Protein AF-A0AB74K9K4-F1 (afdb_monomer)

Sequence (847 aa):
MSRQTLENSQIFATALLPTVSTIVCASTGAAVATVLPENQAIVTITICYILLGMGVPMSLIVLANYTSRLMLFKIPPAAVISSTFIPIGPCGQSAYAILKLARNLTDIANERGLVPFTSVEDPELAKFAASALQTASIPFALIIWGFGCLWLALAIISFFDTMISKRIPINLSLWGCTFPIGTLALSAQELGKEMNVTGMKVVSVILLITLVIIWLILMALTFYNGVIRDKWFSSPCLSDAGGTPPSMHDVEFNRNKAPQSTVHPILDSEQGGGLLNVEICNPSPKTTLKLIQRLKALIMELIPDEVDIEQLKLPEVKNQVISPDTVSVFVDAGGDCRDAVPFCLLKLKEHFKSEALEDQSDYDEHICRSVACEALARYVVRRVDAERLPKLLSKRFSYVESDGDNSTPSSVLELAIDLHATFFLSSDEAQTAITSLWNGSWIQVHADKEQIEYIPYSKGAGHSLLSHFDPSRIGVPKYQNYLRIVIWLGFLAIYSLSVQSPTEQLNPEKTFDFWEVLLYGMSISFLLEEANKVFKSVRNQGMSSVFSFWTIINTVTYLLLTIAFTLRIAGHAQALFALDAADGEQGSFTSICKMLLRSLFGDADFDTLSHHQRFGQPFGEIIFYVWNVVTILILMNVLVALYASSYEGVTDDAVNEFMAFFAGKTISMIRTPDQYVYIAPFNLIEGLFIAPLEYFVNKKTYRKINRWTLSILFFIPLSIIATLEANDHFTKTKFWKSLIDTRIPFDGEGDAFDPATEGEEYVISKHSFNALRSRLPDNSKTLEKSFDKSFKNLADELKTYYSLSEKIQEDIKRVETILAEKKEGGVKEDNRSKSSQGNSKNKKNKK

Nearest PDB structures (foldseek):
  6whg-assembly1_B  TM=6.132E-01  e=8.521E-13  Saccharomyces cerevisiae
  8qae-assembly1_A  TM=3.411E-01  e=6.555E+00  synthetic construct

Foldseek 3Di:
DDPDPDDLLNLFLCVLLLLLLLLLQLQLLLVVLLVDDDVVSLVSLVSSVVSLVRRQVVLVVSVVSVVVNCVPPPQDPLQQLLSLLSNLSSLLSSLLSLLSSLVSQLVCLVVPLAGRPDPDPGSVVSNVVSVVSNVVSLVVSVVSLVVSVVSVVVSVCSNVVCVVVHPRDLAPSLCSNLNSLLSSLSSLCSSCVSVVPVVSNVVSVVSVVVSVVSVVVSVCCCCCCVVVVVNHDDFPVVVVVVDDPDDPVNVVVCVVVPPPPPPPPPDPPVPQDFPEDADQDADDQALLVVLLVLVLVLLCLLQVDFDPLVLLLDPQVSRPSRHPLNLSLLCLLQFSNSLCSLVSLLVLLVVLCVVLVVDVPRNRSSNSSSSNSLSSSQSSLVRDDLVCLLQSQQFWHWHQDPVRDIDQTDGSLRSCLVSVSLSNLLHPSNLSNLVCQQQPQWAWDDPDDRDIGIDGDDQQPDLDLVSLLFLSCCLRLNLVVVVLVVVVVVLVVLVVVLVPVDCPVPDLPDDDDPSRVVNVLLLVLLQVVLVVVQVVCCVPPNDVSCPDPVNVVSNVVSVVVVVVVVCVVVVSVCVVVCVVVDDDDDDDPVVVVVQLVCLLVVNHDPPVVVPDCVQPPPVSVVVSVVSSCCRVSPVVSVVVVVCVVVVVVCSNCVSSVVSSVSSVSSCSSNVPPPSQDQDPPRVVCCVPPLVVCVVVDDPVVSVVVRRVVSCVVCVPSSSVSSVVVSCVVVPPDPPVCVSDDPDDDDDDDDDDDDDDDDDDDRDSPPDPSVRSSVSRDPCVVVVVVVVVVVVVVVVVVVVVVVVVVVVVVVVVVVVVVVVVVVVVVVVVVVVVVVPPPPDDDDDDDDD

Radius of gyration: 36.99 Å; Cα contacts (8 Å, |Δi|>4): 829; chains: 1; bounding box: 69×88×116 Å

Mean predicted aligned error: 19.07 Å

pLDDT: mean 71.35, std 18.57, range [24.09, 95.31]

Solvent-accessible surface area (backbone atoms only — not comparable to full-atom values): 47335 Å² total; per-residue (Å²): 137,74,97,66,91,72,54,76,87,69,64,54,57,71,73,43,54,73,30,34,49,35,22,50,48,18,34,50,42,37,64,53,30,77,79,44,59,70,76,56,21,46,51,41,50,52,50,23,54,52,31,34,65,52,13,52,59,49,36,51,54,52,49,50,54,41,49,54,30,46,76,73,66,52,79,70,60,56,72,51,38,34,43,51,31,37,68,16,28,50,23,8,33,44,20,30,24,48,47,50,42,27,50,52,41,31,53,43,6,69,77,69,29,44,37,80,98,55,95,51,80,48,40,69,61,10,36,50,52,22,49,50,49,32,61,58,34,50,62,54,25,50,52,36,36,53,54,20,50,52,38,46,51,52,26,51,51,53,45,50,54,42,56,76,77,41,83,61,61,74,46,77,48,61,60,48,37,50,64,16,48,48,23,40,19,52,20,28,38,50,51,14,61,76,68,68,37,67,68,38,40,50,52,13,50,53,41,46,54,51,46,53,51,52,50,52,50,50,50,52,50,49,46,48,33,33,75,72,62,72,50,64,70,69,68,68,76,50,51,81,70,74,46,72,83,76,51,78,66,61,56,56,64,45,60,81,48,70,74,80,67,82,67,65,84,84,58,92,46,102,80,61,84,64,62,80,77,66,71,89,61,86,69,51,32,67,54,43,40,53,49,34,56,54,51,50,56,52,46,49,68,66,51,76,61,74,59,66,61,69,54,55,72,40,60,58,93,76,18,88,84,55,35,74,62,45,49,48,45,55,47,51,58,20,38,58,40,45,79,50,40,45,42,36,26,48,51,44,20,54,49,28,47,48,48,18,74,75,38,69,88,55,25,67,39,26,43,36,51,17,51,44,24,37,41,49,26,42,59,54,54,69,55,48,55,78,86,50,36,41,50,58,37,60,41,61,49,40,29,54,47,97,89,70,48,74,43,78,69,46,18,39,53,57,50,36,48,78,66,63,39,33,78,36,36,50,30,71,60,47,42,51,25,45,50,35,41,29,73,39,52,34,38,85,42,76,81,50,105,85,48,76,43,68,42,74,56,79,74,55,94,52,95,42,54,73,56,46,59,53,61,70,57,55,56,22,35,50,56,41,52,52,51,50,51,54,47,50,53,49,50,50,52,37,46,53,52,41,68,64,49,80,79,70,84,79,56,94,83,72,68,85,49,73,46,43,54,50,42,51,52,39,51,54,23,47,46,50,53,50,51,50,50,48,52,53,38,36,74,75,65,35,74,74,64,56,74,38,72,67,53,48,53,50,51,52,52,48,47,50,51,51,48,51,51,51,46,53,62,48,41,61,62,42,52,70,59,46,73,79,66,78,83,79,95,70,93,51,70,65,58,56,53,51,49,56,49,34,28,61,75,72,56,60,68,61,64,71,60,74,76,38,84,84,58,46,87,68,59,42,58,53,52,52,50,52,48,47,47,48,42,50,61,45,48,48,51,51,47,53,52,50,49,54,58,52,44,59,68,46,59,79,47,44,62,33,52,49,38,31,50,50,43,44,55,42,47,59,57,60,69,57,89,60,92,68,75,57,62,64,56,51,35,47,53,40,66,74,65,48,56,66,44,58,85,78,41,59,70,71,57,44,51,51,51,52,46,51,51,46,42,62,77,38,37,69,64,45,51,52,51,10,48,54,62,53,38,63,77,70,61,81,52,74,74,62,55,77,75,74,67,91,74,85,90,79,92,74,92,82,81,89,80,84,85,85,88,84,80,95,79,84,54,46,70,77,56,58,71,70,64,46,56,73,61,48,77,75,55,70,63,59,47,51,55,50,50,52,50,54,51,48,52,52,52,52,51,52,50,50,53,52,56,50,52,50,51,51,53,53,51,50,51,50,51,52,49,53,53,50,52,49,55,58,50,52,60,58,52,63,63,59,64,75,75,75,79,86,78,81,92,77,83,91,79,94,130

InterPro domains:
  IPR004695 Transporter protein SLAC1/Mae1/ Ssu1/TehA [PF03595] (4-222)
  IPR038665 Voltage-dependent anion channel superfamily [G3DSA:1.50.10.150] (1-233)
  IPR051629 Sulfite Efflux Tellurite-Resistance Transporter [PTHR31686] (1-241)
  IPR056336 Calcium channel YVC1-like, C-terminal transmembrane domain [PF23317] (570-725)
  IPR056337 YVC1, N-terminal linker helical domain [PF23190] (289-469)

Structure (mmCIF, N/CA/C/O backbone):
data_AF-A0AB74K9K4-F1
#
_entry.id   AF-A0AB74K9K4-F1
#
loop_
_atom_site.group_PDB
_atom_site.id
_atom_site.type_symbol
_atom_site.label_atom_id
_atom_site.label_alt_id
_atom_site.label_comp_id
_atom_site.label_asym_id
_atom_site.label_entity_id
_atom_site.label_seq_id
_atom_site.pdbx_PDB_ins_code
_atom_site.Cartn_x
_atom_site.Cartn_y
_atom_site.Cartn_z
_atom_site.occupancy
_atom_site.B_iso_or_equiv
_atom_site.auth_seq_id
_atom_site.auth_comp_id
_atom_site.auth_asym_id
_atom_site.auth_atom_id
_atom_site.pdbx_PDB_model_num
ATOM 1 N N . MET A 1 1 ? 12.418 17.000 22.563 1.00 32.06 1 MET A N 1
ATOM 2 C CA . MET A 1 1 ? 13.346 17.482 21.519 1.00 32.06 1 MET A CA 1
ATOM 3 C C . MET A 1 1 ? 13.870 16.257 20.790 1.00 32.06 1 MET A C 1
ATOM 5 O O . MET A 1 1 ? 14.562 15.465 21.416 1.00 32.06 1 MET A O 1
ATOM 9 N N . SER A 1 2 ? 13.442 16.023 19.548 1.00 31.42 2 SER A N 1
ATOM 10 C CA . SER A 1 2 ? 13.985 14.960 18.690 1.00 31.42 2 SER A CA 1
ATOM 11 C C . SER A 1 2 ? 15.287 15.436 18.031 1.00 31.42 2 SER A C 1
ATOM 13 O O . SER A 1 2 ? 15.510 16.636 17.904 1.00 31.42 2 SER A O 1
ATOM 15 N N . ARG A 1 3 ? 16.145 14.498 17.607 1.00 32.16 3 ARG A N 1
ATOM 16 C CA . ARG A 1 3 ? 17.404 14.727 16.859 1.00 32.16 3 ARG A CA 1
ATOM 17 C C . ARG A 1 3 ? 17.208 15.310 15.442 1.00 32.16 3 ARG A C 1
ATOM 19 O O . ARG A 1 3 ? 18.141 15.295 14.652 1.00 32.16 3 ARG A O 1
ATOM 26 N N . GLN A 1 4 ? 16.012 15.784 15.099 1.00 37.91 4 GLN A N 1
ATOM 27 C CA . GLN A 1 4 ? 15.709 16.321 13.775 1.00 37.91 4 GLN A CA 1
ATOM 28 C C . GLN A 1 4 ? 16.051 17.813 13.729 1.00 37.91 4 GLN A C 1
ATOM 30 O O . GLN A 1 4 ? 15.561 18.593 14.548 1.00 37.91 4 GLN A O 1
ATOM 35 N N . THR A 1 5 ? 16.876 18.217 12.764 1.00 38.75 5 THR A N 1
ATOM 36 C CA . THR A 1 5 ? 17.078 19.618 12.380 1.00 38.75 5 THR A CA 1
ATOM 37 C C . THR A 1 5 ? 15.810 20.135 11.702 1.00 38.75 5 THR A C 1
ATOM 39 O O . THR A 1 5 ? 15.700 20.126 10.482 1.00 38.75 5 THR A O 1
ATOM 42 N N . LEU A 1 6 ? 14.818 20.526 12.503 1.00 49.38 6 LEU A N 1
ATOM 43 C CA . LEU A 1 6 ? 13.607 21.187 12.019 1.00 49.38 6 LEU A CA 1
ATOM 44 C C . LEU A 1 6 ? 13.917 22.660 11.745 1.00 49.38 6 LEU A C 1
ATOM 46 O O . LEU A 1 6 ? 14.187 23.426 12.674 1.00 49.38 6 LEU A O 1
ATOM 50 N N . GLU A 1 7 ? 13.856 23.073 10.481 1.00 56.72 7 GLU A N 1
ATOM 51 C CA . GLU A 1 7 ? 13.839 24.497 10.146 1.00 56.72 7 GLU A CA 1
ATOM 52 C C . GLU A 1 7 ? 12.536 25.140 10.657 1.00 56.72 7 GLU A C 1
ATOM 54 O O . GLU A 1 7 ? 11.479 24.510 10.683 1.00 56.72 7 GLU A O 1
ATOM 59 N N . ASN A 1 8 ? 12.558 26.429 11.019 1.00 55.56 8 ASN A N 1
ATOM 60 C CA . ASN A 1 8 ? 11.359 27.149 11.493 1.00 55.56 8 ASN A CA 1
ATOM 61 C C . ASN A 1 8 ? 10.186 27.133 10.483 1.00 55.56 8 ASN A C 1
ATOM 63 O O . ASN A 1 8 ? 9.030 27.340 10.860 1.00 55.56 8 ASN A O 1
ATOM 67 N N . SER A 1 9 ? 10.473 26.875 9.204 1.00 53.12 9 SER A N 1
ATOM 68 C CA . SER A 1 9 ? 9.506 26.687 8.117 1.00 53.12 9 SER A CA 1
ATOM 69 C C . SER A 1 9 ? 8.693 25.382 8.242 1.00 53.12 9 SER A C 1
ATOM 71 O O . SER A 1 9 ? 7.550 25.336 7.774 1.00 53.12 9 SER A O 1
ATOM 73 N N . GLN A 1 10 ? 9.240 24.368 8.925 1.00 58.31 10 GLN A N 1
ATOM 74 C CA . GLN A 1 10 ? 8.727 22.994 9.053 1.00 58.31 10 GLN A CA 1
ATOM 75 C C . GLN A 1 10 ? 7.930 22.744 10.352 1.00 58.31 10 GLN A C 1
ATOM 77 O O . GLN A 1 10 ? 7.579 21.609 10.669 1.00 58.31 10 GLN A O 1
ATOM 82 N N . ILE A 1 11 ? 7.609 23.786 11.129 1.00 65.44 11 ILE A N 1
ATOM 83 C CA . ILE A 1 11 ? 6.748 23.648 12.315 1.00 65.44 11 ILE A CA 1
ATOM 84 C C . ILE A 1 11 ? 5.282 23.544 11.869 1.00 65.44 11 ILE A C 1
ATOM 86 O O . ILE A 1 11 ? 4.636 24.547 11.544 1.00 65.44 11 ILE A O 1
ATOM 90 N N . PHE A 1 12 ? 4.747 22.322 11.873 1.00 69.56 12 PHE A N 1
ATOM 91 C CA . PHE A 1 12 ? 3.360 22.023 11.512 1.00 69.56 12 PHE A CA 1
ATOM 92 C C . PHE A 1 12 ? 2.442 21.911 12.737 1.00 69.56 12 PHE A C 1
ATOM 94 O O . PHE A 1 12 ? 2.867 21.555 13.835 1.00 69.56 12 PHE A O 1
ATOM 101 N N . ALA A 1 13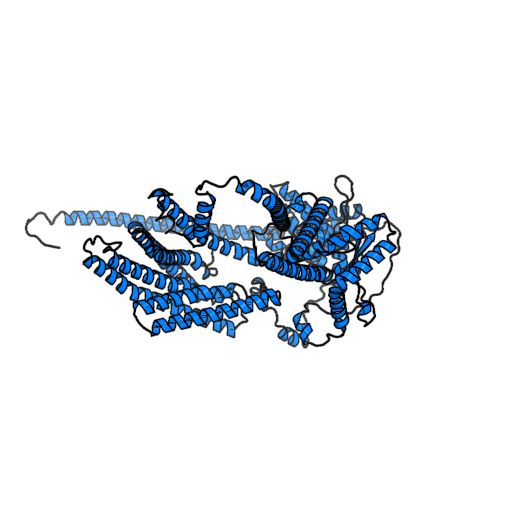 ? 1.143 22.165 12.538 1.00 69.31 13 ALA A N 1
ATOM 102 C CA . ALA A 1 13 ? 0.134 22.058 13.597 1.00 69.31 13 ALA A CA 1
ATOM 103 C C . ALA A 1 13 ? 0.017 20.634 14.180 1.00 69.31 13 ALA A C 1
ATOM 105 O O . ALA A 1 13 ? -0.431 20.459 15.310 1.00 69.31 13 ALA A O 1
ATOM 106 N N . THR A 1 14 ? 0.466 19.617 13.439 1.00 70.38 14 THR A N 1
ATOM 107 C CA . THR A 1 14 ? 0.549 18.214 13.873 1.00 70.38 14 THR A CA 1
ATOM 108 C C . THR A 1 14 ? 1.477 18.005 15.071 1.00 70.38 14 THR A C 1
ATOM 110 O O . THR A 1 14 ? 1.282 17.050 15.820 1.00 70.38 14 THR A O 1
ATOM 113 N N . ALA A 1 15 ? 2.403 18.932 15.343 1.00 75.88 15 ALA A N 1
ATOM 114 C CA . ALA A 1 15 ? 3.228 18.920 16.552 1.00 75.88 15 ALA A CA 1
ATOM 115 C C . ALA A 1 15 ? 2.408 19.002 17.858 1.00 75.88 15 ALA A C 1
ATOM 117 O O . ALA A 1 15 ? 2.929 18.697 18.930 1.00 75.88 15 ALA A O 1
ATOM 118 N N . LEU A 1 16 ? 1.124 19.381 17.783 1.00 77.81 16 LEU A N 1
ATOM 119 C CA . LEU A 1 16 ? 0.187 19.364 18.911 1.00 77.81 16 LEU A CA 1
ATOM 120 C C . LEU A 1 16 ? -0.343 17.963 19.245 1.00 77.81 16 LEU A C 1
ATOM 122 O O . LEU A 1 16 ? -0.862 17.768 20.339 1.00 77.81 16 LEU A O 1
ATOM 126 N N . LEU A 1 17 ? -0.241 16.973 18.353 1.00 77.62 17 LEU A N 1
ATOM 127 C CA . LEU A 1 17 ? -0.849 15.653 18.582 1.00 77.62 17 LEU A CA 1
ATOM 128 C C . LEU A 1 17 ? -0.331 14.962 19.860 1.00 77.62 17 LEU A C 1
ATOM 130 O O . LEU A 1 17 ? -1.162 14.512 20.657 1.00 77.62 17 LEU A O 1
ATOM 134 N N . PRO A 1 18 ? 0.987 14.944 20.153 1.00 74.62 18 PRO A N 1
ATOM 135 C CA . PRO A 1 18 ? 1.484 14.368 21.401 1.00 74.62 18 PRO A CA 1
ATOM 136 C C . PRO A 1 18 ? 1.014 15.135 22.643 1.00 74.62 18 PRO A C 1
ATOM 138 O O . PRO A 1 18 ? 0.717 14.523 23.665 1.00 74.62 18 PRO A O 1
ATOM 141 N N . THR A 1 19 ? 0.900 16.465 22.573 1.00 78.19 19 THR A N 1
ATOM 142 C CA . THR A 1 19 ? 0.490 17.288 23.725 1.00 78.19 19 THR A CA 1
ATOM 143 C C . THR A 1 19 ? -1.012 17.209 23.983 1.00 78.19 19 THR A C 1
ATOM 145 O O . THR A 1 19 ? -1.447 17.266 25.128 1.00 78.19 19 THR A O 1
ATOM 148 N N . VAL A 1 20 ? -1.816 17.032 22.935 1.00 81.06 20 VAL A N 1
ATOM 149 C CA . VAL A 1 20 ? -3.266 16.824 23.034 1.00 81.06 20 VAL A CA 1
ATOM 150 C C . VAL A 1 20 ? -3.584 15.461 23.643 1.00 81.06 20 VAL A C 1
ATOM 152 O O . VAL A 1 20 ? -4.537 15.357 24.413 1.00 81.06 20 VAL A O 1
ATOM 155 N N . SER A 1 21 ? -2.775 14.433 23.370 1.00 80.81 21 SER A N 1
ATOM 156 C CA . SER A 1 21 ? -2.995 13.079 23.902 1.00 80.81 21 SER A CA 1
ATOM 157 C C . SER A 1 21 ? -3.056 13.033 25.437 1.00 80.81 21 SER A C 1
ATOM 159 O O . SER A 1 21 ? -3.921 12.362 26.003 1.00 80.81 21 SER A O 1
ATOM 161 N N . THR A 1 22 ? -2.231 13.824 26.134 1.00 83.44 22 THR A N 1
ATOM 162 C CA . THR A 1 22 ? -2.240 13.901 27.606 1.00 83.44 22 THR A CA 1
ATOM 163 C C . THR A 1 22 ? -3.489 14.605 28.142 1.00 83.44 22 THR A C 1
ATOM 165 O O . THR A 1 22 ? -4.028 14.206 29.175 1.00 83.44 22 THR A O 1
ATOM 168 N N . ILE A 1 23 ? -4.011 15.598 27.416 1.00 87.56 23 ILE A N 1
ATOM 169 C CA . ILE A 1 23 ? -5.266 16.293 27.747 1.00 87.56 23 ILE A CA 1
ATOM 170 C C . ILE A 1 23 ? -6.465 15.355 27.530 1.00 87.56 23 ILE A C 1
ATOM 172 O O . ILE A 1 23 ? -7.364 15.279 28.371 1.00 87.56 23 ILE A O 1
ATOM 176 N N . VAL A 1 24 ? -6.469 14.594 26.430 1.00 84.75 24 VAL A N 1
ATOM 177 C CA . VAL A 1 24 ? -7.493 13.572 26.146 1.00 84.75 24 VAL A CA 1
ATOM 178 C C . VAL A 1 24 ? -7.478 12.491 27.228 1.00 84.75 24 VAL A C 1
ATOM 180 O O . VAL A 1 24 ? -8.532 12.140 27.767 1.00 84.75 24 VAL A O 1
ATOM 183 N N . CYS A 1 25 ? -6.291 12.029 27.619 1.00 81.12 25 CYS A N 1
ATOM 184 C CA . CYS A 1 25 ? -6.108 11.103 28.731 1.00 81.12 25 CYS A CA 1
ATOM 185 C C . CYS A 1 25 ? -6.724 11.645 30.031 1.00 81.12 25 CYS A C 1
ATOM 187 O O . CYS A 1 25 ? -7.498 10.938 30.673 1.00 81.12 25 CYS A O 1
ATOM 189 N N . ALA A 1 26 ? -6.458 12.906 30.389 1.00 85.69 26 ALA A N 1
ATOM 190 C CA . ALA A 1 26 ? -7.030 13.532 31.583 1.00 85.69 26 ALA A CA 1
ATOM 191 C C . ALA A 1 26 ? -8.569 13.584 31.542 1.00 85.69 26 ALA A C 1
ATOM 193 O O . ALA A 1 26 ? -9.231 13.260 32.525 1.00 85.69 26 ALA A O 1
ATOM 194 N N . SER A 1 27 ? -9.159 13.937 30.396 1.00 85.62 27 SER A N 1
ATOM 195 C CA . SER A 1 27 ? -10.623 13.967 30.245 1.00 85.62 27 SER A CA 1
ATOM 196 C C . SER A 1 27 ? -11.279 12.582 30.290 1.00 85.62 27 SER A C 1
ATOM 198 O O . SER A 1 27 ? -12.375 12.435 30.828 1.00 85.62 27 SER A O 1
ATOM 200 N N . THR A 1 28 ? -10.603 11.560 29.762 1.00 80.38 28 THR A N 1
ATOM 201 C CA . THR A 1 28 ? -11.096 10.175 29.777 1.00 80.38 28 THR A CA 1
ATOM 202 C C . THR A 1 28 ? -10.986 9.598 31.185 1.00 80.38 28 THR A C 1
ATOM 204 O O . THR A 1 28 ? -11.948 9.032 31.697 1.00 80.38 28 THR A O 1
ATOM 207 N N . GLY A 1 29 ? -9.855 9.829 31.860 1.00 76.50 29 GLY A N 1
ATOM 208 C CA . GLY A 1 29 ? -9.663 9.473 33.265 1.00 76.50 29 GLY A CA 1
ATOM 209 C C . GLY A 1 29 ? -10.670 10.159 34.189 1.00 76.50 29 GLY A C 1
ATOM 210 O O . GLY A 1 29 ? -11.137 9.536 35.138 1.00 76.50 29 GLY A O 1
ATOM 211 N N . ALA A 1 30 ? -11.097 11.388 33.870 1.00 81.62 30 ALA A N 1
ATOM 212 C CA . ALA A 1 30 ? -12.202 12.039 34.569 1.00 81.62 30 ALA A CA 1
ATOM 213 C C . ALA A 1 30 ? -13.500 11.227 34.439 1.00 81.62 30 ALA A C 1
ATOM 215 O O . ALA A 1 30 ? -14.139 10.940 35.444 1.00 81.62 30 ALA A O 1
ATOM 216 N N . ALA A 1 31 ? -13.887 10.801 33.234 1.00 76.44 31 ALA A N 1
ATOM 217 C CA . ALA A 1 31 ? -15.081 9.971 33.058 1.00 76.44 31 ALA A CA 1
ATOM 218 C C . ALA A 1 31 ? -14.995 8.657 33.862 1.00 76.44 31 ALA A C 1
ATOM 220 O O . ALA A 1 31 ? -15.941 8.319 34.574 1.00 76.44 31 ALA A O 1
ATOM 221 N N . VAL A 1 32 ? -13.842 7.980 33.824 1.00 74.69 32 VAL A N 1
ATOM 222 C CA . VAL A 1 32 ? -13.602 6.724 34.557 1.00 74.69 32 VAL A CA 1
ATOM 223 C C . VAL A 1 32 ? -13.621 6.929 36.074 1.00 74.69 32 VAL A C 1
ATOM 225 O O . VAL A 1 32 ? -14.142 6.083 36.788 1.00 74.69 32 VAL A O 1
ATOM 228 N N . ALA A 1 33 ? -13.132 8.058 36.594 1.00 77.62 33 ALA A N 1
ATOM 229 C CA . ALA A 1 33 ? -13.066 8.302 38.038 1.00 77.62 33 ALA A CA 1
ATOM 230 C C . ALA A 1 33 ? -14.426 8.213 38.755 1.00 77.62 33 ALA A C 1
ATOM 232 O O . ALA A 1 33 ? -14.459 7.933 39.950 1.00 77.62 33 ALA A O 1
ATOM 233 N N . THR A 1 34 ? -15.535 8.411 38.034 1.00 72.44 34 THR A N 1
ATOM 234 C CA . THR A 1 34 ? -16.895 8.330 38.594 1.00 72.44 34 THR A CA 1
ATOM 235 C C . THR A 1 34 ? -17.322 6.915 38.989 1.00 72.44 34 THR A C 1
ATOM 237 O O . THR A 1 34 ? -18.180 6.768 39.853 1.00 72.44 34 THR A O 1
ATOM 240 N N . VAL A 1 35 ? -16.702 5.880 38.415 1.00 74.50 35 VAL A N 1
ATOM 241 C CA . VAL A 1 35 ? -17.024 4.470 38.704 1.00 74.50 35 VAL A CA 1
ATOM 242 C C . VAL A 1 35 ? -16.009 3.804 39.640 1.00 74.50 35 VAL A C 1
ATOM 244 O O . VAL A 1 35 ? -16.141 2.627 39.958 1.00 74.50 35 VAL A O 1
ATOM 247 N N . LEU A 1 36 ? -14.987 4.538 40.101 1.00 70.69 36 LEU A N 1
ATOM 248 C CA . LEU A 1 36 ? -13.907 3.979 40.917 1.00 70.69 36 LEU A CA 1
ATOM 249 C C . LEU A 1 36 ? -14.210 4.007 42.433 1.00 70.69 36 LEU A C 1
ATOM 251 O O . LEU A 1 36 ? -14.854 4.940 42.939 1.00 70.69 36 LEU A O 1
ATOM 255 N N . PRO A 1 37 ? -13.667 3.037 43.199 1.00 74.31 37 PRO A N 1
ATOM 256 C CA . PRO A 1 37 ? -13.576 3.107 44.656 1.00 74.31 37 PRO A CA 1
ATOM 257 C C . PRO A 1 37 ? -12.893 4.394 45.134 1.00 74.31 37 PRO A C 1
ATOM 259 O O . PRO A 1 37 ? -12.013 4.932 44.470 1.00 74.31 37 PRO A O 1
ATOM 262 N N . GLU A 1 38 ? -13.259 4.873 46.320 1.00 67.75 38 GLU A N 1
ATOM 263 C CA . GLU A 1 38 ? -12.902 6.202 46.842 1.00 67.75 38 GLU A CA 1
ATOM 264 C C . GLU A 1 38 ? -11.414 6.565 46.758 1.00 67.75 38 GLU A C 1
ATOM 266 O O . GLU A 1 38 ? -11.053 7.538 46.097 1.00 67.75 38 GLU A O 1
ATOM 271 N N . ASN A 1 39 ? -10.535 5.751 47.345 1.00 71.75 39 ASN A N 1
ATOM 272 C CA . ASN A 1 39 ? -9.095 6.019 47.321 1.00 71.75 39 ASN A CA 1
ATOM 273 C C . ASN A 1 39 ? -8.526 6.025 45.891 1.00 71.75 39 ASN A C 1
ATOM 275 O O . ASN A 1 39 ? -7.618 6.795 45.583 1.00 71.75 39 ASN A O 1
ATOM 279 N N . GLN A 1 40 ? -9.075 5.192 45.005 1.00 73.12 40 GLN A N 1
ATOM 280 C CA . GLN A 1 40 ? -8.639 5.086 43.613 1.00 73.12 40 GLN A CA 1
ATOM 281 C C . GLN A 1 40 ? -9.169 6.261 42.776 1.00 73.12 40 GLN A C 1
ATOM 283 O O . GLN A 1 40 ? -8.426 6.815 41.970 1.00 73.12 40 GLN A O 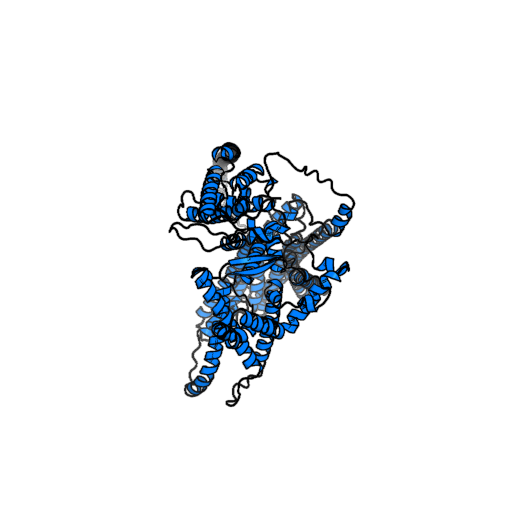1
ATOM 288 N N . ALA A 1 41 ? -10.404 6.711 43.013 1.00 73.19 41 ALA A N 1
ATOM 289 C CA . ALA A 1 41 ? -10.990 7.888 42.376 1.00 73.19 41 ALA A CA 1
ATOM 290 C C . ALA A 1 41 ? -10.191 9.162 42.694 1.00 73.19 41 ALA A C 1
ATOM 292 O O . ALA A 1 41 ? -9.866 9.931 41.787 1.00 73.19 41 ALA A O 1
ATOM 293 N N . ILE A 1 42 ? -9.800 9.352 43.961 1.00 74.62 42 ILE A N 1
ATOM 294 C CA . ILE A 1 42 ? -8.991 10.496 44.414 1.00 74.62 42 ILE A CA 1
ATOM 295 C C . ILE A 1 42 ? -7.622 10.511 43.712 1.00 74.62 42 ILE A C 1
ATOM 297 O O . ILE A 1 42 ? -7.188 11.552 43.205 1.00 74.62 42 ILE A O 1
ATOM 301 N N . VAL A 1 43 ? -6.950 9.357 43.633 1.00 79.38 43 VAL A N 1
ATOM 302 C CA . VAL A 1 43 ? -5.654 9.219 42.945 1.00 79.38 43 VAL A CA 1
ATOM 303 C C . VAL A 1 43 ? -5.799 9.456 41.441 1.00 79.38 43 VAL A C 1
ATOM 305 O O . VAL A 1 43 ? -5.014 10.209 40.865 1.00 79.38 43 VAL A O 1
ATOM 308 N N . THR A 1 44 ? -6.818 8.885 40.798 1.00 81.44 44 THR A N 1
ATOM 309 C CA . THR A 1 44 ? -7.061 9.075 39.361 1.00 81.44 44 THR A CA 1
ATOM 310 C C . THR A 1 44 ? -7.332 10.542 39.036 1.00 81.44 44 THR A C 1
ATOM 312 O O . THR A 1 44 ? -6.730 11.073 38.103 1.00 81.44 44 THR A O 1
ATOM 315 N N . ILE A 1 45 ? -8.157 11.242 39.824 1.00 83.25 45 ILE A N 1
ATOM 316 C CA . ILE A 1 45 ? -8.404 12.684 39.649 1.00 83.25 45 ILE A CA 1
ATOM 317 C C . ILE A 1 45 ? -7.108 13.485 39.833 1.00 83.25 45 ILE A C 1
ATOM 319 O O . ILE A 1 45 ? -6.818 14.371 39.029 1.00 83.25 45 ILE A O 1
ATOM 323 N N . THR A 1 46 ? -6.287 13.134 40.827 1.00 82.44 46 THR A N 1
ATOM 324 C CA . THR A 1 46 ? -4.957 13.735 41.051 1.00 82.44 46 THR A CA 1
ATOM 325 C C . THR A 1 46 ? -4.054 13.604 39.833 1.00 82.44 46 THR A C 1
ATOM 327 O O . THR A 1 46 ? -3.507 14.599 39.354 1.00 82.44 46 THR A O 1
ATOM 330 N N . ILE A 1 47 ? -3.943 12.399 39.279 1.00 83.19 47 ILE A N 1
ATOM 331 C CA . ILE A 1 47 ? -3.146 12.142 38.076 1.00 83.19 47 ILE A CA 1
ATOM 332 C C . ILE A 1 47 ? -3.717 12.905 36.876 1.00 83.19 47 ILE A C 1
ATOM 334 O O . ILE A 1 47 ? -2.952 13.487 36.110 1.00 83.19 47 ILE A O 1
ATOM 338 N N . CYS A 1 48 ? -5.041 12.980 36.726 1.00 87.75 48 CYS A N 1
ATOM 339 C CA . CYS A 1 48 ? -5.667 13.738 35.642 1.00 87.75 48 CYS A CA 1
ATOM 340 C C . CYS A 1 48 ? -5.323 15.235 35.705 1.00 87.75 48 CYS A C 1
ATOM 342 O O . CYS A 1 48 ? -5.025 15.824 34.666 1.00 87.75 48 CYS A O 1
ATOM 344 N N . TYR A 1 49 ? -5.284 15.844 36.895 1.00 86.88 49 TYR A N 1
ATOM 345 C CA . TYR A 1 49 ? -4.818 17.229 37.055 1.00 86.88 49 TYR A CA 1
ATOM 346 C C . TYR A 1 49 ? -3.330 17.398 36.718 1.00 86.88 49 TYR A C 1
ATOM 348 O O . TYR A 1 49 ? -2.965 18.392 36.090 1.00 86.88 49 TYR A O 1
ATOM 356 N N . ILE A 1 50 ? -2.475 16.428 37.064 1.00 84.75 50 ILE A N 1
ATOM 357 C CA . ILE A 1 50 ? -1.050 16.438 36.681 1.00 84.75 50 ILE A CA 1
ATOM 358 C C . ILE A 1 50 ? -0.904 16.366 35.156 1.00 84.75 50 ILE A C 1
ATOM 360 O O . ILE A 1 50 ? -0.183 17.167 34.564 1.00 84.75 50 ILE A O 1
ATOM 364 N N . LEU A 1 51 ? -1.623 15.451 34.504 1.00 84.94 51 LEU A N 1
ATOM 365 C CA . LEU A 1 51 ? -1.606 15.288 33.048 1.00 84.94 51 LEU A CA 1
ATOM 366 C C . LEU A 1 51 ? -2.120 16.530 32.323 1.00 84.94 51 LEU A C 1
ATOM 368 O O . LEU A 1 51 ? -1.537 16.943 31.320 1.00 84.94 51 LEU A O 1
ATOM 372 N N . LEU A 1 52 ? -3.160 17.168 32.858 1.00 88.19 52 LEU A N 1
ATOM 373 C CA . LEU A 1 52 ? -3.640 18.454 32.371 1.00 88.19 52 LEU A CA 1
ATOM 374 C C . LEU A 1 52 ? -2.562 19.543 32.533 1.00 88.19 52 LEU A C 1
ATOM 376 O O . LEU A 1 52 ? -2.308 20.301 31.598 1.00 88.19 52 LEU A O 1
ATOM 380 N N . GLY A 1 53 ? -1.878 19.579 33.681 1.00 84.50 53 GLY A N 1
ATOM 381 C CA . GLY A 1 53 ? -0.755 20.480 33.956 1.00 84.50 53 GLY A CA 1
ATOM 382 C C . GLY A 1 53 ? 0.467 20.254 33.058 1.00 84.50 53 GLY A C 1
ATOM 383 O O . GLY A 1 53 ? 1.227 21.186 32.824 1.00 84.50 53 GLY A O 1
ATOM 384 N N . MET A 1 54 ? 0.640 19.055 32.500 1.00 83.31 54 MET A N 1
ATOM 385 C CA . MET A 1 54 ? 1.651 18.777 31.474 1.00 83.31 54 MET A CA 1
ATOM 386 C C . MET A 1 54 ? 1.164 19.175 30.074 1.00 83.31 54 MET A C 1
ATOM 388 O O . MET A 1 54 ? 1.888 19.816 29.314 1.00 83.31 54 MET A O 1
ATOM 392 N N . GLY A 1 55 ? -0.064 18.792 29.721 1.00 83.94 55 GLY A N 1
ATOM 393 C CA . GLY A 1 55 ? -0.610 18.936 28.373 1.00 83.94 55 GLY A CA 1
ATOM 394 C C . GLY A 1 55 ? -0.974 20.366 27.991 1.00 83.94 55 GLY A C 1
ATOM 395 O O . GLY A 1 55 ? -0.641 20.807 26.887 1.00 83.94 55 GLY A O 1
ATOM 396 N N . VAL A 1 56 ? -1.626 21.114 28.888 1.00 90.44 56 VAL A N 1
ATOM 397 C CA . VAL A 1 56 ? -2.111 22.475 28.599 1.00 90.44 56 VAL A CA 1
ATOM 398 C C . VAL A 1 56 ? -0.953 23.451 28.372 1.00 90.44 56 VAL A C 1
ATOM 400 O O . VAL A 1 56 ? -0.922 24.068 27.304 1.00 90.44 56 VAL A O 1
ATOM 403 N N . PRO A 1 57 ? 0.040 23.580 29.277 1.00 88.88 57 PRO A N 1
ATOM 404 C CA . PRO A 1 57 ? 1.143 24.518 29.069 1.00 88.88 57 PRO A CA 1
ATOM 405 C C . PRO A 1 57 ? 1.998 24.153 27.855 1.00 88.88 57 PRO A C 1
ATOM 407 O O . PRO A 1 57 ? 2.381 25.035 27.088 1.00 88.88 57 PRO A O 1
ATOM 410 N N . MET A 1 58 ? 2.245 22.859 27.623 1.00 83.44 58 MET A N 1
ATOM 411 C CA . MET A 1 58 ? 3.008 22.413 26.457 1.00 83.44 58 MET A CA 1
ATOM 412 C C . MET A 1 58 ? 2.269 22.717 25.147 1.00 83.44 58 MET A C 1
ATOM 414 O O . MET A 1 58 ? 2.878 23.199 24.192 1.00 83.44 58 MET A O 1
ATOM 418 N N . SER A 1 59 ? 0.946 22.526 25.114 1.00 88.62 59 SER A N 1
ATOM 419 C CA . SER A 1 59 ? 0.124 22.902 23.957 1.00 88.62 59 SER A CA 1
ATOM 420 C C . SER A 1 59 ? 0.166 24.411 23.696 1.00 88.62 59 SER A C 1
ATOM 422 O O . SER A 1 59 ? 0.240 24.817 22.542 1.00 88.62 59 SER A O 1
ATOM 424 N N . LEU A 1 60 ? 0.188 25.253 24.738 1.00 89.12 60 LEU A N 1
ATOM 425 C CA . LEU A 1 60 ? 0.319 26.709 24.584 1.00 89.12 60 LEU A CA 1
ATOM 426 C C . LEU A 1 60 ? 1.675 27.122 23.991 1.00 89.12 60 LEU A C 1
ATOM 428 O O . LEU A 1 60 ? 1.710 27.999 23.131 1.00 89.12 60 LEU A O 1
ATOM 432 N N . ILE A 1 61 ? 2.775 26.474 24.390 1.00 87.44 61 ILE A N 1
ATOM 433 C CA . ILE A 1 61 ? 4.110 26.724 23.815 1.00 87.44 61 ILE A CA 1
ATOM 434 C C . ILE A 1 61 ? 4.127 26.366 22.323 1.00 87.44 61 ILE A C 1
ATOM 436 O O . ILE A 1 61 ? 4.591 27.150 21.495 1.00 87.44 61 ILE A O 1
ATOM 440 N N . VAL A 1 62 ? 3.589 25.198 21.962 1.00 85.75 62 VAL A N 1
ATOM 441 C CA . VAL A 1 62 ? 3.516 24.762 20.558 1.00 85.75 62 VAL A CA 1
ATOM 442 C C . VAL A 1 62 ? 2.603 25.683 19.744 1.00 85.75 62 VAL A C 1
ATOM 444 O O . VAL A 1 62 ? 2.966 26.067 18.634 1.00 85.75 62 VAL A O 1
ATOM 447 N N . LEU A 1 63 ? 1.463 26.108 20.299 1.00 88.69 63 LEU A N 1
ATOM 448 C CA . LEU A 1 63 ? 0.566 27.078 19.663 1.00 88.69 63 LEU A CA 1
ATOM 449 C C . LEU A 1 63 ? 1.243 28.432 19.438 1.00 88.69 63 LEU A C 1
ATOM 451 O O . LEU A 1 63 ? 1.065 29.022 18.374 1.00 88.69 63 LEU A O 1
ATOM 455 N N . ALA A 1 64 ? 2.042 28.917 20.391 1.00 87.00 64 ALA A N 1
ATOM 456 C CA . ALA A 1 64 ? 2.800 30.155 20.230 1.00 87.00 64 ALA A CA 1
ATOM 457 C C . ALA A 1 64 ? 3.795 30.049 19.062 1.00 87.00 64 ALA A C 1
ATOM 459 O O . ALA A 1 64 ? 3.777 30.895 18.168 1.00 87.00 64 ALA A O 1
ATOM 460 N N . ASN A 1 65 ? 4.572 28.963 19.000 1.00 82.88 65 ASN A N 1
ATOM 461 C CA . ASN A 1 65 ? 5.512 28.712 17.902 1.00 82.88 65 ASN A CA 1
ATOM 462 C C . ASN A 1 65 ? 4.802 28.571 16.547 1.00 82.88 65 ASN A C 1
ATOM 464 O O . ASN A 1 65 ? 5.241 29.140 15.548 1.00 82.88 65 ASN A O 1
ATOM 468 N N . TYR A 1 66 ? 3.671 27.862 16.510 1.00 84.56 66 TYR A N 1
ATOM 469 C CA . TYR A 1 66 ? 2.855 27.737 15.303 1.00 84.56 66 TYR A CA 1
ATOM 470 C C . TYR A 1 66 ? 2.294 29.093 14.850 1.00 84.56 66 TYR A C 1
ATOM 472 O O . TYR A 1 66 ? 2.296 29.399 13.658 1.00 84.56 66 TYR A O 1
ATOM 480 N N . THR A 1 67 ? 1.888 29.946 15.794 1.00 83.25 67 THR A N 1
ATOM 481 C CA . THR A 1 67 ? 1.437 31.313 15.499 1.00 83.25 67 THR A CA 1
ATOM 482 C C . THR A 1 67 ? 2.574 32.136 14.894 1.00 83.25 67 THR A C 1
ATOM 484 O O . THR A 1 67 ? 2.385 32.752 13.846 1.00 83.25 67 THR A O 1
ATOM 487 N N . SER A 1 68 ? 3.773 32.101 15.485 1.00 81.31 68 SER A N 1
ATOM 488 C CA . SER A 1 68 ? 4.960 32.759 14.922 1.00 81.31 68 SER A CA 1
ATOM 489 C C . SER A 1 68 ? 5.267 32.268 13.506 1.00 81.31 68 SER A C 1
ATOM 491 O O . SER A 1 68 ? 5.546 33.075 12.621 1.00 81.31 68 SER A O 1
ATOM 493 N N . ARG A 1 69 ? 5.125 30.962 13.249 1.00 83.00 69 ARG A N 1
ATOM 494 C CA . ARG A 1 69 ? 5.287 30.381 11.910 1.00 83.00 69 ARG A CA 1
ATOM 495 C C . ARG A 1 69 ? 4.238 30.897 10.927 1.00 83.00 69 ARG A C 1
ATOM 497 O O . ARG A 1 69 ? 4.594 31.239 9.804 1.00 83.00 69 ARG A O 1
ATOM 504 N N . LEU A 1 70 ? 2.964 30.979 11.318 1.00 80.69 70 LEU A N 1
ATOM 505 C CA . LEU A 1 70 ? 1.904 31.524 10.459 1.00 80.69 70 LEU A CA 1
ATOM 506 C C . LEU A 1 70 ? 2.141 32.999 10.108 1.00 80.69 70 LEU A C 1
ATOM 508 O O . LEU A 1 70 ? 1.875 33.393 8.974 1.00 80.69 70 LEU A O 1
ATOM 512 N N . MET A 1 71 ? 2.678 33.793 11.041 1.00 80.94 71 MET A N 1
ATOM 513 C CA . MET A 1 71 ? 3.025 35.197 10.783 1.00 80.94 71 MET A CA 1
ATOM 514 C C . MET A 1 71 ? 4.201 35.348 9.806 1.00 80.94 71 MET A C 1
ATOM 516 O O . MET A 1 71 ? 4.209 36.283 9.010 1.00 80.94 71 MET A O 1
ATOM 520 N N . LEU A 1 72 ? 5.188 34.445 9.856 1.00 75.88 72 LEU A N 1
ATOM 521 C CA . LEU A 1 72 ? 6.433 34.560 9.085 1.00 75.88 72 LEU A CA 1
ATOM 522 C C . LEU A 1 72 ? 6.400 33.836 7.725 1.00 75.88 72 LEU A C 1
ATOM 524 O O . LEU A 1 72 ? 6.979 34.332 6.761 1.00 75.88 72 LEU A O 1
ATOM 528 N N . PHE A 1 73 ? 5.728 32.683 7.617 1.00 68.44 73 PHE A N 1
ATOM 529 C CA . PHE A 1 73 ? 5.894 31.737 6.496 1.00 68.44 73 PHE A CA 1
ATOM 530 C C . PHE A 1 73 ? 4.608 31.424 5.703 1.00 68.44 73 PHE A C 1
ATOM 532 O O . PHE A 1 73 ? 4.528 30.387 5.044 1.00 68.44 73 PHE A O 1
ATOM 539 N N . LYS A 1 74 ? 3.632 32.347 5.694 1.00 74.56 74 LYS A N 1
ATOM 540 C CA . LYS A 1 74 ? 2.325 32.238 4.999 1.00 74.56 74 LYS A CA 1
ATOM 541 C C . LYS A 1 74 ? 1.461 31.057 5.488 1.00 74.56 74 LYS A C 1
ATOM 543 O O . LYS A 1 74 ? 1.909 30.172 6.219 1.00 74.56 74 LYS A O 1
ATOM 548 N N . ILE A 1 75 ? 0.185 31.042 5.098 1.00 77.75 75 ILE A N 1
ATOM 549 C CA . ILE A 1 75 ? -0.730 29.928 5.404 1.00 77.75 75 ILE A CA 1
ATOM 550 C C . ILE A 1 75 ? -0.251 28.607 4.765 1.00 77.75 75 ILE A C 1
ATOM 552 O O . ILE A 1 75 ? 0.454 28.645 3.752 1.00 77.75 75 ILE A O 1
ATOM 556 N N . PRO A 1 76 ? -0.585 27.438 5.351 1.00 74.25 76 PRO A N 1
ATOM 557 C CA . PRO A 1 76 ? -0.164 26.142 4.821 1.00 74.25 76 PRO A CA 1
ATOM 558 C C . PRO A 1 76 ? -0.623 25.903 3.369 1.00 74.25 76 PRO A C 1
ATOM 560 O O . PRO A 1 76 ? -1.638 26.464 2.947 1.00 74.25 76 PRO A O 1
ATOM 563 N N . PRO A 1 77 ? 0.079 25.049 2.598 1.00 72.88 77 PRO A N 1
ATOM 564 C CA . PRO A 1 77 ? -0.355 24.650 1.261 1.00 72.88 77 PRO A CA 1
ATOM 565 C C . PRO A 1 77 ? -1.778 24.073 1.249 1.00 72.88 77 PRO A C 1
ATOM 567 O O . PRO A 1 77 ? -2.217 23.446 2.213 1.00 72.88 77 PRO A O 1
ATOM 570 N N . ALA A 1 78 ? -2.481 24.215 0.118 1.00 73.75 78 ALA A N 1
ATOM 571 C CA . ALA A 1 78 ? -3.884 23.809 -0.012 1.00 73.75 78 ALA A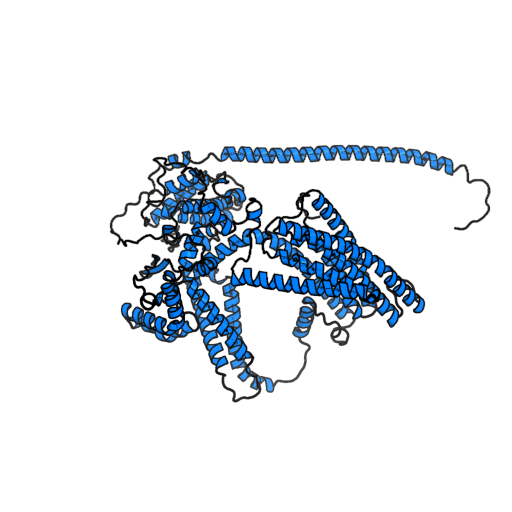 CA 1
ATOM 572 C C . ALA A 1 78 ? -4.133 22.324 0.312 1.00 73.75 78 ALA A C 1
ATOM 574 O O . ALA A 1 78 ? -5.210 21.975 0.780 1.00 73.75 78 ALA A O 1
ATOM 575 N N . ALA A 1 79 ? -3.135 21.456 0.114 1.00 67.81 79 ALA A N 1
ATOM 576 C CA . ALA A 1 79 ? -3.228 20.030 0.420 1.00 67.81 79 ALA A CA 1
ATOM 577 C C . ALA A 1 79 ? -3.288 19.705 1.922 1.00 67.81 79 ALA A C 1
ATOM 579 O O . ALA A 1 79 ? -3.778 18.643 2.300 1.00 67.81 79 ALA A O 1
ATOM 580 N N . VAL A 1 80 ? -2.815 20.602 2.784 1.00 73.19 80 VAL A N 1
ATOM 581 C CA . VAL A 1 80 ? -2.783 20.405 4.242 1.00 73.19 80 VAL A CA 1
ATOM 582 C C . VAL A 1 80 ? -3.545 21.504 4.977 1.00 73.19 80 VAL A C 1
ATOM 584 O O . VAL A 1 80 ? -3.380 21.681 6.181 1.00 73.19 80 VAL A O 1
ATOM 587 N N . ILE A 1 81 ? -4.404 22.254 4.280 1.00 82.75 81 ILE A N 1
ATOM 588 C CA . ILE A 1 81 ? -5.115 23.405 4.850 1.00 82.75 81 ILE A CA 1
ATOM 589 C C . ILE A 1 81 ? -6.035 23.023 6.018 1.00 82.75 81 ILE A C 1
ATOM 591 O O . ILE A 1 81 ? -6.194 23.796 6.959 1.00 82.75 81 ILE A O 1
ATOM 595 N N . SER A 1 82 ? -6.578 21.805 6.023 1.00 83.12 82 SER A N 1
ATOM 596 C CA . SER A 1 82 ? -7.372 21.256 7.130 1.00 83.12 82 SER A CA 1
ATOM 597 C C . SER A 1 82 ? -6.591 21.146 8.445 1.00 83.12 82 SER A C 1
ATOM 599 O O . SER A 1 82 ? -7.199 21.175 9.514 1.00 83.12 82 SER A O 1
ATOM 601 N N . SER A 1 83 ? -5.253 21.094 8.400 1.00 81.62 83 SER A N 1
ATOM 602 C CA . SER A 1 83 ? -4.408 21.098 9.603 1.00 81.62 83 SER A CA 1
ATOM 603 C C . SER A 1 83 ? -4.551 22.382 10.429 1.00 81.62 83 SER A C 1
ATOM 605 O O . SER A 1 83 ? -4.297 22.362 11.632 1.00 81.62 83 SER A O 1
ATOM 607 N N . THR A 1 84 ? -5.041 23.478 9.835 1.00 86.62 84 THR A N 1
ATOM 608 C CA . THR A 1 84 ? -5.327 24.738 10.547 1.00 86.62 84 THR A CA 1
ATOM 609 C C . THR A 1 84 ? -6.422 24.605 11.609 1.00 86.62 84 THR A C 1
ATOM 611 O O . THR A 1 84 ? -6.511 25.457 12.488 1.00 86.62 84 THR A O 1
ATOM 614 N N . PHE A 1 85 ? -7.214 23.525 11.583 1.00 89.44 85 PHE A N 1
ATOM 615 C CA . PHE A 1 85 ? -8.206 23.212 12.615 1.00 89.44 85 PHE A CA 1
ATOM 616 C C . PHE A 1 85 ? -7.601 22.510 13.841 1.00 89.44 85 PHE A C 1
ATOM 618 O O . PHE A 1 85 ? -8.201 22.544 14.911 1.00 89.44 85 PHE A O 1
ATOM 625 N N . ILE A 1 86 ? -6.413 21.902 13.740 1.00 88.25 86 ILE A N 1
ATOM 626 C CA . ILE A 1 86 ? -5.776 21.157 14.846 1.00 88.25 86 ILE A CA 1
ATOM 627 C C . ILE A 1 86 ? -5.590 22.003 16.125 1.00 88.25 86 ILE A C 1
ATOM 629 O O . ILE A 1 86 ? -5.879 21.476 17.202 1.00 88.25 86 ILE A O 1
ATOM 633 N N . PRO A 1 87 ? -5.204 23.298 16.063 1.00 89.69 87 PRO A N 1
ATOM 634 C CA . PRO A 1 87 ? -5.131 24.196 17.222 1.00 89.69 87 PRO A CA 1
ATOM 635 C C . PRO A 1 87 ? -6.380 24.257 18.105 1.00 89.69 87 PRO A C 1
ATOM 637 O O . PRO A 1 87 ? -6.282 24.513 19.302 1.00 89.69 87 PRO A O 1
ATOM 640 N N . ILE A 1 88 ? -7.553 23.990 17.534 1.00 93.25 88 ILE A N 1
ATOM 641 C CA . ILE A 1 88 ? -8.831 23.997 18.248 1.00 93.25 88 ILE A CA 1
ATOM 642 C C . ILE A 1 88 ? -8.911 22.820 19.239 1.00 93.25 88 ILE A C 1
ATOM 644 O O . ILE A 1 88 ? -9.479 22.952 20.325 1.00 93.25 88 ILE A O 1
ATOM 648 N N . GLY A 1 89 ? -8.297 21.686 18.885 1.00 90.25 89 GLY A N 1
ATOM 649 C CA . GLY A 1 89 ? -8.292 20.432 19.638 1.00 90.25 89 GLY A CA 1
ATOM 650 C C . GLY A 1 89 ? -7.881 20.596 21.103 1.00 90.25 89 GLY A C 1
ATOM 651 O O . GLY A 1 89 ? -8.711 20.311 21.972 1.00 90.25 89 GLY A O 1
ATOM 652 N N . PRO A 1 90 ? -6.658 21.084 21.408 1.00 91.25 90 PRO A N 1
ATOM 653 C CA . PRO A 1 90 ? -6.213 21.290 22.783 1.00 91.25 90 PRO A CA 1
ATOM 654 C C . PRO A 1 90 ? -7.095 22.287 23.536 1.00 91.25 90 PRO A C 1
ATOM 656 O O . PRO A 1 90 ? -7.362 22.062 24.711 1.00 91.25 90 PRO A O 1
ATOM 659 N N . CYS A 1 91 ? -7.600 23.348 22.898 1.00 93.75 91 CYS A N 1
ATOM 660 C CA . CYS A 1 91 ? -8.473 24.320 23.562 1.00 93.75 91 CYS A CA 1
ATOM 661 C C . CYS A 1 91 ? -9.797 23.680 24.005 1.00 93.75 91 CYS A C 1
ATOM 663 O O . CYS A 1 91 ? -10.127 23.689 25.193 1.00 93.75 91 CYS A O 1
ATOM 665 N N . GLY A 1 92 ? -10.528 23.069 23.069 1.00 93.31 92 GLY A N 1
ATOM 666 C CA . GLY A 1 92 ? -11.806 22.421 23.363 1.00 93.31 92 GLY A CA 1
ATOM 667 C C . GLY A 1 92 ? -11.653 21.272 24.360 1.00 93.31 92 GLY A C 1
ATOM 668 O O . GLY A 1 92 ? -12.407 21.189 25.330 1.00 93.31 92 GLY A O 1
ATOM 669 N N . GLN A 1 93 ? -10.627 20.432 24.190 1.00 93.19 93 GLN A N 1
ATOM 670 C CA . GLN A 1 93 ? -10.428 19.280 25.068 1.00 93.19 93 GLN A CA 1
ATOM 671 C C . GLN A 1 93 ? -10.018 19.694 26.482 1.00 93.19 93 GLN A C 1
ATOM 673 O O . GLN A 1 93 ? -10.482 19.093 27.446 1.00 93.19 93 GLN A O 1
ATOM 678 N N . SER A 1 94 ? -9.198 20.739 26.625 1.00 94.12 94 SER A N 1
ATOM 679 C CA . SER A 1 94 ? -8.791 21.245 27.942 1.00 94.12 94 SER A CA 1
ATOM 680 C C . SER A 1 94 ? -9.970 21.844 28.694 1.00 94.12 94 SER A C 1
ATOM 682 O O . SER A 1 94 ? -10.161 21.539 29.868 1.00 94.12 94 SER A O 1
ATOM 684 N N . ALA A 1 95 ? -10.793 22.655 28.019 1.00 94.62 95 ALA A N 1
ATOM 685 C CA . ALA A 1 95 ? -11.999 23.223 28.618 1.00 94.62 95 ALA A CA 1
ATOM 686 C C . ALA A 1 95 ? -12.961 22.117 29.085 1.00 94.62 95 ALA A C 1
ATOM 688 O O . ALA A 1 95 ? -13.456 22.166 30.209 1.00 94.62 95 ALA A O 1
ATOM 689 N N . TYR A 1 96 ? -13.163 21.084 28.260 1.00 93.94 96 TYR A N 1
ATOM 690 C CA . TYR A 1 96 ? -13.968 19.916 28.620 1.00 93.94 96 TYR A CA 1
ATOM 691 C C . TYR A 1 96 ? -13.390 19.160 29.828 1.00 93.94 96 TYR A C 1
ATOM 693 O O . TYR A 1 96 ? -14.109 18.910 30.794 1.00 93.94 96 TYR A O 1
ATOM 701 N N . ALA A 1 97 ? -12.092 18.837 29.803 1.00 92.50 97 ALA A N 1
ATOM 702 C CA . ALA A 1 97 ? -11.414 18.103 30.871 1.00 92.50 97 ALA A CA 1
ATOM 703 C C . ALA A 1 97 ? -11.540 18.814 32.226 1.00 92.50 97 ALA A C 1
ATOM 705 O O . ALA A 1 97 ? -11.861 18.183 33.230 1.00 92.50 97 ALA A O 1
ATOM 706 N N . ILE A 1 98 ? -11.331 20.132 32.241 1.00 93.62 98 ILE A N 1
ATOM 707 C CA . ILE A 1 98 ? -11.376 20.965 33.448 1.00 93.62 98 ILE A CA 1
ATOM 708 C C . ILE A 1 98 ? -12.768 20.972 34.066 1.00 93.62 98 ILE A C 1
ATOM 710 O O . ILE A 1 98 ? -12.902 20.739 35.264 1.00 93.62 98 ILE A O 1
ATOM 714 N N . LEU A 1 99 ? -13.803 21.189 33.250 1.00 91.94 99 LEU A N 1
ATOM 715 C CA . LEU A 1 99 ? -15.190 21.190 33.718 1.00 91.94 99 LEU A CA 1
ATOM 716 C C . LEU A 1 99 ? -15.606 19.814 34.231 1.00 91.94 99 LEU A C 1
ATOM 718 O O . LEU A 1 99 ? -16.245 19.711 35.275 1.00 91.94 99 LEU A O 1
ATOM 722 N N . LYS A 1 100 ? -15.205 18.749 33.528 1.00 90.50 100 LYS A N 1
ATOM 723 C CA . LYS A 1 100 ? -15.557 17.383 33.909 1.00 90.50 100 LYS A CA 1
ATOM 724 C C . LYS A 1 100 ? -14.889 16.963 35.219 1.00 90.50 100 LYS A C 1
ATOM 726 O O . LYS A 1 100 ? -15.564 16.421 36.087 1.00 90.50 100 LYS A O 1
ATOM 731 N N . LEU A 1 101 ? -13.598 17.256 35.390 1.00 89.38 101 LEU A N 1
ATOM 732 C CA . LEU A 1 101 ? -12.872 16.994 36.639 1.00 89.38 101 LEU A CA 1
ATOM 733 C C . LEU A 1 101 ? -13.469 17.774 37.812 1.00 89.38 101 LEU A 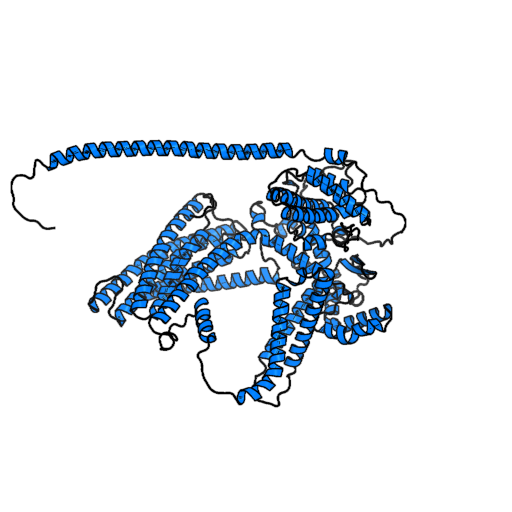C 1
ATOM 735 O O . LEU A 1 101 ? -13.696 17.207 38.877 1.00 89.38 101 LEU A O 1
ATOM 739 N N . ALA A 1 102 ? -13.772 19.052 37.595 1.00 88.06 102 ALA A N 1
ATOM 740 C CA . ALA A 1 102 ? -14.378 19.917 38.593 1.00 88.06 102 ALA A CA 1
ATOM 741 C C . ALA A 1 102 ? -15.763 19.434 39.049 1.00 88.06 102 ALA A C 1
ATOM 743 O O . ALA A 1 102 ? -16.051 19.420 40.242 1.00 88.06 102 ALA A O 1
ATOM 744 N N . ARG A 1 103 ? -16.607 18.993 38.112 1.00 86.75 103 ARG A N 1
ATOM 745 C CA . ARG A 1 103 ? -17.920 18.426 38.427 1.00 86.75 103 ARG A CA 1
ATOM 746 C C . ARG A 1 103 ? -17.802 17.128 39.222 1.00 86.75 103 ARG A C 1
ATOM 748 O O . ARG A 1 103 ? -18.464 16.975 40.240 1.00 86.75 103 ARG A O 1
ATOM 755 N N . ASN A 1 104 ? -16.920 16.228 38.794 1.00 86.12 104 ASN A N 1
ATOM 756 C CA . ASN A 1 104 ? -16.714 14.957 39.484 1.00 86.12 104 ASN A CA 1
ATOM 757 C C . ASN A 1 104 ? -16.192 15.156 40.914 1.00 86.12 104 ASN A C 1
ATOM 759 O O . ASN A 1 104 ? -16.567 14.406 41.809 1.00 86.12 104 ASN A O 1
ATOM 763 N N . LEU A 1 105 ? -15.350 16.170 41.144 1.00 83.88 105 LEU A N 1
ATOM 764 C CA . LEU A 1 105 ? -14.928 16.563 42.491 1.00 83.88 105 LEU A CA 1
ATOM 765 C C . LEU A 1 105 ? -16.124 16.956 43.365 1.00 83.88 105 LEU A C 1
ATOM 767 O O . LEU A 1 105 ? -16.191 16.539 44.518 1.00 83.88 105 LEU A O 1
ATOM 771 N N . THR A 1 106 ? -17.068 17.727 42.825 1.00 83.19 106 THR A N 1
ATOM 772 C CA . THR A 1 106 ? -18.294 18.106 43.538 1.00 83.19 106 THR A CA 1
ATOM 773 C C . THR A 1 106 ? -19.202 16.912 43.801 1.00 83.19 106 THR A C 1
ATOM 775 O O . THR A 1 106 ? -19.720 16.787 44.909 1.00 83.19 106 THR A O 1
ATOM 778 N N . ASP A 1 107 ? -19.368 16.013 42.832 1.00 82.12 107 ASP A N 1
ATOM 779 C CA . ASP A 1 107 ? -20.180 14.802 42.998 1.00 82.12 107 ASP A CA 1
ATOM 780 C C . ASP A 1 107 ? -19.602 13.913 44.119 1.00 82.12 107 ASP A C 1
ATOM 782 O O . ASP A 1 107 ? -20.319 13.538 45.049 1.00 82.12 107 ASP A O 1
ATOM 786 N N . ILE A 1 108 ? -18.279 13.701 44.132 1.00 78.12 108 ILE A N 1
ATOM 787 C CA . ILE A 1 108 ? -17.580 12.957 45.195 1.00 78.12 108 ILE A CA 1
ATOM 788 C C . ILE A 1 108 ? -17.715 13.656 46.555 1.00 78.12 108 ILE A C 1
ATOM 790 O O . ILE A 1 108 ? -18.003 13.002 47.559 1.00 78.12 108 ILE A O 1
ATOM 794 N N . ALA A 1 109 ? -17.553 14.979 46.609 1.00 80.19 109 ALA A N 1
ATOM 795 C CA . ALA A 1 109 ? -17.692 15.739 47.850 1.00 80.19 109 ALA A CA 1
ATOM 796 C C . ALA A 1 109 ? -19.119 15.669 48.417 1.00 80.19 109 ALA A C 1
ATOM 798 O O . ALA A 1 109 ? -19.310 15.588 49.632 1.00 80.19 109 ALA A O 1
ATOM 799 N N . ASN A 1 110 ? -20.130 15.675 47.546 1.00 79.31 110 ASN A N 1
ATOM 800 C CA . ASN A 1 110 ? -21.534 15.603 47.938 1.00 79.31 110 ASN A CA 1
ATOM 801 C C . ASN A 1 110 ? -21.925 14.224 48.469 1.00 79.31 110 ASN A C 1
ATOM 803 O O . ASN A 1 110 ? -22.618 14.153 49.488 1.00 79.31 110 ASN A O 1
ATOM 807 N N . GLU A 1 111 ? -21.472 13.162 47.804 1.00 76.69 111 GLU A N 1
ATOM 808 C CA . GLU A 1 111 ? -21.779 11.775 48.163 1.00 76.69 111 GLU A CA 1
ATOM 809 C C . GLU A 1 111 ? -20.971 11.280 49.365 1.00 76.69 111 GLU A C 1
ATOM 811 O O . GLU A 1 111 ? -21.501 10.536 50.190 1.00 76.69 111 GLU A O 1
ATOM 816 N N . ARG A 1 112 ? -19.698 11.680 49.473 1.00 71.25 112 ARG A N 1
ATOM 817 C CA . ARG A 1 112 ? -18.726 11.041 50.378 1.00 71.25 112 ARG A CA 1
ATOM 818 C C . ARG A 1 112 ? -18.075 11.992 51.383 1.00 71.25 112 ARG A C 1
ATOM 820 O O . ARG A 1 112 ? -17.384 11.542 52.287 1.00 71.25 112 ARG A O 1
ATOM 827 N N . GLY A 1 113 ? -18.314 13.301 51.271 1.00 67.69 113 GLY A N 1
ATOM 828 C CA . GLY A 1 113 ? -17.806 14.297 52.223 1.00 67.69 113 GLY A CA 1
ATOM 829 C C . GLY A 1 113 ? -16.298 14.549 52.141 1.00 67.69 113 GLY A C 1
ATOM 830 O O . GLY A 1 113 ? -15.726 15.068 53.092 1.00 67.69 113 GLY A O 1
ATOM 831 N N . LEU A 1 114 ? -15.652 14.191 51.026 1.00 66.38 114 LEU A N 1
ATOM 832 C CA . LEU A 1 114 ? -14.201 14.274 50.840 1.00 66.38 114 LEU A CA 1
ATOM 833 C C . LEU A 1 114 ? -13.846 15.094 49.596 1.00 66.38 114 LEU A C 1
ATOM 835 O O . LEU A 1 114 ? -14.466 14.939 48.544 1.00 66.38 114 LEU A O 1
ATOM 839 N N . VAL A 1 115 ? -12.814 15.940 49.701 1.00 69.06 115 VAL A N 1
ATOM 840 C CA . VAL A 1 115 ? -12.255 16.690 48.565 1.00 69.06 115 VAL A CA 1
ATOM 841 C C . VAL A 1 115 ? -10.765 16.395 48.410 1.00 69.06 115 VAL A C 1
ATOM 843 O O . VAL A 1 115 ? -9.981 16.740 49.302 1.00 69.06 115 VAL A O 1
ATOM 846 N N . PRO A 1 116 ? -10.348 15.808 47.271 1.00 63.78 116 PRO A N 1
ATOM 847 C CA . PRO A 1 116 ? -8.944 15.698 46.886 1.00 63.78 116 PRO A CA 1
ATOM 848 C C . PRO A 1 116 ? -8.183 17.020 47.063 1.00 63.78 116 PRO A C 1
ATOM 850 O O . PRO A 1 116 ? -8.737 18.092 46.839 1.00 63.78 116 PRO A O 1
ATOM 853 N N . PHE A 1 117 ? -6.895 16.956 47.411 1.00 65.00 117 PHE A N 1
ATOM 854 C CA . PHE A 1 117 ? -5.994 18.123 47.538 1.00 65.00 117 PHE A CA 1
ATOM 855 C C . PHE A 1 117 ? -6.212 19.036 48.752 1.00 65.00 117 PHE A C 1
ATOM 857 O O . PHE A 1 117 ? -5.519 20.047 48.874 1.00 65.00 117 PHE A O 1
ATOM 864 N N . THR A 1 118 ? -7.123 18.699 49.666 1.00 65.88 118 THR A N 1
ATOM 865 C CA . THR A 1 118 ? -7.364 19.489 50.882 1.00 65.88 118 THR A CA 1
ATOM 866 C C . THR A 1 118 ? -7.245 18.621 52.132 1.00 65.88 118 THR A C 1
ATOM 868 O O . THR A 1 118 ? -7.593 17.446 52.111 1.00 65.88 118 THR A O 1
ATOM 871 N N . SER A 1 119 ? -6.750 19.189 53.235 1.00 66.69 119 SER A N 1
ATOM 872 C CA . SER A 1 119 ? -6.725 18.534 54.555 1.00 66.69 119 SER A CA 1
ATOM 873 C C . SER A 1 119 ? -8.028 18.772 55.329 1.00 66.69 119 SER A C 1
ATOM 875 O O . SER A 1 119 ? -8.015 18.913 56.551 1.00 66.69 119 SER A O 1
ATOM 877 N N . VAL A 1 120 ? -9.133 18.963 54.610 1.00 69.56 120 VAL A N 1
ATOM 878 C CA . VAL A 1 120 ? -10.419 19.339 55.189 1.00 69.56 120 VAL A CA 1
ATOM 879 C C . VAL A 1 120 ? -11.165 18.066 55.560 1.00 69.56 120 VAL A C 1
ATOM 881 O O . VAL A 1 120 ? -11.646 17.349 54.690 1.00 69.56 120 VAL A O 1
ATOM 884 N N . GLU A 1 121 ? -11.229 17.790 56.860 1.00 68.00 121 GLU A N 1
ATOM 885 C CA . GLU A 1 121 ? -11.922 16.619 57.415 1.00 68.00 121 GLU A CA 1
ATOM 886 C C . GLU A 1 121 ? -13.422 16.870 57.638 1.00 68.00 121 GLU A C 1
ATOM 888 O O . GLU A 1 121 ? -14.194 15.925 57.761 1.00 68.00 121 GLU A O 1
ATOM 893 N N . ASP A 1 122 ? -13.840 18.140 57.690 1.00 79.44 122 ASP A N 1
ATOM 894 C CA . ASP A 1 122 ? -15.238 18.525 57.881 1.00 79.44 122 ASP A CA 1
ATOM 895 C C . ASP A 1 122 ? -16.034 18.377 56.564 1.00 79.44 122 ASP A C 1
ATOM 897 O O . ASP A 1 122 ? -15.738 19.095 55.598 1.00 79.44 122 ASP A O 1
ATOM 901 N N . PRO A 1 123 ? -17.063 17.504 56.506 1.00 77.38 123 PRO A N 1
ATOM 902 C CA . PRO A 1 123 ? -17.851 17.264 55.298 1.00 77.38 123 PRO A CA 1
ATOM 903 C C . PRO A 1 123 ? -18.550 18.506 54.734 1.00 77.38 123 PRO A C 1
ATOM 905 O O . PRO A 1 123 ? -18.737 18.597 53.519 1.00 77.38 123 PRO A O 1
ATOM 908 N N . GLU A 1 124 ? -18.955 19.470 55.568 1.00 81.00 124 GLU A N 1
ATOM 909 C CA . GLU A 1 124 ? -19.581 20.704 55.066 1.00 81.00 124 GLU A CA 1
ATOM 910 C C . GLU A 1 124 ? -18.551 21.618 54.401 1.00 81.00 124 GLU A C 1
ATOM 912 O O . GLU A 1 124 ? -18.784 22.167 53.318 1.00 81.00 124 GLU A O 1
ATOM 917 N N . LEU A 1 125 ? -17.376 21.728 55.016 1.00 80.75 125 LEU A N 1
ATOM 918 C CA . LEU A 1 125 ? -16.273 22.529 54.503 1.00 80.75 125 LEU A CA 1
ATOM 919 C C . LEU A 1 125 ? -15.671 21.899 53.231 1.00 80.75 125 LEU A C 1
ATOM 921 O O . LEU A 1 125 ? -15.270 22.616 52.313 1.00 80.75 125 LEU A O 1
ATOM 925 N N . ALA A 1 126 ? -15.679 20.566 53.137 1.00 78.94 126 ALA A N 1
ATOM 926 C CA . ALA A 1 126 ? -15.323 19.798 51.948 1.00 78.94 126 ALA A CA 1
ATOM 927 C C . ALA A 1 126 ? -16.281 20.113 50.783 1.00 78.94 126 ALA A C 1
ATOM 929 O O . ALA A 1 126 ? -15.850 20.556 49.718 1.00 78.94 126 ALA A O 1
ATOM 930 N N . LYS A 1 127 ? -17.600 20.015 50.989 1.00 82.56 127 LYS A N 1
ATOM 931 C CA . LYS A 1 127 ? -18.598 20.385 49.963 1.00 82.56 127 LYS A CA 1
ATOM 932 C C . LYS A 1 127 ? -18.446 21.831 49.493 1.00 82.56 127 LYS A C 1
ATOM 934 O O . LYS A 1 127 ? -18.546 22.108 48.293 1.00 82.56 127 LYS A O 1
ATOM 939 N N . PHE A 1 128 ? -18.151 22.745 50.417 1.00 83.56 128 PHE A N 1
ATOM 940 C CA . PHE A 1 128 ? -17.865 24.140 50.089 1.00 83.56 128 PHE A CA 1
ATOM 941 C C . PHE A 1 128 ? -16.604 24.285 49.219 1.00 83.56 128 PHE A C 1
ATOM 943 O O . PHE A 1 128 ? -16.640 24.979 48.203 1.00 83.56 128 PHE A O 1
ATOM 950 N N . ALA A 1 129 ? -15.509 23.597 49.560 1.00 82.88 129 ALA A N 1
ATOM 951 C CA . ALA A 1 129 ? -14.260 23.629 48.798 1.00 82.88 129 ALA A CA 1
ATOM 952 C C . ALA A 1 129 ? -14.414 23.069 47.372 1.00 82.88 129 ALA A C 1
ATOM 954 O O . ALA A 1 129 ? -13.929 23.684 46.419 1.00 82.88 129 ALA A O 1
ATOM 955 N N . ALA A 1 130 ? -15.130 21.953 47.197 1.00 83.69 130 ALA A N 1
ATOM 956 C CA . ALA A 1 130 ? -15.407 21.398 45.869 1.00 83.69 130 ALA A CA 1
ATOM 957 C C . ALA A 1 130 ? -16.276 22.338 45.024 1.00 83.69 130 ALA A C 1
ATOM 959 O O . ALA A 1 130 ? -15.944 22.626 43.874 1.00 83.69 130 ALA A O 1
ATOM 960 N N . SER A 1 131 ? -17.323 22.910 45.624 1.00 84.06 131 SER A N 1
ATOM 961 C CA . SER A 1 131 ? -18.183 23.895 44.957 1.00 84.06 131 SER A CA 1
ATOM 962 C C . SER A 1 131 ? -17.403 25.148 44.539 1.00 84.06 131 SER A C 1
ATOM 964 O O . SER A 1 131 ? -17.633 25.704 43.460 1.00 84.06 131 SER A O 1
ATOM 966 N N . ALA A 1 132 ? -16.437 25.585 45.355 1.00 85.62 132 ALA A N 1
ATOM 967 C CA . ALA A 1 132 ? -15.547 26.695 45.025 1.00 85.62 132 ALA A CA 1
ATOM 968 C C . ALA A 1 132 ? -14.621 26.358 43.843 1.00 85.62 132 ALA A C 1
ATOM 970 O O . ALA A 1 132 ? -14.489 27.171 42.926 1.00 85.62 132 ALA A O 1
ATOM 971 N N . LEU A 1 133 ? -14.031 25.157 43.816 1.00 85.62 133 LEU A N 1
ATOM 972 C CA . LEU A 1 133 ? -13.208 24.680 42.696 1.00 85.62 133 LEU A CA 1
ATOM 973 C C . LEU A 1 133 ? -14.016 24.561 41.400 1.00 85.62 133 LEU A C 1
ATOM 975 O O . LEU A 1 133 ? -13.534 24.964 40.339 1.00 85.62 133 LEU A O 1
ATOM 979 N N . GLN A 1 134 ? -15.253 24.075 41.477 1.00 87.81 134 GLN A N 1
ATOM 980 C CA . GLN A 1 134 ? -16.158 24.014 40.332 1.00 87.81 134 GLN A CA 1
ATOM 981 C C . GLN A 1 134 ? -16.493 25.400 39.801 1.00 87.81 134 GLN A C 1
ATOM 983 O O . GLN A 1 134 ? -16.316 25.667 38.611 1.00 87.81 134 GLN A O 1
ATOM 988 N N . THR A 1 135 ? -16.859 26.319 40.690 1.00 87.12 135 THR A N 1
ATOM 989 C CA . THR A 1 135 ? -17.158 27.706 40.321 1.00 87.12 135 THR A CA 1
ATOM 990 C C . THR A 1 135 ? -15.941 28.406 39.708 1.00 87.12 135 THR A C 1
ATOM 992 O O . THR A 1 135 ? -16.088 29.139 38.734 1.00 87.12 135 THR A O 1
ATOM 995 N N . ALA A 1 136 ? -14.732 28.152 40.221 1.00 89.62 136 ALA A N 1
ATOM 996 C CA . ALA A 1 136 ? -13.485 28.704 39.684 1.00 89.62 136 ALA A CA 1
ATOM 997 C C . ALA A 1 136 ? -13.082 28.093 38.328 1.00 89.62 136 ALA A C 1
ATOM 999 O O . ALA A 1 136 ? -12.458 28.762 37.503 1.00 89.62 136 ALA A O 1
ATOM 1000 N N . SER A 1 137 ? -13.462 26.841 38.072 1.00 91.50 137 SER A N 1
ATOM 1001 C CA . SER A 1 137 ? -13.145 26.127 36.829 1.00 91.50 137 SER A CA 1
ATOM 1002 C C . SER A 1 137 ? -13.960 26.629 35.633 1.00 91.50 137 SER A C 1
ATOM 1004 O O . SER A 1 137 ? -13.455 26.634 34.511 1.00 91.50 137 SER A O 1
ATOM 1006 N N . ILE A 1 138 ? -15.186 27.113 35.860 1.00 92.38 138 ILE A N 1
ATOM 1007 C CA . ILE A 1 138 ? -16.073 27.661 34.818 1.00 92.38 138 ILE A CA 1
ATOM 1008 C C . ILE A 1 138 ? -15.440 28.839 34.049 1.00 92.38 138 ILE A C 1
ATOM 1010 O O . ILE A 1 138 ? -15.330 28.737 32.825 1.00 92.38 138 ILE A O 1
ATOM 1014 N N . PRO A 1 139 ? -14.994 29.945 34.685 1.00 91.94 139 PRO A N 1
ATOM 1015 C CA . PRO A 1 139 ? -14.389 31.063 33.961 1.00 91.94 139 PRO A CA 1
ATOM 1016 C C . PRO A 1 139 ? -13.077 30.667 33.277 1.00 91.94 139 PRO A C 1
ATOM 1018 O O . PRO A 1 139 ? -12.800 31.141 32.178 1.00 91.94 139 PRO A O 1
ATOM 1021 N N . PHE A 1 140 ? -12.292 29.764 33.870 1.00 92.19 140 PHE A N 1
ATOM 1022 C CA . PHE A 1 140 ? -11.054 29.282 33.257 1.00 92.19 140 PHE A CA 1
ATOM 1023 C C . PHE A 1 140 ? -11.326 28.474 31.979 1.00 92.19 140 PHE A C 1
ATOM 1025 O O . PHE A 1 140 ? -10.726 28.732 30.934 1.00 92.19 140 PHE A O 1
ATOM 1032 N N . ALA A 1 141 ? -12.291 27.552 32.027 1.00 93.94 141 ALA A N 1
ATOM 1033 C CA . ALA A 1 141 ? -12.734 26.808 30.855 1.00 93.94 141 ALA A CA 1
ATOM 1034 C C . ALA A 1 141 ? -13.350 27.728 29.792 1.00 93.94 141 ALA A C 1
ATOM 1036 O O . ALA A 1 141 ? -13.094 27.534 28.606 1.00 93.94 141 ALA A O 1
ATOM 1037 N N . LEU A 1 142 ? -14.098 28.762 30.195 1.00 93.50 142 LEU A N 1
ATOM 1038 C CA . LEU A 1 142 ? -14.680 29.743 29.278 1.00 93.50 142 LEU A CA 1
ATOM 1039 C C . LEU A 1 142 ? -13.607 30.568 28.547 1.00 93.50 142 LEU A C 1
ATOM 1041 O O . LEU A 1 142 ? -13.742 30.805 27.348 1.00 93.50 142 LEU A O 1
ATOM 1045 N N . ILE A 1 143 ? -12.523 30.960 29.229 1.00 95.19 143 ILE A N 1
ATOM 1046 C CA . ILE A 1 143 ? -11.380 31.660 28.614 1.00 95.19 143 ILE A CA 1
ATOM 1047 C C . ILE A 1 143 ? -10.705 30.769 27.565 1.00 95.19 143 ILE A C 1
ATOM 1049 O O . ILE A 1 143 ? -10.483 31.205 26.435 1.00 95.19 143 ILE A O 1
ATOM 1053 N N . ILE A 1 144 ? -10.415 29.510 27.910 1.00 94.31 144 ILE A N 1
ATOM 1054 C CA . ILE A 1 144 ? -9.789 28.557 26.981 1.00 94.31 144 ILE A CA 1
ATOM 1055 C C . ILE A 1 144 ? -10.719 28.257 25.798 1.00 94.31 144 ILE A C 1
ATOM 1057 O O . ILE A 1 144 ? -10.267 28.196 24.654 1.00 94.31 144 ILE A O 1
ATOM 1061 N N . TRP A 1 145 ? -12.018 28.106 26.048 1.00 95.19 145 TRP A N 1
ATOM 1062 C CA . TRP A 1 145 ? -13.017 27.881 25.006 1.00 95.19 145 TRP A CA 1
ATOM 1063 C C . TRP A 1 145 ? -13.135 29.085 24.060 1.00 95.19 145 TRP A C 1
ATOM 1065 O O . TRP A 1 145 ? -13.145 28.916 22.840 1.00 95.19 145 TRP A O 1
ATOM 1075 N N . GLY A 1 146 ? -13.131 30.307 24.602 1.00 94.25 146 GLY A N 1
ATOM 1076 C CA . GLY A 1 146 ? -13.089 31.545 23.821 1.00 94.25 146 GLY A CA 1
ATOM 1077 C C . GLY A 1 146 ? -11.823 31.659 22.967 1.00 94.25 146 GLY A C 1
ATOM 1078 O O . GLY A 1 146 ? -11.899 32.034 21.797 1.00 94.25 146 GLY A O 1
ATOM 1079 N N . PHE A 1 147 ? -10.668 31.247 23.498 1.00 93.69 147 PHE A N 1
ATOM 1080 C CA . PHE A 1 147 ? -9.430 31.143 22.720 1.00 93.69 147 PHE A CA 1
ATOM 1081 C C . PHE A 1 147 ? -9.535 30.091 21.602 1.00 93.69 147 PHE A C 1
ATOM 1083 O O . PHE A 1 147 ? -9.090 30.333 20.482 1.00 93.69 147 PHE A O 1
ATOM 1090 N N . GLY A 1 148 ? -10.203 28.962 21.850 1.00 94.06 148 GLY A N 1
ATOM 1091 C CA . GLY A 1 148 ? -10.527 27.974 20.815 1.00 94.06 148 GLY A CA 1
ATOM 1092 C C . GLY A 1 148 ? -11.430 28.529 19.706 1.00 94.06 148 GLY A C 1
ATOM 1093 O O . GLY A 1 148 ? -11.237 28.199 18.538 1.00 94.06 148 GLY A O 1
ATOM 1094 N N . CYS A 1 149 ? -12.365 29.426 20.036 1.00 93.94 149 CYS A N 1
ATOM 1095 C CA . CYS A 1 149 ? -13.216 30.095 19.045 1.00 93.94 149 CYS A CA 1
ATOM 1096 C C . CYS A 1 149 ? -12.430 31.030 18.119 1.00 93.94 149 CYS A C 1
ATOM 1098 O O . CYS A 1 149 ? -12.746 31.114 16.933 1.00 93.94 149 CYS A O 1
ATOM 1100 N N . LEU A 1 150 ? -11.386 31.695 18.627 1.00 93.44 150 LEU A N 1
ATOM 1101 C CA . LEU A 1 150 ? -10.470 32.477 17.791 1.00 93.44 150 LEU A CA 1
ATOM 1102 C C . LEU A 1 150 ? -9.790 31.579 16.750 1.00 93.44 150 LEU A C 1
ATOM 1104 O O . LEU A 1 150 ? -9.785 31.904 15.564 1.00 93.44 150 LEU A O 1
ATOM 1108 N N . TRP A 1 151 ? -9.267 30.427 17.176 1.00 93.00 151 TRP A N 1
ATOM 1109 C CA . TRP A 1 151 ? -8.656 29.455 16.268 1.00 93.00 151 TRP A CA 1
ATOM 1110 C C . TRP A 1 151 ? -9.652 28.873 15.270 1.00 93.00 151 TRP A C 1
ATOM 1112 O O . TRP A 1 151 ? -9.305 28.709 14.104 1.00 93.00 151 TRP A O 1
ATOM 1122 N N . LEU A 1 152 ? -10.896 28.629 15.687 1.00 93.88 152 LEU A N 1
ATOM 1123 C CA . LEU A 1 152 ? -11.964 28.212 14.783 1.00 93.88 152 LEU A CA 1
ATOM 1124 C C . LEU A 1 152 ? -12.229 29.273 13.708 1.00 93.88 152 LEU A C 1
ATOM 1126 O O . LEU A 1 152 ? -12.308 28.933 12.531 1.00 93.88 152 LEU A O 1
ATOM 1130 N N . ALA A 1 153 ? -12.308 30.551 14.083 1.00 93.81 153 ALA A N 1
ATOM 1131 C CA . ALA A 1 153 ? -12.484 31.640 13.126 1.00 93.81 153 ALA A CA 1
ATOM 1132 C C . ALA A 1 153 ? -11.303 31.732 12.146 1.00 93.81 153 ALA A C 1
ATOM 1134 O O . ALA A 1 153 ? -11.519 31.816 10.939 1.00 93.81 153 ALA A O 1
ATOM 1135 N N . LEU A 1 154 ? -10.062 31.651 12.638 1.00 90.00 154 LEU A N 1
ATOM 1136 C CA . LEU A 1 154 ? -8.862 31.662 11.795 1.00 90.00 154 LEU A CA 1
ATOM 1137 C C . LEU A 1 154 ? -8.806 30.463 10.841 1.00 90.00 154 LEU A C 1
ATOM 1139 O O . LEU A 1 154 ? -8.458 30.635 9.672 1.00 90.00 154 LEU A O 1
ATOM 1143 N N . ALA A 1 155 ? -9.169 29.268 11.310 1.00 90.56 155 ALA A N 1
ATOM 1144 C CA . ALA A 1 155 ? -9.218 28.057 10.495 1.00 90.56 155 ALA A CA 1
ATOM 1145 C C . ALA A 1 155 ? -10.283 28.166 9.397 1.00 90.56 155 ALA A C 1
ATOM 1147 O O . ALA A 1 155 ? -9.996 27.895 8.233 1.00 90.56 155 ALA A O 1
ATOM 1148 N N . ILE A 1 156 ? -11.483 28.645 9.741 1.00 91.94 156 ILE A N 1
ATOM 1149 C CA . ILE A 1 156 ? -12.571 28.898 8.789 1.00 91.94 156 ILE A CA 1
ATOM 1150 C C . ILE A 1 156 ? -12.128 29.913 7.731 1.00 91.94 156 ILE A C 1
ATOM 1152 O O . ILE A 1 156 ? -12.235 29.628 6.540 1.00 91.94 156 ILE A O 1
ATOM 1156 N N . ILE A 1 157 ? -11.584 31.063 8.142 1.00 90.88 157 ILE A N 1
ATOM 1157 C CA . ILE A 1 157 ? -11.104 32.103 7.220 1.00 90.88 157 ILE A CA 1
ATOM 1158 C C . ILE A 1 157 ? -10.015 31.543 6.302 1.00 90.88 157 ILE A C 1
ATOM 1160 O O . ILE A 1 157 ? -10.116 31.697 5.091 1.00 90.88 157 ILE A O 1
ATOM 1164 N N . SER A 1 158 ? -9.018 30.846 6.851 1.00 87.44 158 SER A N 1
ATOM 1165 C CA . SER A 1 158 ? -7.915 30.269 6.067 1.00 87.44 158 SER A CA 1
ATOM 1166 C C . SER A 1 158 ? -8.408 29.218 5.071 1.00 87.44 158 SER A C 1
ATOM 1168 O O . SER A 1 158 ? -7.927 29.151 3.938 1.00 87.44 158 SER A O 1
ATOM 1170 N N . PHE A 1 159 ? -9.385 28.403 5.473 1.00 88.88 159 PHE A N 1
ATOM 1171 C CA . PHE A 1 159 ? -9.983 27.378 4.625 1.00 88.88 159 PHE A CA 1
ATOM 1172 C C . PHE A 1 159 ? -10.805 27.995 3.488 1.00 88.88 159 PHE A C 1
ATOM 1174 O O . PHE A 1 159 ? -10.645 27.587 2.339 1.00 88.88 159 PHE A O 1
ATOM 1181 N N . PHE A 1 160 ? -11.633 29.004 3.777 1.00 89.12 160 PHE A N 1
ATOM 1182 C CA . PHE A 1 160 ? -12.411 29.719 2.760 1.00 89.12 160 PHE A CA 1
ATOM 1183 C C . PHE A 1 160 ? -11.531 30.541 1.817 1.00 89.12 160 PHE A C 1
ATOM 1185 O O . PHE A 1 160 ? -11.723 30.469 0.607 1.00 89.12 160 PHE A O 1
ATOM 1192 N N . ASP A 1 161 ? -10.538 31.264 2.336 1.00 86.94 161 ASP A N 1
ATOM 1193 C CA . ASP A 1 161 ? -9.571 32.013 1.525 1.00 86.94 161 ASP A CA 1
ATOM 1194 C C . ASP A 1 161 ? -8.822 31.086 0.560 1.00 86.94 161 ASP A C 1
ATOM 1196 O O . ASP A 1 161 ? -8.730 31.355 -0.640 1.00 86.94 161 ASP A O 1
ATOM 1200 N N . THR A 1 162 ? -8.383 29.925 1.056 1.00 84.50 162 THR A N 1
ATOM 1201 C CA . THR A 1 162 ? -7.743 28.904 0.221 1.00 84.50 162 THR A CA 1
ATOM 1202 C C . THR A 1 162 ? -8.714 28.322 -0.797 1.00 84.50 162 THR A C 1
ATOM 1204 O O . THR A 1 162 ? -8.311 28.126 -1.934 1.00 84.50 162 THR A O 1
ATOM 1207 N N . MET A 1 163 ? -9.973 28.072 -0.430 1.00 84.00 163 MET A N 1
ATOM 1208 C CA . MET A 1 163 ? -10.997 27.536 -1.335 1.00 84.00 163 MET A CA 1
ATOM 1209 C C . MET A 1 163 ? -11.345 28.507 -2.472 1.00 84.00 163 MET A C 1
ATOM 1211 O O . MET A 1 163 ? -11.609 28.066 -3.588 1.00 84.00 163 MET A O 1
ATOM 1215 N N . ILE A 1 164 ? -11.344 29.815 -2.197 1.00 86.88 164 ILE A N 1
ATOM 1216 C CA . ILE A 1 164 ? -11.595 30.864 -3.196 1.00 86.88 164 ILE A CA 1
ATOM 1217 C C . ILE A 1 164 ? -10.363 31.061 -4.088 1.00 86.88 164 ILE A C 1
ATOM 1219 O O . ILE A 1 164 ? -10.495 31.229 -5.299 1.00 86.88 164 ILE A O 1
ATOM 1223 N N . SER A 1 165 ? -9.165 31.024 -3.503 1.00 78.06 165 SER A N 1
ATOM 1224 C CA . SER A 1 165 ? -7.916 31.330 -4.207 1.00 78.06 165 SER A CA 1
ATOM 1225 C C . SER A 1 165 ? -7.317 30.135 -4.956 1.00 78.06 165 SER A C 1
ATOM 1227 O O . SER A 1 165 ? -6.587 30.321 -5.931 1.00 78.06 165 SER A O 1
ATOM 1229 N N . LYS A 1 166 ? -7.548 28.903 -4.486 1.00 77.25 166 LYS A N 1
ATOM 1230 C CA . LYS A 1 166 ? -6.914 27.671 -4.979 1.00 77.25 166 LYS A CA 1
ATOM 1231 C C . LYS A 1 166 ? -7.868 26.476 -4.910 1.00 77.25 166 LYS A C 1
ATOM 1233 O O . LYS A 1 166 ? -8.764 26.388 -4.078 1.00 77.25 166 LYS A O 1
ATOM 1238 N N . ARG A 1 167 ? -7.623 25.470 -5.752 1.00 74.94 167 ARG A N 1
ATOM 1239 C CA . ARG A 1 167 ? -8.333 24.189 -5.661 1.00 74.94 167 ARG A CA 1
ATOM 1240 C C . ARG A 1 167 ? -7.765 23.357 -4.508 1.00 74.94 167 ARG A C 1
ATOM 1242 O O . ARG A 1 167 ? -6.608 22.947 -4.566 1.00 74.94 167 ARG A O 1
ATOM 1249 N N . ILE A 1 168 ? -8.583 23.074 -3.495 1.00 75.06 168 ILE A N 1
ATOM 1250 C CA . ILE A 1 168 ? -8.221 22.162 -2.400 1.00 75.06 168 ILE A CA 1
ATOM 1251 C C . ILE A 1 168 ? -8.287 20.717 -2.927 1.00 75.06 168 ILE A C 1
ATOM 1253 O O . ILE A 1 168 ? -9.355 20.293 -3.385 1.00 75.06 168 ILE A O 1
ATOM 1257 N N . PRO A 1 169 ? -7.176 19.957 -2.924 1.00 68.06 169 PRO A N 1
ATOM 1258 C CA . PRO A 1 169 ? -7.203 18.561 -3.332 1.00 68.06 169 PRO A CA 1
ATOM 1259 C C . PRO A 1 169 ? -7.944 17.727 -2.282 1.00 68.06 169 PRO A C 1
ATOM 1261 O O . PRO A 1 169 ? -7.795 17.936 -1.080 1.00 68.06 169 PRO A O 1
ATOM 1264 N N . ILE A 1 170 ? -8.746 16.768 -2.743 1.00 71.25 170 ILE A N 1
ATOM 1265 C CA . ILE A 1 170 ? -9.436 15.832 -1.854 1.00 71.25 170 ILE A CA 1
ATOM 1266 C C . ILE A 1 170 ? -8.420 14.770 -1.443 1.00 71.25 170 ILE A C 1
ATOM 1268 O O . ILE A 1 170 ? -7.988 13.972 -2.271 1.00 71.25 170 ILE A O 1
ATOM 1272 N N . ASN A 1 171 ? -8.010 14.799 -0.181 1.00 71.19 171 ASN A N 1
ATOM 1273 C CA . ASN A 1 171 ? -7.058 13.867 0.410 1.00 71.19 171 ASN A CA 1
ATOM 1274 C C . ASN A 1 171 ? -7.451 13.565 1.866 1.00 71.19 171 ASN A C 1
ATOM 1276 O O . ASN A 1 171 ? -8.374 14.171 2.420 1.00 71.19 171 ASN A O 1
ATOM 1280 N N . LEU A 1 172 ? -6.753 12.615 2.495 1.00 66.50 172 LEU A N 1
ATOM 1281 C CA . LEU A 1 172 ? -7.093 12.163 3.846 1.00 66.50 172 LEU A CA 1
ATOM 1282 C C . LEU A 1 172 ? -6.933 13.269 4.903 1.00 66.50 172 LEU A C 1
ATOM 1284 O O . LEU A 1 172 ? -7.617 13.235 5.924 1.00 66.50 172 LEU A O 1
ATOM 1288 N N . SER A 1 173 ? -6.096 14.285 4.653 1.00 70.12 173 SER A N 1
ATOM 1289 C CA . SER A 1 173 ? -5.878 15.373 5.612 1.00 70.12 173 SER A CA 1
ATOM 1290 C C . SER A 1 173 ? -7.172 16.134 5.921 1.00 70.12 173 SER A C 1
ATOM 1292 O O . SER A 1 173 ? -7.304 16.667 7.025 1.00 70.12 173 SER A O 1
ATOM 1294 N N . LEU A 1 174 ? -8.161 16.143 5.015 1.00 78.75 174 LEU A N 1
ATOM 1295 C CA . LEU A 1 174 ? -9.473 16.760 5.237 1.00 78.75 174 LEU A CA 1
ATOM 1296 C C . LEU A 1 174 ? -10.201 16.212 6.473 1.00 78.75 174 LEU A C 1
ATOM 1298 O O . LEU A 1 174 ? -10.938 16.955 7.114 1.00 78.75 174 LEU A O 1
ATOM 1302 N N . TRP A 1 175 ? -9.953 14.960 6.864 1.00 81.12 175 TRP A N 1
ATOM 1303 C CA . TRP A 1 175 ? -10.524 14.367 8.077 1.00 81.12 175 TRP A CA 1
ATOM 1304 C C . TRP A 1 175 ? -10.017 15.022 9.368 1.00 81.12 175 TRP A C 1
ATOM 1306 O O . TRP A 1 175 ? -10.711 14.994 10.387 1.00 81.12 175 TRP A O 1
ATOM 1316 N N . GLY A 1 176 ? -8.860 15.687 9.320 1.00 78.44 176 GLY A N 1
ATOM 1317 C CA . GLY A 1 176 ? -8.223 16.335 10.468 1.00 78.44 176 GLY A CA 1
ATOM 1318 C C . GLY A 1 176 ? -9.024 17.475 11.114 1.00 78.44 176 GLY A C 1
ATOM 1319 O O . GLY A 1 176 ? -8.695 17.873 12.228 1.00 78.44 176 GLY A O 1
ATOM 1320 N N . CYS A 1 177 ? -10.087 17.986 10.479 1.00 82.75 177 CYS A N 1
ATOM 1321 C CA . CYS A 1 177 ? -10.943 19.033 11.058 1.00 82.75 177 CYS A CA 1
ATOM 1322 C C . CYS A 1 177 ? -12.065 18.502 11.969 1.00 82.75 177 CYS A C 1
ATOM 1324 O O . CYS A 1 177 ? -12.633 19.264 12.750 1.00 82.75 177 CYS A O 1
ATOM 1326 N N . THR A 1 178 ? -12.370 17.203 11.910 1.00 87.56 178 THR A N 1
ATOM 1327 C CA . THR A 1 178 ? -13.510 16.601 12.623 1.00 87.56 178 THR A CA 1
ATOM 1328 C C . THR A 1 178 ? -13.303 16.548 14.139 1.00 87.56 178 THR A C 1
ATOM 1330 O O . THR A 1 178 ? -14.114 17.084 14.895 1.00 87.56 178 THR A O 1
ATOM 1333 N N . PHE A 1 179 ? -12.191 15.961 14.593 1.00 86.00 179 PHE A N 1
ATOM 1334 C CA . PHE A 1 179 ? -11.860 15.865 16.016 1.00 86.00 179 PHE A CA 1
ATOM 1335 C C . PHE A 1 179 ? -11.847 17.240 16.715 1.00 86.00 179 PHE A C 1
ATOM 1337 O O . PHE A 1 179 ? -12.561 17.388 17.708 1.00 86.00 179 PHE A O 1
ATOM 1344 N N . PRO A 1 180 ? -11.149 18.277 16.203 1.00 89.56 180 PRO A N 1
ATOM 1345 C CA . PRO A 1 180 ? -11.097 19.579 16.871 1.00 89.56 180 PRO A CA 1
ATOM 1346 C C . PRO A 1 180 ? -12.453 20.293 16.996 1.00 89.56 180 PRO A C 1
ATOM 1348 O O . PRO A 1 180 ? -12.735 20.913 18.019 1.00 89.56 180 PRO A O 1
ATOM 1351 N N . ILE A 1 181 ? -13.331 20.187 15.991 1.00 90.75 181 ILE A N 1
ATOM 1352 C CA . ILE A 1 181 ? -14.698 20.733 16.087 1.00 90.75 181 ILE A CA 1
ATOM 1353 C C . ILE A 1 181 ? -15.499 19.968 17.153 1.00 90.75 181 ILE A C 1
ATOM 1355 O O . ILE A 1 181 ? -16.235 20.576 17.934 1.00 90.75 181 ILE A O 1
ATOM 1359 N N . GLY A 1 182 ? -15.316 18.647 17.232 1.00 91.12 182 GLY A N 1
ATOM 1360 C CA . GLY A 1 182 ? -15.924 17.806 18.263 1.00 91.12 182 GLY A CA 1
ATOM 1361 C C . GLY A 1 182 ? -15.530 18.212 19.682 1.00 91.12 182 GLY A C 1
ATOM 1362 O O . GLY A 1 182 ? -16.399 18.302 20.550 1.00 91.12 182 GLY A O 1
ATOM 1363 N N . THR A 1 183 ? -14.257 18.538 19.929 1.00 91.88 183 THR A N 1
ATOM 1364 C CA . THR A 1 183 ? -13.811 18.943 21.275 1.00 91.88 183 THR A CA 1
ATOM 1365 C C . THR A 1 183 ? -14.411 20.286 21.715 1.00 91.88 183 THR A C 1
ATOM 1367 O O . THR A 1 183 ? -14.776 20.442 22.885 1.00 91.88 183 THR A O 1
ATOM 1370 N N . LEU A 1 184 ? -14.604 21.246 20.797 1.00 93.38 184 LEU A N 1
ATOM 1371 C CA . LEU A 1 184 ? -15.349 22.486 21.077 1.00 93.38 184 LEU A CA 1
ATOM 1372 C C . LEU A 1 184 ? -16.835 22.232 21.357 1.00 93.38 184 LEU A C 1
ATOM 1374 O O . LEU A 1 184 ? -17.411 22.891 22.226 1.00 93.38 184 LEU A O 1
ATOM 1378 N N . ALA A 1 185 ? -17.456 21.290 20.642 1.00 93.69 185 ALA A N 1
ATOM 1379 C CA . ALA A 1 185 ? -18.856 20.928 20.853 1.00 93.69 185 ALA A CA 1
ATOM 1380 C C . ALA A 1 185 ? -19.074 20.286 22.234 1.00 93.69 185 ALA A C 1
ATOM 1382 O O . ALA A 1 185 ? -20.019 20.657 22.936 1.00 93.69 185 ALA A O 1
ATOM 1383 N N . LEU A 1 186 ? -18.181 19.377 22.644 1.00 90.94 186 LEU A N 1
ATOM 1384 C CA . LEU A 1 186 ? -18.204 18.715 23.955 1.00 90.94 186 LEU A CA 1
ATOM 1385 C C . LEU A 1 186 ? -18.007 19.709 25.104 1.00 90.94 186 LEU A C 1
ATOM 1387 O O . LEU A 1 186 ? -18.769 19.712 26.069 1.00 90.94 186 LEU A O 1
ATOM 1391 N N . SER A 1 187 ? -17.019 20.597 24.994 1.00 93.25 187 SER A N 1
ATOM 1392 C CA . SER A 1 187 ? -16.783 21.632 26.011 1.00 93.25 187 SER A CA 1
ATOM 1393 C C . SER A 1 187 ? -17.918 22.654 26.086 1.00 93.25 187 SER A C 1
ATOM 1395 O O . SER A 1 187 ? -18.318 23.019 27.190 1.00 93.25 187 SER A O 1
ATOM 1397 N N . ALA A 1 188 ? -18.511 23.057 24.955 1.00 93.56 188 ALA A N 1
ATOM 1398 C CA . ALA A 1 188 ? -19.721 23.883 24.949 1.00 93.56 188 ALA A CA 1
ATOM 1399 C C . ALA A 1 188 ? -20.899 23.165 25.632 1.00 93.56 188 ALA A C 1
ATOM 1401 O O . ALA A 1 188 ? -21.661 23.782 26.376 1.00 93.56 188 ALA A O 1
ATOM 1402 N N . GLN A 1 189 ? -21.042 21.851 25.435 1.00 92.25 189 GLN A N 1
ATOM 1403 C CA . GLN A 1 189 ? -22.092 21.073 26.090 1.00 92.25 189 GLN A CA 1
ATOM 1404 C C . GLN A 1 189 ? -21.959 21.132 27.614 1.00 92.25 189 GLN A C 1
ATOM 1406 O O . GLN A 1 189 ? -22.940 21.411 28.307 1.00 92.25 189 GLN A O 1
ATOM 1411 N N . GLU A 1 190 ? -20.753 20.886 28.129 1.00 90.50 190 GLU A N 1
ATOM 1412 C CA . GLU A 1 190 ? -20.483 20.921 29.568 1.00 90.50 190 GLU A CA 1
ATOM 1413 C C . GLU A 1 190 ? -20.616 22.341 30.127 1.00 90.50 190 GLU A C 1
ATOM 1415 O O . GLU A 1 190 ? -21.321 22.528 31.113 1.00 90.50 190 GLU A O 1
ATOM 1420 N N . LEU A 1 191 ? -20.099 23.371 29.447 1.00 92.50 191 LEU A N 1
ATOM 1421 C CA . LEU A 1 191 ? -20.325 24.775 29.829 1.00 92.50 191 LEU A CA 1
ATOM 1422 C C . LEU A 1 191 ? -21.821 25.114 29.923 1.00 92.50 191 LEU A C 1
ATOM 1424 O O . LEU A 1 191 ? -22.252 25.803 30.847 1.00 92.50 191 LEU A O 1
ATOM 1428 N N . GLY A 1 192 ? -22.635 24.618 28.988 1.00 89.75 192 GLY A N 1
ATOM 1429 C CA . GLY A 1 192 ? -24.084 24.810 29.011 1.00 89.75 192 GLY A CA 1
ATOM 1430 C C . GLY A 1 192 ? -24.779 24.110 30.178 1.00 89.75 192 GLY A C 1
ATOM 1431 O O . GLY A 1 192 ? -25.782 24.625 30.678 1.00 89.75 192 GLY A O 1
ATOM 1432 N N . LYS A 1 193 ? -24.265 22.960 30.628 1.00 88.88 193 LYS A N 1
ATOM 1433 C CA . LYS A 1 193 ? -24.758 22.266 31.828 1.00 88.88 193 LYS A CA 1
ATOM 1434 C C . LYS A 1 193 ? -24.364 23.018 33.097 1.00 88.88 193 LYS A C 1
ATOM 1436 O O . LYS A 1 193 ? -25.241 23.285 33.909 1.00 88.88 193 LYS A O 1
ATOM 1441 N N . GLU A 1 194 ? -23.095 23.397 33.224 1.00 87.19 194 GLU A N 1
ATOM 1442 C CA . GLU A 1 194 ? -22.536 24.027 34.428 1.00 87.19 194 GLU A CA 1
ATOM 1443 C C . GLU A 1 194 ? -23.061 25.451 34.655 1.00 87.19 194 GLU A C 1
ATOM 1445 O O . GLU A 1 194 ? -23.422 25.812 35.769 1.00 87.19 194 GLU A O 1
ATOM 1450 N N . MET A 1 195 ? -23.191 26.261 33.599 1.00 88.31 195 MET A N 1
ATOM 1451 C CA . MET A 1 195 ? -23.736 27.624 33.716 1.00 88.31 195 MET A CA 1
ATOM 1452 C C . MET A 1 195 ? -25.272 27.664 33.705 1.00 88.31 195 MET A C 1
ATOM 1454 O O . MET A 1 195 ? -25.862 28.725 33.892 1.00 88.31 195 MET A O 1
ATOM 1458 N N . ASN A 1 196 ? -25.930 26.537 33.414 1.00 87.50 196 ASN A N 1
ATOM 1459 C CA . ASN A 1 196 ? -27.367 26.446 33.140 1.00 87.50 196 ASN A CA 1
ATOM 1460 C C . ASN A 1 196 ? -27.873 27.461 32.084 1.00 87.50 196 ASN A C 1
ATOM 1462 O O . ASN A 1 196 ? -28.994 27.964 32.156 1.00 87.50 196 ASN A O 1
ATOM 1466 N N . VAL A 1 197 ? -27.049 27.760 31.073 1.00 89.25 197 VAL A N 1
ATOM 1467 C CA . VAL A 1 197 ? -27.375 28.717 30.003 1.00 89.25 197 VAL A CA 1
ATOM 1468 C C . VAL A 1 197 ? -27.810 27.974 28.743 1.00 89.25 197 VAL A C 1
ATOM 1470 O O . VAL A 1 197 ? -27.024 27.254 28.123 1.00 89.25 197 VAL A O 1
ATOM 1473 N N . THR A 1 198 ? -29.051 28.203 28.306 1.00 88.06 198 THR A N 1
ATOM 1474 C CA . THR A 1 198 ? -29.605 27.599 27.079 1.00 88.06 198 THR A CA 1
ATOM 1475 C C . THR A 1 198 ? -28.791 27.957 25.836 1.00 88.06 198 THR A C 1
ATOM 1477 O O . THR A 1 198 ? -28.569 27.096 24.992 1.00 88.06 198 THR A O 1
ATOM 1480 N N . GLY A 1 199 ? -28.279 29.189 25.742 1.00 86.88 199 GLY A N 1
ATOM 1481 C CA . GLY A 1 199 ? -27.473 29.636 24.600 1.00 86.88 199 GLY A CA 1
ATOM 1482 C C . GLY A 1 199 ? -26.243 28.760 24.341 1.00 86.88 199 GLY A C 1
ATOM 1483 O O . GLY A 1 199 ? -25.992 28.378 23.203 1.00 86.88 199 GLY A O 1
ATOM 1484 N N . MET A 1 200 ? -25.527 28.350 25.391 1.00 89.12 200 MET A N 1
ATOM 1485 C CA . MET A 1 200 ? -24.340 27.504 25.240 1.00 89.12 200 MET A CA 1
ATOM 1486 C C . MET A 1 200 ? -24.704 26.059 24.849 1.00 89.12 200 MET A C 1
ATOM 1488 O O . MET A 1 200 ? -24.016 25.437 24.038 1.00 89.12 200 MET A O 1
ATOM 1492 N N . LYS A 1 201 ? -25.847 25.549 25.334 1.00 88.69 201 LYS A N 1
ATOM 1493 C CA . LYS A 1 201 ? -26.406 24.262 24.879 1.00 88.69 201 LYS A CA 1
ATOM 1494 C C . LYS A 1 201 ? -26.754 24.309 23.385 1.00 88.69 201 LYS A C 1
ATOM 1496 O O . LYS A 1 201 ? -26.442 23.369 22.661 1.00 88.69 201 LYS A O 1
ATOM 1501 N N . VAL A 1 202 ? -27.342 25.412 22.910 1.00 92.62 202 VAL A N 1
ATOM 1502 C CA . VAL A 1 202 ? -27.648 25.623 21.483 1.00 92.62 202 VAL A CA 1
ATOM 1503 C C . VAL A 1 202 ? -26.368 25.663 20.644 1.00 92.62 202 VAL A C 1
ATOM 1505 O O . VAL A 1 202 ? -26.303 24.986 19.622 1.00 92.62 202 VAL A O 1
ATOM 1508 N N . VAL A 1 203 ? -25.330 26.380 21.088 1.00 93.31 203 VAL A N 1
ATOM 1509 C CA . VAL A 1 203 ? -24.024 26.417 20.400 1.00 93.31 203 VAL A CA 1
ATOM 1510 C C . VAL A 1 203 ? -23.420 25.017 20.265 1.00 93.31 203 VAL A C 1
ATOM 1512 O O . VAL A 1 203 ? -22.972 24.651 19.181 1.00 93.31 203 VAL A O 1
ATOM 1515 N N . SER A 1 204 ? -23.460 24.209 21.328 1.00 91.75 204 SER A N 1
ATOM 1516 C CA . SER A 1 204 ? -22.996 22.816 21.288 1.00 91.75 204 SER A CA 1
ATOM 1517 C C . SER A 1 204 ? -23.739 21.986 20.235 1.00 91.75 204 SER A C 1
ATOM 1519 O O . SER A 1 204 ? -23.107 21.306 19.427 1.00 91.75 204 SER A O 1
ATOM 1521 N N . VAL A 1 205 ? -25.072 22.096 20.181 1.00 93.31 205 VAL A N 1
ATOM 1522 C CA . VAL A 1 205 ? -25.898 21.393 19.185 1.00 93.31 205 VAL A CA 1
ATOM 1523 C C . VAL A 1 205 ? -25.564 21.847 17.761 1.00 93.31 205 VAL A C 1
ATOM 1525 O O . VAL A 1 205 ? -25.437 21.006 16.874 1.00 93.31 205 VAL A O 1
ATOM 1528 N N . ILE A 1 206 ? -25.363 23.148 17.530 1.00 95.31 206 ILE A N 1
ATOM 1529 C CA . ILE A 1 206 ? -24.977 23.682 16.213 1.00 95.31 206 ILE A CA 1
ATOM 1530 C C . ILE A 1 206 ? -23.621 23.121 15.770 1.00 95.31 206 ILE A C 1
ATOM 1532 O O . ILE A 1 206 ? -23.490 22.660 14.633 1.00 95.31 206 ILE A O 1
ATOM 1536 N N . LEU A 1 207 ? -22.620 23.124 16.657 1.00 92.44 207 LEU A N 1
ATOM 1537 C CA . LEU A 1 207 ? -21.293 22.572 16.367 1.00 92.44 207 LEU A CA 1
ATOM 1538 C C . LEU A 1 207 ? -21.360 21.066 16.079 1.00 92.44 207 LEU A C 1
ATOM 1540 O O . LEU A 1 207 ? -20.720 20.601 15.137 1.00 92.44 207 LEU A O 1
ATOM 1544 N N . LEU A 1 208 ? -22.175 20.316 16.827 1.00 91.44 208 LEU A N 1
ATOM 1545 C CA . LEU A 1 208 ? -22.373 18.881 16.617 1.00 91.44 208 LEU A CA 1
ATOM 1546 C C . LEU A 1 208 ? -23.055 18.577 15.276 1.00 91.44 208 LEU A C 1
ATOM 1548 O O . LEU A 1 208 ? -22.588 17.714 14.538 1.00 91.44 208 LEU A O 1
ATOM 1552 N N . ILE A 1 209 ? -24.129 19.293 14.927 1.00 94.69 209 ILE A N 1
ATOM 1553 C CA . ILE A 1 209 ? -24.809 19.124 13.630 1.00 94.69 209 ILE A CA 1
ATOM 1554 C C . ILE A 1 209 ? -23.844 19.446 12.486 1.00 94.69 209 ILE A C 1
ATOM 1556 O O . ILE A 1 209 ? -23.750 18.687 11.524 1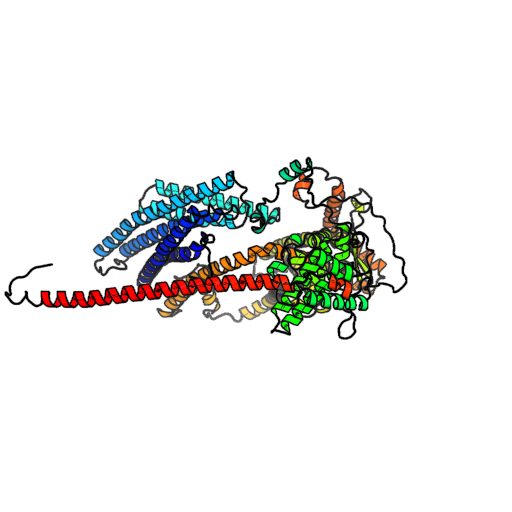.00 94.69 209 ILE A O 1
ATOM 1560 N N . THR A 1 210 ? -23.085 20.535 12.615 1.00 91.56 210 THR A N 1
ATOM 1561 C CA . THR A 1 210 ? -22.071 20.930 11.626 1.00 91.56 210 THR A CA 1
ATOM 1562 C C . THR A 1 210 ? -21.013 19.841 11.462 1.00 91.56 210 THR A C 1
ATOM 1564 O O . THR A 1 210 ? -20.683 19.472 10.338 1.00 91.56 210 THR A O 1
ATOM 1567 N N . LEU A 1 211 ? -20.528 19.273 12.569 1.00 92.88 211 LEU A N 1
ATOM 1568 C CA . LEU A 1 211 ? -19.581 18.161 12.561 1.00 92.88 211 LEU A CA 1
ATOM 1569 C C . LEU A 1 211 ? -20.139 16.933 11.832 1.00 92.88 211 LEU A C 1
ATOM 1571 O O . LEU A 1 211 ? -19.441 16.363 10.997 1.00 92.88 211 LEU A O 1
ATOM 1575 N N . VAL A 1 212 ? -21.386 16.542 12.109 1.00 92.50 212 VAL A N 1
ATOM 1576 C CA . VAL A 1 212 ? -22.041 15.401 11.444 1.00 92.50 212 VAL A CA 1
ATOM 1577 C C . VAL A 1 212 ? -22.190 15.650 9.943 1.00 92.50 212 VAL A C 1
ATOM 1579 O O . VAL A 1 212 ? -21.915 14.756 9.145 1.00 92.50 212 VAL A O 1
ATOM 1582 N N . ILE A 1 213 ? -22.566 16.865 9.537 1.00 94.00 213 ILE A N 1
ATOM 1583 C CA . ILE A 1 213 ? -22.663 17.239 8.118 1.00 94.00 213 ILE A CA 1
ATOM 1584 C C . ILE A 1 213 ? -21.291 17.151 7.442 1.00 94.00 213 ILE A C 1
ATOM 1586 O O . ILE A 1 213 ? -21.175 16.529 6.387 1.00 94.00 213 ILE A O 1
ATOM 1590 N N . ILE A 1 214 ? -20.248 17.725 8.052 1.00 90.00 214 ILE A N 1
ATOM 1591 C CA . ILE A 1 214 ? -18.873 17.641 7.538 1.00 90.00 214 ILE A CA 1
ATOM 1592 C C . ILE A 1 214 ? -18.455 16.177 7.410 1.00 90.00 214 ILE A C 1
ATOM 1594 O O . ILE A 1 214 ? -17.957 15.778 6.363 1.00 90.00 214 ILE A O 1
ATOM 1598 N N . TRP A 1 215 ? -18.704 15.364 8.434 1.00 91.44 215 TRP A N 1
ATOM 1599 C CA . TRP A 1 215 ? -18.380 13.941 8.430 1.00 91.44 215 TRP A CA 1
ATOM 1600 C C . TRP A 1 215 ? -19.077 13.192 7.286 1.00 91.44 215 TRP A C 1
ATOM 1602 O O . TRP A 1 215 ? -18.419 12.454 6.557 1.00 91.44 215 TRP A O 1
ATOM 1612 N N . LEU A 1 216 ? -20.377 13.425 7.067 1.00 92.12 216 LEU A N 1
ATOM 1613 C CA . LEU A 1 216 ? -21.133 12.809 5.969 1.00 92.12 216 LEU A CA 1
ATOM 1614 C C . LEU A 1 216 ? -20.598 13.230 4.598 1.00 92.12 216 LEU A C 1
ATOM 1616 O O . LEU A 1 216 ? -20.461 12.390 3.710 1.00 92.12 216 LEU A O 1
ATOM 1620 N N . ILE A 1 217 ? -20.259 14.511 4.431 1.00 88.81 217 ILE A N 1
ATOM 1621 C CA . ILE A 1 217 ? -19.655 15.028 3.198 1.00 88.81 217 ILE A CA 1
ATOM 1622 C C . ILE A 1 217 ? -18.293 14.373 2.964 1.00 88.81 217 ILE A C 1
ATOM 1624 O O . ILE A 1 217 ? -18.038 13.885 1.867 1.00 88.81 217 ILE A O 1
ATOM 1628 N N . LEU A 1 218 ? -17.424 14.324 3.976 1.00 87.50 218 LEU A N 1
ATOM 1629 C CA . LEU A 1 218 ? -16.102 13.710 3.861 1.00 87.50 218 LEU A CA 1
ATOM 1630 C C . LEU A 1 218 ? -16.196 12.214 3.578 1.00 87.50 218 LEU A C 1
ATOM 1632 O O . LEU A 1 218 ? -15.463 11.721 2.724 1.00 87.50 218 LEU A O 1
ATOM 1636 N N . MET A 1 219 ? -17.119 11.504 4.225 1.00 84.50 219 MET A N 1
ATOM 1637 C CA . MET A 1 219 ? -17.378 10.091 3.960 1.00 84.50 219 MET A CA 1
ATOM 1638 C C . MET A 1 219 ? -17.838 9.882 2.516 1.00 84.50 219 MET A C 1
ATOM 1640 O O . MET A 1 219 ? -17.227 9.095 1.797 1.00 84.50 219 MET A O 1
ATOM 1644 N N . ALA A 1 220 ? -18.826 10.650 2.048 1.00 85.31 220 ALA A N 1
ATOM 1645 C CA . ALA A 1 220 ? -19.317 10.568 0.675 1.00 85.31 220 ALA A CA 1
ATOM 1646 C C . ALA A 1 220 ? -18.233 10.926 -0.355 1.00 85.31 220 ALA A C 1
ATOM 1648 O O . ALA A 1 220 ? -18.093 10.231 -1.358 1.00 85.31 220 ALA A O 1
ATOM 1649 N N . LEU A 1 221 ? -17.431 11.968 -0.109 1.00 80.00 221 LEU A N 1
ATOM 1650 C CA . LEU A 1 221 ? -16.322 12.368 -0.980 1.00 80.00 221 LEU A CA 1
ATOM 1651 C C . LEU A 1 221 ? -15.197 11.333 -0.994 1.00 80.00 221 LEU A C 1
ATOM 1653 O O . LEU A 1 221 ? -14.637 11.072 -2.057 1.00 80.00 221 LEU A O 1
ATOM 1657 N N . THR A 1 222 ? -14.863 10.750 0.157 1.00 76.12 222 THR A N 1
ATOM 1658 C CA . THR A 1 222 ? -13.832 9.709 0.267 1.00 76.12 222 THR A CA 1
ATOM 1659 C C . THR A 1 222 ? -14.301 8.436 -0.433 1.00 76.12 222 THR A C 1
ATOM 1661 O O . THR A 1 222 ? -13.563 7.875 -1.235 1.00 76.12 222 THR A O 1
ATOM 1664 N N . PHE A 1 223 ? -15.555 8.029 -0.226 1.00 74.19 223 PHE A N 1
ATOM 1665 C CA . PHE A 1 223 ? -16.154 6.875 -0.894 1.00 74.19 223 PHE A CA 1
ATOM 1666 C C . PHE A 1 223 ? -16.260 7.084 -2.409 1.00 74.19 223 PHE A C 1
ATOM 1668 O O . PHE A 1 223 ? -15.822 6.245 -3.190 1.00 74.19 223 PHE A O 1
ATOM 1675 N N . TYR A 1 224 ? -16.775 8.231 -2.849 1.00 69.94 224 TYR A N 1
ATOM 1676 C CA . TYR A 1 224 ? -16.931 8.539 -4.268 1.00 69.94 224 TYR A CA 1
ATOM 1677 C C . TYR A 1 224 ? -15.586 8.676 -4.995 1.00 69.94 224 TYR A C 1
ATOM 1679 O O . TYR A 1 224 ? -15.429 8.170 -6.103 1.00 69.94 224 TYR A O 1
ATOM 1687 N N . ASN A 1 225 ? -14.592 9.340 -4.399 1.00 63.94 225 ASN A N 1
ATOM 1688 C CA . ASN A 1 225 ? -13.303 9.519 -5.070 1.00 63.94 225 ASN A CA 1
ATOM 1689 C C . ASN A 1 225 ? -12.380 8.301 -4.937 1.00 63.94 225 ASN A C 1
ATOM 1691 O O . ASN A 1 225 ? -11.694 7.981 -5.903 1.00 63.94 225 ASN A O 1
ATOM 1695 N N . GLY A 1 226 ? -12.392 7.613 -3.794 1.00 59.09 226 GLY A N 1
ATOM 1696 C CA . GLY A 1 226 ? -11.615 6.394 -3.572 1.00 59.09 226 GLY A CA 1
ATOM 1697 C C . GLY A 1 226 ? -12.220 5.194 -4.295 1.00 59.09 226 GLY A C 1
ATOM 1698 O O . GLY A 1 226 ? -11.602 4.639 -5.190 1.00 59.09 226 GLY A O 1
ATOM 1699 N N . VAL A 1 227 ? -13.457 4.818 -3.969 1.00 56.12 227 VAL A N 1
ATOM 1700 C CA . VAL A 1 227 ? -14.058 3.554 -4.436 1.00 56.12 227 VAL A CA 1
ATOM 1701 C C . VAL A 1 227 ? -14.608 3.646 -5.861 1.00 56.12 227 VAL A C 1
ATOM 1703 O O . VAL A 1 227 ? -14.537 2.673 -6.603 1.00 56.12 227 VAL A O 1
ATOM 1706 N N . ILE A 1 228 ? -15.180 4.791 -6.254 1.00 50.72 228 ILE A N 1
ATOM 1707 C CA . ILE A 1 228 ? -15.863 4.923 -7.558 1.00 50.72 228 ILE A CA 1
ATOM 1708 C C . ILE A 1 228 ? -14.946 5.522 -8.637 1.00 50.72 228 ILE A C 1
ATOM 1710 O O . ILE A 1 228 ? -15.083 5.178 -9.808 1.00 50.72 228 ILE A O 1
ATOM 1714 N N . ARG A 1 229 ? -14.019 6.422 -8.276 1.00 49.50 229 ARG A N 1
ATOM 1715 C CA . ARG A 1 229 ? -13.120 7.102 -9.232 1.00 49.50 229 ARG A CA 1
ATOM 1716 C C . ARG A 1 229 ? -11.670 6.607 -9.225 1.00 49.50 229 ARG A C 1
ATOM 1718 O O . ARG A 1 229 ? -10.895 7.134 -10.019 1.00 49.50 229 ARG A O 1
ATOM 1725 N N . ASP A 1 230 ? -11.297 5.681 -8.339 1.00 51.22 230 ASP A N 1
ATOM 1726 C CA . ASP A 1 230 ? -9.917 5.201 -8.138 1.00 51.22 230 ASP A CA 1
ATOM 1727 C C . ASP A 1 230 ? -8.876 6.327 -7.917 1.00 51.22 230 ASP A C 1
ATOM 1729 O O . ASP A 1 230 ? -7.680 6.158 -8.144 1.00 51.22 230 ASP A O 1
ATOM 1733 N N . LYS A 1 231 ? -9.304 7.502 -7.432 1.00 52.72 231 LYS A N 1
ATOM 1734 C CA . LYS A 1 231 ? -8.438 8.648 -7.103 1.00 52.72 231 LYS A CA 1
ATOM 1735 C C . LYS A 1 231 ? -8.235 8.718 -5.595 1.00 52.72 231 LYS A C 1
ATOM 1737 O O . LYS A 1 231 ? -8.719 9.638 -4.939 1.00 52.72 231 LYS A O 1
ATOM 1742 N N . TRP A 1 232 ? -7.547 7.721 -5.047 1.00 50.25 232 TRP A N 1
ATOM 1743 C CA . TRP A 1 232 ? -7.301 7.625 -3.606 1.00 50.25 232 TRP A CA 1
ATOM 1744 C C . TRP A 1 232 ? -6.354 8.718 -3.086 1.00 50.25 232 TRP A C 1
ATOM 1746 O O . TRP A 1 232 ? -6.516 9.172 -1.955 1.00 50.25 232 TRP A O 1
ATOM 1756 N N . PHE A 1 233 ? -5.410 9.190 -3.911 1.00 47.66 233 PHE A N 1
ATOM 1757 C CA . PHE A 1 233 ? -4.351 10.102 -3.475 1.00 47.66 233 PHE A CA 1
ATOM 1758 C C . PHE A 1 233 ? -4.032 11.162 -4.537 1.00 47.66 233 PHE A C 1
ATOM 1760 O O . PHE A 1 233 ? -3.812 10.855 -5.706 1.00 47.66 233 PHE A O 1
ATOM 1767 N N . SER A 1 234 ? -4.008 12.429 -4.119 1.00 43.97 234 SER A N 1
ATOM 1768 C CA . SER A 1 234 ? -3.422 13.529 -4.885 1.00 43.97 234 SER A CA 1
ATOM 1769 C C . SER A 1 234 ? -1.997 13.722 -4.379 1.00 43.97 234 SER A C 1
ATOM 1771 O O . SER A 1 234 ? -1.822 14.100 -3.222 1.00 43.97 234 SER A O 1
ATOM 1773 N N . SER A 1 235 ? -1.003 13.458 -5.225 1.00 35.94 235 SER A N 1
ATOM 1774 C CA . SER A 1 235 ? 0.416 13.509 -4.862 1.00 35.94 235 SER A CA 1
ATOM 1775 C C . SER A 1 235 ? 0.843 14.919 -4.409 1.00 35.94 235 SER A C 1
ATOM 1777 O O . SER A 1 235 ? 0.732 15.862 -5.200 1.00 35.94 235 SER A O 1
ATOM 1779 N N . PRO A 1 236 ? 1.344 15.100 -3.171 1.00 37.31 236 PRO A N 1
ATOM 1780 C CA . PRO A 1 236 ? 1.854 16.385 -2.679 1.00 37.31 236 PRO A CA 1
ATOM 1781 C C . PRO A 1 236 ? 3.048 16.905 -3.494 1.00 37.31 236 PRO A C 1
ATOM 1783 O O . PRO A 1 236 ? 3.147 18.107 -3.738 1.00 37.31 236 PRO A O 1
ATOM 1786 N N . CYS A 1 237 ? 3.883 16.002 -4.016 1.00 37.34 237 CYS A N 1
ATOM 1787 C CA . CYS A 1 237 ? 5.072 16.307 -4.818 1.00 37.34 237 CYS A CA 1
ATOM 1788 C C . CYS A 1 237 ? 4.783 17.014 -6.162 1.00 37.34 237 CYS A C 1
ATOM 1790 O O . CYS A 1 237 ? 5.643 17.712 -6.695 1.00 37.34 237 CYS A O 1
ATOM 1792 N N . LEU A 1 238 ? 3.555 16.924 -6.692 1.00 38.19 238 LEU A N 1
ATOM 1793 C CA . LEU A 1 238 ? 3.113 17.713 -7.854 1.00 38.19 238 LEU A CA 1
ATOM 1794 C C . LEU A 1 238 ? 2.847 19.189 -7.500 1.00 38.19 238 LEU A C 1
ATOM 1796 O O . LEU A 1 238 ? 2.892 20.049 -8.380 1.00 38.19 238 LEU A O 1
ATOM 1800 N N . SER A 1 239 ? 2.593 19.495 -6.222 1.00 36.78 239 SER A N 1
ATOM 1801 C CA . SER A 1 239 ? 2.294 20.855 -5.758 1.00 36.78 239 SER A CA 1
ATOM 1802 C C .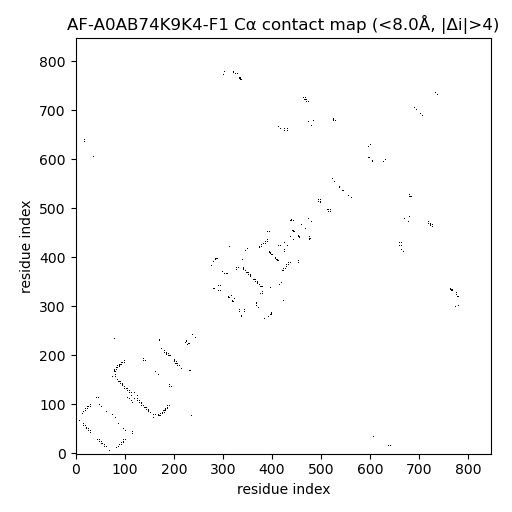 SER A 1 239 ? 3.544 21.722 -5.565 1.00 36.78 239 SER A C 1
ATOM 1804 O O . SER A 1 239 ? 3.482 22.924 -5.832 1.00 36.78 239 SER A O 1
ATOM 1806 N N . ASP A 1 240 ? 4.689 21.116 -5.229 1.00 33.56 240 ASP A N 1
ATOM 1807 C CA . ASP A 1 240 ? 5.985 21.808 -5.129 1.00 33.56 240 ASP A CA 1
ATOM 1808 C C . ASP A 1 240 ? 6.528 22.243 -6.499 1.00 33.56 240 ASP A C 1
ATOM 1810 O O . ASP A 1 240 ? 7.271 23.217 -6.606 1.00 33.56 240 ASP A O 1
ATOM 1814 N N . ALA A 1 241 ? 6.080 21.590 -7.577 1.00 33.25 241 ALA A N 1
ATOM 1815 C CA . ALA A 1 241 ? 6.347 22.005 -8.953 1.00 33.25 241 ALA A CA 1
ATOM 1816 C C . ALA A 1 241 ? 5.463 23.182 -9.427 1.00 33.25 241 ALA A C 1
ATOM 1818 O O . ALA A 1 241 ? 5.540 23.576 -10.591 1.00 33.25 241 ALA A O 1
ATOM 1819 N N . GLY A 1 242 ? 4.604 23.742 -8.562 1.00 27.53 242 GLY A N 1
ATOM 1820 C CA . GLY A 1 242 ? 3.741 24.888 -8.879 1.00 27.53 242 GLY A CA 1
ATOM 1821 C C . GLY A 1 242 ? 2.616 24.595 -9.881 1.00 27.53 242 GLY A C 1
ATOM 1822 O O . GLY A 1 242 ? 1.919 25.515 -10.307 1.00 27.53 242 GLY A O 1
ATOM 1823 N N . GLY A 1 243 ? 2.415 23.330 -10.253 1.00 30.22 243 GLY A N 1
ATOM 1824 C CA . GLY A 1 243 ? 1.358 22.904 -11.161 1.00 30.22 243 GLY A CA 1
ATOM 1825 C C . GLY A 1 243 ? 0.115 22.464 -10.398 1.00 30.22 243 GLY A C 1
ATOM 1826 O O . GLY A 1 243 ? 0.180 21.625 -9.503 1.00 30.22 243 GLY A O 1
ATOM 1827 N N . THR A 1 244 ? -1.053 22.976 -10.784 1.00 29.94 244 THR A N 1
ATOM 1828 C CA . THR A 1 244 ? -2.269 22.178 -10.588 1.00 29.94 244 THR A CA 1
ATOM 1829 C C . THR A 1 244 ? -2.271 21.084 -11.657 1.00 29.94 244 THR A C 1
ATOM 1831 O O . THR A 1 244 ? -1.856 21.362 -12.785 1.00 29.94 244 THR A O 1
ATOM 1834 N N . PRO A 1 245 ? -2.715 19.845 -11.361 1.00 34.88 245 PRO A N 1
ATOM 1835 C CA . PRO A 1 245 ? -3.023 18.908 -12.431 1.00 34.88 245 PRO A CA 1
ATOM 1836 C C . PRO A 1 245 ? -4.049 19.608 -13.333 1.00 34.88 245 PRO A C 1
ATOM 1838 O O . PRO A 1 245 ? -5.074 20.066 -12.807 1.00 34.88 245 PRO A O 1
ATOM 1841 N N . PRO A 1 246 ? -3.767 19.781 -14.637 1.00 27.83 246 PRO A N 1
ATOM 1842 C CA . PRO A 1 246 ? -4.571 20.646 -15.486 1.00 27.83 246 PRO A CA 1
ATOM 1843 C C . PRO A 1 246 ? -6.026 20.183 -15.443 1.00 27.83 246 PRO A C 1
ATOM 1845 O O . PRO A 1 246 ? -6.318 18.985 -15.536 1.00 27.83 246 PRO A O 1
ATOM 1848 N N . SER A 1 247 ? -6.957 21.120 -15.237 1.00 32.03 247 SER A N 1
ATOM 1849 C CA . SER A 1 247 ? -8.368 20.770 -15.340 1.00 32.03 247 SER A CA 1
ATOM 1850 C C . SER A 1 247 ? -8.665 20.433 -16.800 1.00 32.03 247 SER A C 1
ATOM 1852 O O . SER A 1 247 ? -8.077 21.003 -17.718 1.00 32.03 247 SER A O 1
ATOM 1854 N N . MET A 1 248 ? -9.571 19.485 -17.036 1.00 33.19 248 MET A N 1
ATOM 1855 C CA . MET A 1 248 ? -9.877 18.996 -18.387 1.00 33.19 248 MET A CA 1
ATOM 1856 C C . MET A 1 248 ? -10.309 20.132 -19.341 1.00 33.19 248 MET A C 1
ATOM 1858 O O . MET A 1 248 ? -10.077 20.047 -20.543 1.00 33.19 248 MET A O 1
ATOM 1862 N N . HIS A 1 249 ? -10.852 21.225 -18.789 1.00 29.86 249 HIS A N 1
ATOM 1863 C CA . HIS A 1 249 ? -11.218 22.440 -19.518 1.00 29.86 249 HIS A CA 1
ATOM 1864 C C . HIS A 1 249 ? -10.010 23.309 -19.920 1.00 29.86 249 HIS A C 1
ATOM 1866 O O . HIS A 1 249 ? -10.013 23.887 -21.008 1.00 29.86 249 HIS A O 1
ATOM 1872 N N . ASP A 1 250 ? -8.959 23.364 -19.096 1.00 30.89 250 ASP A N 1
ATOM 1873 C CA . ASP A 1 250 ? -7.731 24.127 -19.384 1.00 30.89 250 ASP A CA 1
ATOM 1874 C C . ASP A 1 250 ? -6.900 23.463 -20.496 1.00 30.89 250 ASP A C 1
ATOM 1876 O O . ASP A 1 250 ? -6.221 24.135 -21.275 1.00 30.89 250 ASP A O 1
ATOM 1880 N N . VAL A 1 251 ? -7.011 22.135 -20.626 1.00 36.09 251 VAL A N 1
ATOM 1881 C CA . VAL A 1 251 ? -6.417 21.353 -21.726 1.00 36.09 251 VAL A CA 1
ATOM 1882 C C . VAL A 1 251 ? -7.166 21.582 -23.047 1.00 36.09 251 VAL A C 1
ATOM 1884 O O . VAL A 1 251 ? -6.552 21.580 -24.113 1.00 36.09 251 VAL A O 1
ATOM 1887 N N . GLU A 1 252 ? -8.480 21.830 -23.004 1.00 31.89 252 GLU A N 1
ATOM 1888 C CA . GLU A 1 252 ? -9.285 22.137 -24.196 1.00 31.89 252 GLU A CA 1
ATOM 1889 C C . GLU A 1 252 ? -9.032 23.551 -24.739 1.00 31.89 252 GLU A C 1
ATOM 1891 O O . GLU A 1 252 ? -8.965 23.729 -25.956 1.00 31.89 252 GLU A O 1
ATOM 1896 N N . PHE A 1 253 ? -8.820 24.551 -23.875 1.00 27.67 253 PHE A N 1
ATOM 1897 C CA . PHE A 1 253 ? -8.530 25.920 -24.328 1.00 27.67 253 PHE A CA 1
ATOM 1898 C C . PHE A 1 253 ? -7.107 26.058 -24.904 1.00 27.67 253 PHE A C 1
ATOM 1900 O O . PHE A 1 253 ? -6.901 26.773 -25.886 1.00 27.67 253 PHE A O 1
ATOM 1907 N N . ASN A 1 254 ? -6.144 25.293 -24.376 1.00 29.05 254 ASN A N 1
ATOM 1908 C CA . ASN A 1 254 ? -4.785 25.183 -24.926 1.00 29.05 254 ASN A CA 1
ATOM 1909 C C . ASN A 1 254 ? -4.659 24.194 -26.100 1.00 29.05 254 ASN A C 1
ATOM 1911 O O . ASN A 1 254 ? -3.602 24.111 -26.715 1.00 29.05 254 ASN A O 1
ATOM 1915 N N . ARG A 1 255 ? -5.716 23.462 -26.478 1.00 30.34 255 ARG A N 1
ATOM 1916 C CA . ARG A 1 255 ? -5.716 22.645 -27.708 1.00 30.34 255 ARG A CA 1
ATOM 1917 C C . ARG A 1 255 ? -5.810 23.492 -28.978 1.00 30.34 255 ARG A C 1
ATOM 1919 O O . ARG A 1 255 ? -5.247 23.118 -30.000 1.00 30.34 255 ARG A O 1
ATOM 1926 N N . ASN A 1 256 ? -6.483 24.642 -28.904 1.00 32.84 256 ASN A N 1
ATOM 1927 C CA . ASN A 1 256 ? -6.677 25.539 -30.054 1.00 32.84 256 ASN A CA 1
ATOM 1928 C C . ASN A 1 256 ? -5.568 26.588 -30.212 1.00 32.84 256 ASN A C 1
ATOM 1930 O O . ASN A 1 256 ? -5.511 27.293 -31.217 1.00 32.84 256 ASN A O 1
ATOM 1934 N N . LYS A 1 257 ? -4.660 26.669 -29.242 1.00 32.81 257 LYS A N 1
ATOM 1935 C CA . LYS A 1 257 ? -3.343 27.273 -29.406 1.00 32.81 257 LYS A CA 1
ATOM 1936 C C . LYS A 1 257 ? -2.344 26.205 -29.033 1.00 32.81 257 LYS A C 1
ATOM 1938 O O . LYS A 1 257 ? -2.014 26.093 -27.860 1.00 32.81 257 LYS A O 1
ATOM 1943 N N . ALA A 1 258 ? -1.893 25.439 -30.025 1.00 25.89 258 ALA A N 1
ATOM 1944 C CA . ALA A 1 258 ? -0.707 24.613 -29.876 1.00 25.89 258 ALA A CA 1
ATOM 1945 C C . ALA A 1 258 ? 0.319 25.406 -29.050 1.00 25.89 258 ALA A C 1
ATOM 1947 O O . ALA A 1 258 ? 0.731 26.486 -29.496 1.00 25.89 258 ALA A O 1
ATOM 1948 N N . PRO A 1 259 ? 0.710 24.951 -27.847 1.00 27.20 259 PRO A N 1
ATOM 1949 C CA . PRO A 1 259 ? 1.964 25.413 -27.325 1.00 27.20 259 PRO A CA 1
ATOM 1950 C C . PRO A 1 259 ? 2.961 24.930 -28.366 1.00 27.20 259 PRO A C 1
ATOM 1952 O O . PRO A 1 259 ? 3.150 23.729 -28.557 1.00 27.20 259 PRO A O 1
ATOM 1955 N N . GLN A 1 260 ? 3.561 25.873 -29.085 1.00 32.12 260 GLN A N 1
ATOM 1956 C CA . GLN A 1 260 ? 4.903 25.685 -29.594 1.00 32.12 260 GLN A CA 1
ATOM 1957 C C . GLN A 1 260 ? 5.760 25.399 -28.357 1.00 32.12 260 GLN A C 1
ATOM 1959 O O . GLN A 1 260 ? 6.411 26.290 -27.820 1.00 32.12 260 GLN A O 1
ATOM 1964 N N . SER A 1 261 ? 5.700 24.173 -27.828 1.00 27.39 261 SER A N 1
ATOM 1965 C CA . SER A 1 261 ? 6.770 23.666 -27.004 1.00 27.39 261 SER A CA 1
ATOM 1966 C C . SER A 1 261 ? 7.921 23.569 -27.979 1.00 27.39 261 SER A C 1
ATOM 1968 O O . SER A 1 261 ? 8.026 22.625 -28.759 1.00 27.39 261 SER A O 1
ATOM 1970 N N . THR A 1 262 ? 8.753 24.596 -27.966 1.00 27.81 262 THR A N 1
ATOM 1971 C CA . THR A 1 262 ? 10.136 24.559 -28.414 1.00 27.81 262 THR A CA 1
ATOM 1972 C C . THR A 1 262 ? 10.896 23.557 -27.542 1.00 27.81 262 THR A C 1
ATOM 1974 O O . THR A 1 262 ? 11.831 23.906 -26.833 1.00 27.81 262 THR A O 1
ATOM 1977 N N . VAL A 1 263 ? 10.469 22.298 -27.547 1.00 27.23 263 VAL A N 1
ATOM 1978 C CA . VAL A 1 263 ? 11.393 21.186 -27.463 1.00 27.23 263 VAL A CA 1
ATOM 1979 C C . VAL A 1 263 ? 11.774 21.000 -28.916 1.00 27.23 263 VAL A C 1
ATOM 1981 O O . VAL A 1 263 ? 11.044 20.394 -29.698 1.00 27.23 263 VAL A O 1
ATOM 1984 N N . HIS A 1 264 ? 12.866 21.654 -29.309 1.00 25.56 264 HIS A N 1
ATOM 1985 C CA . HIS A 1 264 ? 13.551 21.257 -30.524 1.00 25.56 264 HIS A CA 1
ATOM 1986 C C . HIS A 1 264 ? 13.676 19.725 -30.492 1.00 25.56 264 HIS A C 1
ATOM 1988 O O . HIS A 1 264 ? 14.013 19.188 -29.432 1.00 25.56 264 HIS A O 1
ATOM 1994 N N . PRO A 1 265 ? 13.412 19.013 -31.599 1.00 26.80 265 PRO A N 1
ATOM 1995 C CA . PRO A 1 265 ? 13.966 17.683 -31.763 1.00 26.80 265 PRO A CA 1
ATOM 1996 C C . PRO A 1 265 ? 15.479 17.881 -31.676 1.00 26.80 265 PRO A C 1
ATOM 1998 O O . PRO A 1 265 ? 16.108 18.374 -32.612 1.00 26.80 265 PRO A O 1
ATOM 2001 N N . ILE A 1 266 ? 16.049 17.665 -30.490 1.00 26.73 266 ILE A N 1
ATOM 2002 C CA . ILE A 1 266 ? 17.486 17.772 -30.300 1.00 26.73 266 ILE A CA 1
ATOM 2003 C C . ILE A 1 266 ? 18.055 16.496 -30.904 1.00 26.73 266 ILE A C 1
ATOM 2005 O O . ILE A 1 266 ? 18.120 15.448 -30.272 1.00 26.73 266 ILE A O 1
ATOM 2009 N N . LEU A 1 267 ? 18.441 16.699 -32.163 1.00 26.55 267 LEU A N 1
ATOM 2010 C CA . LEU A 1 267 ? 19.466 16.021 -32.932 1.00 26.55 267 LEU A CA 1
ATOM 2011 C C . LEU A 1 267 ? 19.042 14.699 -33.575 1.00 26.55 267 LEU A C 1
ATOM 2013 O O . LEU A 1 267 ? 19.348 13.608 -33.097 1.00 26.55 267 LEU A O 1
ATOM 2017 N N . ASP A 1 268 ? 18.550 14.852 -34.808 1.00 27.59 268 ASP A N 1
ATOM 2018 C CA . ASP A 1 268 ? 19.227 14.275 -35.975 1.00 27.59 268 ASP A CA 1
ATOM 2019 C C . ASP A 1 268 ? 20.749 14.500 -35.851 1.00 27.59 268 ASP A C 1
ATOM 2021 O O . ASP A 1 268 ? 21.340 15.399 -36.447 1.00 27.59 268 ASP A O 1
ATOM 2025 N N . SER A 1 269 ? 21.403 13.717 -34.998 1.00 29.08 269 SER A N 1
ATOM 2026 C CA . SER A 1 269 ? 22.787 13.363 -35.245 1.00 29.08 269 SER A CA 1
ATOM 2027 C C . SER A 1 269 ? 22.716 12.195 -36.213 1.00 29.08 269 SER A C 1
ATOM 2029 O O . SER A 1 269 ? 22.089 11.176 -35.921 1.00 29.08 269 SER A O 1
ATOM 2031 N N . GLU A 1 270 ? 23.377 12.317 -37.358 1.00 33.62 270 GLU A N 1
ATOM 2032 C CA . GLU A 1 270 ? 23.552 11.251 -38.356 1.00 33.62 270 GLU A CA 1
ATOM 2033 C C . GLU A 1 270 ? 24.269 9.991 -37.792 1.00 33.62 270 GLU A C 1
ATOM 2035 O O . GLU A 1 270 ? 24.735 9.141 -38.544 1.00 33.62 270 GLU A O 1
ATOM 2040 N N . GLN A 1 271 ? 24.379 9.846 -36.464 1.00 34.84 271 GLN A N 1
ATOM 2041 C CA . GLN A 1 271 ? 25.057 8.760 -35.755 1.00 34.84 271 GLN A CA 1
ATOM 2042 C C . GLN A 1 271 ? 24.265 8.177 -34.566 1.00 34.84 271 GLN A C 1
ATOM 2044 O O . GLN A 1 271 ? 24.732 7.219 -33.957 1.00 34.84 271 GLN A O 1
ATOM 2049 N N . GLY A 1 272 ? 23.065 8.680 -34.253 1.00 36.59 272 GLY A N 1
ATOM 2050 C CA . GLY A 1 272 ? 22.230 8.196 -33.147 1.00 36.59 272 GLY A CA 1
ATOM 2051 C C . GLY A 1 272 ? 20.871 7.701 -33.627 1.00 36.59 272 GLY A C 1
ATOM 2052 O O . GLY A 1 272 ? 19.851 8.297 -33.298 1.00 36.59 272 GLY A O 1
ATOM 2053 N N . GLY A 1 273 ? 20.836 6.639 -34.438 1.00 36.12 273 GLY A N 1
ATOM 2054 C CA . GLY A 1 273 ? 19.570 6.068 -34.906 1.00 36.12 273 GLY A CA 1
ATOM 2055 C C . GLY A 1 273 ? 18.692 5.677 -33.716 1.00 36.12 273 GLY A C 1
ATOM 2056 O O . GLY A 1 273 ? 19.050 4.765 -32.970 1.00 36.12 273 GLY A O 1
ATOM 2057 N N . GLY A 1 274 ? 17.569 6.368 -33.519 1.00 41.66 274 GLY A N 1
ATOM 2058 C CA . GLY A 1 274 ? 16.595 6.038 -32.480 1.00 41.66 274 GLY A CA 1
ATOM 2059 C C . GLY A 1 274 ? 16.081 4.598 -32.606 1.00 41.66 274 GLY A C 1
ATOM 2060 O O . GLY A 1 274 ? 16.139 3.984 -33.671 1.00 41.66 274 GLY A O 1
ATOM 2061 N N . LEU A 1 275 ? 15.537 4.054 -31.516 1.00 45.94 275 LEU A N 1
ATOM 2062 C CA . LEU A 1 275 ? 14.894 2.727 -31.451 1.00 45.94 275 LEU A CA 1
ATOM 2063 C C . LEU A 1 275 ? 13.626 2.594 -32.328 1.00 45.94 275 LEU A C 1
ATOM 2065 O O . LEU A 1 275 ? 13.000 1.538 -32.343 1.00 45.94 275 LEU A O 1
ATOM 2069 N N . LEU A 1 276 ? 13.283 3.639 -33.085 1.00 44.41 276 LEU A N 1
ATOM 2070 C CA . LEU A 1 276 ? 12.074 3.782 -33.898 1.00 44.41 276 LEU A CA 1
ATOM 2071 C C . LEU A 1 276 ? 11.935 2.689 -34.985 1.00 44.41 276 LEU A C 1
ATOM 2073 O O . LEU A 1 276 ? 10.826 2.273 -35.300 1.00 44.41 276 LEU A O 1
ATOM 2077 N N . ASN A 1 277 ? 13.045 2.149 -35.513 1.00 43.06 277 ASN A N 1
ATOM 2078 C CA . ASN A 1 277 ? 13.038 1.218 -36.661 1.00 43.06 277 ASN A CA 1
ATOM 2079 C C . ASN A 1 277 ? 13.736 -0.138 -36.425 1.00 43.06 277 ASN A C 1
ATOM 2081 O O . ASN A 1 277 ? 14.131 -0.798 -37.381 1.00 43.06 277 ASN A O 1
ATOM 2085 N N . VAL A 1 278 ? 13.904 -0.584 -35.178 1.00 47.59 278 VAL A N 1
ATOM 2086 C CA . VAL A 1 278 ? 14.634 -1.837 -34.899 1.00 47.59 278 VAL A CA 1
ATOM 2087 C C . VAL A 1 278 ? 13.696 -3.049 -34.992 1.00 47.59 278 VAL A C 1
ATOM 2089 O O . VAL A 1 278 ? 12.689 -3.110 -34.283 1.00 47.59 278 VAL A O 1
ATOM 2092 N N . GLU A 1 279 ? 14.020 -4.007 -35.866 1.00 53.31 279 GLU A N 1
ATOM 2093 C CA . GLU A 1 279 ? 13.423 -5.348 -35.865 1.00 53.31 279 GLU A CA 1
ATOM 2094 C C . GLU A 1 279 ? 13.709 -6.042 -34.528 1.00 53.31 279 GLU A C 1
ATOM 2096 O O . GLU A 1 279 ? 14.816 -5.982 -33.997 1.00 53.31 279 GLU A O 1
ATOM 2101 N N . ILE A 1 280 ? 12.695 -6.688 -33.953 1.00 60.78 280 ILE A N 1
ATOM 2102 C CA . ILE A 1 280 ? 12.803 -7.334 -32.641 1.00 60.78 280 ILE A CA 1
ATOM 2103 C C . ILE A 1 280 ? 13.740 -8.548 -32.761 1.00 60.78 280 ILE A C 1
ATOM 2105 O O . ILE A 1 280 ? 13.360 -9.580 -33.309 1.00 60.78 280 ILE A O 1
ATOM 2109 N N . CYS A 1 281 ? 14.960 -8.418 -32.239 1.00 67.56 281 CYS A N 1
ATOM 2110 C CA . CYS A 1 281 ? 16.035 -9.407 -32.335 1.00 67.56 281 CYS A CA 1
ATOM 2111 C C . CYS A 1 281 ? 15.811 -10.575 -31.370 1.00 67.56 281 CYS A C 1
ATOM 2113 O O . CYS A 1 281 ? 15.537 -10.333 -30.207 1.00 67.56 281 CYS A O 1
ATOM 2115 N N . ASN A 1 282 ? 15.975 -11.839 -31.766 1.00 70.75 282 ASN A N 1
ATOM 2116 C CA . ASN A 1 282 ? 15.919 -12.974 -30.829 1.00 70.75 282 ASN A CA 1
ATOM 2117 C C . ASN A 1 282 ? 17.339 -13.429 -30.437 1.00 70.75 282 ASN A C 1
ATOM 2119 O O . ASN A 1 282 ? 17.864 -14.365 -31.045 1.00 70.75 282 ASN A O 1
ATOM 2123 N N . PRO A 1 283 ? 17.996 -12.781 -29.448 1.00 76.38 283 PRO A N 1
ATOM 2124 C CA . PRO A 1 283 ? 19.371 -13.107 -29.101 1.00 76.38 283 PRO A CA 1
ATOM 2125 C C . PRO A 1 283 ? 19.476 -14.507 -28.491 1.00 76.38 283 PRO A C 1
ATOM 2127 O O . PRO A 1 283 ? 18.657 -14.914 -27.668 1.00 76.38 283 PRO A O 1
ATOM 2130 N N . SER A 1 284 ? 20.545 -15.225 -28.847 1.00 78.56 284 SER A N 1
ATOM 2131 C CA . SER A 1 284 ? 20.889 -16.479 -28.174 1.00 78.56 284 SER A CA 1
ATOM 2132 C C . SER A 1 284 ? 21.227 -16.232 -26.690 1.00 78.56 284 SER A C 1
ATOM 2134 O O . SER A 1 284 ? 21.744 -15.158 -26.360 1.00 78.56 284 SER A O 1
ATOM 2136 N N . PRO A 1 285 ? 21.058 -17.220 -25.790 1.00 80.12 285 PRO A N 1
ATOM 2137 C CA . PRO A 1 285 ? 21.417 -17.071 -24.376 1.00 80.12 285 PRO A CA 1
ATOM 2138 C C . PRO A 1 285 ? 22.865 -16.609 -24.142 1.00 80.12 285 PRO A C 1
ATOM 2140 O O . PRO A 1 285 ? 23.148 -15.812 -23.244 1.00 80.12 285 PRO A O 1
ATOM 2143 N N . LYS A 1 286 ? 23.794 -17.051 -25.000 1.00 77.81 286 LYS A N 1
ATOM 2144 C CA . LYS A 1 286 ? 25.207 -16.638 -24.970 1.00 77.81 286 LYS A CA 1
ATOM 2145 C C . LYS A 1 286 ? 25.388 -15.174 -25.375 1.00 77.81 286 LYS A C 1
ATOM 2147 O O . LYS A 1 286 ? 26.226 -14.477 -24.806 1.00 77.81 286 LYS A O 1
ATOM 2152 N N . THR A 1 287 ? 24.616 -14.709 -26.357 1.00 78.94 287 THR A N 1
ATOM 2153 C CA . THR A 1 287 ? 24.589 -13.309 -26.809 1.00 78.94 287 THR A CA 1
ATOM 2154 C C . THR A 1 287 ? 24.090 -12.406 -25.679 1.00 78.94 287 THR A C 1
ATOM 2156 O O . THR A 1 287 ? 24.738 -11.406 -25.372 1.00 78.94 287 THR A O 1
ATOM 2159 N N . THR A 1 288 ? 23.013 -12.801 -24.994 1.00 82.00 288 THR A N 1
ATOM 2160 C CA . THR A 1 288 ? 22.470 -12.084 -23.828 1.00 82.00 288 THR A CA 1
ATOM 2161 C C . THR A 1 288 ? 23.499 -11.969 -22.701 1.00 82.00 288 THR A C 1
ATOM 2163 O O . THR A 1 288 ? 23.717 -10.873 -22.189 1.00 82.00 288 THR A O 1
ATOM 2166 N N . LEU A 1 289 ? 24.203 -13.056 -22.354 1.00 77.19 289 LEU A N 1
ATOM 2167 C CA . LEU A 1 289 ? 25.242 -13.030 -21.312 1.00 77.19 289 LEU A CA 1
ATOM 2168 C C . LEU A 1 289 ? 26.397 -12.073 -21.657 1.00 77.19 289 LEU A C 1
ATOM 2170 O O . LEU A 1 289 ? 26.827 -11.287 -20.813 1.00 77.19 289 LEU A O 1
ATOM 2174 N N . LYS A 1 290 ? 26.880 -12.093 -22.907 1.00 76.25 290 LYS A N 1
ATOM 2175 C CA . LYS A 1 290 ? 27.932 -11.166 -23.366 1.00 76.25 290 LYS A CA 1
ATOM 2176 C C . LYS A 1 290 ? 27.483 -9.706 -23.286 1.00 76.25 290 LYS A C 1
ATOM 2178 O O . LYS A 1 290 ? 28.286 -8.842 -22.936 1.00 76.25 290 LYS A O 1
ATOM 2183 N N . LEU A 1 291 ? 26.213 -9.427 -23.591 1.00 80.56 291 LEU A N 1
ATOM 2184 C CA . LEU A 1 291 ? 25.642 -8.090 -23.440 1.00 80.56 291 LEU A CA 1
ATOM 2185 C C . LEU A 1 291 ? 25.597 -7.670 -21.963 1.00 80.56 291 LEU A C 1
ATOM 2187 O O . LEU A 1 291 ? 26.046 -6.572 -21.648 1.00 80.56 291 LEU A O 1
ATOM 2191 N N . ILE A 1 292 ? 25.157 -8.550 -21.054 1.00 81.19 292 ILE A N 1
ATOM 2192 C CA . ILE A 1 292 ? 25.170 -8.301 -19.599 1.00 81.19 292 ILE A CA 1
ATOM 2193 C C . ILE A 1 292 ? 26.586 -7.947 -19.122 1.00 81.19 292 ILE A C 1
ATOM 2195 O O . ILE A 1 292 ? 26.771 -6.923 -18.471 1.00 81.19 292 ILE A O 1
ATOM 2199 N N . GLN A 1 293 ? 27.599 -8.735 -19.493 1.00 79.56 293 GLN A N 1
ATOM 2200 C CA . GLN A 1 293 ? 28.997 -8.482 -19.112 1.00 79.56 293 GLN A CA 1
ATOM 2201 C C . GLN A 1 293 ? 29.513 -7.138 -19.637 1.00 79.56 293 GLN A C 1
ATOM 2203 O O . GLN A 1 293 ? 30.181 -6.394 -18.919 1.00 79.56 293 GLN A O 1
ATOM 2208 N N . ARG A 1 294 ? 29.173 -6.799 -20.885 1.00 81.31 294 ARG A N 1
ATOM 2209 C CA . ARG A 1 294 ? 29.545 -5.517 -21.490 1.00 81.31 294 ARG A CA 1
ATOM 2210 C C . ARG A 1 294 ? 28.905 -4.338 -20.761 1.00 81.31 294 ARG A C 1
ATOM 2212 O O . ARG A 1 294 ? 29.585 -3.350 -20.498 1.00 81.31 294 ARG A O 1
ATOM 2219 N N . LEU A 1 295 ? 27.614 -4.435 -20.447 1.00 84.81 295 LEU A N 1
ATOM 2220 C CA . LEU A 1 295 ? 26.897 -3.397 -19.711 1.00 84.81 295 LEU A CA 1
ATOM 2221 C C . LEU A 1 295 ? 27.402 -3.284 -18.265 1.00 84.81 295 LEU A C 1
ATOM 2223 O O . LEU A 1 295 ? 27.541 -2.165 -17.784 1.00 84.81 295 LEU A O 1
ATOM 2227 N N . LYS A 1 296 ? 27.775 -4.396 -17.607 1.00 85.38 296 LYS A N 1
ATOM 2228 C CA . LYS A 1 296 ? 28.401 -4.386 -16.268 1.00 85.38 296 LYS A CA 1
ATOM 2229 C C . LYS A 1 296 ? 29.640 -3.495 -16.255 1.00 85.38 296 LYS A C 1
ATOM 2231 O O . LYS A 1 296 ? 29.747 -2.607 -15.416 1.00 85.38 296 LYS A O 1
ATOM 2236 N N . ALA A 1 297 ? 30.531 -3.695 -17.229 1.00 79.75 297 ALA A N 1
ATOM 2237 C CA . ALA A 1 297 ? 31.751 -2.906 -17.359 1.00 79.75 297 ALA A CA 1
ATOM 2238 C C . ALA A 1 297 ? 31.463 -1.411 -17.593 1.00 79.75 297 ALA A C 1
ATOM 2240 O O . ALA A 1 297 ? 32.153 -0.566 -17.036 1.00 79.75 297 ALA A O 1
ATOM 2241 N N . LEU A 1 298 ? 30.424 -1.066 -18.366 1.00 83.38 298 LEU A N 1
ATOM 2242 C CA . LEU A 1 298 ? 30.022 0.335 -18.557 1.00 83.38 298 LEU A CA 1
ATOM 2243 C C . LEU A 1 298 ? 29.460 0.974 -17.278 1.00 83.38 298 LEU A C 1
ATOM 2245 O O . LEU A 1 298 ? 29.690 2.156 -17.050 1.00 83.38 298 LEU A O 1
ATOM 2249 N N . ILE A 1 299 ? 28.734 0.222 -16.446 1.00 87.38 299 ILE A N 1
ATOM 2250 C CA . ILE A 1 299 ? 28.163 0.740 -15.189 1.00 87.38 299 ILE A CA 1
ATOM 2251 C C . ILE A 1 299 ? 29.242 0.958 -14.134 1.00 87.38 299 ILE A C 1
ATOM 2253 O O . ILE A 1 299 ? 29.211 1.977 -13.451 1.00 87.38 299 ILE A O 1
ATOM 2257 N N . MET A 1 300 ? 30.210 0.045 -14.044 1.00 82.44 300 MET A N 1
ATOM 2258 C CA . MET A 1 300 ? 31.374 0.207 -13.168 1.00 82.44 300 MET A CA 1
ATOM 2259 C C . MET A 1 300 ? 32.194 1.454 -13.528 1.00 82.44 300 MET A C 1
ATOM 2261 O O . MET A 1 300 ? 32.689 2.133 -12.641 1.00 82.44 300 MET A O 1
ATOM 2265 N N . GLU A 1 301 ? 32.291 1.793 -14.817 1.00 82.31 301 GLU A N 1
ATOM 2266 C CA . GLU A 1 301 ? 32.958 3.022 -15.273 1.00 82.31 301 GLU A CA 1
ATOM 2267 C C . GLU A 1 301 ? 32.095 4.282 -15.082 1.00 82.31 301 GLU A C 1
ATOM 2269 O O . GLU A 1 301 ? 32.628 5.360 -14.837 1.00 82.31 301 GLU A O 1
ATOM 2274 N N . LEU A 1 302 ? 30.766 4.174 -15.198 1.00 85.19 302 LEU A N 1
ATOM 2275 C CA . LEU A 1 302 ? 29.851 5.305 -15.002 1.00 85.19 302 LEU A CA 1
ATOM 2276 C C . LEU A 1 302 ? 29.770 5.737 -13.529 1.00 85.19 302 LEU A C 1
ATOM 2278 O O . LEU A 1 302 ? 29.664 6.933 -13.245 1.00 85.19 302 LEU A O 1
ATOM 2282 N N . ILE A 1 303 ? 29.777 4.759 -12.619 1.00 87.00 303 ILE A N 1
ATOM 2283 C CA . ILE A 1 303 ? 29.685 4.938 -11.165 1.00 87.00 303 ILE A CA 1
ATOM 2284 C C . ILE A 1 303 ? 30.881 4.220 -10.527 1.00 87.00 303 ILE A C 1
ATOM 2286 O O . ILE A 1 303 ? 30.755 3.060 -10.107 1.00 87.00 303 ILE A O 1
ATOM 2290 N N . PRO A 1 304 ? 32.056 4.876 -10.519 1.00 79.31 304 PRO A N 1
ATOM 2291 C CA . PRO A 1 304 ? 33.242 4.345 -9.860 1.00 79.31 304 PRO A CA 1
ATOM 2292 C C . PRO A 1 304 ? 33.136 4.435 -8.333 1.00 79.31 304 PRO A C 1
ATOM 2294 O O . PRO A 1 304 ? 33.605 3.522 -7.675 1.00 79.31 304 PRO A O 1
ATOM 2297 N N . ASP A 1 305 ? 32.467 5.469 -7.808 1.00 79.38 305 ASP A N 1
ATOM 2298 C CA . ASP A 1 305 ? 32.348 5.778 -6.377 1.00 79.38 305 ASP A CA 1
ATOM 2299 C C . ASP A 1 305 ? 30.875 5.987 -5.961 1.00 79.38 305 ASP A C 1
ATOM 2301 O O . ASP A 1 305 ? 29.979 6.058 -6.810 1.00 79.38 305 ASP A O 1
ATOM 2305 N N . GLU A 1 306 ? 30.626 6.129 -4.655 1.00 81.44 306 GLU A N 1
ATOM 2306 C CA . GLU A 1 306 ? 29.302 6.400 -4.075 1.00 81.44 306 GLU A CA 1
ATOM 2307 C C . GLU A 1 306 ? 28.670 7.702 -4.612 1.00 81.44 306 GLU A C 1
ATOM 2309 O O . GLU A 1 306 ? 29.314 8.748 -4.739 1.00 81.44 306 GLU A O 1
ATOM 2314 N N . VAL A 1 307 ? 27.368 7.645 -4.909 1.00 85.25 307 VAL A N 1
ATOM 2315 C CA . VAL A 1 307 ? 26.566 8.768 -5.411 1.00 85.25 307 VAL A CA 1
ATOM 2316 C C . VAL A 1 307 ? 25.253 8.832 -4.637 1.00 85.25 307 VAL A C 1
ATOM 2318 O O . VAL A 1 307 ? 24.690 7.806 -4.277 1.00 85.25 307 VAL A O 1
ATOM 2321 N N . ASP A 1 308 ? 24.709 10.031 -4.431 1.00 82.56 308 ASP A N 1
ATOM 2322 C CA . ASP A 1 308 ? 23.393 10.182 -3.808 1.00 82.56 308 ASP A CA 1
ATOM 2323 C C . ASP A 1 308 ? 22.299 9.431 -4.603 1.00 82.56 308 ASP A C 1
ATOM 2325 O O . ASP A 1 308 ? 22.027 9.719 -5.775 1.00 82.56 308 ASP A O 1
ATOM 2329 N N . ILE A 1 309 ? 21.653 8.461 -3.950 1.00 84.56 309 ILE A N 1
ATOM 2330 C CA . ILE A 1 309 ? 20.609 7.606 -4.531 1.00 84.56 309 ILE A CA 1
ATOM 2331 C C . ILE A 1 309 ? 19.427 8.442 -5.031 1.00 84.56 309 ILE A C 1
ATOM 2333 O O . ILE A 1 309 ? 18.837 8.125 -6.072 1.00 84.56 309 ILE A O 1
ATOM 2337 N N . GLU A 1 310 ? 19.090 9.526 -4.332 1.00 81.56 310 GLU A N 1
ATOM 2338 C CA . GLU A 1 310 ? 17.983 10.400 -4.723 1.00 81.56 310 GLU A CA 1
ATOM 2339 C C . GLU A 1 310 ? 18.279 11.103 -6.049 1.00 81.56 310 GLU A C 1
ATOM 2341 O O . GLU A 1 310 ? 17.397 11.230 -6.900 1.00 81.56 310 GLU A O 1
ATOM 2346 N N . GLN A 1 311 ? 19.544 11.454 -6.303 1.00 82.88 311 GLN A N 1
ATOM 2347 C CA . GLN A 1 311 ? 19.975 12.040 -7.570 1.00 82.88 311 GLN A CA 1
ATOM 2348 C C . GLN A 1 311 ? 19.780 11.077 -8.750 1.00 82.88 311 GLN A C 1
ATOM 2350 O O . GLN A 1 311 ? 19.409 11.513 -9.844 1.00 82.88 311 GLN A O 1
ATOM 2355 N N . LEU A 1 312 ? 19.985 9.773 -8.537 1.00 86.00 312 LEU A N 1
ATOM 2356 C CA . LEU A 1 312 ? 19.803 8.739 -9.564 1.00 86.00 312 LEU A CA 1
ATOM 2357 C C . LEU A 1 312 ? 18.324 8.522 -9.923 1.00 86.00 312 LEU A C 1
ATOM 2359 O O . LEU A 1 312 ? 18.014 8.221 -11.079 1.00 86.00 312 LEU A O 1
ATOM 2363 N N . LYS A 1 313 ? 17.415 8.730 -8.962 1.00 84.06 313 LYS A N 1
ATOM 2364 C CA . LYS A 1 313 ? 15.954 8.634 -9.133 1.00 84.06 313 LYS A CA 1
ATOM 2365 C C . LYS A 1 313 ? 15.303 9.925 -9.650 1.00 84.06 313 LYS A C 1
ATOM 2367 O O . LYS A 1 313 ? 14.102 9.947 -9.921 1.00 84.06 313 LYS A O 1
ATOM 2372 N N . LEU A 1 314 ? 16.056 11.012 -9.830 1.00 81.81 314 LEU A N 1
ATOM 2373 C CA . LEU A 1 314 ? 15.524 12.225 -10.457 1.00 81.81 314 LEU A CA 1
ATOM 2374 C C . LEU A 1 314 ? 15.215 11.993 -11.941 1.00 81.81 314 LEU A C 1
ATOM 2376 O O . LEU A 1 314 ? 15.972 11.282 -12.597 1.00 81.81 314 LEU A O 1
ATOM 2380 N N . PRO A 1 315 ? 14.187 12.656 -12.513 1.00 77.69 315 PRO A N 1
ATOM 2381 C CA . PRO A 1 315 ? 13.916 12.604 -13.948 1.00 77.69 315 PRO A CA 1
ATOM 2382 C C . PRO A 1 315 ? 15.162 12.924 -14.782 1.00 77.69 315 PRO A C 1
ATOM 2384 O O . PRO A 1 315 ? 15.908 13.831 -14.421 1.00 77.69 315 PRO A O 1
ATOM 2387 N N . GLU A 1 316 ? 15.322 12.258 -15.930 1.00 78.88 316 GLU A N 1
ATOM 2388 C CA . GLU A 1 316 ? 16.504 12.335 -16.813 1.00 78.88 316 GLU A CA 1
ATOM 2389 C C . GLU A 1 316 ? 17.041 13.765 -17.023 1.00 78.88 316 GLU A C 1
ATOM 2391 O O . GLU A 1 316 ? 18.234 14.006 -16.916 1.00 78.88 316 GLU A O 1
ATOM 2396 N N . VAL A 1 317 ? 16.158 14.748 -17.231 1.00 76.00 317 VAL A N 1
ATOM 2397 C CA . VAL A 1 317 ? 16.533 16.159 -17.467 1.00 76.00 317 VAL A CA 1
ATOM 2398 C C . VAL A 1 317 ? 17.218 16.821 -16.260 1.00 76.00 317 VAL A C 1
ATOM 2400 O O . VAL A 1 317 ? 17.992 17.761 -16.420 1.00 76.00 317 VAL A O 1
ATOM 2403 N N . LYS A 1 318 ? 16.906 16.372 -15.041 1.00 76.19 318 LYS A N 1
ATOM 2404 C CA . LYS A 1 318 ? 17.468 16.891 -13.783 1.00 76.19 318 LYS A CA 1
ATOM 2405 C C . LYS A 1 318 ? 18.630 16.041 -13.266 1.00 76.19 318 LYS A C 1
ATOM 2407 O O . LYS A 1 318 ? 19.319 16.467 -12.340 1.00 76.19 318 LYS A O 1
ATOM 2412 N N . ASN A 1 319 ? 18.825 14.853 -13.831 1.00 80.56 319 ASN A N 1
ATOM 2413 C CA . ASN A 1 319 ? 19.860 13.926 -13.414 1.00 80.56 319 ASN A CA 1
ATOM 2414 C C . ASN A 1 319 ? 21.215 14.379 -13.977 1.00 80.56 319 ASN A C 1
ATOM 2416 O O . ASN A 1 319 ? 21.362 14.595 -15.177 1.00 80.56 319 ASN A O 1
ATOM 2420 N N . GLN A 1 320 ? 22.206 14.565 -13.103 1.00 78.56 320 GLN A N 1
ATOM 2421 C CA . GLN A 1 320 ? 23.535 15.043 -13.514 1.00 78.56 320 GLN A CA 1
ATOM 2422 C C . GLN A 1 320 ? 24.498 13.892 -13.833 1.00 78.56 320 GLN A C 1
ATOM 2424 O O . GLN A 1 320 ? 25.530 14.123 -14.452 1.00 78.56 320 GLN A O 1
ATOM 2429 N N . VAL A 1 321 ? 24.164 12.673 -13.402 1.00 81.50 321 VAL A N 1
ATOM 2430 C CA . VAL A 1 321 ? 25.004 11.472 -13.521 1.00 81.50 321 VAL A CA 1
ATOM 2431 C C . VAL A 1 321 ? 24.602 10.688 -14.768 1.00 81.50 321 VAL A C 1
ATOM 2433 O O . VAL A 1 321 ? 25.439 10.299 -15.582 1.00 81.50 321 VAL A O 1
ATOM 2436 N N . ILE A 1 322 ? 23.295 10.492 -14.947 1.00 85.44 322 ILE A N 1
ATOM 2437 C CA . ILE A 1 322 ? 22.712 9.799 -16.094 1.00 85.44 322 ILE A CA 1
ATOM 2438 C C . ILE A 1 322 ? 22.143 10.848 -17.050 1.00 85.44 322 ILE A C 1
ATOM 2440 O O . ILE A 1 322 ? 20.982 11.240 -16.944 1.00 85.44 322 ILE A O 1
ATOM 2444 N N . SER A 1 323 ? 22.982 11.312 -17.976 1.00 84.31 323 SER A N 1
ATOM 2445 C CA . SER A 1 323 ? 22.587 12.252 -19.026 1.00 84.31 323 SER A CA 1
ATOM 2446 C C . SER A 1 323 ? 21.966 11.531 -20.237 1.00 84.31 323 SER A C 1
ATOM 2448 O O . SER A 1 323 ? 22.171 10.323 -20.412 1.00 84.31 323 SER A O 1
ATOM 2450 N N . PRO A 1 324 ? 21.259 12.249 -21.132 1.00 82.56 324 PRO A N 1
ATOM 2451 C CA . PRO A 1 324 ? 20.751 11.668 -22.376 1.00 82.56 324 PRO A CA 1
ATOM 2452 C C . PRO A 1 324 ? 21.835 11.025 -23.251 1.00 82.56 324 PRO A C 1
ATOM 2454 O O . PRO A 1 324 ? 21.576 10.001 -23.893 1.00 82.56 324 PRO A O 1
ATOM 2457 N N . ASP A 1 325 ? 23.049 11.584 -23.228 1.00 82.75 325 ASP A N 1
ATOM 2458 C CA . ASP A 1 325 ? 24.217 11.030 -23.914 1.00 82.75 325 ASP A CA 1
ATOM 2459 C C . ASP A 1 325 ? 24.645 9.706 -23.279 1.00 82.75 325 ASP A C 1
ATOM 2461 O O . ASP A 1 325 ? 24.849 8.730 -24.001 1.00 82.75 325 ASP A O 1
ATOM 2465 N N . THR A 1 326 ? 24.681 9.618 -21.943 1.00 86.06 326 THR A N 1
ATOM 2466 C CA . THR A 1 326 ? 24.921 8.354 -21.233 1.00 86.06 326 THR A CA 1
ATOM 2467 C C . THR A 1 326 ? 23.910 7.300 -21.673 1.00 86.06 326 THR A C 1
ATOM 2469 O O . THR A 1 326 ? 24.301 6.204 -22.067 1.00 86.06 326 THR A O 1
ATOM 2472 N N . VAL A 1 327 ? 22.615 7.623 -21.711 1.00 87.12 327 VAL A N 1
ATOM 2473 C CA . VAL A 1 327 ? 21.590 6.660 -22.152 1.00 87.12 327 VAL A CA 1
ATOM 2474 C C . VAL A 1 327 ? 21.834 6.204 -23.597 1.00 87.12 327 VAL A C 1
ATOM 2476 O O . VAL A 1 327 ? 21.706 5.014 -23.884 1.00 87.12 327 VAL A O 1
ATOM 2479 N N . SER A 1 328 ? 22.255 7.101 -24.497 1.00 85.25 328 SER A N 1
ATOM 2480 C CA . SER A 1 328 ? 22.606 6.734 -25.880 1.00 85.25 328 SER A CA 1
ATOM 2481 C C . SER A 1 328 ? 23.765 5.731 -25.950 1.00 85.25 328 SER A C 1
ATOM 2483 O O . SER A 1 328 ? 23.693 4.775 -26.718 1.00 85.25 328 SER A O 1
ATOM 2485 N N . VAL A 1 329 ? 24.784 5.871 -25.091 1.00 84.75 329 VAL A N 1
ATOM 2486 C CA . VAL A 1 329 ? 25.923 4.939 -25.006 1.00 84.75 329 VAL A CA 1
ATOM 2487 C C . VAL A 1 329 ? 25.455 3.534 -24.628 1.00 84.75 329 VAL A C 1
ATOM 2489 O O . VAL A 1 329 ? 25.911 2.551 -25.214 1.00 84.75 329 VAL A O 1
ATOM 2492 N N . PHE A 1 330 ? 24.519 3.430 -23.682 1.00 87.44 330 PHE A N 1
ATOM 2493 C CA . PHE A 1 330 ? 23.946 2.151 -23.256 1.00 87.44 330 PHE A CA 1
ATOM 2494 C C . PHE A 1 330 ? 23.061 1.509 -24.332 1.00 87.44 330 PHE A C 1
ATOM 2496 O O . PHE A 1 330 ? 23.112 0.293 -24.514 1.00 87.44 330 PHE A O 1
ATOM 2503 N N . VAL A 1 331 ? 22.298 2.304 -25.088 1.00 85.00 331 VAL A N 1
ATOM 2504 C CA . VAL A 1 331 ? 21.533 1.809 -26.248 1.00 85.00 331 VAL A CA 1
ATOM 2505 C C . VAL A 1 331 ? 22.477 1.310 -27.347 1.00 85.00 331 VAL A C 1
ATOM 2507 O O . VAL A 1 331 ? 22.298 0.205 -27.862 1.00 85.00 331 VAL A O 1
ATOM 2510 N N . ASP A 1 332 ? 23.520 2.077 -27.666 1.00 81.94 332 ASP A N 1
ATOM 2511 C CA . ASP A 1 332 ? 24.515 1.732 -28.689 1.00 81.94 332 ASP A CA 1
ATOM 2512 C C . ASP A 1 332 ? 25.349 0.499 -28.303 1.00 81.94 332 ASP A C 1
ATOM 2514 O O . ASP A 1 332 ? 25.775 -0.268 -29.173 1.00 81.94 332 ASP A O 1
ATOM 2518 N N . ALA A 1 333 ? 25.539 0.251 -27.002 1.00 78.00 333 ALA A N 1
ATOM 2519 C CA . ALA A 1 333 ? 26.187 -0.956 -26.493 1.00 78.00 333 ALA A CA 1
ATOM 2520 C C . ALA A 1 333 ? 25.430 -2.247 -26.854 1.00 78.00 333 ALA A C 1
ATOM 2522 O O . ALA A 1 333 ? 26.059 -3.309 -26.931 1.00 78.00 333 ALA A O 1
ATOM 2523 N N . GLY A 1 334 ? 24.119 -2.149 -27.104 1.00 74.25 334 GLY A N 1
ATOM 2524 C CA . GLY A 1 334 ? 23.257 -3.250 -27.533 1.00 74.25 334 GLY A CA 1
ATOM 2525 C C . GLY A 1 334 ? 23.465 -3.702 -28.982 1.00 74.25 334 GLY A C 1
ATOM 2526 O O . GLY A 1 334 ? 23.102 -4.829 -29.310 1.00 74.25 334 GLY A O 1
ATOM 2527 N N . GLY A 1 335 ? 24.072 -2.881 -29.848 1.00 79.56 335 GLY A N 1
ATOM 2528 C CA . GLY A 1 335 ? 24.297 -3.233 -31.257 1.00 79.56 335 GLY A CA 1
ATOM 2529 C C . GLY A 1 335 ? 22.986 -3.507 -32.004 1.00 79.56 335 GLY A C 1
ATOM 2530 O O . GLY A 1 335 ? 22.161 -2.603 -32.122 1.00 79.56 335 GLY A O 1
ATOM 2531 N N . ASP A 1 336 ? 22.811 -4.734 -32.506 1.00 73.81 336 ASP A N 1
ATOM 2532 C CA . ASP A 1 336 ? 21.552 -5.240 -33.093 1.00 73.81 336 ASP A CA 1
ATOM 2533 C C . ASP A 1 336 ? 20.501 -5.651 -32.046 1.00 73.81 336 ASP A C 1
ATOM 2535 O O . ASP A 1 336 ? 19.307 -5.652 -32.323 1.00 73.81 336 ASP A O 1
ATOM 2539 N N . CYS A 1 337 ? 20.926 -5.952 -30.818 1.00 79.88 337 CYS A N 1
ATOM 2540 C CA . CYS A 1 337 ? 20.081 -6.443 -29.724 1.00 79.88 337 CYS A CA 1
ATOM 2541 C C . CYS A 1 337 ? 19.663 -5.308 -28.773 1.00 79.88 337 CYS A C 1
ATOM 2543 O O . CYS A 1 337 ? 19.738 -5.448 -27.549 1.00 79.88 337 CYS A O 1
ATOM 2545 N N . ARG A 1 338 ? 19.284 -4.142 -29.312 1.00 83.12 338 ARG A N 1
ATOM 2546 C CA . ARG A 1 338 ? 18.920 -2.964 -28.494 1.00 83.12 338 ARG A CA 1
ATOM 2547 C C . ARG A 1 338 ? 17.683 -3.2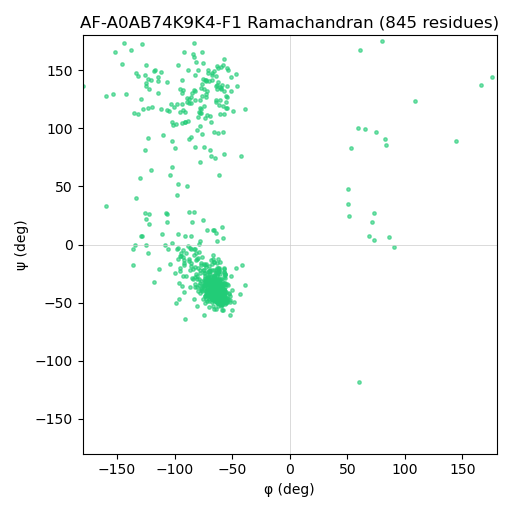12 -27.627 1.00 83.12 338 ARG A C 1
ATOM 2549 O O . ARG A 1 338 ? 17.556 -2.626 -26.557 1.00 83.12 338 ARG A O 1
ATOM 2556 N N . ASP A 1 339 ? 16.802 -4.104 -28.071 1.00 81.12 339 ASP A N 1
ATOM 2557 C CA . ASP A 1 339 ? 15.597 -4.541 -27.365 1.00 81.12 339 ASP A CA 1
ATOM 2558 C C . ASP A 1 339 ? 15.906 -5.336 -26.083 1.00 81.12 339 ASP A C 1
ATOM 2560 O O . ASP A 1 339 ? 15.139 -5.285 -25.123 1.00 81.12 339 ASP A O 1
ATOM 2564 N N . ALA A 1 340 ? 17.052 -6.019 -26.026 1.00 86.56 340 ALA A N 1
ATOM 2565 C CA . ALA A 1 340 ? 17.494 -6.767 -24.850 1.00 86.56 340 ALA A CA 1
ATOM 2566 C C . ALA A 1 340 ? 18.152 -5.885 -23.769 1.00 86.56 340 ALA A C 1
ATOM 2568 O O . ALA A 1 340 ? 18.326 -6.334 -22.635 1.00 86.56 340 ALA A O 1
ATOM 2569 N N . VAL A 1 341 ? 18.507 -4.630 -24.075 1.00 90.31 341 VAL A N 1
ATOM 2570 C CA . VAL A 1 341 ? 19.226 -3.738 -23.142 1.00 90.31 341 VAL A CA 1
ATOM 2571 C C . VAL A 1 341 ? 18.463 -3.517 -21.824 1.00 90.31 341 VAL A C 1
ATOM 2573 O O . VAL A 1 341 ? 19.082 -3.704 -20.774 1.00 90.31 341 VAL A O 1
ATOM 2576 N N . PRO A 1 342 ? 17.146 -3.203 -21.805 1.00 93.12 342 PRO A N 1
ATOM 2577 C CA . PRO A 1 342 ? 16.398 -3.066 -20.551 1.00 93.12 342 PRO A CA 1
ATOM 2578 C C . PRO A 1 342 ? 16.406 -4.341 -19.698 1.00 93.12 342 PRO A C 1
ATOM 2580 O O . PRO A 1 342 ? 16.549 -4.262 -18.479 1.00 93.12 342 PRO A O 1
ATOM 2583 N N . PHE A 1 343 ? 16.307 -5.517 -20.331 1.00 92.25 343 PHE A N 1
ATOM 2584 C CA . PHE A 1 343 ? 16.385 -6.807 -19.640 1.00 92.25 343 PHE A CA 1
ATOM 2585 C C . PHE A 1 343 ? 17.756 -7.001 -18.983 1.00 92.25 343 PHE A C 1
ATOM 2587 O O . PHE A 1 343 ? 17.843 -7.311 -17.795 1.00 92.25 343 PHE A O 1
ATOM 2594 N N . CYS A 1 344 ? 18.835 -6.764 -19.735 1.00 91.06 344 CYS A N 1
ATOM 2595 C CA . CYS A 1 344 ? 20.198 -6.897 -19.230 1.00 91.06 344 CYS A CA 1
ATOM 2596 C C . CYS A 1 344 ? 20.494 -5.913 -18.087 1.00 91.06 344 CYS A C 1
ATOM 2598 O O . CYS A 1 344 ? 21.149 -6.296 -17.122 1.00 91.06 344 CYS A O 1
ATOM 2600 N N . LEU A 1 345 ? 19.987 -4.677 -18.155 1.00 94.50 345 LEU A N 1
ATOM 2601 C CA . LEU A 1 345 ? 20.128 -3.687 -17.082 1.00 94.50 345 LEU A CA 1
ATOM 2602 C C . LEU A 1 345 ? 19.414 -4.129 -15.799 1.00 94.50 345 LEU A C 1
ATOM 2604 O O . LEU A 1 345 ? 20.008 -4.086 -14.726 1.00 94.50 345 LEU A O 1
ATOM 2608 N N . LEU A 1 346 ? 18.179 -4.627 -15.884 1.00 94.44 346 LEU A N 1
ATOM 2609 C CA . LEU A 1 346 ? 17.488 -5.160 -14.705 1.00 94.44 346 LEU A CA 1
ATOM 2610 C C . LEU A 1 346 ? 18.174 -6.417 -14.144 1.00 94.44 346 LEU A C 1
ATOM 2612 O O . LEU A 1 346 ? 18.216 -6.592 -12.930 1.00 94.44 346 LEU A O 1
ATOM 2616 N N . LYS A 1 347 ? 18.793 -7.256 -14.983 1.00 91.44 347 LYS A N 1
ATOM 2617 C CA . LYS A 1 347 ? 19.632 -8.360 -14.486 1.00 91.44 347 LYS A CA 1
ATOM 2618 C C . LYS A 1 347 ? 20.886 -7.866 -13.764 1.00 91.44 347 LYS A C 1
ATOM 2620 O O . LYS A 1 347 ? 21.281 -8.449 -12.760 1.00 91.44 347 LYS A O 1
ATOM 2625 N N . LEU A 1 348 ? 21.484 -6.764 -14.212 1.00 89.31 348 LEU A N 1
ATOM 2626 C CA . LEU A 1 348 ? 22.589 -6.131 -13.487 1.00 89.31 348 LEU A CA 1
ATOM 2627 C C . LEU A 1 348 ? 22.141 -5.511 -12.162 1.00 89.31 348 LEU A C 1
ATOM 2629 O O . LEU A 1 348 ? 22.886 -5.597 -11.192 1.00 89.31 348 LEU A O 1
ATOM 2633 N N . LYS A 1 349 ? 20.921 -4.964 -12.078 1.00 93.56 349 LYS A N 1
ATOM 2634 C CA . LYS A 1 349 ? 20.328 -4.513 -10.805 1.00 93.56 349 LYS A CA 1
ATOM 2635 C C . LYS A 1 349 ? 20.303 -5.646 -9.777 1.00 93.56 349 LYS A C 1
ATOM 2637 O O . LYS A 1 349 ? 20.719 -5.428 -8.640 1.00 93.56 349 LYS A O 1
ATOM 2642 N N . GLU A 1 350 ? 19.818 -6.825 -10.174 1.00 89.75 350 GLU A N 1
ATOM 2643 C CA . GLU A 1 350 ? 19.809 -8.037 -9.341 1.00 89.75 350 GLU A CA 1
ATOM 2644 C C . GLU A 1 350 ? 21.224 -8.412 -8.897 1.00 89.75 350 GLU A C 1
ATOM 2646 O O . GLU A 1 350 ? 21.479 -8.591 -7.708 1.00 89.75 350 GLU A O 1
ATOM 2651 N N . HIS A 1 351 ? 22.152 -8.455 -9.852 1.00 87.38 351 HIS A N 1
ATOM 2652 C CA . HIS A 1 351 ? 23.533 -8.842 -9.605 1.00 87.38 351 HIS A CA 1
ATOM 2653 C C . HIS A 1 351 ? 24.251 -7.898 -8.634 1.00 87.38 351 HIS A C 1
ATOM 2655 O O . HIS A 1 351 ? 24.786 -8.363 -7.636 1.00 87.38 351 HIS A O 1
ATOM 2661 N N . PHE A 1 352 ? 24.201 -6.582 -8.864 1.00 88.56 352 PHE A N 1
ATOM 2662 C CA . PHE A 1 352 ? 24.814 -5.597 -7.968 1.00 88.56 352 PHE A CA 1
ATOM 2663 C C . PHE A 1 352 ? 24.163 -5.582 -6.583 1.00 88.56 352 PHE A C 1
ATOM 2665 O O . PHE A 1 352 ? 24.840 -5.349 -5.590 1.00 88.56 352 PHE A O 1
ATOM 2672 N N . LYS A 1 353 ? 22.861 -5.872 -6.488 1.00 88.50 353 LYS A N 1
ATOM 2673 C CA . LYS A 1 353 ? 22.190 -6.022 -5.191 1.00 88.50 353 LYS A CA 1
ATOM 2674 C C . LYS A 1 353 ? 22.681 -7.265 -4.437 1.00 88.50 353 LYS A C 1
ATOM 2676 O O . LYS A 1 353 ? 22.788 -7.212 -3.218 1.00 88.50 353 LYS A O 1
ATOM 2681 N N . SER A 1 354 ? 22.976 -8.360 -5.144 1.00 81.88 354 SER A N 1
ATOM 2682 C CA . SER A 1 354 ? 23.607 -9.549 -4.552 1.00 81.88 354 SER A CA 1
ATOM 2683 C C . SER A 1 354 ? 25.041 -9.258 -4.116 1.00 81.88 354 SER A C 1
ATOM 2685 O O . SER A 1 354 ? 25.387 -9.555 -2.980 1.00 81.88 354 SER A O 1
ATOM 2687 N N . GLU A 1 355 ? 25.841 -8.609 -4.973 1.00 83.88 355 GLU A N 1
ATOM 2688 C CA . GLU A 1 355 ? 27.218 -8.206 -4.645 1.00 83.88 355 GLU A CA 1
ATOM 2689 C C . GLU A 1 355 ? 27.252 -7.300 -3.408 1.00 83.88 355 GLU A C 1
ATOM 2691 O O . GLU A 1 355 ? 28.066 -7.535 -2.527 1.00 83.88 355 GLU A O 1
ATOM 2696 N N . ALA A 1 356 ? 26.316 -6.352 -3.266 1.00 84.12 356 ALA A N 1
ATOM 2697 C CA . ALA A 1 356 ? 26.213 -5.523 -2.062 1.00 84.12 356 ALA A CA 1
ATOM 2698 C C . ALA A 1 356 ? 26.011 -6.362 -0.785 1.00 84.12 356 ALA A C 1
ATOM 2700 O O . ALA A 1 356 ? 26.573 -6.069 0.262 1.00 84.12 356 ALA A O 1
ATOM 2701 N N . LEU A 1 357 ? 25.199 -7.423 -0.842 1.00 82.50 357 LEU A N 1
ATOM 2702 C CA . LEU A 1 357 ? 24.954 -8.281 0.323 1.00 82.50 357 LEU A CA 1
ATOM 2703 C C . LEU A 1 357 ? 26.153 -9.178 0.662 1.00 82.50 357 LEU A C 1
ATOM 2705 O O . LEU A 1 357 ? 26.319 -9.548 1.827 1.00 82.50 357 LEU A O 1
ATOM 2709 N N . GLU A 1 358 ? 26.951 -9.541 -0.341 1.00 79.44 358 GLU A N 1
ATOM 2710 C CA . GLU A 1 358 ? 28.168 -10.342 -0.190 1.00 79.44 358 GLU A CA 1
ATOM 2711 C C . GLU A 1 358 ? 29.355 -9.496 0.293 1.00 79.44 358 GLU A C 1
ATOM 2713 O O . GLU A 1 358 ? 30.103 -9.941 1.165 1.00 79.44 358 GLU A O 1
ATOM 2718 N N . ASP A 1 359 ? 29.490 -8.271 -0.219 1.00 79.69 359 ASP A N 1
ATOM 2719 C CA . ASP A 1 359 ? 30.523 -7.305 0.147 1.00 79.69 359 ASP A CA 1
ATOM 2720 C C . ASP A 1 359 ? 29.929 -6.120 0.919 1.00 79.69 359 ASP A C 1
ATOM 2722 O O . ASP A 1 359 ? 29.455 -5.130 0.361 1.00 79.69 359 ASP A O 1
ATOM 2726 N N . GLN A 1 360 ? 29.974 -6.225 2.248 1.00 81.88 360 GLN A N 1
ATOM 2727 C CA . GLN A 1 360 ? 29.457 -5.186 3.137 1.00 81.88 360 GLN A CA 1
ATOM 2728 C C . GLN A 1 360 ? 30.334 -3.926 3.182 1.00 81.88 360 GLN A C 1
ATOM 2730 O O . GLN A 1 360 ? 29.855 -2.901 3.664 1.00 81.88 360 GLN A O 1
ATOM 2735 N N . SER A 1 361 ? 31.596 -3.988 2.734 1.00 79.62 361 SER A N 1
ATOM 2736 C CA . SER A 1 361 ? 32.511 -2.832 2.741 1.00 79.62 361 SER A CA 1
ATOM 2737 C C . SER A 1 361 ? 32.049 -1.767 1.757 1.00 79.62 361 SER A C 1
ATOM 2739 O O . SER A 1 361 ? 31.938 -0.601 2.125 1.00 79.62 361 SER A O 1
ATOM 2741 N N . ASP A 1 362 ? 31.720 -2.210 0.543 1.00 82.50 362 ASP A N 1
ATOM 2742 C CA . ASP A 1 362 ? 31.351 -1.359 -0.590 1.00 82.50 362 ASP A CA 1
ATOM 2743 C C . ASP A 1 362 ? 29.840 -1.457 -0.883 1.00 82.50 362 ASP A C 1
ATOM 2745 O O . ASP A 1 362 ? 29.371 -1.266 -2.010 1.00 82.50 362 ASP A O 1
ATOM 2749 N N . TYR A 1 363 ? 29.052 -1.765 0.157 1.00 85.69 363 TYR A N 1
ATOM 2750 C CA . TYR A 1 363 ? 27.602 -1.960 0.073 1.00 85.69 363 TYR A CA 1
ATOM 2751 C C . TYR A 1 363 ? 26.912 -0.782 -0.629 1.00 85.69 363 TYR A C 1
ATOM 2753 O O . TYR A 1 363 ? 26.138 -0.982 -1.570 1.00 85.69 363 TYR A O 1
ATOM 2761 N N . ASP A 1 364 ? 27.214 0.447 -0.201 1.00 85.25 364 ASP A N 1
ATOM 2762 C CA . ASP A 1 364 ? 26.562 1.659 -0.704 1.00 85.25 364 ASP A CA 1
ATOM 2763 C C . ASP A 1 364 ? 26.881 1.904 -2.191 1.00 85.25 364 ASP A C 1
ATOM 2765 O O . ASP A 1 364 ? 25.987 2.230 -2.977 1.00 85.25 364 ASP A O 1
ATOM 2769 N N . GLU A 1 365 ? 28.112 1.630 -2.626 1.00 86.94 365 GLU A N 1
ATOM 2770 C CA . GLU A 1 365 ? 28.550 1.734 -4.024 1.00 86.94 365 GLU A CA 1
ATOM 2771 C C . GLU A 1 365 ? 27.815 0.730 -4.929 1.00 86.94 365 GLU A C 1
ATOM 2773 O O . GLU A 1 365 ? 27.278 1.088 -5.988 1.00 86.94 365 GLU A O 1
ATOM 2778 N N . HIS A 1 366 ? 27.718 -0.530 -4.499 1.00 85.25 366 HIS A N 1
ATOM 2779 C CA . HIS A 1 366 ? 26.982 -1.563 -5.227 1.00 85.25 366 HIS A CA 1
ATOM 2780 C C . HIS A 1 366 ? 25.471 -1.278 -5.276 1.00 85.25 366 HIS A C 1
ATOM 2782 O O . HIS A 1 366 ? 24.836 -1.467 -6.322 1.00 85.25 366 HIS A O 1
ATOM 2788 N N . ILE A 1 367 ? 24.885 -0.739 -4.203 1.00 91.56 367 ILE A N 1
ATOM 2789 C CA . ILE A 1 367 ? 23.492 -0.272 -4.209 1.00 91.56 367 ILE A CA 1
ATOM 2790 C C . ILE A 1 367 ? 23.295 0.889 -5.193 1.00 91.56 367 ILE A C 1
ATOM 2792 O O . ILE A 1 367 ? 22.330 0.861 -5.966 1.00 91.56 367 ILE A O 1
ATOM 2796 N N . CYS A 1 368 ? 24.207 1.862 -5.249 1.00 90.69 368 CYS A N 1
ATOM 2797 C CA . CYS A 1 368 ? 24.146 2.963 -6.217 1.00 90.69 368 CYS A CA 1
ATOM 2798 C C . CYS A 1 368 ? 24.134 2.445 -7.660 1.00 90.69 368 CYS A C 1
ATOM 2800 O O . CYS A 1 368 ? 23.287 2.845 -8.465 1.00 90.69 368 CYS A O 1
ATOM 2802 N N . ARG A 1 369 ? 25.008 1.484 -7.984 1.00 91.44 369 ARG A N 1
ATOM 2803 C CA . ARG A 1 369 ? 25.032 0.816 -9.299 1.00 91.44 369 ARG A CA 1
ATOM 2804 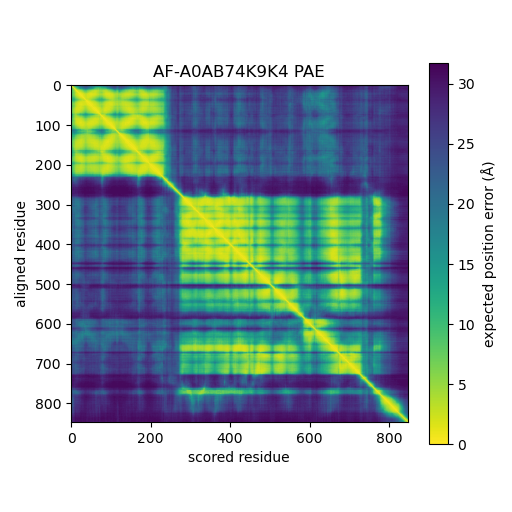C C . ARG A 1 369 ? 23.733 0.075 -9.590 1.00 91.44 369 ARG A C 1
ATOM 2806 O O . ARG A 1 369 ? 23.220 0.162 -10.707 1.00 91.44 369 ARG A O 1
ATOM 2813 N N . SER A 1 370 ? 23.171 -0.609 -8.596 1.00 91.94 370 SER A N 1
ATOM 2814 C CA . SER A 1 370 ? 21.881 -1.297 -8.713 1.00 91.94 370 SER A CA 1
ATOM 2815 C C . SER A 1 370 ? 20.741 -0.324 -9.051 1.00 91.94 370 SER A C 1
ATOM 2817 O O . SER A 1 370 ? 19.959 -0.571 -9.974 1.00 91.94 370 SER A O 1
ATOM 2819 N N . VAL A 1 371 ? 20.666 0.824 -8.372 1.00 92.81 371 VAL A N 1
ATOM 2820 C CA . VAL A 1 371 ? 19.656 1.864 -8.645 1.00 92.81 371 VAL A CA 1
ATOM 2821 C C . VAL A 1 371 ? 19.891 2.532 -10.002 1.00 92.81 371 VAL A C 1
ATOM 2823 O O . VAL A 1 371 ? 18.939 2.775 -10.744 1.00 92.81 371 VAL A O 1
ATOM 2826 N N . ALA A 1 372 ? 21.144 2.764 -10.390 1.00 93.25 372 ALA A N 1
ATOM 2827 C CA . ALA A 1 372 ? 21.471 3.321 -11.698 1.00 93.25 372 ALA A CA 1
ATOM 2828 C C . ALA A 1 372 ? 21.071 2.396 -12.853 1.00 93.25 372 ALA A C 1
ATOM 2830 O O . ALA A 1 372 ? 20.571 2.879 -13.869 1.00 93.25 372 ALA A O 1
ATOM 2831 N N . CYS A 1 373 ? 21.216 1.075 -12.692 1.00 95.00 373 CYS A N 1
ATOM 2832 C CA . CYS A 1 373 ? 20.705 0.093 -13.652 1.00 95.00 373 CYS A CA 1
ATOM 2833 C C . CYS A 1 373 ? 19.194 0.257 -13.879 1.00 95.00 373 CYS A C 1
ATOM 2835 O O . CYS A 1 373 ? 18.728 0.233 -15.018 1.00 95.00 373 CYS A O 1
ATOM 2837 N N . GLU A 1 374 ? 18.429 0.437 -12.799 1.00 94.81 374 GLU A N 1
ATOM 2838 C CA . GLU A 1 374 ? 16.980 0.652 -12.861 1.00 94.81 374 GLU A CA 1
ATOM 2839 C C . GLU A 1 374 ? 16.626 1.963 -13.574 1.00 94.81 374 GLU A C 1
ATOM 2841 O O . GLU A 1 374 ? 15.766 1.979 -14.459 1.00 94.81 374 GLU A O 1
ATOM 2846 N N . ALA A 1 375 ? 17.314 3.053 -13.227 1.00 92.62 375 ALA A N 1
ATOM 2847 C CA . ALA A 1 375 ? 17.106 4.356 -13.848 1.00 92.62 375 ALA A CA 1
ATOM 2848 C C . ALA A 1 375 ? 17.454 4.336 -15.346 1.00 92.62 375 ALA A C 1
ATOM 2850 O O . ALA A 1 375 ? 16.665 4.795 -16.172 1.00 92.62 375 ALA A O 1
ATOM 2851 N N . LEU A 1 376 ? 18.583 3.725 -15.721 1.00 93.12 376 LEU A N 1
ATOM 2852 C CA . LEU A 1 376 ? 18.972 3.527 -17.118 1.00 93.12 376 LEU A CA 1
ATOM 2853 C C . LEU A 1 376 ? 17.936 2.692 -17.873 1.00 93.12 376 LEU A C 1
ATOM 2855 O O . LEU A 1 376 ? 17.547 3.076 -18.975 1.00 93.12 376 LEU A O 1
ATOM 2859 N N . ALA A 1 377 ? 17.437 1.597 -17.287 1.00 94.19 377 ALA A N 1
ATOM 2860 C CA . ALA A 1 377 ? 16.403 0.777 -17.917 1.00 94.19 377 ALA A CA 1
ATOM 2861 C C . ALA A 1 377 ? 15.146 1.607 -18.214 1.00 94.19 377 ALA A C 1
ATOM 2863 O O . ALA A 1 377 ? 14.606 1.530 -19.320 1.00 94.19 377 ALA A O 1
ATOM 2864 N N . ARG A 1 378 ? 14.726 2.464 -17.274 1.00 92.19 378 ARG A N 1
ATOM 2865 C CA . ARG A 1 378 ? 13.599 3.390 -17.463 1.00 92.19 378 ARG A CA 1
ATOM 2866 C C . ARG A 1 378 ? 13.852 4.355 -18.625 1.00 92.19 378 ARG A C 1
ATOM 2868 O O . ARG A 1 378 ? 12.993 4.509 -19.491 1.00 92.19 378 ARG A O 1
ATOM 2875 N N . TYR A 1 379 ? 15.024 4.984 -18.682 1.00 89.94 379 TYR A N 1
ATOM 2876 C CA . TYR A 1 379 ? 15.338 5.969 -19.727 1.00 89.94 379 TYR A CA 1
ATOM 2877 C C . TYR A 1 379 ? 15.545 5.355 -21.113 1.00 89.94 379 TYR A C 1
ATOM 2879 O O . TYR A 1 379 ? 15.245 5.999 -22.121 1.00 89.94 379 TYR A O 1
ATOM 2887 N N . VAL A 1 380 ? 16.018 4.110 -21.191 1.00 89.06 380 VAL A N 1
ATOM 2888 C CA . VAL A 1 380 ? 16.094 3.368 -22.457 1.00 89.06 380 VAL A CA 1
ATOM 2889 C C . VAL A 1 380 ? 14.690 3.102 -22.997 1.00 89.06 380 VAL A C 1
ATOM 2891 O O . VAL A 1 380 ? 14.423 3.376 -24.165 1.00 89.06 380 VAL A O 1
ATOM 2894 N N . VAL A 1 381 ? 13.772 2.627 -22.150 1.00 87.75 381 VAL A N 1
ATOM 2895 C CA . VAL A 1 381 ? 12.393 2.298 -22.551 1.00 87.75 381 VAL A CA 1
ATOM 2896 C C . VAL A 1 381 ? 11.610 3.542 -22.989 1.00 87.75 381 VAL A C 1
ATOM 2898 O O . VAL A 1 381 ? 10.816 3.462 -23.921 1.00 87.75 381 VAL A O 1
ATOM 2901 N N . ARG A 1 382 ? 11.908 4.715 -22.418 1.00 86.31 382 ARG A N 1
ATOM 2902 C CA . ARG A 1 382 ? 11.356 6.018 -22.840 1.00 86.31 382 ARG A CA 1
ATOM 2903 C C . ARG A 1 382 ? 11.610 6.378 -24.309 1.00 86.31 382 ARG A C 1
ATOM 2905 O O . ARG A 1 382 ? 10.912 7.216 -24.869 1.00 86.31 382 ARG A O 1
ATOM 2912 N N . ARG A 1 383 ? 12.614 5.769 -24.944 1.00 83.25 383 ARG A N 1
ATOM 2913 C CA . ARG A 1 383 ? 12.975 6.003 -26.354 1.00 83.25 383 ARG A CA 1
ATOM 2914 C C . ARG A 1 383 ? 12.262 5.047 -27.323 1.00 83.25 383 ARG A C 1
ATOM 2916 O O . ARG A 1 383 ? 12.612 5.023 -28.500 1.00 83.25 383 ARG A O 1
ATOM 2923 N N . VAL A 1 384 ? 11.315 4.240 -26.837 1.00 76.12 384 VAL A N 1
ATOM 2924 C CA . VAL A 1 384 ? 10.567 3.235 -27.610 1.00 76.12 384 VAL A CA 1
ATOM 2925 C C . VAL A 1 384 ? 9.135 3.710 -27.850 1.00 76.12 384 VAL A C 1
ATOM 2927 O O . VAL A 1 384 ? 8.494 4.243 -26.946 1.00 76.12 384 VAL A O 1
ATOM 2930 N N . ASP A 1 385 ? 8.612 3.466 -29.053 1.00 72.50 385 ASP A N 1
ATOM 2931 C CA . ASP A 1 385 ? 7.230 3.802 -29.396 1.00 72.50 385 ASP A CA 1
ATOM 2932 C C . ASP A 1 385 ? 6.213 3.043 -28.539 1.00 72.50 385 ASP A C 1
ATOM 2934 O O . ASP A 1 385 ? 6.332 1.834 -28.303 1.00 72.50 385 ASP A O 1
ATOM 2938 N N . ALA A 1 386 ? 5.153 3.747 -28.138 1.00 66.44 386 ALA A N 1
ATOM 2939 C CA . ALA A 1 386 ? 4.142 3.234 -27.219 1.00 66.44 386 ALA A CA 1
ATOM 2940 C C . ALA A 1 386 ? 3.469 1.931 -27.694 1.00 66.44 386 ALA A C 1
ATOM 2942 O O . ALA A 1 386 ? 3.138 1.076 -26.875 1.00 66.44 386 ALA A O 1
ATOM 2943 N N . GLU A 1 387 ? 3.305 1.745 -29.007 1.00 66.56 387 GLU A N 1
ATOM 2944 C CA . GLU A 1 387 ? 2.696 0.543 -29.597 1.00 66.56 387 GLU A CA 1
ATOM 2945 C C . GLU A 1 387 ? 3.569 -0.708 -29.449 1.00 66.56 387 GLU A C 1
ATOM 2947 O O . GLU A 1 387 ? 3.056 -1.824 -29.355 1.00 66.56 387 GLU A O 1
ATOM 2952 N N . ARG A 1 388 ? 4.895 -0.534 -29.394 1.00 73.38 388 ARG A N 1
ATOM 2953 C CA . ARG A 1 388 ? 5.864 -1.633 -29.282 1.00 73.38 388 ARG A CA 1
ATOM 2954 C C . ARG A 1 388 ? 6.222 -1.955 -27.835 1.00 73.38 388 ARG A C 1
ATOM 2956 O O . ARG A 1 388 ? 6.705 -3.059 -27.579 1.00 73.38 388 ARG A O 1
ATOM 2963 N N . LEU A 1 389 ? 5.949 -1.048 -26.891 1.00 78.94 389 LEU A N 1
ATOM 2964 C CA . LEU A 1 389 ? 6.216 -1.240 -25.461 1.00 78.94 389 LEU A CA 1
ATOM 2965 C C . LEU A 1 389 ? 5.646 -2.554 -24.904 1.00 78.94 389 LEU A C 1
ATOM 2967 O O . LEU A 1 389 ? 6.405 -3.268 -24.247 1.00 78.94 389 LEU A O 1
ATOM 2971 N N . PRO A 1 390 ? 4.377 -2.942 -25.166 1.00 78.75 390 PRO A N 1
ATOM 2972 C CA . PRO A 1 390 ? 3.847 -4.195 -24.642 1.00 78.75 390 PRO A CA 1
ATOM 2973 C C . PRO A 1 390 ? 4.634 -5.402 -25.152 1.00 78.75 390 PRO A C 1
ATOM 2975 O O . PRO A 1 390 ? 4.975 -6.271 -24.355 1.00 78.75 390 PRO A O 1
ATOM 2978 N N . LYS A 1 391 ? 4.993 -5.436 -26.443 1.00 81.81 391 LYS A N 1
ATOM 2979 C CA . LYS A 1 391 ? 5.781 -6.529 -27.034 1.00 81.81 391 LYS A CA 1
ATOM 2980 C C . LYS A 1 391 ? 7.201 -6.575 -26.477 1.00 81.81 391 LYS A C 1
ATOM 2982 O O . LYS A 1 391 ? 7.660 -7.640 -26.089 1.00 81.81 391 LYS A O 1
ATOM 2987 N N . LEU A 1 392 ? 7.877 -5.428 -26.398 1.00 85.19 392 LEU A N 1
ATOM 2988 C CA . LEU A 1 392 ? 9.241 -5.317 -25.875 1.00 85.19 392 LEU A CA 1
ATOM 2989 C C . LEU A 1 392 ? 9.326 -5.760 -24.410 1.00 85.19 392 LEU A C 1
ATOM 2991 O O . LEU A 1 392 ? 10.170 -6.573 -24.048 1.00 85.19 392 LEU A O 1
ATOM 2995 N N . LEU A 1 393 ? 8.448 -5.217 -23.566 1.00 88.06 393 LEU A N 1
ATOM 2996 C CA . LEU A 1 393 ? 8.526 -5.380 -22.116 1.00 88.06 393 LEU A CA 1
ATOM 2997 C C . LEU A 1 393 ? 8.018 -6.749 -21.637 1.00 88.06 393 LEU A C 1
ATOM 2999 O O . LEU A 1 393 ? 8.435 -7.221 -20.578 1.00 88.06 393 LEU A O 1
ATOM 3003 N N . SER A 1 394 ? 7.145 -7.397 -22.412 1.00 86.12 394 SER A N 1
ATOM 3004 C CA . SER A 1 394 ? 6.622 -8.740 -22.118 1.00 86.12 394 SER A CA 1
ATOM 3005 C C . SER A 1 394 ? 7.398 -9.874 -22.794 1.00 86.12 394 SER A C 1
ATOM 3007 O O . SER A 1 394 ? 7.195 -11.043 -22.457 1.00 86.12 394 SER A O 1
ATOM 3009 N N . LYS A 1 395 ? 8.312 -9.552 -23.717 1.00 84.56 395 LYS A N 1
ATOM 3010 C CA . LYS A 1 395 ? 9.189 -10.535 -24.351 1.00 84.56 395 LYS A CA 1
ATOM 3011 C C . LYS A 1 395 ? 10.093 -11.189 -23.317 1.00 84.56 395 LYS A C 1
ATOM 3013 O O . LYS A 1 395 ? 10.701 -10.508 -22.494 1.00 84.56 395 LYS A O 1
ATOM 3018 N N . ARG A 1 396 ? 10.194 -12.516 -23.389 1.00 84.31 396 ARG A N 1
ATOM 3019 C CA . ARG A 1 396 ? 11.030 -13.318 -22.497 1.00 84.31 396 ARG A CA 1
ATOM 3020 C C . ARG A 1 396 ? 12.410 -13.551 -23.095 1.00 84.31 396 ARG A C 1
ATOM 3022 O O . ARG A 1 396 ? 12.530 -13.947 -24.251 1.00 84.31 396 ARG A O 1
ATOM 3029 N N . PHE A 1 397 ? 13.431 -13.344 -22.277 1.00 85.25 397 PHE A N 1
ATOM 3030 C CA . PHE A 1 397 ? 14.831 -13.570 -22.602 1.00 85.25 397 PHE A CA 1
ATOM 3031 C C . PHE A 1 397 ? 15.404 -14.652 -21.685 1.00 85.25 397 PHE A C 1
ATOM 3033 O O . PHE A 1 397 ? 14.982 -14.810 -20.539 1.00 85.25 397 PHE A O 1
ATOM 3040 N N . SER A 1 398 ? 16.388 -15.382 -22.195 1.00 83.38 398 SER A N 1
ATOM 3041 C CA . SER A 1 398 ? 17.191 -16.351 -21.445 1.00 83.38 398 SER A CA 1
ATOM 3042 C C . SER A 1 398 ? 18.672 -16.006 -21.587 1.00 83.38 398 SER A C 1
ATOM 3044 O O . SER A 1 398 ? 19.078 -15.398 -22.583 1.00 83.38 398 SER A O 1
ATOM 3046 N N . TYR A 1 399 ? 19.481 -16.401 -20.613 1.00 81.75 399 TYR A N 1
ATOM 3047 C CA . TYR A 1 399 ? 20.937 -16.256 -20.614 1.00 81.75 399 TYR A CA 1
ATOM 3048 C C . TYR A 1 399 ? 21.594 -17.534 -20.083 1.00 81.75 399 TYR A C 1
ATOM 3050 O O . TYR A 1 399 ? 20.908 -18.415 -19.579 1.00 81.75 399 TYR A O 1
ATOM 3058 N N . VAL A 1 400 ? 22.909 -17.667 -20.254 1.00 77.00 400 VAL A N 1
ATOM 3059 C CA . VAL A 1 400 ? 23.662 -18.813 -19.716 1.00 77.00 400 VAL A CA 1
ATOM 3060 C C . VAL A 1 400 ? 24.057 -18.521 -18.269 1.00 77.00 400 VAL A C 1
ATOM 3062 O O . VAL A 1 400 ? 24.637 -17.465 -18.004 1.00 77.00 400 VAL A O 1
ATOM 3065 N N . GLU A 1 401 ? 23.727 -19.430 -17.356 1.00 75.25 401 GLU A N 1
ATOM 3066 C CA . GLU A 1 401 ? 24.061 -19.353 -15.930 1.00 75.25 401 GLU A CA 1
ATOM 3067 C C . GLU A 1 401 ? 25.490 -19.861 -15.652 1.00 75.25 401 GLU A C 1
ATOM 3069 O O . GLU A 1 401 ? 26.208 -20.307 -16.553 1.00 75.25 401 GLU A O 1
ATOM 3074 N N . SER A 1 402 ? 25.963 -19.721 -14.410 1.00 67.19 402 SER A N 1
ATOM 3075 C CA . SER A 1 402 ? 27.342 -20.062 -14.021 1.00 67.19 402 SER A CA 1
ATOM 3076 C C . SER A 1 402 ? 27.649 -21.564 -14.076 1.00 67.19 402 SER A C 1
ATOM 3078 O O . SER A 1 402 ? 28.815 -21.938 -14.206 1.00 67.19 402 SER A O 1
ATOM 3080 N N . ASP A 1 403 ? 26.624 -22.411 -14.009 1.00 65.19 403 ASP A N 1
ATOM 3081 C CA . ASP A 1 403 ? 26.689 -23.870 -14.158 1.00 65.19 403 ASP A CA 1
ATOM 3082 C C . ASP A 1 403 ? 26.715 -24.337 -15.627 1.00 65.19 403 ASP A C 1
ATOM 3084 O O . ASP A 1 403 ? 26.988 -25.506 -15.902 1.00 65.19 403 ASP A O 1
ATOM 3088 N N . GLY A 1 404 ? 26.519 -23.414 -16.574 1.00 66.69 404 GLY A N 1
ATOM 3089 C CA . GLY A 1 404 ? 26.496 -23.684 -18.009 1.00 66.69 404 GLY A CA 1
ATOM 3090 C C . GLY A 1 404 ? 25.112 -24.013 -18.570 1.00 66.69 404 GLY A C 1
ATOM 3091 O O . GLY A 1 404 ? 25.001 -24.166 -19.792 1.00 66.69 404 GLY A O 1
ATOM 3092 N N . ASP A 1 405 ? 24.076 -24.068 -17.730 1.00 72.81 405 ASP A N 1
ATOM 3093 C CA . ASP A 1 405 ? 22.696 -24.279 -18.156 1.00 72.81 405 ASP A CA 1
ATOM 3094 C C . ASP A 1 405 ? 22.039 -22.963 -18.614 1.00 72.81 405 ASP A C 1
ATOM 3096 O O . ASP A 1 405 ? 22.517 -21.850 -18.370 1.00 72.81 405 ASP A O 1
ATOM 3100 N N . ASN A 1 406 ? 20.943 -23.084 -19.369 1.00 74.62 406 ASN A N 1
ATOM 3101 C CA . ASN A 1 406 ? 20.168 -21.924 -19.807 1.00 74.62 406 ASN A CA 1
ATOM 3102 C C . ASN A 1 406 ? 19.171 -21.526 -18.718 1.00 74.62 406 ASN A C 1
ATOM 3104 O O . ASN A 1 406 ? 18.368 -22.350 -18.278 1.00 74.62 406 ASN A O 1
ATOM 3108 N N . SER A 1 407 ? 19.156 -20.241 -18.376 1.00 78.44 407 SER A N 1
ATOM 3109 C CA . SER A 1 407 ? 18.211 -19.674 -17.424 1.00 78.44 407 SER A CA 1
ATOM 3110 C C . SER A 1 407 ? 16.765 -19.866 -17.879 1.00 78.44 407 SER A C 1
ATOM 3112 O O . SER A 1 407 ? 16.450 -19.856 -19.078 1.00 78.44 407 SER A O 1
ATOM 3114 N N . THR A 1 408 ? 15.847 -19.915 -16.914 1.00 78.06 408 THR A N 1
ATOM 3115 C CA . THR A 1 408 ? 14.412 -19.862 -17.223 1.00 78.06 408 THR A CA 1
ATOM 3116 C C . THR A 1 408 ? 14.071 -18.553 -17.964 1.00 78.06 408 THR A C 1
ATOM 3118 O O . THR A 1 408 ? 14.544 -17.479 -17.571 1.00 78.06 408 THR A O 1
ATOM 3121 N N . PRO A 1 409 ? 13.288 -18.597 -19.064 1.00 81.50 409 PRO A N 1
ATOM 3122 C CA . PRO A 1 409 ? 12.946 -17.388 -19.804 1.00 81.50 409 PRO A CA 1
ATOM 3123 C C . PRO A 1 409 ? 12.116 -16.425 -18.950 1.00 81.50 409 PRO A C 1
ATOM 3125 O O . PRO A 1 409 ? 11.037 -16.785 -18.476 1.00 81.50 409 PRO A O 1
ATOM 3128 N N . SER A 1 410 ? 12.585 -15.188 -18.805 1.00 83.19 410 SER A N 1
ATOM 3129 C CA . SER A 1 410 ? 11.906 -14.132 -18.041 1.00 83.19 410 SER A CA 1
ATOM 3130 C C . SER A 1 410 ? 11.833 -12.840 -18.842 1.00 83.19 410 SER A C 1
ATOM 3132 O O . SER A 1 410 ? 12.711 -12.537 -19.649 1.00 83.19 410 SER A O 1
ATOM 3134 N N . SER A 1 411 ? 10.746 -12.095 -18.672 1.00 88.94 411 SER A N 1
ATOM 3135 C CA . SER A 1 411 ? 10.544 -10.809 -19.346 1.00 88.94 411 SER A CA 1
ATOM 3136 C C . SER A 1 411 ? 11.033 -9.623 -18.522 1.00 88.94 411 SER A C 1
ATOM 3138 O O . SER A 1 411 ? 11.261 -9.741 -17.319 1.00 88.94 411 SER A O 1
ATOM 3140 N N . VAL A 1 412 ? 11.163 -8.457 -19.164 1.00 91.62 412 VAL A N 1
ATOM 3141 C CA . VAL A 1 412 ? 11.532 -7.200 -18.487 1.00 91.62 412 VAL A CA 1
ATOM 3142 C C . VAL A 1 412 ? 10.521 -6.866 -17.384 1.00 91.62 412 VAL A C 1
ATOM 3144 O O . VAL A 1 412 ? 10.928 -6.508 -16.283 1.00 91.62 412 VAL A O 1
ATOM 3147 N N . LEU A 1 413 ? 9.214 -7.024 -17.643 1.00 90.75 413 LEU A N 1
ATOM 3148 C CA . LEU A 1 413 ? 8.167 -6.779 -16.639 1.00 90.75 413 LEU A CA 1
ATOM 3149 C C . LEU A 1 413 ? 8.220 -7.775 -15.485 1.00 90.75 413 LEU A C 1
ATOM 3151 O O . LEU A 1 413 ? 8.133 -7.359 -14.334 1.00 90.75 413 LEU A O 1
ATOM 3155 N N . GLU A 1 414 ? 8.358 -9.071 -15.778 1.00 88.44 414 GLU A N 1
ATOM 3156 C CA . GLU A 1 414 ? 8.456 -10.102 -14.736 1.00 88.44 414 GLU A CA 1
ATOM 3157 C C . GLU A 1 414 ? 9.670 -9.850 -13.844 1.00 88.44 414 GLU A C 1
ATOM 3159 O O . GLU A 1 414 ? 9.536 -9.838 -12.626 1.00 88.44 414 GLU A O 1
ATOM 3164 N N . LEU A 1 415 ? 10.823 -9.551 -14.445 1.00 88.38 415 LEU A N 1
ATOM 3165 C CA . LEU A 1 415 ? 12.045 -9.265 -13.708 1.00 88.38 415 LEU A CA 1
ATOM 3166 C C . LEU A 1 415 ? 11.949 -7.966 -12.896 1.00 88.38 415 LEU A C 1
ATOM 3168 O O . LEU A 1 415 ? 12.388 -7.927 -11.753 1.00 88.38 415 LEU A O 1
ATOM 3172 N N . ALA A 1 416 ? 11.347 -6.907 -13.445 1.00 92.56 416 ALA A N 1
ATOM 3173 C CA . ALA A 1 416 ? 11.129 -5.659 -12.713 1.00 92.56 416 ALA A CA 1
ATOM 3174 C C . ALA A 1 416 ? 10.242 -5.864 -11.473 1.00 92.56 416 ALA A C 1
ATOM 3176 O O . ALA A 1 416 ? 10.504 -5.267 -10.430 1.00 92.56 416 ALA A O 1
ATOM 3177 N N . ILE A 1 417 ? 9.212 -6.710 -11.579 1.00 89.44 417 ILE A N 1
ATOM 3178 C CA . ILE A 1 417 ? 8.320 -7.064 -10.466 1.00 89.44 417 ILE A CA 1
ATOM 3179 C C . ILE A 1 417 ? 9.054 -7.927 -9.444 1.00 89.44 417 ILE A C 1
ATOM 3181 O O . ILE A 1 417 ? 9.016 -7.612 -8.257 1.00 89.44 417 ILE A O 1
ATOM 3185 N N . ASP A 1 418 ? 9.750 -8.971 -9.897 1.00 86.31 418 ASP A N 1
ATOM 3186 C CA . ASP A 1 418 ? 10.480 -9.895 -9.023 1.00 86.31 418 ASP A CA 1
ATOM 3187 C C . ASP A 1 418 ? 11.595 -9.154 -8.240 1.00 86.31 418 ASP A C 1
ATOM 3189 O O . ASP A 1 418 ? 11.865 -9.481 -7.085 1.00 86.31 418 ASP A O 1
ATOM 3193 N N . LEU A 1 419 ? 12.183 -8.093 -8.813 1.00 87.50 419 LEU A N 1
ATOM 3194 C CA . LEU A 1 419 ? 13.195 -7.239 -8.166 1.00 87.50 419 LEU A CA 1
ATOM 3195 C C . LEU A 1 419 ? 12.636 -6.056 -7.363 1.00 87.50 419 LEU A C 1
ATOM 3197 O O . LEU A 1 419 ? 13.427 -5.300 -6.786 1.00 87.50 419 LEU A O 1
ATOM 3201 N N . HIS A 1 420 ? 11.313 -5.871 -7.338 1.00 89.62 420 HIS A N 1
ATOM 3202 C CA . HIS A 1 420 ? 10.638 -4.704 -6.755 1.00 89.62 420 HIS A CA 1
ATOM 3203 C C . HIS A 1 420 ? 11.212 -3.363 -7.259 1.00 89.62 420 HIS A C 1
ATOM 3205 O O . HIS A 1 420 ? 11.546 -2.464 -6.490 1.00 89.62 420 HIS A O 1
ATOM 3211 N N . ALA A 1 421 ? 11.389 -3.244 -8.579 1.00 91.62 421 ALA A N 1
ATOM 3212 C CA . ALA A 1 421 ? 11.906 -2.052 -9.257 1.00 91.62 421 ALA A CA 1
ATOM 3213 C C . ALA A 1 421 ? 10.816 -0.965 -9.375 1.00 91.62 421 ALA A C 1
ATOM 3215 O O . ALA A 1 421 ? 10.258 -0.725 -10.451 1.00 91.62 421 ALA A O 1
ATOM 3216 N N . THR A 1 422 ? 10.461 -0.340 -8.250 1.00 89.56 422 THR A N 1
ATOM 3217 C CA . THR A 1 422 ? 9.344 0.615 -8.150 1.00 89.56 422 THR A CA 1
ATOM 3218 C C . THR A 1 422 ? 9.538 1.868 -9.000 1.00 89.56 422 THR A C 1
ATOM 3220 O O . THR A 1 422 ? 8.565 2.381 -9.559 1.00 89.56 422 THR A O 1
ATOM 3223 N N . PHE A 1 423 ? 10.770 2.346 -9.177 1.00 89.62 423 PHE A N 1
ATOM 3224 C CA . PHE A 1 423 ? 11.068 3.513 -10.007 1.00 89.62 423 PHE A CA 1
ATOM 3225 C C . PHE A 1 423 ? 10.902 3.204 -11.500 1.00 89.62 423 PHE A C 1
ATOM 3227 O O . PHE A 1 423 ? 10.440 4.058 -12.257 1.00 89.62 423 PHE A O 1
ATOM 3234 N N . PHE A 1 424 ? 11.221 1.985 -11.934 1.00 93.25 424 PHE A N 1
ATOM 3235 C CA . PHE A 1 424 ? 10.940 1.525 -13.295 1.00 93.25 424 PHE A CA 1
ATOM 3236 C C . PHE A 1 424 ? 9.445 1.254 -13.508 1.00 93.25 424 PHE A C 1
ATOM 3238 O O . PHE A 1 424 ? 8.866 1.716 -14.491 1.00 93.25 424 PHE A O 1
ATOM 3245 N N . LEU A 1 425 ? 8.794 0.538 -12.586 1.00 87.75 425 LEU A N 1
ATOM 3246 C CA . LEU A 1 425 ? 7.388 0.137 -12.713 1.00 87.75 425 LEU A CA 1
ATOM 3247 C C . LEU A 1 425 ? 6.413 1.314 -12.627 1.00 87.75 425 LEU A C 1
ATOM 3249 O O . LEU A 1 425 ? 5.350 1.254 -13.235 1.00 87.75 425 LEU A O 1
ATOM 3253 N N . SER A 1 426 ? 6.770 2.389 -11.923 1.00 84.31 426 SER A N 1
ATOM 3254 C CA . SER A 1 426 ? 5.991 3.636 -11.868 1.00 84.31 426 SER A CA 1
ATOM 3255 C C . SER A 1 426 ? 6.166 4.539 -13.096 1.00 84.31 426 SER A C 1
ATOM 3257 O O . SER A 1 426 ? 5.591 5.624 -13.154 1.00 84.31 426 SER A O 1
ATOM 3259 N N . SER A 1 427 ? 6.967 4.129 -14.085 1.00 83.88 427 SER A N 1
ATOM 3260 C CA . SER A 1 427 ? 7.120 4.881 -15.332 1.00 83.88 427 SER A CA 1
ATOM 3261 C C . SER A 1 427 ? 5.871 4.806 -16.212 1.00 83.88 427 SER A C 1
ATOM 3263 O O . SER A 1 427 ? 5.180 3.784 -16.249 1.00 83.88 427 SER A O 1
ATOM 3265 N N . ASP A 1 428 ? 5.608 5.878 -16.964 1.00 80.12 428 ASP A N 1
ATOM 3266 C CA . ASP A 1 428 ? 4.476 5.947 -17.893 1.00 80.12 428 ASP A CA 1
ATOM 3267 C C . ASP A 1 428 ? 4.569 4.846 -18.958 1.00 80.12 428 ASP A C 1
ATOM 3269 O O . ASP A 1 428 ? 3.560 4.265 -19.365 1.00 80.12 428 ASP A O 1
ATOM 3273 N N . GLU A 1 429 ? 5.784 4.507 -19.382 1.00 82.62 429 GLU A N 1
ATOM 3274 C CA . GLU A 1 429 ? 6.048 3.490 -20.390 1.00 82.62 429 GLU A CA 1
ATOM 3275 C C . GLU A 1 429 ? 5.751 2.077 -19.871 1.00 82.62 429 GLU A C 1
ATOM 3277 O O . GLU A 1 429 ? 5.037 1.308 -20.527 1.00 82.62 429 GLU A O 1
ATOM 3282 N N . ALA A 1 430 ? 6.227 1.744 -18.665 1.00 83.56 430 ALA A N 1
ATOM 3283 C CA . ALA A 1 430 ? 5.902 0.472 -18.026 1.00 83.56 430 ALA A CA 1
ATOM 3284 C C . ALA A 1 430 ? 4.391 0.364 -17.776 1.00 83.56 430 ALA A C 1
ATOM 3286 O O . ALA A 1 430 ? 3.776 -0.646 -18.133 1.00 83.56 430 ALA A O 1
ATOM 3287 N N . GLN A 1 431 ? 3.766 1.420 -17.244 1.00 82.12 431 GLN A N 1
ATOM 3288 C CA . GLN A 1 431 ? 2.323 1.456 -16.999 1.00 82.12 431 GLN A CA 1
ATOM 3289 C C . GLN A 1 431 ? 1.509 1.363 -18.293 1.00 82.12 431 GLN A C 1
ATOM 3291 O O . GLN A 1 431 ? 0.464 0.712 -18.305 1.00 82.12 431 GLN A O 1
ATOM 3296 N N . THR A 1 432 ? 1.983 1.915 -19.410 1.00 77.69 432 THR A N 1
ATOM 3297 C CA . THR A 1 432 ? 1.328 1.771 -20.721 1.00 77.69 432 THR A CA 1
ATOM 3298 C C . THR A 1 432 ? 1.293 0.309 -21.167 1.00 77.69 432 THR A C 1
ATOM 3300 O O . THR A 1 432 ? 0.237 -0.187 -21.581 1.00 77.69 432 THR A O 1
ATOM 3303 N N . ALA A 1 433 ? 2.403 -0.419 -21.021 1.00 79.62 433 ALA A N 1
ATOM 3304 C CA . ALA A 1 433 ? 2.451 -1.850 -21.319 1.00 79.62 433 ALA A CA 1
ATOM 3305 C C . ALA A 1 433 ? 1.565 -2.671 -20.371 1.00 79.62 433 ALA A C 1
ATOM 3307 O O . ALA A 1 433 ? 0.740 -3.465 -20.830 1.00 79.62 433 ALA A O 1
ATOM 3308 N N . ILE A 1 434 ? 1.658 -2.423 -19.062 1.00 81.44 434 ILE A N 1
ATOM 3309 C CA . ILE A 1 434 ? 0.853 -3.104 -18.035 1.00 81.44 434 ILE A CA 1
ATOM 3310 C C . ILE A 1 434 ? -0.639 -2.873 -18.275 1.00 81.44 434 ILE A C 1
ATOM 3312 O O . ILE A 1 434 ? -1.420 -3.822 -18.302 1.00 81.44 434 ILE A O 1
ATOM 3316 N N . THR A 1 435 ? -1.056 -1.631 -18.517 1.00 78.56 435 THR A N 1
ATOM 3317 C CA . THR A 1 435 ? -2.471 -1.312 -18.742 1.00 78.56 435 THR A CA 1
ATOM 3318 C C . THR A 1 435 ? -2.966 -1.935 -20.053 1.00 78.56 435 THR A C 1
ATOM 3320 O O . THR A 1 435 ? -4.139 -2.301 -20.173 1.00 78.56 435 THR A O 1
ATOM 3323 N N . SER A 1 436 ? -2.104 -2.072 -21.064 1.00 73.94 436 SER A N 1
ATOM 3324 C CA . SER A 1 436 ? -2.440 -2.745 -22.328 1.00 73.94 436 SER A CA 1
ATOM 3325 C C . SER A 1 436 ? -2.691 -4.244 -22.141 1.00 73.94 436 SER A C 1
ATOM 3327 O O . SER A 1 436 ? -3.645 -4.769 -22.723 1.00 73.94 436 SER A O 1
ATOM 3329 N N . LEU A 1 437 ? -1.911 -4.899 -21.276 1.00 78.44 437 LEU A N 1
ATOM 3330 C CA . LEU A 1 437 ? -2.141 -6.282 -20.842 1.00 78.44 437 LEU A CA 1
ATOM 3331 C C . LEU A 1 437 ? -3.406 -6.392 -19.975 1.00 78.44 437 LEU A C 1
ATOM 3333 O O . LEU A 1 437 ? -4.251 -7.248 -20.224 1.00 78.44 437 LEU A O 1
ATOM 3337 N N . TRP A 1 438 ? -3.595 -5.481 -19.013 1.00 82.19 438 TRP A N 1
ATOM 3338 C CA . TRP A 1 438 ? -4.764 -5.450 -18.125 1.00 82.19 438 TRP A CA 1
ATOM 3339 C C . TRP A 1 438 ? -6.083 -5.366 -18.898 1.00 82.19 438 TRP A C 1
ATOM 3341 O O . TRP A 1 438 ? -7.009 -6.131 -18.632 1.00 82.19 438 TRP A O 1
ATOM 3351 N N . ASN A 1 439 ? -6.158 -4.463 -19.880 1.00 76.56 439 ASN A N 1
ATOM 3352 C CA . ASN A 1 439 ? -7.353 -4.259 -20.702 1.00 76.56 439 ASN A CA 1
ATOM 3353 C C . ASN A 1 439 ? -7.566 -5.346 -21.770 1.00 76.56 439 ASN A C 1
ATOM 3355 O O . ASN A 1 439 ? -8.626 -5.361 -22.393 1.00 76.56 439 ASN A O 1
ATOM 3359 N N . GLY A 1 440 ? -6.592 -6.231 -22.010 1.00 73.62 440 GLY A N 1
ATOM 3360 C CA . GLY A 1 440 ? -6.699 -7.275 -23.033 1.00 73.62 440 GLY A CA 1
ATOM 3361 C C . GLY A 1 440 ? -6.590 -6.754 -24.467 1.00 73.62 440 GLY A C 1
ATOM 3362 O O . GLY A 1 440 ? -7.173 -7.341 -25.381 1.00 73.62 440 GLY A O 1
ATOM 3363 N N . SER A 1 441 ? -5.886 -5.634 -24.668 1.00 74.38 441 SER A N 1
ATOM 3364 C CA . SER A 1 441 ? -5.462 -5.181 -26.003 1.00 74.38 441 SER A CA 1
ATOM 3365 C C . SER A 1 441 ? -4.356 -6.083 -26.553 1.00 74.38 441 SER A C 1
ATOM 3367 O O . SER A 1 441 ? -4.270 -6.300 -27.756 1.00 74.38 441 SER A O 1
ATOM 3369 N N . TRP A 1 442 ? -3.543 -6.628 -25.650 1.00 75.19 442 TRP A N 1
ATOM 3370 C CA . TRP A 1 442 ? -2.552 -7.658 -25.917 1.00 75.19 442 TRP A CA 1
ATOM 3371 C C . TRP A 1 442 ? -2.966 -8.916 -25.170 1.00 75.19 442 TRP A C 1
ATOM 3373 O O . TRP A 1 442 ? -3.294 -8.849 -23.984 1.00 75.19 442 TRP A O 1
ATOM 3383 N N . ILE A 1 443 ? -2.985 -10.043 -25.873 1.00 74.38 443 ILE A N 1
ATOM 3384 C CA . ILE A 1 443 ? -3.395 -11.333 -25.322 1.00 74.38 443 ILE A CA 1
ATOM 3385 C C . ILE A 1 443 ? -2.243 -12.326 -25.368 1.00 74.38 443 ILE A C 1
ATOM 3387 O O . ILE A 1 443 ? -1.385 -12.287 -26.249 1.00 74.38 443 ILE A O 1
ATOM 3391 N N . GLN A 1 444 ? -2.250 -13.226 -24.396 1.00 78.06 444 GLN A N 1
ATOM 3392 C CA . GLN A 1 444 ? -1.308 -14.323 -24.300 1.00 78.06 444 GLN A CA 1
ATOM 3393 C C . GLN A 1 444 ? -1.675 -15.427 -25.295 1.00 78.06 444 GLN A C 1
ATOM 3395 O O . GLN A 1 444 ? -2.804 -15.922 -25.308 1.00 78.06 444 GLN A O 1
ATOM 3400 N N . VAL A 1 445 ? -0.708 -15.843 -26.105 1.00 73.88 445 VAL A N 1
ATOM 3401 C CA . VAL A 1 445 ? -0.818 -16.969 -27.029 1.00 73.88 445 VAL A CA 1
ATOM 3402 C C . VAL A 1 445 ? 0.285 -17.974 -26.703 1.00 73.88 445 VAL A C 1
ATOM 3404 O O . VAL A 1 445 ? 1.446 -17.625 -26.501 1.00 73.88 445 VAL A O 1
ATOM 3407 N N . HIS A 1 446 ? -0.092 -19.249 -26.633 1.00 69.94 446 HIS A N 1
ATOM 3408 C CA . HIS A 1 446 ? 0.852 -20.347 -26.438 1.00 69.94 446 HIS A CA 1
ATOM 3409 C C . HIS A 1 446 ? 1.296 -20.860 -27.811 1.00 69.94 446 HIS A C 1
ATOM 3411 O O . HIS A 1 446 ? 0.505 -21.527 -28.487 1.00 69.94 446 HIS A O 1
ATOM 3417 N N . ALA A 1 447 ? 2.525 -20.532 -28.217 1.00 59.03 447 ALA A N 1
ATOM 3418 C CA . ALA A 1 447 ? 3.100 -20.969 -29.490 1.00 59.03 447 ALA A CA 1
ATOM 3419 C C . ALA A 1 447 ? 3.528 -22.450 -29.431 1.00 59.03 447 ALA A C 1
ATOM 3421 O O . ALA A 1 447 ? 3.120 -23.234 -30.282 1.00 59.03 447 ALA A O 1
ATOM 3422 N N . ASP A 1 448 ? 4.233 -22.852 -28.365 1.00 55.81 448 ASP A N 1
ATOM 3423 C CA . ASP A 1 448 ? 4.577 -24.242 -28.025 1.00 55.81 448 ASP A CA 1
ATOM 3424 C C . ASP A 1 448 ? 4.744 -24.410 -26.503 1.00 55.81 448 ASP A C 1
ATOM 3426 O O . ASP A 1 448 ? 4.795 -23.411 -25.790 1.00 55.81 448 ASP A O 1
ATOM 3430 N N . LYS A 1 449 ? 4.775 -25.660 -25.999 1.00 51.72 449 LYS A N 1
ATOM 3431 C CA . LYS A 1 449 ? 4.532 -26.099 -24.594 1.00 51.72 449 LYS A CA 1
ATOM 3432 C C . LYS A 1 449 ? 5.126 -25.254 -23.443 1.00 51.72 449 LYS A C 1
ATOM 3434 O O . LYS A 1 449 ? 4.649 -25.405 -22.323 1.00 51.72 449 LYS A O 1
ATOM 3439 N N . GLU A 1 450 ? 6.106 -24.386 -23.684 1.00 52.56 450 GLU A N 1
ATOM 3440 C CA . GLU A 1 450 ? 6.771 -23.565 -22.660 1.00 52.56 450 GLU A CA 1
ATOM 3441 C C . GLU A 1 450 ? 6.987 -22.090 -23.056 1.00 52.56 450 GLU A C 1
ATOM 3443 O O . GLU A 1 450 ? 7.420 -21.291 -22.223 1.00 52.56 450 GLU A O 1
ATOM 3448 N N . GLN A 1 451 ? 6.651 -21.687 -24.288 1.00 61.47 451 GLN A N 1
ATOM 3449 C CA . GLN A 1 451 ? 6.855 -20.315 -24.762 1.00 61.47 451 GLN A CA 1
ATOM 3450 C C . GLN A 1 451 ? 5.532 -19.552 -24.847 1.00 61.47 451 GLN A C 1
ATOM 3452 O O . GLN A 1 451 ? 4.618 -19.888 -25.604 1.00 61.47 451 GLN A O 1
ATOM 3457 N N . ILE A 1 452 ? 5.453 -18.520 -24.010 1.00 70.62 452 ILE A N 1
ATOM 3458 C CA . ILE A 1 452 ? 4.362 -17.558 -23.957 1.00 70.62 452 ILE A CA 1
ATOM 3459 C C . ILE A 1 452 ? 4.747 -16.373 -24.838 1.00 70.62 452 ILE A C 1
ATOM 3461 O O . ILE A 1 452 ? 5.756 -15.720 -24.576 1.00 70.62 452 ILE A O 1
ATOM 3465 N N . GLU A 1 453 ? 3.926 -16.087 -25.843 1.00 72.31 453 GLU A N 1
ATOM 3466 C CA . GLU A 1 453 ? 4.053 -14.892 -26.670 1.00 72.31 453 GLU A CA 1
ATOM 3467 C C . GLU A 1 453 ? 2.838 -13.986 -26.465 1.00 72.31 453 GLU A C 1
ATOM 3469 O O . GLU A 1 453 ? 1.707 -14.458 -26.333 1.00 72.31 453 GLU A O 1
ATOM 3474 N N . TYR A 1 454 ? 3.066 -12.675 -26.428 1.00 76.69 454 TYR A N 1
ATOM 3475 C CA . TYR A 1 454 ? 1.999 -11.685 -26.349 1.00 76.69 454 TYR A CA 1
ATOM 3476 C C . TYR A 1 454 ? 1.791 -11.056 -27.718 1.00 76.69 454 TYR A C 1
ATOM 3478 O O . TYR A 1 454 ? 2.703 -10.455 -28.286 1.00 76.69 454 TYR A O 1
ATOM 3486 N N . ILE A 1 455 ? 0.573 -11.185 -28.232 1.00 72.88 455 ILE A N 1
ATOM 3487 C CA . ILE A 1 455 ? 0.196 -10.744 -29.575 1.00 72.88 455 ILE A CA 1
ATOM 3488 C C . ILE A 1 455 ? -0.935 -9.715 -29.436 1.00 72.88 455 ILE A C 1
ATOM 3490 O O . ILE A 1 455 ? -1.794 -9.871 -28.554 1.00 72.88 455 ILE A O 1
ATOM 3494 N N . PRO A 1 456 ? -0.959 -8.646 -30.258 1.00 72.81 456 PRO A N 1
ATOM 3495 C CA . PRO A 1 456 ? -2.083 -7.721 -30.269 1.00 72.81 456 PRO A CA 1
ATOM 3496 C C . PRO A 1 456 ? -3.371 -8.473 -30.624 1.00 72.81 456 PRO A C 1
ATOM 3498 O O . PRO A 1 456 ? -3.411 -9.284 -31.550 1.00 72.81 456 PRO A O 1
ATOM 3501 N N . TYR A 1 457 ? -4.438 -8.213 -29.876 1.00 71.00 457 TYR A N 1
ATOM 3502 C CA . TYR A 1 457 ? -5.734 -8.824 -30.134 1.00 71.00 457 TYR A CA 1
ATOM 3503 C C . TYR A 1 457 ? -6.352 -8.216 -31.396 1.00 71.00 457 TYR A C 1
ATOM 3505 O O . TYR A 1 457 ? -6.763 -7.053 -31.395 1.00 71.00 457 TYR A O 1
ATOM 3513 N N . SER A 1 458 ? -6.454 -9.004 -32.467 1.00 61.19 458 SER A N 1
ATOM 3514 C CA . SER A 1 458 ? -7.186 -8.598 -33.662 1.00 61.19 458 SER A CA 1
ATOM 3515 C C . SER A 1 458 ? -8.689 -8.664 -33.385 1.00 61.19 458 SER A C 1
ATOM 3517 O O . SER A 1 458 ? -9.283 -9.735 -33.247 1.00 61.19 458 SER A O 1
ATOM 3519 N N . LYS A 1 459 ? -9.329 -7.494 -33.282 1.00 60.22 459 LYS A N 1
ATOM 3520 C CA . LYS A 1 459 ? -10.793 -7.409 -33.233 1.00 60.22 459 LYS A CA 1
ATOM 3521 C C . LYS A 1 459 ? -11.327 -8.004 -34.537 1.00 60.22 459 LYS A C 1
ATOM 3523 O O . LYS A 1 459 ? -10.934 -7.565 -35.615 1.00 60.22 459 LYS A O 1
ATOM 3528 N N . GLY A 1 460 ? -12.204 -9.006 -34.458 1.00 52.56 460 GLY A N 1
ATOM 3529 C CA . GLY A 1 460 ? -12.878 -9.511 -35.651 1.00 52.56 460 GLY A CA 1
ATOM 3530 C C . GLY A 1 460 ? -13.573 -8.349 -36.362 1.00 52.56 460 GLY A C 1
ATOM 3531 O O . GLY A 1 460 ? -14.335 -7.627 -35.728 1.00 52.56 460 GLY A O 1
ATOM 3532 N N . ALA A 1 461 ? -13.317 -8.158 -37.658 1.00 44.84 461 ALA A N 1
ATOM 3533 C CA . ALA A 1 461 ? -13.787 -7.012 -38.450 1.00 44.84 461 ALA A CA 1
ATOM 3534 C C . ALA A 1 461 ? -15.328 -6.901 -38.605 1.00 44.84 461 ALA A C 1
ATOM 3536 O O . ALA A 1 461 ? -15.825 -6.121 -39.413 1.00 44.84 461 ALA A O 1
ATOM 3537 N N . GLY A 1 462 ? -16.107 -7.700 -37.871 1.00 52.66 462 GLY A N 1
ATOM 3538 C CA . GLY A 1 462 ? -17.563 -7.709 -37.923 1.00 52.66 462 GLY A CA 1
ATOM 3539 C C . GLY A 1 462 ? -18.188 -6.840 -36.832 1.00 52.66 462 GLY A C 1
ATOM 3540 O O . GLY A 1 462 ? -17.876 -6.988 -35.658 1.00 52.66 462 GLY A O 1
ATOM 3541 N N . HIS A 1 463 ? -19.170 -6.016 -37.199 1.00 58.41 463 HIS A N 1
ATOM 3542 C CA . HIS A 1 463 ? -20.005 -5.240 -36.266 1.00 58.41 463 HIS A CA 1
ATOM 3543 C C . HIS A 1 463 ? -21.015 -6.089 -35.459 1.00 58.41 463 HIS A C 1
ATOM 3545 O O . HIS A 1 463 ? -21.959 -5.556 -34.880 1.00 58.41 463 HIS A O 1
ATOM 3551 N N . SER A 1 464 ? -20.888 -7.419 -35.466 1.00 64.31 464 SER A N 1
ATOM 3552 C CA . SER A 1 464 ? -21.862 -8.327 -34.852 1.00 64.31 464 SER A CA 1
ATOM 3553 C C . SER A 1 464 ? -21.471 -8.673 -33.416 1.00 64.31 464 SER A C 1
ATOM 3555 O O . SER A 1 464 ? -20.314 -8.944 -33.126 1.00 64.31 464 SER A O 1
ATOM 3557 N N . LEU A 1 465 ? -22.442 -8.777 -32.507 1.00 67.00 465 LEU A N 1
ATOM 3558 C CA . LEU A 1 465 ? -22.186 -9.230 -31.128 1.00 67.00 465 LEU A CA 1
ATOM 3559 C C . LEU A 1 465 ? -21.501 -10.611 -31.105 1.00 67.00 465 LEU A C 1
ATOM 3561 O O . LEU A 1 465 ? -20.584 -10.853 -30.327 1.00 67.00 465 LEU A O 1
ATOM 3565 N N . LEU A 1 466 ? -21.886 -11.489 -32.036 1.00 69.88 466 LEU A N 1
ATOM 3566 C CA . LEU A 1 466 ? -21.312 -12.825 -32.202 1.00 69.88 466 LEU A CA 1
ATOM 3567 C C . LEU A 1 466 ? -19.836 -12.823 -32.637 1.00 69.88 466 LEU A C 1
ATOM 3569 O O . LEU A 1 466 ? -19.133 -13.770 -32.301 1.00 69.88 466 LEU A O 1
ATOM 3573 N N . SER A 1 467 ? -19.341 -11.793 -33.341 1.00 67.44 467 SER A N 1
ATOM 3574 C CA . SER A 1 467 ? -17.913 -11.704 -33.699 1.00 67.44 467 SER A CA 1
ATOM 3575 C C . SER A 1 467 ? -17.027 -11.268 -32.531 1.00 67.44 467 SER A C 1
ATOM 3577 O O . SER A 1 467 ? -15.822 -11.492 -32.584 1.00 67.44 467 SER A O 1
ATOM 3579 N N . HIS A 1 468 ? -17.620 -10.713 -31.470 1.00 69.62 468 HIS A N 1
ATOM 3580 C CA . HIS A 1 468 ? -16.940 -10.369 -30.217 1.00 69.62 468 HIS A CA 1
ATOM 3581 C C . HIS A 1 468 ? -17.115 -11.433 -29.118 1.00 69.62 468 HIS A C 1
ATOM 3583 O O . HIS A 1 468 ? -16.535 -11.314 -28.039 1.00 69.62 468 HIS A O 1
ATOM 3589 N N . PHE A 1 469 ? -17.899 -12.488 -29.367 1.00 79.81 469 PHE A N 1
ATOM 3590 C CA . PHE A 1 469 ? -18.099 -13.579 -28.415 1.00 79.81 469 PHE A CA 1
ATOM 3591 C C . PHE A 1 469 ? -16.941 -14.587 -28.498 1.00 79.81 469 PHE A C 1
ATOM 3593 O O . PHE A 1 469 ? -17.025 -15.604 -29.188 1.00 79.81 469 PHE A O 1
ATOM 3600 N N . ASP A 1 470 ? -15.845 -14.304 -27.790 1.00 79.25 470 ASP A N 1
ATOM 3601 C CA . ASP A 1 470 ? -14.672 -15.184 -27.713 1.00 79.25 470 ASP A CA 1
ATOM 3602 C C . ASP A 1 470 ? -14.390 -15.631 -26.261 1.00 79.25 470 ASP A C 1
ATOM 3604 O O . ASP A 1 470 ? -14.081 -14.795 -25.407 1.00 79.25 470 ASP A O 1
ATOM 3608 N N . PRO A 1 471 ? -14.441 -16.947 -25.956 1.00 81.31 471 PRO A N 1
ATOM 3609 C CA . PRO A 1 471 ? -14.104 -17.484 -24.636 1.00 81.31 471 PRO A CA 1
ATOM 3610 C C . PRO A 1 471 ? -12.700 -17.128 -24.142 1.00 81.31 471 PRO A C 1
ATOM 3612 O O . PRO A 1 471 ? -12.475 -17.094 -22.933 1.00 81.31 471 PRO A O 1
ATOM 3615 N N . SER A 1 472 ? -11.758 -16.849 -25.050 1.00 77.50 472 SER A N 1
ATOM 3616 C CA . SER A 1 472 ? -10.391 -16.455 -24.687 1.00 77.50 472 SER A CA 1
ATOM 3617 C C . SER A 1 472 ? -10.345 -15.142 -23.894 1.00 77.50 472 SER A C 1
ATOM 3619 O O . SER A 1 472 ? -9.430 -14.944 -23.094 1.00 77.50 472 SER A O 1
ATOM 3621 N N . ARG A 1 473 ? -11.368 -14.279 -24.026 1.00 81.81 473 ARG A N 1
ATOM 3622 C CA . ARG A 1 473 ? -11.460 -12.989 -23.318 1.00 81.81 473 ARG A CA 1
ATOM 3623 C C . ARG A 1 473 ? -11.553 -13.151 -21.804 1.00 81.81 473 ARG A C 1
ATOM 3625 O O . ARG A 1 473 ? -11.164 -12.244 -21.081 1.00 81.81 473 ARG A O 1
ATOM 3632 N N . ILE A 1 474 ? -11.981 -14.308 -21.301 1.00 83.25 474 ILE A N 1
ATOM 3633 C CA . ILE A 1 474 ? -11.952 -14.595 -19.856 1.00 83.25 474 ILE A CA 1
ATOM 3634 C C . ILE A 1 474 ? -10.519 -14.615 -19.335 1.00 83.25 474 ILE A C 1
ATOM 3636 O O . ILE A 1 474 ? -10.310 -14.286 -18.179 1.00 83.25 474 ILE A O 1
ATOM 3640 N N . GLY A 1 475 ? -9.530 -14.918 -20.180 1.00 80.25 475 GLY A N 1
ATOM 3641 C CA . GLY A 1 475 ? -8.116 -14.838 -19.826 1.00 80.25 475 GLY A CA 1
ATOM 3642 C C . GLY A 1 475 ? -7.620 -13.415 -19.549 1.00 80.25 475 GLY A C 1
ATOM 3643 O O . GLY A 1 475 ? -6.571 -13.253 -18.937 1.00 80.25 475 GLY A O 1
ATOM 3644 N N . VAL A 1 476 ? -8.366 -12.370 -19.920 1.00 84.12 476 VAL A N 1
ATOM 3645 C CA . VAL A 1 476 ? -7.948 -10.976 -19.712 1.00 84.12 476 VAL A CA 1
ATOM 3646 C C . VAL A 1 476 ? -8.034 -10.592 -18.223 1.00 84.12 476 VAL A C 1
ATOM 3648 O O . VAL A 1 476 ? -9.116 -10.697 -17.632 1.00 84.12 476 VAL A O 1
ATOM 3651 N N . PRO A 1 477 ? -6.953 -10.060 -17.612 1.00 85.50 477 PRO A N 1
ATOM 3652 C CA . PRO A 1 477 ? -6.885 -9.759 -16.176 1.00 85.50 477 PRO A CA 1
ATOM 3653 C C . PRO A 1 477 ? -8.024 -8.892 -15.644 1.00 85.50 477 PRO A C 1
ATOM 3655 O O . PRO A 1 477 ? -8.590 -9.188 -14.592 1.00 85.50 477 PRO A O 1
ATOM 3658 N N . LYS A 1 478 ? -8.417 -7.851 -16.388 1.00 83.19 478 LYS A N 1
ATOM 3659 C CA . LYS A 1 478 ? -9.525 -6.968 -16.010 1.00 83.19 478 LYS A CA 1
ATOM 3660 C C . LYS A 1 478 ? -10.832 -7.734 -15.806 1.00 83.19 478 LYS A C 1
ATOM 3662 O O . LYS A 1 478 ? -11.487 -7.566 -14.778 1.00 83.19 478 LYS A O 1
ATOM 3667 N N . TYR A 1 479 ? -11.203 -8.586 -16.761 1.00 85.44 479 TYR A N 1
ATOM 3668 C CA . TYR A 1 479 ? -12.443 -9.360 -16.686 1.00 85.44 479 TYR A CA 1
ATOM 3669 C C . TYR A 1 479 ? -12.356 -10.458 -15.628 1.00 85.44 479 TYR A C 1
ATOM 3671 O O . TYR A 1 479 ? -13.307 -10.617 -14.859 1.00 85.44 479 TYR A O 1
ATOM 3679 N N . GLN A 1 480 ? -11.209 -11.141 -15.513 1.00 87.56 480 GLN A N 1
ATOM 3680 C CA . GLN A 1 480 ? -10.970 -12.087 -14.420 1.00 87.56 480 GLN A CA 1
ATOM 3681 C C . GLN A 1 480 ? -11.172 -11.427 -13.057 1.00 87.56 480 GLN A C 1
ATOM 3683 O O . GLN A 1 480 ? -11.879 -11.963 -12.207 1.00 87.56 480 GLN A O 1
ATOM 3688 N N . ASN A 1 481 ? -10.571 -10.256 -12.845 1.00 86.75 481 ASN A N 1
ATOM 3689 C CA . ASN A 1 481 ? -10.638 -9.542 -11.577 1.00 86.75 481 ASN A CA 1
ATOM 3690 C C . ASN A 1 481 ? -12.076 -9.144 -11.226 1.00 86.75 481 ASN A C 1
ATOM 3692 O O . ASN A 1 481 ? -12.509 -9.388 -10.102 1.00 86.75 481 ASN A O 1
ATOM 3696 N N . TYR A 1 482 ? -12.840 -8.591 -12.173 1.00 86.19 482 TYR A N 1
ATOM 3697 C CA . TYR A 1 482 ? -14.246 -8.262 -11.920 1.00 86.19 482 TYR A CA 1
ATOM 3698 C C . TYR A 1 482 ? -15.088 -9.499 -11.625 1.00 86.19 482 TYR A C 1
ATOM 3700 O O . TYR A 1 482 ? -15.864 -9.490 -10.671 1.00 86.19 482 TYR A O 1
ATOM 3708 N N . LEU A 1 483 ? -14.913 -10.576 -12.392 1.00 88.75 483 LEU A N 1
ATOM 3709 C CA . LEU A 1 483 ? -15.670 -11.803 -12.172 1.00 88.75 483 LEU A CA 1
ATOM 3710 C C . LEU A 1 483 ? -15.355 -12.419 -10.804 1.00 88.75 483 LEU A C 1
ATOM 3712 O O . LEU A 1 483 ? -16.269 -12.821 -10.090 1.00 88.75 483 LEU A O 1
ATOM 3716 N N . ARG A 1 484 ? -14.080 -12.422 -10.400 1.00 88.31 484 ARG A N 1
ATOM 3717 C CA . ARG A 1 484 ? -13.640 -12.875 -9.073 1.00 88.31 484 ARG A CA 1
ATOM 3718 C C . ARG A 1 484 ? -14.263 -12.051 -7.948 1.00 88.31 484 ARG A C 1
ATOM 3720 O O . ARG A 1 484 ? -14.720 -12.637 -6.975 1.00 88.31 484 ARG A O 1
ATOM 3727 N N . ILE A 1 485 ? -14.340 -10.726 -8.092 1.00 87.44 485 ILE A N 1
ATOM 3728 C CA . ILE A 1 485 ? -15.011 -9.855 -7.110 1.00 87.44 485 ILE A CA 1
ATOM 3729 C C . ILE A 1 485 ? -16.501 -10.198 -7.013 1.00 87.44 485 ILE A C 1
ATOM 3731 O O . ILE A 1 485 ? -17.014 -10.362 -5.910 1.00 87.44 485 ILE A O 1
ATOM 3735 N N . VAL A 1 486 ? -17.194 -10.352 -8.145 1.00 89.31 486 VAL A N 1
ATOM 3736 C CA . VAL A 1 486 ? -18.625 -10.708 -8.167 1.00 89.31 486 VAL A CA 1
ATOM 3737 C C . VAL A 1 486 ? -18.868 -12.060 -7.497 1.00 89.31 486 VAL A C 1
ATOM 3739 O O . VAL A 1 486 ? -19.766 -12.180 -6.665 1.00 89.31 486 VAL A O 1
ATOM 3742 N N . ILE A 1 487 ? -18.048 -13.065 -7.808 1.00 90.75 487 ILE A N 1
ATOM 3743 C CA . ILE A 1 487 ? -18.141 -14.388 -7.184 1.00 90.75 487 ILE A CA 1
ATOM 3744 C C . ILE A 1 487 ? -17.854 -14.307 -5.683 1.00 90.75 487 ILE A C 1
ATOM 3746 O O . ILE A 1 487 ? -18.550 -14.948 -4.900 1.00 90.75 487 ILE A O 1
ATOM 3750 N N . TRP A 1 488 ? -16.872 -13.509 -5.265 1.00 89.56 488 TRP A N 1
ATOM 3751 C CA . TRP A 1 488 ? -16.537 -13.332 -3.854 1.00 89.56 488 TRP A CA 1
ATOM 3752 C C . TRP A 1 488 ? -17.653 -12.627 -3.068 1.00 89.56 488 TRP A C 1
ATOM 3754 O O . TRP A 1 488 ? -17.982 -13.045 -1.960 1.00 89.56 488 TRP A O 1
ATOM 3764 N N . LEU A 1 489 ? -18.313 -11.623 -3.655 1.00 90.38 489 LEU A N 1
ATOM 3765 C CA . LEU A 1 489 ? -19.518 -11.017 -3.073 1.00 90.38 489 LEU A CA 1
ATOM 3766 C C . LEU A 1 489 ? -20.666 -12.032 -2.975 1.00 90.38 489 LEU A C 1
ATOM 3768 O O . LEU A 1 489 ? -21.370 -12.071 -1.966 1.00 90.38 489 LEU A O 1
ATOM 3772 N N . GLY A 1 490 ? -20.823 -12.887 -3.989 1.00 90.56 490 GLY A N 1
ATOM 3773 C CA . GLY A 1 490 ? -21.758 -14.012 -3.951 1.00 90.56 490 GLY A CA 1
ATOM 3774 C C . GLY A 1 490 ? -21.439 -14.997 -2.824 1.00 90.56 490 GLY A C 1
ATOM 3775 O O . GLY A 1 490 ? -22.334 -15.379 -2.075 1.00 90.56 490 GLY A O 1
ATOM 3776 N N . PHE A 1 491 ? -20.164 -15.349 -2.646 1.00 88.62 491 PHE A N 1
ATOM 3777 C CA . PHE A 1 491 ? -19.697 -16.189 -1.544 1.00 88.62 491 PHE A CA 1
ATOM 3778 C C . PHE A 1 491 ? -20.023 -15.573 -0.182 1.00 88.62 491 PHE A C 1
ATOM 3780 O O . PHE A 1 491 ? -20.531 -16.278 0.683 1.00 88.62 491 PHE A O 1
ATOM 3787 N N . LEU A 1 492 ? -19.795 -14.268 0.008 1.00 87.19 492 LEU A N 1
ATOM 3788 C CA . LEU A 1 492 ? -20.166 -13.582 1.249 1.00 87.19 492 LEU A CA 1
ATOM 3789 C C . LEU A 1 492 ? -21.671 -13.641 1.515 1.00 87.19 492 LEU A C 1
ATOM 3791 O O . LEU A 1 492 ? -22.072 -13.909 2.643 1.00 87.19 492 LEU A O 1
ATOM 3795 N N . ALA A 1 493 ? -22.501 -13.432 0.492 1.00 88.19 493 ALA A N 1
ATOM 3796 C CA . ALA A 1 493 ? -23.949 -13.549 0.636 1.00 88.19 493 ALA A CA 1
ATOM 3797 C C . ALA A 1 493 ? -24.358 -14.975 1.039 1.00 88.19 493 ALA A C 1
ATOM 3799 O O . ALA A 1 493 ? -25.130 -15.148 1.979 1.00 88.19 493 ALA A O 1
ATOM 3800 N N . ILE A 1 494 ? -23.796 -15.997 0.386 1.00 88.69 494 ILE A N 1
ATOM 3801 C CA . ILE A 1 494 ? -24.047 -17.413 0.703 1.00 88.69 494 ILE A CA 1
ATOM 3802 C C . ILE A 1 494 ? -23.573 -17.747 2.118 1.00 88.69 494 ILE A C 1
ATOM 3804 O O . ILE A 1 494 ? -24.297 -18.404 2.860 1.00 88.69 494 ILE A O 1
ATOM 3808 N N . TYR A 1 495 ? -22.399 -17.261 2.519 1.00 83.44 495 TYR A N 1
ATOM 3809 C CA . TYR A 1 495 ? -21.884 -17.403 3.876 1.00 83.44 495 TYR A CA 1
ATOM 3810 C C . TYR A 1 495 ? -22.838 -16.780 4.897 1.00 83.44 495 TYR A C 1
ATOM 3812 O O . TYR A 1 495 ? -23.237 -17.447 5.847 1.00 83.44 495 TYR A O 1
ATOM 3820 N N . SER A 1 496 ? -23.270 -15.534 4.687 1.00 84.38 496 SER A N 1
ATOM 3821 C CA . SER A 1 496 ? -24.218 -14.864 5.582 1.00 84.38 496 SER A CA 1
ATOM 3822 C C . SER A 1 496 ? -25.553 -15.602 5.671 1.00 84.38 496 SER A C 1
ATOM 3824 O O . SER A 1 496 ? -26.066 -15.769 6.773 1.00 84.38 496 SER A O 1
ATOM 3826 N N . LEU A 1 497 ? -26.091 -16.094 4.552 1.00 84.44 497 LEU A N 1
ATOM 3827 C CA . LEU A 1 497 ? -27.334 -16.875 4.525 1.00 84.44 497 LEU A CA 1
ATOM 3828 C C . LEU A 1 497 ? -27.176 -18.230 5.225 1.00 84.44 497 LEU A C 1
ATOM 3830 O O . LEU A 1 497 ? -28.049 -18.637 5.991 1.00 84.44 497 LEU A O 1
ATOM 3834 N N . SER A 1 498 ? -26.047 -18.905 5.017 1.00 79.94 498 SER A N 1
ATOM 3835 C CA . SER A 1 498 ? -25.712 -20.160 5.690 1.00 79.94 498 SER A CA 1
ATOM 3836 C C . SER A 1 498 ? -25.576 -19.972 7.205 1.00 79.94 498 SER A C 1
ATOM 3838 O O . SER A 1 498 ? -26.044 -20.820 7.956 1.00 79.94 498 SER A O 1
ATOM 3840 N N . VAL A 1 499 ? -25.003 -18.853 7.660 1.00 73.44 499 VAL A N 1
ATOM 3841 C CA . VAL A 1 499 ? -24.874 -18.519 9.091 1.00 73.44 499 VAL A CA 1
ATOM 3842 C C . VAL A 1 499 ? -26.204 -18.061 9.702 1.00 73.44 499 VAL A C 1
ATOM 3844 O O . VAL A 1 499 ? -26.476 -18.360 10.861 1.00 73.44 499 VAL A O 1
ATOM 3847 N N . GLN A 1 500 ? -27.036 -17.336 8.948 1.00 70.44 500 GLN A N 1
ATOM 3848 C CA . GLN A 1 500 ? -28.341 -16.847 9.410 1.00 70.44 500 GLN A CA 1
ATOM 3849 C C . GLN A 1 500 ? -29.397 -17.957 9.485 1.00 70.44 500 GLN A C 1
ATOM 3851 O O . GLN A 1 500 ? -30.368 -17.830 10.235 1.00 70.44 500 GLN A O 1
ATOM 3856 N N . SER A 1 501 ? -29.227 -19.030 8.710 1.00 64.94 501 SER A N 1
ATOM 3857 C CA . SER A 1 501 ? -30.127 -20.182 8.715 1.00 64.94 501 SER A CA 1
ATOM 3858 C C . SER A 1 501 ? -30.247 -20.724 10.146 1.00 64.94 501 SER A C 1
ATOM 3860 O O . SER A 1 501 ? -29.229 -21.123 10.714 1.00 64.94 501 SER A O 1
ATOM 3862 N N . PRO A 1 502 ? -31.449 -20.710 10.763 1.00 51.75 502 PRO A N 1
ATOM 3863 C CA . PRO A 1 502 ? -31.596 -20.926 12.193 1.00 51.75 502 PRO A CA 1
ATOM 3864 C C . PRO A 1 502 ? -30.942 -22.232 12.625 1.00 51.75 502 PRO A C 1
ATOM 3866 O O . PRO A 1 502 ? -31.322 -23.337 12.212 1.00 51.75 502 PRO A O 1
ATOM 3869 N N . THR A 1 503 ? -29.945 -22.078 13.482 1.00 49.50 503 THR A N 1
ATOM 3870 C CA . THR A 1 503 ? -29.361 -23.108 14.320 1.00 49.50 503 THR A CA 1
ATOM 3871 C C . THR A 1 503 ? -30.407 -23.592 15.323 1.00 49.50 503 THR A C 1
ATOM 3873 O O . THR A 1 503 ? -30.321 -23.319 16.515 1.00 49.50 503 THR A O 1
ATOM 3876 N N . GLU A 1 504 ? -31.383 -24.377 14.866 1.00 48.31 504 GLU A N 1
ATOM 3877 C CA . GLU A 1 504 ? -31.972 -25.408 15.725 1.00 48.31 504 GLU A CA 1
ATOM 3878 C C . GLU A 1 504 ? -30.897 -26.483 15.946 1.00 48.31 504 GLU A C 1
ATOM 3880 O O . GLU A 1 504 ? -30.876 -27.533 15.311 1.00 48.31 504 GLU A O 1
ATOM 3885 N N . GLN A 1 505 ? -29.939 -26.165 16.818 1.00 50.91 505 GLN A N 1
ATOM 3886 C CA . GLN A 1 505 ? -28.743 -26.948 17.167 1.00 50.91 505 GLN A CA 1
ATOM 3887 C C . GLN A 1 505 ? -29.040 -28.267 17.906 1.00 50.91 505 GLN A C 1
ATOM 3889 O O . GLN A 1 505 ? -28.132 -28.881 18.453 1.00 50.91 505 GLN A O 1
ATOM 3894 N N . LEU A 1 506 ? -30.297 -28.711 17.941 1.00 50.84 506 LEU A N 1
ATOM 3895 C CA . LEU A 1 506 ? -30.753 -29.831 18.769 1.00 50.84 506 LEU A CA 1
ATOM 3896 C C . LEU A 1 506 ? -31.547 -30.888 17.997 1.00 50.84 506 LEU A C 1
ATOM 3898 O O . LEU A 1 506 ? -32.077 -31.801 18.623 1.00 50.84 506 LEU A O 1
ATOM 3902 N N . ASN A 1 507 ? -31.637 -30.793 16.665 1.00 52.97 507 ASN A N 1
ATOM 3903 C CA . ASN A 1 507 ? -32.402 -31.754 15.876 1.00 52.97 507 ASN A CA 1
ATOM 3904 C C . ASN A 1 507 ? -31.468 -32.783 15.200 1.00 52.97 507 ASN A C 1
ATOM 3906 O O . ASN A 1 507 ? -30.824 -32.446 14.204 1.00 52.97 507 ASN A O 1
ATOM 3910 N N . PRO A 1 508 ? -31.365 -34.026 15.716 1.00 55.50 508 PRO A N 1
ATOM 3911 C CA . PRO A 1 508 ? -30.428 -35.041 15.220 1.00 55.50 508 PRO A CA 1
ATOM 3912 C C . PRO A 1 508 ? -30.726 -35.542 13.796 1.00 55.50 508 PRO A C 1
ATOM 3914 O O . PRO A 1 508 ? -29.901 -36.241 13.214 1.00 55.50 508 PRO A O 1
ATOM 3917 N N . GLU A 1 509 ? -31.871 -35.173 13.214 1.00 57.84 509 GLU A N 1
ATOM 3918 C CA . GLU A 1 509 ? -32.272 -35.558 11.853 1.00 57.84 509 GLU A CA 1
ATOM 3919 C C . GLU A 1 509 ? -31.955 -34.495 10.783 1.00 57.84 509 GLU A C 1
ATOM 3921 O O . GLU A 1 509 ? -32.205 -34.723 9.597 1.00 57.84 509 GLU A O 1
ATOM 3926 N N . LYS A 1 510 ? -31.412 -33.323 11.151 1.00 61.44 510 LYS A N 1
ATOM 3927 C CA . LYS A 1 510 ? -31.201 -32.236 10.182 1.00 61.44 510 LYS A CA 1
ATOM 3928 C C . LYS A 1 510 ? -29.979 -32.504 9.290 1.00 61.44 510 LYS A C 1
ATOM 3930 O O . LYS A 1 510 ? -28.837 -32.476 9.739 1.00 61.44 510 LYS A O 1
ATOM 3935 N N . THR A 1 511 ? -30.234 -32.727 8.003 1.00 65.19 511 THR A N 1
ATOM 3936 C CA . THR A 1 511 ? -29.231 -32.813 6.928 1.00 65.19 511 THR A CA 1
ATOM 3937 C C . THR A 1 511 ? -28.715 -31.427 6.522 1.00 65.19 511 THR A C 1
ATOM 3939 O O . THR A 1 511 ? -29.340 -30.418 6.846 1.00 65.19 511 THR A O 1
ATOM 3942 N N . PHE A 1 512 ? -27.606 -31.372 5.773 1.00 67.88 512 PHE A N 1
ATOM 3943 C CA . PHE A 1 512 ? -27.071 -30.121 5.216 1.00 67.88 512 PHE A CA 1
ATOM 3944 C C . PHE A 1 512 ? -28.141 -29.321 4.461 1.00 67.88 512 PHE A C 1
ATOM 3946 O O . PHE A 1 512 ? -28.844 -29.874 3.611 1.00 67.88 512 PHE A O 1
ATOM 3953 N N . ASP A 1 513 ? -28.233 -28.021 4.745 1.00 77.88 513 ASP A N 1
ATOM 3954 C CA . ASP A 1 513 ? -29.095 -27.112 3.985 1.00 77.88 513 ASP A CA 1
ATOM 3955 C C . ASP A 1 513 ? -28.474 -26.790 2.612 1.00 77.88 513 ASP A C 1
ATOM 3957 O O . ASP A 1 513 ? -27.257 -26.860 2.423 1.00 77.88 513 ASP A O 1
ATOM 3961 N N . PHE A 1 514 ? -29.301 -26.397 1.644 1.00 83.81 514 PHE A N 1
ATOM 3962 C CA . PHE A 1 514 ? -28.873 -26.005 0.302 1.00 83.81 514 PHE A CA 1
ATOM 3963 C C . PHE A 1 514 ? -27.757 -24.948 0.335 1.00 83.81 514 PHE A C 1
ATOM 3965 O O . PHE A 1 514 ? -26.754 -25.083 -0.370 1.00 83.81 514 PHE A O 1
ATOM 3972 N N . TRP A 1 515 ? -27.890 -23.929 1.192 1.00 84.81 515 TRP A N 1
ATOM 3973 C CA . TRP A 1 515 ? -26.886 -22.871 1.344 1.00 84.81 515 TRP A CA 1
ATOM 3974 C C . TRP A 1 515 ? -25.568 -23.379 1.924 1.00 84.81 515 TRP A C 1
ATOM 3976 O O . TRP A 1 515 ? -24.506 -22.898 1.539 1.00 84.81 515 TRP A O 1
ATOM 3986 N N . GLU A 1 516 ? -25.621 -24.375 2.807 1.00 79.19 516 GLU A N 1
ATOM 3987 C CA . GLU A 1 516 ? -24.432 -24.992 3.393 1.00 79.19 516 GLU A CA 1
ATOM 3988 C C . GLU A 1 516 ? -23.699 -25.856 2.371 1.00 79.19 516 GLU A C 1
ATOM 3990 O O . GLU A 1 516 ? -22.480 -25.753 2.244 1.00 79.19 516 GLU A O 1
ATOM 3995 N N . VAL A 1 517 ? -24.429 -26.656 1.587 1.00 84.31 517 VAL A N 1
ATOM 3996 C CA . VAL A 1 517 ? -23.847 -27.439 0.485 1.00 84.31 517 VAL A CA 1
ATOM 3997 C C . VAL A 1 517 ? -23.150 -26.514 -0.511 1.00 84.31 517 VAL A C 1
ATOM 3999 O O . VAL A 1 517 ? -22.025 -26.791 -0.931 1.00 84.31 517 VAL A O 1
ATOM 4002 N N . LEU A 1 518 ? -23.783 -25.389 -0.854 1.00 87.88 518 LEU A N 1
ATOM 4003 C CA . LEU A 1 518 ? -23.210 -24.398 -1.758 1.00 87.88 518 LEU A CA 1
ATOM 4004 C C . LEU A 1 518 ? -21.968 -23.724 -1.155 1.00 87.88 518 LEU A C 1
ATOM 4006 O O . LEU A 1 518 ? -20.942 -23.627 -1.832 1.00 87.88 518 LEU A O 1
ATOM 4010 N N . LEU A 1 519 ? -22.030 -23.318 0.118 1.00 86.25 519 LEU A N 1
ATOM 4011 C CA . LEU A 1 519 ? -20.898 -22.743 0.848 1.00 86.25 519 LEU A CA 1
ATOM 4012 C C . LEU A 1 519 ? -19.699 -23.698 0.852 1.00 86.25 519 LEU A C 1
ATOM 4014 O O . LEU A 1 519 ? -18.585 -23.291 0.514 1.00 86.25 519 LEU A O 1
ATOM 4018 N N . TYR A 1 520 ? -19.912 -24.969 1.201 1.00 83.69 520 TYR A N 1
ATOM 4019 C CA . TYR A 1 520 ? -18.845 -25.968 1.250 1.00 83.69 520 TYR A CA 1
ATOM 4020 C C . TYR A 1 520 ? -18.303 -26.307 -0.139 1.00 83.69 520 TYR A C 1
ATOM 4022 O O . TYR A 1 520 ? -17.085 -26.394 -0.301 1.00 83.69 520 TYR A O 1
ATOM 4030 N N . GLY A 1 521 ? -19.163 -26.405 -1.156 1.00 87.19 521 GLY A N 1
ATOM 4031 C CA . GLY A 1 521 ? -18.736 -26.591 -2.545 1.00 87.19 521 GLY A CA 1
ATOM 4032 C C . GLY A 1 521 ? -17.820 -25.462 -3.026 1.00 87.19 521 GLY A C 1
ATOM 4033 O O . GLY A 1 521 ? -16.736 -25.721 -3.554 1.00 87.19 521 GLY A O 1
ATOM 4034 N N . MET A 1 522 ? -18.200 -24.205 -2.772 1.00 89.19 522 MET A N 1
ATOM 4035 C CA . MET A 1 522 ? -17.352 -23.044 -3.076 1.00 89.19 522 MET A CA 1
ATOM 4036 C C . MET A 1 522 ? -16.058 -23.036 -2.255 1.00 89.19 522 MET A C 1
ATOM 4038 O O . MET A 1 522 ? -14.998 -22.717 -2.786 1.00 89.19 522 MET A O 1
ATOM 4042 N N . SER A 1 523 ? -16.116 -23.425 -0.982 1.00 84.94 523 SER A N 1
ATOM 4043 C CA . SER A 1 523 ? -14.936 -23.443 -0.110 1.00 84.94 523 SER A CA 1
ATOM 4044 C C . SER A 1 523 ? -13.890 -24.458 -0.572 1.00 84.94 523 SER A C 1
ATOM 4046 O O . SER A 1 523 ? -12.707 -24.130 -0.639 1.00 84.94 523 SER A O 1
ATOM 4048 N N . ILE A 1 524 ? -14.316 -25.669 -0.950 1.00 86.25 524 ILE A N 1
ATOM 4049 C CA . ILE A 1 524 ? -13.425 -26.702 -1.504 1.00 86.25 524 ILE A CA 1
ATOM 4050 C C . ILE A 1 524 ? -12.811 -26.221 -2.818 1.00 86.25 524 ILE A C 1
ATOM 4052 O O . ILE A 1 524 ? -11.619 -26.398 -3.056 1.00 86.25 524 ILE A O 1
ATOM 4056 N N . SER A 1 525 ? -13.615 -25.581 -3.663 1.00 89.88 525 SER A N 1
ATOM 4057 C CA . SER A 1 525 ? -13.135 -25.004 -4.910 1.00 89.88 525 SER A CA 1
ATOM 4058 C C . SER A 1 525 ? -12.042 -23.945 -4.692 1.00 89.88 525 SER A C 1
ATOM 4060 O O . SER A 1 525 ? -11.004 -24.012 -5.357 1.00 89.88 525 SER A O 1
ATOM 4062 N N . PHE A 1 526 ? -12.244 -23.001 -3.764 1.00 87.19 526 PHE A N 1
ATOM 4063 C CA . PHE A 1 526 ? -11.240 -21.984 -3.436 1.00 87.19 526 PHE A CA 1
ATOM 4064 C C . PHE A 1 526 ? -9.974 -22.604 -2.847 1.00 87.19 526 PHE A C 1
ATOM 4066 O O . PHE A 1 526 ? -8.872 -22.230 -3.244 1.00 87.19 526 PHE A O 1
ATOM 4073 N N . LEU A 1 527 ? -10.119 -23.601 -1.968 1.00 84.44 527 LEU A N 1
ATOM 4074 C CA . LEU A 1 527 ? -8.988 -24.339 -1.411 1.00 84.44 527 LEU A CA 1
ATOM 4075 C C . LEU A 1 527 ? -8.161 -25.017 -2.513 1.00 84.44 527 LEU A C 1
ATOM 4077 O O . LEU A 1 527 ? -6.936 -24.922 -2.503 1.00 84.44 527 LEU A O 1
ATOM 4081 N N . LEU A 1 528 ? -8.814 -25.673 -3.477 1.00 85.94 528 LEU A N 1
ATOM 4082 C CA . LEU A 1 528 ? -8.133 -26.311 -4.606 1.00 85.94 528 LEU A CA 1
ATOM 4083 C C . LEU A 1 528 ? -7.472 -25.294 -5.539 1.00 85.94 528 LEU A C 1
ATOM 4085 O O . LEU A 1 528 ? -6.382 -25.559 -6.045 1.00 85.94 528 LEU A O 1
ATOM 4089 N N . GLU A 1 529 ? -8.097 -24.134 -5.762 1.00 85.56 529 GLU A N 1
ATOM 4090 C CA . GLU A 1 529 ? -7.488 -23.058 -6.547 1.00 85.56 529 GLU A CA 1
ATOM 4091 C C . GLU A 1 529 ? -6.185 -22.574 -5.896 1.00 85.56 529 GLU A C 1
ATOM 4093 O O . GLU A 1 529 ? -5.152 -22.508 -6.566 1.00 85.56 529 GLU A O 1
ATOM 4098 N N . GLU A 1 530 ? -6.204 -22.290 -4.592 1.00 83.69 530 GLU A N 1
ATOM 4099 C CA . GLU A 1 530 ? -5.004 -21.855 -3.874 1.00 83.69 530 GLU A CA 1
ATOM 4100 C C . GLU A 1 530 ? -3.952 -22.959 -3.777 1.00 83.69 530 GLU A C 1
ATOM 4102 O O . GLU A 1 530 ? -2.776 -22.690 -4.011 1.00 83.69 530 GLU A O 1
ATOM 4107 N N . ALA A 1 531 ? -4.345 -24.207 -3.513 1.00 83.12 531 ALA A N 1
ATOM 4108 C CA . ALA A 1 531 ? -3.415 -25.334 -3.492 1.00 83.12 531 ALA A CA 1
ATOM 4109 C C . ALA A 1 531 ? -2.696 -25.494 -4.841 1.00 83.12 531 ALA A C 1
ATOM 4111 O O . ALA A 1 531 ? -1.484 -25.706 -4.877 1.00 83.12 531 ALA A O 1
ATOM 4112 N N . ASN A 1 532 ? -3.415 -25.323 -5.956 1.00 81.38 532 ASN A N 1
ATOM 4113 C CA . ASN A 1 532 ? -2.833 -25.371 -7.295 1.00 81.38 532 ASN A CA 1
ATOM 4114 C C . ASN A 1 532 ? -1.886 -24.187 -7.554 1.00 81.38 532 ASN A C 1
ATOM 4116 O O . ASN A 1 532 ? -0.791 -24.376 -8.087 1.00 81.38 532 ASN A O 1
ATOM 4120 N N . LYS A 1 533 ? -2.258 -22.968 -7.137 1.00 78.06 533 LYS A N 1
ATOM 4121 C CA . LYS A 1 533 ? -1.373 -21.792 -7.224 1.00 78.06 533 LYS A CA 1
ATOM 4122 C C . LYS A 1 533 ? -0.094 -21.987 -6.420 1.00 78.06 533 LYS A C 1
ATOM 4124 O O . LYS A 1 533 ? 0.983 -21.742 -6.952 1.00 78.06 533 LYS A O 1
ATOM 4129 N N . VAL A 1 534 ? -0.200 -22.459 -5.178 1.00 78.00 534 VAL A N 1
ATOM 4130 C CA . VAL A 1 534 ? 0.950 -22.748 -4.310 1.00 78.00 534 VAL A CA 1
ATOM 4131 C C . VAL A 1 534 ? 1.829 -23.821 -4.945 1.00 78.00 534 VAL A C 1
ATOM 4133 O O . VAL A 1 534 ? 3.030 -23.613 -5.077 1.00 78.00 534 VAL A O 1
ATOM 4136 N N . PHE A 1 535 ? 1.245 -24.922 -5.423 1.00 81.44 535 PHE A N 1
ATOM 4137 C CA . PHE A 1 535 ? 1.985 -25.992 -6.092 1.00 81.44 535 PHE A CA 1
ATOM 4138 C C . PHE A 1 535 ? 2.754 -25.490 -7.324 1.00 81.44 535 PHE A C 1
ATOM 4140 O O . PHE A 1 535 ? 3.954 -25.740 -7.455 1.00 81.44 535 PHE A O 1
ATOM 4147 N N . LYS A 1 536 ? 2.093 -24.734 -8.210 1.00 75.06 536 LYS A N 1
ATOM 4148 C CA . LYS A 1 536 ? 2.726 -24.136 -9.398 1.00 75.06 536 LYS A CA 1
ATOM 4149 C C . LYS A 1 536 ? 3.795 -23.111 -9.023 1.00 75.06 536 LYS A C 1
ATOM 4151 O O . LYS A 1 536 ? 4.838 -23.071 -9.671 1.00 75.06 536 LYS A O 1
ATOM 4156 N N . SER A 1 537 ? 3.546 -22.309 -7.991 1.00 70.75 537 SER A N 1
ATOM 4157 C CA . SER A 1 537 ? 4.490 -21.309 -7.495 1.00 70.75 537 SER A CA 1
ATOM 4158 C C . SER A 1 537 ? 5.766 -21.965 -6.962 1.00 70.75 537 SER A C 1
ATOM 4160 O O . SER A 1 537 ? 6.852 -21.641 -7.432 1.00 70.75 537 SER A O 1
ATOM 4162 N N . VAL A 1 538 ? 5.646 -22.985 -6.102 1.00 75.12 538 VAL A N 1
ATOM 4163 C CA . VAL A 1 538 ? 6.794 -23.765 -5.600 1.00 75.12 538 VAL A CA 1
ATOM 4164 C C . VAL A 1 538 ? 7.581 -24.384 -6.747 1.00 75.12 538 VAL A C 1
ATOM 4166 O O . VAL A 1 538 ? 8.807 -24.308 -6.765 1.00 75.12 538 VAL A O 1
ATOM 4169 N N . ARG A 1 539 ? 6.883 -24.984 -7.719 1.00 72.31 539 ARG A N 1
ATOM 4170 C CA . ARG A 1 539 ? 7.528 -25.671 -8.842 1.00 72.31 539 ARG A CA 1
ATOM 4171 C C . ARG A 1 539 ? 8.309 -24.720 -9.748 1.00 72.31 539 ARG A C 1
ATOM 4173 O O . ARG A 1 539 ? 9.363 -25.099 -10.239 1.00 72.31 539 ARG A O 1
ATOM 4180 N N . ASN A 1 540 ? 7.781 -23.522 -9.997 1.00 64.31 540 ASN A N 1
ATOM 4181 C CA . ASN A 1 540 ? 8.332 -22.611 -11.000 1.00 64.31 540 ASN A CA 1
ATOM 4182 C C . ASN A 1 540 ? 9.217 -21.496 -10.405 1.00 64.31 540 ASN A C 1
ATOM 4184 O O . ASN A 1 540 ? 10.031 -20.939 -11.129 1.00 64.31 540 ASN A O 1
ATOM 4188 N N . GLN A 1 541 ? 9.034 -21.129 -9.131 1.00 61.44 541 GLN A N 1
ATOM 4189 C CA . GLN A 1 541 ? 9.704 -19.993 -8.468 1.00 61.44 541 GLN A CA 1
ATOM 4190 C C . GLN A 1 541 ? 10.445 -20.394 -7.180 1.00 61.44 541 GLN A C 1
ATOM 4192 O O . GLN A 1 541 ? 11.052 -19.551 -6.523 1.00 61.44 541 GLN A O 1
ATOM 4197 N N . GLY A 1 542 ? 10.398 -21.673 -6.797 1.00 67.25 542 GLY A N 1
ATOM 4198 C CA . GLY A 1 542 ? 11.015 -22.177 -5.574 1.00 67.25 542 GLY A CA 1
ATOM 4199 C C . GLY A 1 542 ? 10.195 -21.914 -4.305 1.00 67.25 542 GLY A C 1
ATOM 4200 O O . GLY A 1 542 ? 9.149 -21.264 -4.308 1.00 67.25 542 GLY A O 1
ATOM 4201 N N . MET A 1 543 ? 10.678 -22.447 -3.180 1.00 67.75 543 MET A N 1
ATOM 4202 C CA . MET A 1 543 ? 9.940 -22.478 -1.906 1.00 67.75 543 MET A CA 1
ATOM 4203 C C . MET A 1 543 ? 9.691 -21.084 -1.297 1.00 67.75 543 MET A C 1
ATOM 4205 O O . MET A 1 543 ? 8.716 -20.890 -0.574 1.00 67.75 543 MET A O 1
ATOM 4209 N N . SER A 1 544 ? 10.543 -20.102 -1.609 1.00 59.34 544 SER A N 1
ATOM 4210 C CA . SER A 1 544 ? 10.455 -18.740 -1.061 1.00 59.34 544 SER A CA 1
ATOM 4211 C C . SER A 1 544 ? 9.157 -18.016 -1.461 1.00 59.34 544 SER A C 1
ATOM 4213 O O . SER A 1 544 ? 8.582 -17.280 -0.662 1.00 59.34 544 SER A O 1
ATOM 4215 N N . SER A 1 545 ? 8.619 -18.301 -2.655 1.00 63.12 545 SER A N 1
ATOM 4216 C CA . SER A 1 545 ? 7.418 -17.632 -3.187 1.00 63.12 545 SER A CA 1
ATOM 4217 C C . SER A 1 545 ? 6.121 -17.958 -2.417 1.00 63.12 545 SER A C 1
ATOM 4219 O O . SER A 1 545 ? 5.129 -17.229 -2.490 1.00 63.12 545 SER A O 1
ATOM 4221 N N . VAL A 1 546 ? 6.109 -19.027 -1.609 1.00 65.69 546 VAL A N 1
ATOM 4222 C CA . VAL A 1 546 ? 4.941 -19.414 -0.791 1.00 65.69 546 VAL A CA 1
ATOM 4223 C C . VAL A 1 546 ? 4.735 -18.482 0.404 1.00 65.69 546 VAL A C 1
ATOM 4225 O O . VAL A 1 546 ? 3.603 -18.296 0.849 1.00 65.69 546 VAL A O 1
ATOM 4228 N N . PHE A 1 547 ? 5.798 -17.846 0.902 1.00 68.25 547 PHE A N 1
ATOM 4229 C CA . PHE A 1 547 ? 5.767 -17.024 2.117 1.00 68.25 547 PHE A CA 1
ATOM 4230 C C . PHE A 1 547 ? 5.287 -15.583 1.882 1.00 68.25 547 PHE A C 1
ATOM 4232 O O . PHE A 1 547 ? 5.637 -14.669 2.627 1.00 68.25 547 PHE A O 1
ATOM 4239 N N . SER A 1 548 ? 4.453 -15.362 0.865 1.00 67.81 548 SER A N 1
ATOM 4240 C CA . SER A 1 548 ? 3.789 -14.074 0.670 1.00 67.81 548 SER A CA 1
ATOM 4241 C C . SER A 1 548 ? 2.682 -13.864 1.706 1.00 67.81 548 SER A C 1
ATOM 4243 O O . SER A 1 548 ? 1.923 -14.787 2.015 1.00 67.81 548 SER A O 1
ATOM 4245 N N . PHE A 1 549 ? 2.550 -12.630 2.206 1.00 71.56 549 PHE A N 1
ATOM 4246 C CA . PHE A 1 549 ? 1.549 -12.243 3.207 1.00 71.56 549 PHE A CA 1
ATOM 4247 C C . PHE A 1 549 ? 0.135 -12.726 2.844 1.00 71.56 549 PHE A C 1
ATOM 4249 O O . PHE A 1 549 ? -0.529 -13.379 3.648 1.00 71.56 549 PHE A O 1
ATOM 4256 N N . TRP A 1 550 ? -0.306 -12.469 1.608 1.00 71.12 550 TRP A N 1
ATOM 4257 C CA . TRP A 1 550 ? -1.646 -12.846 1.150 1.00 71.12 550 TRP A CA 1
ATOM 4258 C C . TRP A 1 550 ? -1.827 -14.360 1.022 1.00 71.12 550 TRP A C 1
ATOM 4260 O O . TRP A 1 550 ? -2.876 -14.878 1.397 1.00 71.12 550 TRP A O 1
ATOM 4270 N N . THR A 1 551 ? -0.800 -15.082 0.566 1.00 73.19 551 THR A N 1
ATOM 4271 C CA . THR A 1 551 ? -0.825 -16.551 0.481 1.00 73.19 551 THR A CA 1
ATOM 4272 C C . THR A 1 551 ? -0.972 -17.177 1.864 1.00 73.19 551 THR A C 1
ATOM 4274 O O . THR A 1 551 ? -1.761 -18.107 2.037 1.00 73.19 551 THR A O 1
ATOM 4277 N N . ILE A 1 552 ? -0.269 -16.644 2.867 1.00 76.62 552 ILE A N 1
ATOM 4278 C CA . ILE A 1 552 ? -0.367 -17.105 4.257 1.00 76.62 552 ILE A CA 1
ATOM 4279 C C . ILE A 1 552 ? -1.780 -16.863 4.793 1.00 76.62 552 ILE A C 1
ATOM 4281 O O . ILE A 1 552 ? -2.405 -17.797 5.293 1.00 76.62 552 ILE A O 1
ATOM 4285 N N . ILE A 1 553 ? -2.313 -15.645 4.647 1.00 76.44 553 ILE A N 1
ATOM 4286 C CA . ILE A 1 553 ? -3.669 -15.307 5.106 1.00 76.44 553 ILE A CA 1
ATOM 4287 C C . ILE A 1 553 ? -4.721 -16.196 4.435 1.00 76.44 553 ILE A C 1
ATOM 4289 O O . ILE A 1 553 ? -5.573 -16.753 5.131 1.00 76.44 553 ILE A O 1
ATOM 4293 N N . ASN A 1 554 ? -4.648 -16.385 3.115 1.00 77.94 554 ASN A N 1
ATOM 4294 C CA . ASN A 1 554 ? -5.566 -17.252 2.376 1.00 77.94 554 ASN A CA 1
ATOM 4295 C C . ASN A 1 554 ? -5.476 -18.699 2.868 1.00 77.94 554 ASN A C 1
ATOM 4297 O O . ASN A 1 554 ? -6.492 -19.298 3.213 1.00 77.94 554 ASN A O 1
ATOM 4301 N N . THR A 1 555 ? -4.261 -19.244 2.968 1.00 73.56 555 THR A N 1
ATOM 4302 C CA . THR A 1 555 ? -4.030 -20.627 3.411 1.00 73.56 555 THR A CA 1
ATOM 4303 C C . THR A 1 555 ? -4.561 -20.850 4.821 1.00 73.56 555 THR A C 1
ATOM 4305 O O . THR A 1 555 ? -5.275 -21.822 5.056 1.00 73.56 555 THR A O 1
ATOM 4308 N N . VAL A 1 556 ? -4.280 -19.934 5.753 1.00 75.88 556 VAL A N 1
ATOM 4309 C CA . VAL A 1 556 ? -4.792 -19.998 7.130 1.00 75.88 556 VAL A CA 1
ATOM 4310 C C . VAL A 1 556 ? -6.315 -19.910 7.143 1.00 75.88 556 VAL A C 1
ATOM 4312 O O . VAL A 1 556 ? -6.959 -20.709 7.815 1.00 75.88 556 VAL A O 1
ATOM 4315 N N . THR A 1 557 ? -6.907 -18.994 6.377 1.00 75.31 557 THR A N 1
ATOM 4316 C CA . THR A 1 557 ? -8.367 -18.824 6.318 1.00 75.31 557 THR A CA 1
ATOM 4317 C C . THR A 1 557 ? -9.053 -20.081 5.785 1.00 75.31 557 THR A C 1
ATOM 4319 O O . THR A 1 557 ? -10.001 -20.576 6.396 1.00 75.31 557 THR A O 1
ATOM 4322 N N . TYR A 1 558 ? -8.560 -20.648 4.682 1.00 75.56 558 TYR A N 1
ATOM 4323 C CA . TYR A 1 558 ? -9.131 -21.862 4.098 1.00 75.56 558 TYR A CA 1
ATOM 4324 C C . TYR A 1 558 ? -8.870 -23.102 4.956 1.00 75.56 558 TYR A C 1
ATOM 4326 O O . TYR A 1 558 ? -9.748 -23.960 5.062 1.00 75.56 558 TYR A O 1
ATOM 4334 N N . LEU A 1 559 ? -7.722 -23.180 5.635 1.00 70.62 559 LEU A N 1
ATOM 4335 C CA . LEU A 1 559 ? -7.442 -24.229 6.612 1.00 70.62 559 LEU A CA 1
ATOM 4336 C C . LEU A 1 559 ? -8.394 -24.134 7.806 1.00 70.62 559 LEU A C 1
ATOM 4338 O O . LEU A 1 559 ? -8.969 -25.146 8.188 1.00 70.62 559 LEU A O 1
ATOM 4342 N N . LEU A 1 560 ? -8.621 -22.939 8.358 1.00 71.75 560 LEU A N 1
ATOM 4343 C CA . LEU A 1 560 ? -9.585 -22.722 9.440 1.00 71.75 560 LEU A CA 1
ATOM 4344 C C . LEU A 1 560 ? -11.000 -23.111 9.016 1.00 71.75 560 LEU A C 1
ATOM 4346 O O . LEU A 1 560 ? -11.692 -23.778 9.778 1.00 71.75 560 LEU A O 1
ATOM 4350 N N . LEU A 1 561 ? -11.416 -22.759 7.799 1.00 68.94 561 LEU A N 1
ATOM 4351 C CA . LEU A 1 561 ? -12.721 -23.148 7.262 1.00 68.94 561 LEU A CA 1
ATOM 4352 C C . LEU A 1 561 ? -12.819 -24.676 7.093 1.00 68.94 561 LEU A C 1
ATOM 4354 O O . LEU A 1 561 ? -13.819 -25.280 7.478 1.00 68.94 561 LEU A O 1
ATOM 4358 N N . THR A 1 562 ? -11.756 -25.324 6.613 1.00 67.12 562 THR A N 1
ATOM 4359 C CA . THR A 1 562 ? -11.677 -26.789 6.460 1.00 67.12 562 THR A CA 1
ATOM 4360 C C . THR A 1 562 ? -11.674 -27.510 7.807 1.00 67.12 562 THR A C 1
ATOM 4362 O O . THR A 1 562 ? -12.353 -28.524 7.979 1.00 67.12 562 THR A O 1
ATOM 4365 N N . ILE A 1 563 ? -10.948 -26.984 8.794 1.00 66.69 563 ILE A N 1
ATOM 4366 C CA . ILE A 1 563 ? -10.945 -27.491 10.167 1.00 66.69 563 ILE A CA 1
ATOM 4367 C C . ILE A 1 563 ? -12.322 -27.287 10.786 1.00 66.69 563 ILE A C 1
ATOM 4369 O O . ILE A 1 563 ? -12.846 -28.228 11.359 1.00 66.69 563 ILE A O 1
ATOM 4373 N N . ALA A 1 564 ? -12.951 -26.121 10.629 1.00 62.44 564 ALA A N 1
ATOM 4374 C CA . ALA A 1 564 ? -14.308 -25.877 11.108 1.00 62.44 564 ALA A CA 1
ATOM 4375 C C . ALA A 1 564 ? -15.312 -26.849 10.474 1.00 62.44 564 ALA A C 1
ATOM 4377 O O . ALA A 1 564 ? -16.170 -27.373 11.173 1.00 62.44 564 ALA A O 1
ATOM 4378 N N . PHE A 1 565 ? -15.176 -27.163 9.183 1.00 63.72 565 PHE A N 1
ATOM 4379 C CA . PHE A 1 565 ? -15.968 -28.198 8.516 1.00 63.72 565 PHE A CA 1
ATOM 4380 C C . PHE A 1 565 ? -15.715 -29.595 9.103 1.00 63.72 565 PHE A C 1
ATOM 4382 O O . PHE A 1 565 ? -16.658 -30.299 9.462 1.00 63.72 565 PHE A O 1
ATOM 4389 N N . THR A 1 566 ? -14.447 -29.969 9.279 1.00 64.62 566 THR A N 1
ATOM 4390 C CA . THR A 1 566 ? -14.049 -31.269 9.843 1.00 64.62 566 THR A CA 1
ATOM 4391 C C . THR A 1 566 ? -14.517 -31.411 11.289 1.00 64.62 566 THR A C 1
ATOM 4393 O O . THR A 1 566 ? -15.066 -32.442 11.655 1.00 64.62 566 THR A O 1
ATOM 4396 N N . LEU A 1 567 ? -14.372 -30.361 12.097 1.00 58.16 567 LEU A N 1
ATOM 4397 C CA . LEU A 1 567 ? -14.867 -30.264 13.468 1.00 58.16 567 LEU A CA 1
ATOM 4398 C C . LEU A 1 567 ? -16.387 -30.172 13.528 1.00 58.16 567 LEU A C 1
ATOM 4400 O O . LEU A 1 567 ? -16.959 -30.569 14.527 1.00 58.16 567 LEU A O 1
ATOM 4404 N N . ARG A 1 568 ? -17.075 -29.683 12.498 1.00 58.78 568 ARG A N 1
ATOM 4405 C CA . ARG A 1 568 ? -18.541 -29.714 12.451 1.00 58.78 568 ARG A CA 1
ATOM 4406 C C . ARG A 1 568 ? -19.048 -31.136 12.220 1.00 58.78 568 ARG A C 1
ATOM 4408 O O . ARG A 1 568 ? -19.993 -31.550 12.890 1.00 58.78 568 ARG A O 1
ATOM 4415 N N . ILE A 1 569 ? -18.381 -31.889 11.341 1.00 57.16 569 ILE A N 1
ATOM 4416 C CA . ILE A 1 569 ? -18.640 -33.317 11.098 1.00 57.16 569 ILE A CA 1
ATOM 4417 C C . ILE A 1 569 ? -18.261 -34.154 12.330 1.00 57.16 569 ILE A C 1
ATOM 4419 O O . ILE A 1 569 ? -19.065 -34.941 12.821 1.00 57.16 569 ILE A O 1
ATOM 4423 N N . ALA A 1 570 ? -17.056 -33.954 12.867 1.00 53.75 570 ALA A N 1
ATOM 4424 C CA . ALA A 1 570 ? -16.543 -34.680 14.028 1.00 53.75 570 ALA A CA 1
ATOM 4425 C C . ALA A 1 570 ? -17.203 -34.237 15.342 1.00 53.75 570 ALA A C 1
ATOM 4427 O O . ALA A 1 570 ? -17.400 -35.045 16.238 1.00 53.75 570 ALA A O 1
ATOM 4428 N N . GLY A 1 571 ? -17.600 -32.972 15.457 1.00 46.91 571 GLY A N 1
ATOM 4429 C CA . GLY A 1 571 ? -18.264 -32.389 16.620 1.00 46.91 571 GLY A CA 1
ATOM 4430 C C . GLY A 1 571 ? -19.697 -32.875 16.791 1.00 46.91 571 GLY A C 1
ATOM 4431 O O . GLY A 1 571 ? -20.138 -33.004 17.923 1.00 46.91 571 GLY A O 1
ATOM 4432 N N . HIS A 1 572 ? -20.393 -33.258 15.714 1.00 50.16 572 HIS A N 1
ATOM 4433 C CA . HIS A 1 572 ? -21.638 -34.030 15.838 1.00 50.16 572 HIS A CA 1
ATOM 4434 C C . HIS A 1 572 ? -21.380 -35.426 16.431 1.00 50.16 572 HIS A C 1
ATOM 4436 O O . HIS A 1 572 ? -22.172 -35.904 17.238 1.00 50.16 572 HIS A O 1
ATOM 4442 N N . ALA A 1 573 ? -20.242 -36.050 16.107 1.00 39.00 573 ALA A N 1
ATOM 4443 C CA . ALA A 1 573 ? -19.839 -37.329 16.696 1.00 39.00 573 ALA A CA 1
ATOM 4444 C C . ALA A 1 573 ? -19.330 -37.187 18.148 1.00 39.00 573 ALA A C 1
ATOM 4446 O O . ALA A 1 573 ? -19.519 -38.089 18.960 1.00 39.00 573 ALA A O 1
ATOM 4447 N N . GLN A 1 574 ? -18.726 -36.048 18.498 1.00 42.53 574 GLN A N 1
ATOM 4448 C CA . GLN A 1 574 ? -18.147 -35.782 19.816 1.00 42.53 574 GLN A CA 1
ATOM 4449 C C . GLN A 1 574 ? -19.144 -35.150 20.799 1.00 42.53 574 GLN A C 1
ATOM 4451 O O . GLN A 1 574 ? -19.026 -35.395 21.993 1.00 42.53 574 GLN A O 1
ATOM 4456 N N . ALA A 1 575 ? -20.164 -34.420 20.334 1.00 42.06 575 ALA A N 1
ATOM 4457 C CA . ALA A 1 575 ? -21.269 -33.936 21.168 1.00 42.06 575 ALA A CA 1
ATOM 4458 C C . ALA A 1 575 ? -22.024 -35.100 21.837 1.00 42.06 575 ALA A C 1
ATOM 4460 O O . ALA A 1 575 ? -22.399 -34.995 22.998 1.00 42.06 575 ALA A O 1
ATOM 4461 N N . LEU A 1 576 ? -22.140 -36.247 21.156 1.00 39.88 576 LEU A N 1
ATOM 4462 C CA . LEU A 1 576 ? -22.692 -37.488 21.715 1.00 39.88 576 LEU A CA 1
ATOM 4463 C C . LEU A 1 576 ? -21.769 -38.163 22.750 1.00 39.88 576 LEU A C 1
ATOM 4465 O O . LEU A 1 576 ? -22.259 -38.894 23.601 1.00 39.88 576 LEU A O 1
ATOM 4469 N N . PHE A 1 577 ? -20.456 -37.906 22.705 1.00 40.91 577 PHE A N 1
ATOM 4470 C CA . PHE A 1 577 ? -19.469 -38.434 23.660 1.00 40.91 577 PHE A CA 1
ATOM 4471 C C . PHE A 1 577 ? -19.226 -37.475 24.845 1.00 40.91 577 PHE A C 1
ATOM 4473 O O . PHE A 1 577 ? -18.870 -37.901 25.936 1.00 40.91 577 PHE A O 1
ATOM 4480 N N . ALA A 1 578 ? -19.427 -36.170 24.640 1.00 45.38 578 ALA A N 1
ATOM 4481 C CA . ALA A 1 578 ? -19.224 -35.118 25.637 1.00 45.38 578 ALA A CA 1
ATOM 4482 C C . ALA A 1 578 ? -20.458 -34.875 26.524 1.00 45.38 578 ALA A C 1
ATOM 4484 O O . ALA A 1 578 ? -20.306 -34.396 27.645 1.00 45.38 578 ALA A O 1
ATOM 4485 N N . LEU A 1 579 ? -21.660 -35.256 26.070 1.00 39.31 579 LEU A N 1
ATOM 4486 C CA . LEU A 1 579 ? -22.867 -35.284 26.908 1.00 39.31 579 LEU A CA 1
ATOM 4487 C C . LEU A 1 579 ? -22.809 -36.343 28.030 1.00 39.31 579 LEU A C 1
ATOM 4489 O O . LEU A 1 579 ? -23.616 -36.273 28.950 1.00 39.31 579 LEU A O 1
ATOM 4493 N N . ASP A 1 580 ? -21.838 -37.264 27.988 1.00 37.34 580 ASP A N 1
ATOM 4494 C CA . ASP A 1 580 ? -21.523 -38.219 29.067 1.00 37.34 580 ASP A CA 1
ATOM 4495 C C . ASP A 1 580 ? -20.434 -37.695 30.036 1.00 37.34 580 ASP A C 1
ATOM 4497 O O . ASP A 1 580 ? -20.132 -38.318 31.048 1.00 37.34 580 ASP A O 1
ATOM 4501 N N . ALA A 1 581 ? -19.834 -36.528 29.757 1.00 39.84 581 ALA A N 1
ATOM 4502 C CA . ALA A 1 581 ? -18.698 -35.980 30.511 1.00 39.84 581 ALA A CA 1
ATOM 4503 C C . ALA A 1 581 ? -18.930 -34.545 31.030 1.00 39.84 581 ALA A C 1
ATOM 4505 O O . ALA A 1 581 ? -17.979 -33.779 31.206 1.00 39.84 581 ALA A O 1
ATOM 4506 N N . ALA A 1 582 ? -20.186 -34.164 31.270 1.00 40.59 582 ALA A N 1
ATOM 4507 C CA . ALA A 1 582 ? -20.538 -32.872 31.848 1.00 40.59 582 ALA A CA 1
ATOM 4508 C C . ALA A 1 582 ? -20.608 -32.948 33.384 1.00 40.59 582 ALA A C 1
ATOM 4510 O O . ALA A 1 582 ? -21.552 -33.507 33.929 1.00 40.59 582 ALA A O 1
ATOM 4511 N N . ASP A 1 583 ? -19.593 -32.403 34.065 1.00 36.75 583 ASP A N 1
ATOM 4512 C CA . ASP A 1 583 ? -19.767 -31.374 35.106 1.00 36.75 583 ASP A CA 1
ATOM 4513 C C . ASP A 1 583 ? -18.420 -30.936 35.715 1.00 36.75 583 ASP A C 1
ATOM 4515 O O . ASP A 1 583 ? -17.568 -31.758 36.053 1.00 36.75 583 ASP A O 1
ATOM 4519 N N . GLY A 1 584 ? -18.249 -29.620 35.904 1.00 41.16 584 GLY A N 1
ATOM 4520 C CA . GLY A 1 584 ? -17.194 -29.046 36.749 1.00 41.16 584 GLY A CA 1
ATOM 4521 C C . GLY A 1 584 ? -16.609 -27.730 36.235 1.00 41.16 584 GLY A C 1
ATOM 4522 O O . GLY A 1 584 ? -15.605 -27.724 35.526 1.00 41.16 584 GLY A O 1
ATOM 4523 N N . GLU A 1 585 ? -17.208 -26.600 36.622 1.00 46.78 585 GLU A N 1
ATOM 4524 C CA . GLU A 1 585 ? -16.689 -25.259 36.336 1.00 46.78 585 GLU A CA 1
ATOM 4525 C C . GLU A 1 585 ? -15.243 -25.052 36.826 1.00 46.78 585 GLU A C 1
ATOM 4527 O O . GLU A 1 585 ? -14.938 -25.169 38.014 1.00 46.78 585 GLU A O 1
ATOM 4532 N N . GLN A 1 586 ? -14.371 -24.597 35.922 1.00 44.88 586 GLN A N 1
ATOM 4533 C CA . GLN A 1 586 ? -13.168 -23.846 36.272 1.00 44.88 586 GLN A CA 1
ATOM 4534 C C . GLN A 1 586 ? -13.157 -22.509 35.529 1.00 44.88 586 GLN A C 1
ATOM 4536 O O . GLN A 1 586 ? -13.458 -22.427 34.338 1.00 44.88 586 GLN A O 1
ATOM 4541 N N . GLY A 1 587 ? -12.797 -21.439 36.241 1.00 50.91 587 GLY A N 1
ATOM 4542 C CA . GLY A 1 587 ? -12.607 -20.109 35.668 1.00 50.91 587 GLY A CA 1
ATOM 4543 C C . GLY A 1 587 ? -11.493 -20.103 34.640 1.00 50.91 587 GLY A C 1
ATOM 4544 O O . GLY A 1 587 ? -10.326 -19.990 34.994 1.00 50.91 587 GLY A O 1
ATOM 4545 N N . SER A 1 588 ? -11.868 -20.239 33.375 1.00 58.22 588 SER A N 1
ATOM 4546 C CA . SER A 1 588 ? -10.929 -20.363 32.271 1.00 58.22 588 SER A CA 1
ATOM 4547 C C . SER A 1 588 ? -10.070 -19.101 32.099 1.00 58.22 588 SER A C 1
ATOM 4549 O O . SER A 1 588 ? -10.594 -17.983 32.087 1.00 58.22 588 SER A O 1
ATOM 4551 N N . PHE A 1 589 ? -8.764 -19.297 31.870 1.00 55.31 589 PHE A N 1
ATOM 4552 C CA . PHE A 1 589 ? -7.797 -18.326 31.327 1.00 55.31 589 PHE A CA 1
ATOM 4553 C C . PHE A 1 589 ? -8.394 -17.447 30.211 1.00 55.31 589 PHE A C 1
ATOM 4555 O O . PHE A 1 589 ? -8.137 -16.245 30.147 1.00 55.31 589 PHE A O 1
ATOM 4562 N N . THR A 1 590 ? -9.287 -18.014 29.396 1.00 54.38 590 THR A N 1
ATOM 4563 C CA . THR A 1 590 ? -10.022 -17.319 28.332 1.00 54.38 590 THR A CA 1
ATOM 4564 C C . THR A 1 590 ? -10.838 -16.126 28.842 1.00 54.38 590 THR A C 1
ATOM 4566 O O . THR A 1 590 ? -10.922 -15.111 28.155 1.00 54.38 590 THR A O 1
ATOM 4569 N N . SER A 1 591 ? -11.405 -16.200 30.049 1.00 59.84 591 SER A N 1
ATOM 4570 C CA . SER A 1 591 ? -12.180 -15.100 30.643 1.00 59.84 591 SER A CA 1
ATOM 4571 C C . SER A 1 591 ? -11.283 -13.926 31.038 1.00 59.84 591 SER A C 1
ATOM 4573 O O . SER A 1 591 ? -11.637 -12.776 30.790 1.00 59.84 591 SER A O 1
ATOM 4575 N N . ILE A 1 592 ? -10.093 -14.214 31.579 1.00 63.16 592 ILE A N 1
ATOM 4576 C CA . ILE A 1 592 ? -9.086 -13.200 31.927 1.00 63.16 592 ILE A CA 1
ATOM 4577 C C . ILE A 1 592 ? -8.576 -12.523 30.652 1.00 63.16 592 ILE A C 1
ATOM 4579 O O . ILE A 1 592 ? -8.571 -11.298 30.568 1.00 63.16 592 ILE A O 1
ATOM 4583 N N . CYS A 1 593 ? -8.228 -13.299 29.620 1.00 58.88 593 CYS A N 1
ATOM 4584 C CA . CYS A 1 593 ? -7.818 -12.750 28.326 1.00 58.88 593 CYS A CA 1
ATOM 4585 C C . CYS A 1 593 ? -8.906 -11.876 27.696 1.00 58.88 593 CYS A C 1
ATOM 4587 O O . CYS A 1 593 ? -8.607 -10.788 27.212 1.00 58.88 593 CYS A O 1
ATOM 4589 N N . LYS A 1 594 ? -10.172 -12.314 27.731 1.00 62.88 594 LYS A N 1
ATOM 4590 C CA . LYS A 1 594 ? -11.306 -11.538 27.213 1.00 62.88 594 LYS A CA 1
ATOM 4591 C C . LYS A 1 594 ? -11.468 -10.214 27.960 1.00 62.88 594 LYS A C 1
ATOM 4593 O O . LYS A 1 594 ? -11.675 -9.189 27.322 1.00 62.88 594 LYS A O 1
ATOM 4598 N N . MET A 1 595 ? -11.340 -10.221 29.284 1.00 63.91 595 MET A N 1
ATOM 4599 C CA . MET A 1 595 ? -11.414 -9.016 30.115 1.00 63.91 595 MET A CA 1
ATOM 4600 C C . MET A 1 595 ? -10.277 -8.029 29.800 1.00 63.91 595 MET A C 1
ATOM 4602 O O . MET A 1 595 ? -10.536 -6.849 29.571 1.00 63.91 595 MET A O 1
ATOM 4606 N N . LEU A 1 596 ? -9.032 -8.509 29.706 1.00 62.97 596 LEU A N 1
ATOM 4607 C CA . LEU A 1 596 ? -7.865 -7.684 29.359 1.00 62.97 596 LEU A CA 1
ATOM 4608 C C . LEU A 1 596 ? -7.941 -7.126 27.926 1.00 62.97 596 LEU A C 1
ATOM 4610 O O . LEU A 1 596 ? -7.559 -5.979 27.693 1.00 62.97 596 LEU A O 1
ATOM 4614 N N . LEU A 1 597 ? -8.470 -7.905 26.976 1.00 62.31 597 LEU A N 1
ATOM 4615 C CA . LEU A 1 597 ? -8.692 -7.471 25.592 1.00 62.31 597 LEU A CA 1
ATOM 4616 C C . LEU A 1 597 ? -9.787 -6.409 25.484 1.00 62.31 597 LEU A C 1
ATOM 4618 O O . LEU A 1 597 ? -9.594 -5.420 24.786 1.00 62.31 597 LEU A O 1
ATOM 4622 N N . ARG A 1 598 ? -10.925 -6.573 26.169 1.00 62.69 598 ARG A N 1
ATOM 4623 C CA . ARG A 1 598 ? -11.986 -5.546 26.181 1.00 62.69 598 ARG A CA 1
ATOM 4624 C C . ARG A 1 598 ? -11.473 -4.230 26.762 1.00 62.69 598 ARG A C 1
ATOM 4626 O O . ARG A 1 598 ? -11.700 -3.177 26.173 1.00 62.69 598 ARG A O 1
ATOM 4633 N N . SER A 1 599 ? -10.677 -4.320 27.827 1.00 64.50 599 SER A N 1
ATOM 4634 C CA . SER A 1 599 ? -9.944 -3.190 28.399 1.00 64.50 599 SER A CA 1
ATOM 4635 C C . SER A 1 599 ? -9.043 -2.488 27.370 1.00 64.50 599 SER A C 1
ATOM 4637 O O . SER A 1 599 ? -9.139 -1.273 27.233 1.00 64.50 599 SER A O 1
ATOM 4639 N N . LEU A 1 600 ? -8.260 -3.220 26.565 1.00 64.06 600 LEU A N 1
ATOM 4640 C CA . LEU A 1 600 ? -7.432 -2.634 25.495 1.00 64.06 600 LEU A CA 1
ATOM 4641 C C . LEU A 1 600 ? -8.253 -1.805 24.483 1.00 64.06 600 LEU A C 1
ATOM 4643 O O . LEU A 1 600 ? -7.766 -0.791 23.987 1.00 64.06 600 LEU A O 1
ATOM 4647 N N . PHE A 1 601 ? -9.495 -2.207 24.193 1.00 65.88 601 PHE A N 1
ATOM 4648 C CA . PHE A 1 601 ? -10.406 -1.492 23.286 1.00 65.88 601 PHE A CA 1
ATOM 4649 C C . PHE A 1 601 ? -11.222 -0.373 23.961 1.00 65.88 601 PHE A C 1
ATOM 4651 O O . PHE A 1 601 ? -12.096 0.212 23.323 1.00 65.88 601 PHE A O 1
ATOM 4658 N N . GLY A 1 602 ? -10.943 -0.052 25.228 1.00 63.69 602 GLY A N 1
ATOM 4659 C CA . GLY A 1 602 ? -11.632 1.003 25.978 1.00 63.69 602 GLY A CA 1
ATOM 4660 C C . GLY A 1 602 ? -12.928 0.566 26.673 1.00 63.69 602 GLY A C 1
ATOM 4661 O O . GLY A 1 602 ? -13.602 1.413 27.251 1.00 63.69 602 GLY A O 1
ATOM 4662 N N . ASP A 1 603 ? -13.258 -0.731 26.660 1.00 66.44 603 ASP A N 1
ATOM 4663 C CA . ASP A 1 603 ? -14.389 -1.354 27.373 1.00 66.44 603 ASP A CA 1
ATOM 4664 C C . ASP A 1 603 ? -13.873 -2.106 28.615 1.00 66.44 603 ASP A C 1
ATOM 4666 O O . ASP A 1 603 ? -13.949 -3.332 28.723 1.00 66.44 603 ASP A O 1
ATOM 4670 N N . ALA A 1 604 ? -13.219 -1.378 29.524 1.00 71.25 604 ALA A N 1
ATOM 4671 C CA . ALA A 1 604 ? -12.656 -1.950 30.744 1.00 71.25 604 ALA A CA 1
ATOM 4672 C C . ALA A 1 604 ? -13.755 -2.193 31.792 1.00 71.25 604 ALA A C 1
ATOM 4674 O O . ALA A 1 604 ? -14.342 -1.256 32.326 1.00 71.25 604 ALA A O 1
ATOM 4675 N N . ASP A 1 605 ? -14.010 -3.466 32.092 1.00 65.62 605 ASP A N 1
ATOM 4676 C CA . ASP A 1 605 ? -15.036 -3.901 33.042 1.00 65.62 605 ASP A CA 1
ATOM 4677 C C . ASP A 1 605 ? -14.476 -3.957 34.475 1.00 65.62 605 ASP A C 1
ATOM 4679 O O . ASP A 1 605 ? -13.902 -4.960 34.909 1.00 65.62 605 ASP A O 1
ATOM 4683 N N . PHE A 1 606 ? -14.606 -2.840 35.196 1.00 69.44 606 PHE A N 1
ATOM 4684 C CA . PHE A 1 606 ? -14.164 -2.707 36.590 1.00 69.44 606 PHE A CA 1
ATOM 4685 C C . PHE A 1 606 ? -15.158 -3.321 37.596 1.00 69.44 606 PHE A C 1
ATOM 4687 O O . PHE A 1 606 ? -14.769 -3.675 38.713 1.00 69.44 606 PHE A O 1
ATOM 4694 N N . ASP A 1 607 ? -16.421 -3.507 37.203 1.00 63.34 607 ASP A N 1
ATOM 4695 C CA . ASP A 1 607 ? -17.478 -4.047 38.066 1.00 63.34 607 ASP A CA 1
ATOM 4696 C C . ASP A 1 607 ? -17.284 -5.547 38.308 1.00 63.34 607 ASP A C 1
ATOM 4698 O O . ASP A 1 607 ? -17.338 -6.019 39.447 1.00 63.34 607 ASP A O 1
ATOM 4702 N N . THR A 1 608 ? -16.943 -6.296 37.256 1.00 60.97 608 THR A N 1
ATOM 4703 C CA . THR A 1 608 ? -16.658 -7.737 37.351 1.00 60.97 608 THR A CA 1
ATOM 4704 C C . THR A 1 608 ? -15.456 -8.041 38.256 1.00 60.97 608 THR A C 1
ATOM 4706 O O . THR A 1 608 ? -15.410 -9.090 38.905 1.00 60.97 608 THR A O 1
ATOM 4709 N N . LEU A 1 609 ? -14.486 -7.125 38.344 1.00 56.03 609 LEU A N 1
ATOM 4710 C CA . LEU A 1 609 ? -13.297 -7.283 39.186 1.00 56.03 609 LEU A CA 1
ATOM 4711 C C . LEU A 1 609 ? -13.557 -6.907 40.656 1.00 56.03 609 LEU A C 1
ATOM 4713 O O . LEU A 1 609 ? -13.000 -7.544 41.548 1.00 56.03 609 LEU A O 1
ATOM 4717 N N . SER A 1 610 ? -14.415 -5.912 40.906 1.00 56.97 610 SER A N 1
ATOM 4718 C CA . SER A 1 610 ? -14.735 -5.423 42.257 1.00 56.97 610 SER A CA 1
ATOM 4719 C C . SER A 1 610 ? -15.725 -6.318 43.014 1.00 56.97 610 SER A C 1
ATOM 4721 O O . SER A 1 610 ? -15.662 -6.410 44.239 1.00 56.97 610 SER A O 1
ATOM 4723 N N . HIS A 1 611 ? -16.627 -7.007 42.305 1.00 52.94 611 HIS A N 1
ATOM 4724 C CA . HIS A 1 611 ? -17.690 -7.820 42.915 1.00 52.94 611 HIS A CA 1
ATOM 4725 C C . HIS A 1 611 ? -17.324 -9.293 43.129 1.00 52.94 611 HIS A C 1
ATOM 4727 O O . HIS A 1 611 ? -18.045 -10.016 43.817 1.00 52.94 611 HIS A O 1
ATOM 4733 N N . HIS A 1 612 ? -16.240 -9.790 42.535 1.00 52.41 612 HIS A N 1
ATOM 4734 C CA . HIS A 1 612 ? -15.834 -11.188 42.671 1.00 52.41 612 HIS A CA 1
ATOM 4735 C C . HIS A 1 612 ? -14.537 -11.275 43.485 1.00 52.41 612 HIS A C 1
ATOM 4737 O O . HIS A 1 612 ? -13.478 -10.886 43.005 1.00 52.41 612 HIS A O 1
ATOM 4743 N N . GLN A 1 613 ? -14.566 -11.910 44.669 1.00 52.44 613 GLN A N 1
ATOM 4744 C CA . GLN A 1 613 ? -13.372 -12.259 45.479 1.00 52.44 613 GLN A CA 1
ATOM 4745 C C . GLN A 1 613 ? -12.340 -13.157 44.744 1.00 52.44 613 GLN A C 1
ATOM 4747 O O . GLN A 1 613 ? -11.352 -13.599 45.324 1.00 52.44 613 GLN A O 1
ATOM 4752 N N . ARG A 1 614 ? -12.556 -13.429 43.452 1.00 51.88 614 ARG A N 1
ATOM 4753 C CA . ARG A 1 614 ? -11.835 -14.368 42.592 1.00 51.88 614 ARG A CA 1
ATOM 4754 C C . ARG A 1 614 ? -10.379 -13.980 42.326 1.00 51.88 614 ARG A C 1
ATOM 4756 O O . ARG A 1 614 ? -9.567 -14.871 42.111 1.00 51.88 614 ARG A O 1
ATOM 4763 N N . PHE A 1 615 ? -10.047 -12.685 42.334 1.00 55.66 615 PHE A N 1
ATOM 4764 C CA . PHE A 1 615 ? -8.718 -12.185 41.940 1.00 55.66 615 PHE A CA 1
ATOM 4765 C C . PHE A 1 615 ? -7.873 -11.607 43.082 1.00 55.66 615 PHE A C 1
ATOM 4767 O O . PHE A 1 615 ? -6.806 -11.059 42.822 1.00 55.66 615 PHE A O 1
ATOM 4774 N N . GLY A 1 616 ? -8.303 -11.768 44.338 1.00 53.34 616 GLY A N 1
ATOM 4775 C CA . GLY A 1 616 ? -7.555 -11.308 45.510 1.00 53.34 616 GLY A CA 1
ATOM 4776 C C . GLY A 1 616 ? -7.426 -9.782 45.576 1.00 53.34 616 GLY A C 1
ATOM 4777 O O . GLY A 1 616 ? -6.546 -9.175 44.959 1.00 53.34 616 GLY A O 1
ATOM 4778 N N . GLN A 1 617 ? -8.277 -9.141 46.374 1.00 57.53 617 GLN A N 1
ATOM 4779 C CA . GLN A 1 617 ? -8.095 -7.730 46.711 1.00 57.53 617 GLN A CA 1
ATOM 4780 C C . GLN A 1 617 ? -6.922 -7.569 47.692 1.00 57.53 617 GLN A C 1
ATOM 4782 O O . GLN A 1 617 ? -6.766 -8.400 48.590 1.00 57.53 617 GLN A O 1
ATOM 4787 N N . PRO A 1 618 ? -6.088 -6.520 47.561 1.00 57.19 618 PRO A N 1
ATOM 4788 C CA . PRO A 1 618 ? -6.170 -5.400 46.609 1.00 57.19 618 PRO A CA 1
ATOM 4789 C C . PRO A 1 618 ? -5.350 -5.591 45.315 1.00 57.19 618 PRO A C 1
ATOM 4791 O O . PRO A 1 618 ? -5.418 -4.768 44.404 1.00 57.19 618 PRO A O 1
ATOM 4794 N N . PHE A 1 619 ? -4.534 -6.643 45.226 1.00 56.38 619 PHE A N 1
ATOM 4795 C CA . PHE A 1 619 ? -3.505 -6.762 44.188 1.00 56.38 619 PHE A CA 1
ATOM 4796 C C . PHE A 1 619 ? -4.069 -7.000 42.780 1.00 56.38 619 PHE A C 1
ATOM 4798 O O . PHE A 1 619 ? -3.518 -6.454 41.825 1.00 56.38 619 PHE A O 1
ATOM 4805 N N . GLY A 1 620 ? -5.175 -7.742 42.638 1.00 60.56 620 GLY A N 1
ATOM 4806 C CA . GLY A 1 620 ? -5.823 -7.964 41.338 1.00 60.56 620 GLY A CA 1
ATOM 4807 C C . GLY A 1 620 ? -6.316 -6.668 40.683 1.00 60.56 620 GLY A C 1
ATOM 4808 O O . GLY A 1 620 ? -6.108 -6.457 39.489 1.00 60.56 620 GLY A O 1
ATOM 4809 N N . GLU A 1 621 ? -6.880 -5.758 41.481 1.00 63.72 621 GLU A N 1
ATOM 4810 C CA . GLU A 1 621 ? -7.308 -4.430 41.026 1.00 63.72 621 GLU A CA 1
ATOM 4811 C C . GLU A 1 621 ? -6.123 -3.561 40.614 1.00 63.72 621 GLU A C 1
ATOM 4813 O O . GLU A 1 621 ? -6.125 -2.994 39.524 1.00 63.72 621 GLU A O 1
ATOM 4818 N N . ILE A 1 622 ? -5.074 -3.501 41.439 1.00 63.25 622 ILE A N 1
ATOM 4819 C CA . ILE A 1 622 ? -3.863 -2.723 41.139 1.00 63.25 622 ILE A CA 1
ATOM 4820 C C . ILE A 1 622 ? -3.237 -3.181 39.816 1.00 63.25 622 ILE A C 1
ATOM 4822 O O . ILE A 1 622 ? -2.896 -2.348 38.977 1.00 63.25 622 ILE A O 1
ATOM 4826 N N . ILE A 1 623 ? -3.124 -4.495 39.599 1.00 61.84 623 ILE A N 1
ATOM 4827 C CA . ILE A 1 623 ? -2.582 -5.057 38.355 1.00 61.84 623 ILE A CA 1
ATOM 4828 C C . ILE A 1 623 ? -3.464 -4.679 37.158 1.00 61.84 623 ILE A C 1
ATOM 4830 O O . ILE A 1 623 ? -2.936 -4.291 36.116 1.00 61.84 623 ILE A O 1
ATOM 4834 N N . PHE A 1 624 ? -4.791 -4.728 37.301 1.00 65.88 624 PHE A N 1
ATOM 4835 C CA . PHE A 1 624 ? -5.713 -4.335 36.234 1.00 65.88 624 PHE A CA 1
ATOM 4836 C C . PHE A 1 624 ? -5.661 -2.829 35.931 1.00 65.88 624 PHE A C 1
ATOM 4838 O O . PHE A 1 624 ? -5.715 -2.432 34.767 1.00 65.88 624 PHE A O 1
ATOM 4845 N N . TYR A 1 625 ? -5.479 -1.967 36.934 1.00 68.56 625 TYR A N 1
ATOM 4846 C CA . TYR A 1 625 ? -5.264 -0.535 36.703 1.00 68.56 625 TYR A CA 1
ATOM 4847 C C . TYR A 1 625 ? -3.949 -0.258 35.985 1.00 68.56 625 TYR A C 1
ATOM 4849 O O . TYR A 1 625 ? -3.937 0.494 35.011 1.00 68.56 625 TYR A O 1
ATOM 4857 N N . VAL A 1 626 ? -2.854 -0.890 36.415 1.00 64.88 626 VAL A N 1
ATOM 4858 C CA . VAL A 1 626 ? -1.554 -0.772 35.739 1.00 64.88 626 VAL A CA 1
ATOM 4859 C C . VAL A 1 626 ? -1.663 -1.250 34.291 1.00 64.88 626 VAL A C 1
ATOM 4861 O O . VAL A 1 626 ? -1.167 -0.571 33.395 1.00 64.88 626 VAL A O 1
ATOM 4864 N N . TRP A 1 627 ? -2.376 -2.352 34.040 1.00 66.25 627 TRP A N 1
ATOM 4865 C CA . TRP A 1 627 ? -2.672 -2.828 32.689 1.00 66.25 627 TRP A CA 1
ATOM 4866 C C . TRP A 1 627 ? -3.386 -1.766 31.849 1.00 66.25 627 TRP A C 1
ATOM 4868 O O . TRP A 1 627 ? -2.914 -1.444 30.761 1.00 66.25 627 TRP A O 1
ATOM 4878 N N . ASN A 1 628 ? -4.472 -1.174 32.353 1.00 63.62 628 ASN A N 1
ATOM 4879 C CA . ASN A 1 628 ? -5.221 -0.133 31.641 1.00 63.62 628 ASN A CA 1
ATOM 4880 C C . ASN A 1 628 ? -4.369 1.120 31.373 1.00 63.62 628 ASN A C 1
ATOM 4882 O O . ASN A 1 628 ? -4.410 1.667 30.274 1.00 63.62 628 ASN A O 1
ATOM 4886 N N . VAL A 1 629 ? -3.554 1.560 32.338 1.00 69.31 629 VAL A N 1
ATOM 4887 C CA . VAL A 1 629 ? -2.644 2.706 32.159 1.00 69.31 629 VAL A CA 1
ATOM 4888 C C . VAL A 1 629 ? -1.612 2.415 31.072 1.00 69.31 629 VAL A C 1
ATOM 4890 O O . VAL A 1 629 ? -1.431 3.213 30.153 1.00 69.31 629 VAL A O 1
ATOM 4893 N N . VAL A 1 630 ? -0.946 1.263 31.138 1.00 63.72 630 VAL A N 1
ATOM 4894 C CA . VAL A 1 630 ? 0.080 0.895 30.156 1.00 63.72 630 VAL A CA 1
ATOM 4895 C C . VAL A 1 630 ? -0.535 0.728 28.767 1.00 63.72 630 VAL A C 1
ATOM 4897 O O . VAL A 1 630 ? 0.015 1.236 27.795 1.00 63.72 630 VAL A O 1
ATOM 4900 N N . THR A 1 631 ? -1.680 0.061 28.652 1.00 63.53 631 THR A N 1
ATOM 4901 C CA . THR A 1 631 ? -2.272 -0.277 27.350 1.00 63.53 631 THR A CA 1
ATOM 4902 C C . THR A 1 631 ? -3.035 0.880 26.712 1.00 63.53 631 THR A C 1
ATOM 4904 O O . THR A 1 631 ? -2.731 1.253 25.579 1.00 63.53 631 THR A O 1
ATOM 4907 N N . ILE A 1 632 ? -3.975 1.494 27.431 1.00 66.62 632 ILE A N 1
ATOM 4908 C CA . ILE A 1 632 ? -4.844 2.549 26.892 1.00 66.62 632 ILE A CA 1
ATOM 4909 C C . ILE A 1 632 ? -4.100 3.886 26.826 1.00 66.62 632 ILE A C 1
ATOM 4911 O O . ILE A 1 632 ? -4.238 4.617 25.849 1.00 66.62 632 ILE A O 1
ATOM 4915 N N . LEU A 1 633 ? -3.306 4.232 27.847 1.00 63.19 633 LEU A N 1
ATOM 4916 C CA . LEU A 1 633 ? -2.712 5.574 27.931 1.00 63.19 633 LEU A CA 1
ATOM 4917 C C . LEU A 1 633 ? -1.333 5.661 27.289 1.00 63.19 633 LEU A C 1
ATOM 4919 O O . LEU A 1 633 ? -1.037 6.660 26.637 1.00 63.19 633 LEU A O 1
ATOM 4923 N N . ILE A 1 634 ? -0.482 4.653 27.479 1.00 66.12 634 ILE A N 1
ATOM 4924 C CA . ILE A 1 634 ? 0.886 4.687 26.949 1.00 66.12 634 ILE A CA 1
ATOM 4925 C C . ILE A 1 634 ? 0.917 4.057 25.560 1.00 66.12 634 ILE A C 1
ATOM 4927 O O . ILE A 1 634 ? 1.182 4.752 24.582 1.00 66.12 634 ILE A O 1
ATOM 4931 N N . LEU A 1 635 ? 0.623 2.760 25.454 1.00 60.16 635 LEU A N 1
ATOM 4932 C CA . LEU A 1 635 ? 0.810 2.009 24.213 1.00 60.16 635 LEU A CA 1
ATOM 4933 C C . LEU A 1 635 ? -0.087 2.520 23.086 1.00 60.16 635 LEU A C 1
ATOM 4935 O O . LEU A 1 635 ? 0.418 2.726 21.987 1.00 60.16 635 LEU A O 1
ATOM 4939 N N . MET A 1 636 ? -1.370 2.798 23.342 1.00 67.75 636 MET A N 1
ATOM 4940 C CA . MET A 1 636 ? -2.276 3.281 22.293 1.00 67.75 636 MET A CA 1
ATOM 4941 C C . MET A 1 636 ? -1.877 4.666 21.761 1.00 67.75 636 MET A C 1
ATOM 4943 O O . MET A 1 636 ? -1.869 4.889 20.553 1.00 67.75 636 MET A O 1
ATOM 4947 N N . ASN A 1 637 ? -1.472 5.589 22.638 1.00 68.62 637 ASN A N 1
ATOM 4948 C CA . ASN A 1 637 ? -1.038 6.926 22.221 1.00 68.62 637 ASN A CA 1
ATOM 4949 C C . ASN A 1 637 ? 0.330 6.908 21.523 1.00 68.62 637 ASN A C 1
ATOM 4951 O O . ASN A 1 637 ? 0.525 7.618 20.535 1.00 68.62 637 ASN A O 1
ATOM 4955 N N . VAL A 1 638 ? 1.267 6.075 21.991 1.00 71.38 638 VAL A N 1
ATOM 4956 C CA . VAL A 1 638 ? 2.545 5.840 21.297 1.00 71.38 638 VAL A CA 1
ATOM 4957 C C . VAL A 1 638 ? 2.293 5.232 19.920 1.00 71.38 638 VAL A C 1
ATOM 4959 O O . VAL A 1 638 ? 2.897 5.673 18.948 1.00 71.38 638 VAL A O 1
ATOM 4962 N N . LEU A 1 639 ? 1.366 4.279 19.809 1.00 60.53 639 LEU A N 1
ATOM 4963 C CA . LEU A 1 639 ? 0.996 3.655 18.543 1.00 60.53 639 LEU A CA 1
ATOM 4964 C C . LEU A 1 639 ? 0.426 4.679 17.552 1.00 60.53 639 LEU A C 1
ATOM 4966 O O . LEU A 1 639 ? 0.832 4.683 16.395 1.00 60.53 639 LEU A O 1
ATOM 4970 N N . VAL A 1 640 ? -0.446 5.591 17.998 1.00 65.06 640 VAL A N 1
ATOM 4971 C CA . VAL A 1 640 ? -0.951 6.697 17.161 1.00 65.06 640 VAL A CA 1
ATOM 4972 C C . VAL A 1 640 ? 0.192 7.592 16.672 1.00 65.06 640 VAL A C 1
ATOM 4974 O O . VAL A 1 640 ? 0.226 7.946 15.495 1.00 65.06 640 VAL A O 1
ATOM 4977 N N . ALA A 1 641 ? 1.144 7.936 17.544 1.00 60.88 641 ALA A N 1
ATOM 4978 C CA . ALA A 1 641 ? 2.292 8.762 17.171 1.00 60.88 641 ALA A CA 1
ATOM 4979 C C . ALA A 1 641 ? 3.228 8.054 16.173 1.00 60.88 641 ALA A C 1
ATOM 4981 O O . ALA A 1 641 ? 3.658 8.668 15.196 1.00 60.88 641 ALA A O 1
ATOM 4982 N N . LEU A 1 642 ? 3.506 6.764 16.389 1.00 61.12 642 LEU A N 1
ATOM 4983 C CA . LEU A 1 642 ? 4.302 5.944 15.475 1.00 61.12 642 LEU A CA 1
ATOM 4984 C C . LEU A 1 642 ? 3.612 5.814 14.117 1.00 61.12 642 LEU A C 1
ATOM 4986 O O . LEU A 1 642 ? 4.251 6.060 13.101 1.00 61.12 642 LEU A O 1
ATOM 4990 N N . TYR A 1 643 ? 2.306 5.527 14.087 1.00 64.38 643 TYR A N 1
ATOM 4991 C CA . TYR A 1 643 ? 1.557 5.480 12.833 1.00 64.38 643 TYR A CA 1
ATOM 4992 C C . TYR A 1 643 ? 1.575 6.816 12.104 1.00 64.38 643 TYR A C 1
ATOM 4994 O O . TYR A 1 643 ? 1.778 6.812 10.900 1.00 64.38 643 TYR A O 1
ATOM 5002 N N . ALA A 1 644 ? 1.407 7.947 12.794 1.00 62.00 644 ALA A N 1
ATOM 5003 C CA . ALA A 1 644 ? 1.452 9.258 12.150 1.00 62.00 644 ALA A CA 1
ATOM 5004 C C . ALA A 1 644 ? 2.818 9.534 11.497 1.00 62.00 644 ALA A C 1
ATOM 5006 O O . ALA A 1 644 ? 2.865 9.975 10.351 1.00 62.00 644 ALA A O 1
ATOM 5007 N N . SER A 1 645 ? 3.918 9.222 12.194 1.00 68.94 645 SER A N 1
ATOM 5008 C CA . SER A 1 645 ? 5.276 9.406 11.664 1.00 68.94 645 SER A CA 1
ATOM 5009 C C . SER A 1 645 ? 5.605 8.436 10.529 1.00 68.94 645 SER A C 1
ATOM 5011 O O . SER A 1 645 ? 6.207 8.844 9.541 1.00 68.94 645 SER A O 1
ATOM 5013 N N . SER A 1 646 ? 5.225 7.162 10.647 1.00 63.34 646 SER A N 1
ATOM 5014 C CA . SER A 1 646 ? 5.423 6.179 9.577 1.00 63.34 646 SER A CA 1
ATOM 5015 C C . SER A 1 646 ? 4.537 6.473 8.369 1.00 63.34 646 SER A C 1
ATOM 5017 O O . SER A 1 646 ? 4.960 6.261 7.240 1.00 63.34 646 SER A O 1
ATOM 5019 N N . TYR A 1 647 ? 3.326 6.987 8.589 1.00 67.50 647 TYR A N 1
ATOM 5020 C CA . TYR A 1 647 ? 2.399 7.344 7.521 1.00 67.50 647 TYR A CA 1
ATOM 5021 C C . TYR A 1 647 ? 2.963 8.455 6.636 1.00 67.50 647 TYR A C 1
ATOM 5023 O O . TYR A 1 647 ? 2.888 8.323 5.423 1.00 67.50 647 TYR A O 1
ATOM 5031 N N . GLU A 1 648 ? 3.572 9.496 7.216 1.00 60.84 648 GLU A N 1
ATOM 5032 C CA . GLU A 1 648 ? 4.197 10.588 6.452 1.00 60.84 648 GLU A CA 1
ATOM 5033 C C . GLU A 1 648 ? 5.260 10.062 5.475 1.00 60.84 648 GLU A C 1
ATOM 5035 O O . GLU A 1 648 ? 5.163 10.321 4.277 1.00 60.84 648 GLU A O 1
ATOM 5040 N N . GLY A 1 649 ? 6.187 9.221 5.950 1.00 56.50 649 GLY A N 1
ATOM 5041 C CA . GLY A 1 649 ? 7.203 8.611 5.084 1.00 56.50 649 GLY A CA 1
ATOM 5042 C C . GLY A 1 649 ? 6.627 7.656 4.032 1.00 56.50 649 GLY A C 1
ATOM 5043 O O . GLY A 1 649 ? 7.099 7.623 2.903 1.00 56.50 649 GLY A O 1
ATOM 5044 N N . VAL A 1 650 ? 5.574 6.899 4.364 1.00 66.38 650 VAL A N 1
ATOM 5045 C CA . VAL A 1 650 ? 4.943 5.957 3.420 1.00 66.38 650 VAL A CA 1
ATOM 5046 C C . VAL A 1 650 ? 4.119 6.681 2.352 1.00 66.38 650 VAL A C 1
ATOM 5048 O O . VAL A 1 650 ? 4.010 6.187 1.230 1.00 66.38 650 VAL A O 1
ATOM 5051 N N . THR A 1 651 ? 3.525 7.840 2.654 1.00 68.00 651 THR A N 1
ATOM 5052 C CA . THR A 1 651 ? 2.654 8.536 1.694 1.00 68.00 651 THR A CA 1
ATOM 5053 C C . THR A 1 651 ? 3.372 9.062 0.461 1.00 68.00 651 THR A C 1
ATOM 5055 O O . THR A 1 651 ? 2.744 9.121 -0.599 1.00 68.00 651 THR A O 1
ATOM 5058 N N . ASP A 1 652 ? 4.652 9.411 0.579 1.00 63.78 652 ASP A N 1
ATOM 5059 C CA . ASP A 1 652 ? 5.428 9.946 -0.541 1.00 63.78 652 ASP A CA 1
ATOM 5060 C C . ASP A 1 652 ? 5.693 8.872 -1.610 1.00 63.78 652 ASP A C 1
ATOM 5062 O O . ASP A 1 652 ? 5.579 9.150 -2.807 1.00 63.78 652 ASP A O 1
ATOM 5066 N N . ASP A 1 653 ? 5.905 7.621 -1.189 1.00 67.56 653 ASP A N 1
ATOM 5067 C CA . ASP A 1 653 ? 6.151 6.477 -2.078 1.00 67.56 653 ASP A CA 1
ATOM 5068 C C . ASP A 1 653 ? 4.899 5.649 -2.408 1.00 67.56 653 ASP A C 1
ATOM 5070 O O . ASP A 1 653 ? 4.923 4.819 -3.322 1.00 67.56 653 ASP A O 1
ATOM 5074 N N . ALA A 1 654 ? 3.775 5.889 -1.725 1.00 70.88 654 ALA A N 1
ATOM 5075 C CA . ALA A 1 654 ? 2.558 5.080 -1.838 1.00 70.88 654 ALA A CA 1
ATOM 5076 C C . ALA A 1 654 ? 2.044 4.921 -3.280 1.00 70.88 654 ALA A C 1
ATOM 5078 O O . ALA A 1 654 ? 1.504 3.873 -3.633 1.00 70.88 654 ALA A O 1
ATOM 5079 N N . VAL A 1 655 ? 2.203 5.943 -4.128 1.00 73.06 655 VAL A N 1
ATOM 5080 C CA . VAL A 1 655 ? 1.782 5.880 -5.539 1.00 73.06 655 VAL A CA 1
ATOM 5081 C C . VAL A 1 655 ? 2.683 4.947 -6.346 1.00 73.06 655 VAL A C 1
ATOM 5083 O O . VAL A 1 655 ? 2.176 4.127 -7.113 1.00 73.06 655 VAL A O 1
ATOM 5086 N N . ASN A 1 656 ? 4.000 5.041 -6.156 1.00 76.06 656 ASN A N 1
ATOM 5087 C CA . ASN A 1 656 ? 4.969 4.193 -6.849 1.00 76.06 656 ASN A CA 1
ATOM 5088 C C . ASN A 1 656 ? 4.801 2.731 -6.420 1.00 76.06 656 ASN A C 1
ATOM 5090 O O . ASN A 1 656 ? 4.779 1.832 -7.263 1.00 76.06 656 ASN A O 1
ATOM 5094 N N . GLU A 1 657 ? 4.587 2.511 -5.122 1.00 78.31 657 GLU A N 1
ATOM 5095 C CA . GLU A 1 657 ? 4.278 1.201 -4.548 1.00 78.31 657 GLU A CA 1
ATOM 5096 C C . GLU A 1 657 ? 2.953 0.640 -5.072 1.00 78.31 657 GLU A C 1
ATOM 5098 O O . GLU A 1 657 ? 2.876 -0.525 -5.462 1.00 78.31 657 GLU A O 1
ATOM 5103 N N . PHE A 1 658 ? 1.910 1.467 -5.183 1.00 81.81 658 PHE A N 1
ATOM 5104 C CA . PHE A 1 658 ? 0.646 1.045 -5.784 1.00 81.81 658 PHE A CA 1
ATOM 5105 C C . PHE A 1 658 ? 0.809 0.652 -7.258 1.00 81.81 658 PHE A C 1
ATOM 5107 O O . PHE A 1 658 ? 0.253 -0.359 -7.687 1.00 81.81 658 PHE A O 1
ATOM 5114 N N . MET A 1 659 ? 1.576 1.415 -8.039 1.00 79.06 659 MET A N 1
ATOM 5115 C CA . MET A 1 659 ? 1.848 1.111 -9.448 1.00 79.06 659 MET A CA 1
ATOM 5116 C C . MET A 1 659 ? 2.624 -0.200 -9.615 1.00 79.06 659 MET A C 1
ATOM 5118 O O . MET A 1 659 ? 2.287 -1.001 -10.492 1.00 79.06 659 MET A O 1
ATOM 5122 N N . ALA A 1 660 ? 3.613 -0.454 -8.754 1.00 78.94 660 ALA A N 1
ATOM 5123 C CA . ALA A 1 660 ? 4.348 -1.715 -8.716 1.00 78.94 660 ALA A CA 1
ATOM 5124 C C . ALA A 1 660 ? 3.449 -2.887 -8.289 1.00 78.94 660 ALA A C 1
ATOM 5126 O O . ALA A 1 660 ? 3.435 -3.934 -8.941 1.00 78.94 660 ALA A O 1
ATOM 5127 N N . PHE A 1 661 ? 2.614 -2.694 -7.266 1.00 81.06 661 PHE A N 1
ATOM 5128 C CA . PHE A 1 661 ? 1.610 -3.672 -6.848 1.00 81.06 661 PHE A CA 1
ATOM 5129 C C . PHE A 1 661 ? 0.616 -3.987 -7.975 1.00 81.06 661 PHE A C 1
ATOM 5131 O O . PHE A 1 661 ? 0.318 -5.154 -8.235 1.00 81.06 661 PHE A O 1
ATOM 5138 N N . PHE A 1 662 ? 0.117 -2.969 -8.678 1.00 81.50 662 PHE A N 1
ATOM 5139 C CA . PHE A 1 662 ? -0.798 -3.133 -9.807 1.00 81.50 662 PHE A CA 1
ATOM 5140 C C . PHE A 1 662 ? -0.139 -3.883 -10.974 1.00 81.50 662 PHE A C 1
ATOM 5142 O O . PHE A 1 662 ? -0.772 -4.759 -11.577 1.00 81.50 662 PHE A O 1
ATOM 5149 N N . ALA A 1 663 ? 1.142 -3.614 -11.244 1.00 81.19 663 ALA A N 1
ATOM 5150 C CA . ALA A 1 663 ? 1.951 -4.377 -12.192 1.00 81.19 663 ALA A CA 1
ATOM 5151 C C . ALA A 1 663 ? 2.029 -5.857 -11.791 1.00 81.19 663 ALA A C 1
ATOM 5153 O O . ALA A 1 663 ? 1.673 -6.733 -12.583 1.00 81.19 663 ALA A O 1
ATOM 5154 N N . GLY A 1 664 ? 2.400 -6.133 -10.537 1.00 83.31 664 GLY A N 1
ATOM 5155 C CA . GLY A 1 664 ? 2.464 -7.480 -9.965 1.00 83.31 664 GLY A CA 1
ATOM 5156 C C . GLY A 1 664 ? 1.131 -8.220 -10.039 1.00 83.31 664 GLY A C 1
ATOM 5157 O O . GLY A 1 664 ? 1.066 -9.376 -10.463 1.00 83.31 664 GLY A O 1
ATOM 5158 N N . LYS A 1 665 ? 0.030 -7.539 -9.716 1.00 83.06 665 LYS A N 1
ATOM 5159 C CA . LYS A 1 665 ? -1.325 -8.087 -9.824 1.00 83.06 665 LYS A CA 1
ATOM 5160 C C . LYS A 1 665 ? -1.691 -8.423 -11.271 1.00 83.06 665 LYS A C 1
ATOM 5162 O O . LYS A 1 665 ? -2.226 -9.498 -11.520 1.00 83.06 665 LYS A O 1
ATOM 5167 N N . THR A 1 666 ? -1.380 -7.549 -12.223 1.00 84.25 666 THR A N 1
ATOM 5168 C CA . THR A 1 666 ? -1.676 -7.777 -13.647 1.00 84.25 666 THR A CA 1
ATOM 5169 C C . THR A 1 666 ? -0.877 -8.955 -14.194 1.00 84.25 666 THR A C 1
ATOM 5171 O O . THR A 1 666 ? -1.455 -9.857 -14.798 1.00 84.25 666 THR A O 1
ATOM 5174 N N . ILE A 1 667 ? 0.436 -8.982 -13.938 1.00 84.25 667 ILE A N 1
ATOM 5175 C CA . ILE A 1 667 ? 1.318 -10.052 -14.412 1.00 84.25 667 ILE A CA 1
ATOM 5176 C C . ILE A 1 667 ? 0.989 -11.384 -13.729 1.00 84.25 667 ILE A C 1
ATOM 5178 O O . ILE A 1 667 ? 0.950 -12.406 -14.401 1.00 84.25 667 ILE A O 1
ATOM 5182 N N . SER A 1 668 ? 0.668 -11.419 -12.433 1.00 79.44 668 SER A N 1
ATOM 5183 C CA . SER A 1 668 ? 0.303 -12.681 -11.757 1.00 79.44 668 SER A CA 1
ATOM 5184 C C . SER A 1 668 ? -0.947 -13.355 -12.342 1.00 79.44 668 SER A C 1
ATOM 5186 O O . SER A 1 668 ? -1.015 -14.585 -12.370 1.00 79.44 668 SER A O 1
ATOM 5188 N N . MET A 1 669 ? -1.895 -12.574 -12.876 1.00 79.31 669 MET A N 1
ATOM 5189 C CA . MET A 1 669 ? -3.107 -13.081 -13.537 1.00 79.31 669 MET A CA 1
ATOM 5190 C C . MET A 1 669 ? -2.863 -13.672 -14.937 1.00 79.31 669 MET A C 1
ATOM 5192 O O . MET A 1 669 ? -3.723 -14.398 -15.428 1.00 79.31 669 MET A O 1
ATOM 5196 N N . ILE A 1 670 ? -1.716 -13.380 -15.565 1.00 77.94 670 ILE A N 1
ATOM 5197 C CA . ILE A 1 670 ? -1.324 -13.894 -16.899 1.00 77.94 670 ILE A CA 1
ATOM 5198 C C . ILE A 1 670 ? -0.108 -14.838 -16.854 1.00 77.94 670 ILE A C 1
ATOM 5200 O O . ILE A 1 670 ? 0.116 -15.632 -17.762 1.00 77.94 670 ILE A O 1
ATOM 5204 N N . ARG A 1 671 ? 0.711 -14.772 -15.795 1.00 69.25 671 ARG A N 1
ATOM 5205 C CA . ARG A 1 671 ? 1.949 -15.559 -15.639 1.00 69.25 671 ARG A CA 1
ATOM 5206 C C . ARG A 1 671 ? 1.659 -17.043 -15.408 1.00 69.25 671 ARG A C 1
ATOM 5208 O O . ARG A 1 671 ? 2.527 -17.875 -15.670 1.00 69.25 671 ARG A O 1
ATOM 5215 N N . THR A 1 672 ? 0.466 -17.388 -14.917 1.00 61.12 672 THR A N 1
ATOM 5216 C CA . THR A 1 672 ? 0.056 -18.786 -14.737 1.00 61.12 672 THR A CA 1
ATOM 5217 C C . THR A 1 672 ? -0.241 -19.428 -16.102 1.00 61.12 672 THR A C 1
ATOM 5219 O O . THR A 1 672 ? -0.975 -18.849 -16.893 1.00 61.12 672 THR A O 1
ATOM 5222 N N . PRO A 1 673 ? 0.322 -20.612 -16.412 1.00 52.59 673 PRO A N 1
ATOM 5223 C CA . PRO A 1 673 ? 0.328 -21.203 -17.760 1.00 52.59 673 PRO A CA 1
ATOM 5224 C C . PRO A 1 673 ? -1.023 -21.802 -18.194 1.00 52.59 673 PRO A C 1
ATOM 5226 O O . PRO A 1 673 ? -1.064 -22.678 -19.059 1.00 52.59 673 PRO A O 1
ATOM 5229 N N . ASP A 1 674 ? -2.123 -21.377 -17.580 1.00 63.22 674 ASP A N 1
ATOM 5230 C CA . ASP A 1 674 ? -3.428 -21.984 -17.795 1.00 63.22 674 ASP A CA 1
ATOM 5231 C C . ASP A 1 674 ? -4.030 -21.448 -19.087 1.00 63.22 674 ASP A C 1
ATOM 5233 O O . ASP A 1 674 ? -4.624 -20.374 -19.139 1.00 63.22 674 ASP A O 1
ATOM 5237 N N . GLN A 1 675 ? -3.886 -22.240 -20.15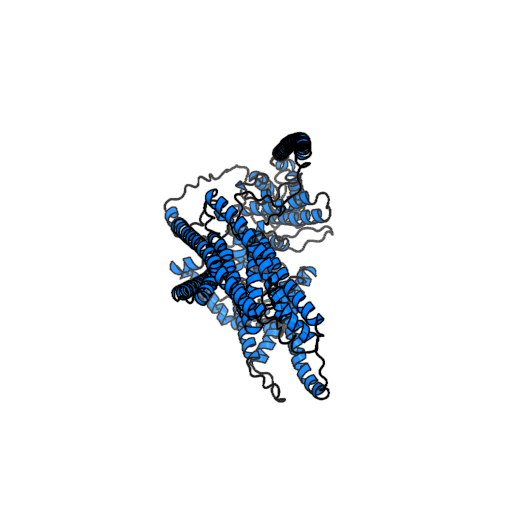0 1.00 68.94 675 GLN A N 1
ATOM 5238 C CA . GLN A 1 675 ? -4.457 -21.940 -21.462 1.00 68.94 675 GLN A CA 1
ATOM 5239 C C . GLN A 1 675 ? -5.982 -21.721 -21.404 1.00 68.94 675 GLN A C 1
ATOM 5241 O O . GLN A 1 675 ? -6.542 -21.031 -22.259 1.00 68.94 675 GLN A O 1
ATOM 5246 N N . TYR A 1 676 ? -6.657 -22.317 -20.415 1.00 80.25 676 TYR A N 1
ATOM 5247 C CA . TYR A 1 676 ? -8.088 -22.176 -20.166 1.00 80.25 676 TYR A CA 1
ATOM 5248 C C . TYR A 1 676 ? -8.305 -21.771 -18.712 1.00 80.25 676 TYR A C 1
ATOM 5250 O O . TYR A 1 676 ? -7.970 -22.514 -17.796 1.00 80.25 676 TYR A O 1
ATOM 5258 N N . VAL A 1 677 ? -8.870 -20.585 -18.499 1.00 84.31 677 VAL A N 1
ATOM 5259 C CA . VAL A 1 677 ? -9.022 -20.022 -17.156 1.00 84.31 677 VAL A CA 1
ATOM 5260 C C . VAL A 1 677 ? -10.395 -20.381 -16.587 1.00 84.31 677 VAL A C 1
ATOM 5262 O O . VAL A 1 677 ? -11.404 -19.776 -16.955 1.00 84.31 677 VAL A O 1
ATOM 5265 N N . TYR A 1 678 ? -10.434 -21.339 -15.657 1.00 87.44 678 TYR A N 1
ATOM 5266 C CA . TYR A 1 678 ? -11.625 -21.663 -14.868 1.00 87.44 678 TYR A CA 1
ATOM 5267 C C . TYR A 1 678 ? -11.548 -21.000 -13.491 1.00 87.44 678 TYR A C 1
ATOM 5269 O O . TYR A 1 678 ? -10.831 -21.439 -12.597 1.00 87.44 678 TYR A O 1
ATOM 5277 N N . ILE A 1 679 ? -12.302 -19.919 -13.310 1.00 87.50 679 ILE A N 1
ATOM 5278 C CA . ILE A 1 679 ? -12.366 -19.192 -12.035 1.00 87.50 679 ILE A CA 1
ATOM 5279 C C . ILE A 1 679 ? -13.208 -20.000 -11.034 1.00 87.50 679 ILE A C 1
ATOM 5281 O O . ILE A 1 679 ? -14.292 -20.466 -11.389 1.00 87.50 679 ILE A O 1
ATOM 5285 N N . ALA A 1 680 ? -12.753 -20.167 -9.787 1.00 88.19 680 ALA A N 1
ATOM 5286 C CA . ALA A 1 680 ? -13.562 -20.778 -8.727 1.00 88.19 680 ALA A CA 1
ATOM 5287 C C . ALA A 1 680 ? -14.919 -20.052 -8.575 1.00 88.19 680 ALA A C 1
ATOM 5289 O O . ALA A 1 680 ? -14.923 -18.824 -8.606 1.00 88.19 680 ALA A O 1
ATOM 5290 N N . PRO A 1 681 ? -16.066 -20.754 -8.426 1.00 90.62 681 PRO A N 1
ATOM 5291 C CA . PRO A 1 681 ? -16.185 -22.167 -8.074 1.00 90.62 681 PRO A CA 1
ATOM 5292 C C . PRO A 1 681 ? -16.038 -23.174 -9.230 1.00 90.62 681 PRO A C 1
ATOM 5294 O O . PRO A 1 681 ? -16.087 -24.388 -9.035 1.00 90.62 681 PRO A O 1
ATOM 5297 N N . PHE A 1 682 ? -15.897 -22.682 -10.458 1.00 91.19 682 PHE A N 1
ATOM 5298 C CA . PHE A 1 682 ? -16.034 -23.478 -11.676 1.00 91.19 682 PHE A CA 1
ATOM 5299 C C . PHE A 1 682 ? -14.797 -24.308 -12.038 1.00 91.19 682 PHE A C 1
ATOM 5301 O O . PHE A 1 682 ? -14.896 -25.219 -12.856 1.00 91.19 682 PHE A O 1
ATOM 5308 N N . ASN A 1 683 ? -13.655 -24.058 -11.395 1.00 90.19 683 ASN A N 1
ATOM 5309 C CA . ASN A 1 683 ? -12.452 -24.899 -11.484 1.00 90.19 683 ASN A CA 1
ATOM 5310 C C . ASN A 1 683 ? -12.700 -26.368 -11.077 1.00 90.19 683 ASN A C 1
ATOM 5312 O O . ASN A 1 683 ? -11.991 -27.256 -11.541 1.00 90.19 683 ASN A O 1
ATOM 5316 N N . LEU A 1 684 ? -13.720 -26.663 -10.262 1.00 89.50 684 LEU A N 1
ATOM 5317 C CA . LEU A 1 684 ? -14.106 -28.044 -9.950 1.00 89.50 684 LEU A CA 1
ATOM 5318 C C . LEU A 1 684 ? -14.580 -28.799 -11.192 1.00 89.50 684 LEU A C 1
ATOM 5320 O O . LEU A 1 684 ? -14.321 -29.992 -11.322 1.00 89.50 684 LEU A O 1
ATOM 5324 N N . ILE A 1 685 ? -15.256 -28.109 -12.113 1.00 89.56 685 ILE A N 1
ATOM 5325 C CA . ILE A 1 685 ? -15.731 -28.715 -13.359 1.00 89.56 685 ILE A CA 1
ATOM 5326 C C . ILE A 1 685 ? -14.536 -29.079 -14.237 1.00 89.56 685 ILE A C 1
ATOM 5328 O O . ILE A 1 685 ? -14.503 -30.170 -14.805 1.00 89.56 685 ILE A O 1
ATOM 5332 N N . GLU A 1 686 ? -13.531 -28.202 -14.295 1.00 88.12 686 GLU A N 1
ATOM 5333 C CA . GLU A 1 686 ? -12.270 -28.504 -14.963 1.00 88.12 686 GLU A CA 1
ATOM 5334 C C . GLU A 1 686 ? -11.601 -29.731 -14.339 1.00 88.12 686 GLU A C 1
ATOM 5336 O O . GLU A 1 686 ? -11.375 -30.717 -15.038 1.00 88.12 686 GLU A O 1
ATOM 5341 N N . GLY A 1 687 ? -11.345 -29.706 -13.029 1.00 84.19 687 GLY A N 1
ATOM 5342 C CA . GLY A 1 687 ? -10.607 -30.764 -12.340 1.00 84.19 687 GLY A CA 1
ATOM 5343 C C . GLY A 1 687 ? -11.288 -32.135 -12.386 1.00 84.19 687 GLY A C 1
ATOM 5344 O O . GLY A 1 687 ? -10.610 -33.144 -12.560 1.00 84.19 687 GLY A O 1
ATOM 5345 N N . LEU A 1 688 ? -12.618 -32.187 -12.257 1.00 87.38 688 LEU A N 1
ATOM 5346 C CA . LEU A 1 688 ? -13.365 -33.448 -12.193 1.00 87.38 688 LEU A CA 1
ATOM 5347 C C . LEU A 1 688 ? -13.733 -34.008 -13.571 1.00 87.38 688 LEU A C 1
ATOM 5349 O O . LEU A 1 688 ? -13.737 -35.226 -13.742 1.00 87.38 688 LEU A O 1
ATOM 5353 N N . PHE A 1 689 ? -14.057 -33.149 -14.543 1.00 88.19 689 PHE A N 1
ATOM 5354 C CA . PHE A 1 689 ? -14.641 -33.593 -15.814 1.00 88.19 689 PHE A CA 1
ATOM 5355 C C . PHE A 1 689 ? -13.785 -33.290 -17.041 1.00 88.19 689 PHE A C 1
ATOM 5357 O O . PHE A 1 689 ? -13.832 -34.062 -17.995 1.00 88.19 689 PHE A O 1
ATOM 5364 N N . ILE A 1 690 ? -13.023 -32.192 -17.061 1.00 88.56 690 ILE A N 1
ATOM 5365 C CA . ILE A 1 690 ? -12.334 -31.737 -18.281 1.00 88.56 690 ILE A CA 1
ATOM 5366 C C . ILE A 1 690 ? -10.872 -32.173 -18.295 1.00 88.56 690 ILE A C 1
ATOM 5368 O O . ILE A 1 690 ? -10.440 -32.781 -19.269 1.00 88.56 690 ILE A O 1
ATOM 5372 N N . ALA A 1 691 ? -10.124 -31.923 -17.221 1.00 85.56 691 ALA A N 1
ATOM 5373 C CA . ALA A 1 691 ? -8.706 -32.257 -17.118 1.00 85.56 691 ALA A CA 1
ATOM 5374 C C . ALA A 1 691 ? -8.415 -33.756 -17.351 1.00 85.56 691 ALA A C 1
ATOM 5376 O O . ALA A 1 691 ? -7.483 -34.061 -18.096 1.00 85.56 691 ALA A O 1
ATOM 5377 N N . PRO A 1 692 ? -9.224 -34.720 -16.852 1.00 89.50 692 PRO A N 1
ATOM 5378 C CA . PRO A 1 692 ? -9.008 -36.134 -17.166 1.00 89.50 692 PRO A CA 1
ATOM 5379 C C . PRO A 1 692 ? -9.099 -36.453 -18.666 1.00 89.50 692 PRO A C 1
ATOM 5381 O O . PRO A 1 692 ? -8.424 -37.365 -19.137 1.00 89.50 692 PRO A O 1
ATOM 5384 N N . LEU A 1 693 ? -9.893 -35.697 -19.436 1.00 88.19 693 LEU A N 1
ATOM 5385 C CA . LEU A 1 693 ? -10.058 -35.905 -20.880 1.00 88.19 693 LEU A CA 1
ATOM 5386 C C . LEU A 1 693 ? -8.809 -35.527 -21.682 1.00 88.19 693 LEU A C 1
ATOM 5388 O O . LEU A 1 693 ? -8.677 -35.988 -22.817 1.00 88.19 693 LEU A O 1
ATOM 5392 N N . GLU A 1 694 ? -7.887 -34.737 -21.121 1.00 84.94 694 GLU A N 1
ATOM 5393 C CA . GLU A 1 694 ? -6.627 -34.379 -21.787 1.00 84.94 694 GLU A CA 1
ATOM 5394 C C . GLU A 1 694 ? -5.801 -35.624 -22.145 1.00 84.94 694 GLU A C 1
ATOM 5396 O O . GLU A 1 694 ? -5.202 -35.685 -23.217 1.00 84.94 694 GLU A O 1
ATOM 5401 N N . TYR A 1 695 ? -5.840 -36.658 -21.298 1.00 85.81 695 TYR A N 1
ATOM 5402 C CA . TYR A 1 695 ? -5.116 -37.913 -21.519 1.00 85.81 695 TYR A CA 1
ATOM 5403 C C . TYR A 1 695 ? -5.752 -38.813 -22.587 1.00 85.81 695 TYR A C 1
ATOM 5405 O O . TYR A 1 695 ? -5.067 -39.657 -23.162 1.00 85.81 695 TYR A O 1
ATOM 5413 N N . PHE A 1 696 ? -7.046 -38.641 -22.871 1.00 89.25 696 PHE A N 1
ATOM 5414 C CA . PHE A 1 696 ? -7.798 -39.517 -23.778 1.00 89.25 696 PHE A CA 1
ATOM 5415 C C . PHE A 1 696 ? -8.065 -38.896 -25.156 1.00 89.25 696 PHE A C 1
ATOM 5417 O O . PHE A 1 696 ? -8.425 -39.610 -26.092 1.00 89.25 696 PHE A O 1
ATOM 5424 N N . VAL A 1 697 ? -7.921 -37.576 -25.305 1.00 89.88 697 VAL A N 1
ATOM 5425 C CA . VAL A 1 697 ? -8.417 -36.829 -26.469 1.00 89.88 697 VAL A CA 1
ATOM 5426 C C . VAL A 1 697 ? -7.292 -36.063 -27.177 1.00 89.88 697 VAL A C 1
ATOM 5428 O O . VAL A 1 697 ? -6.414 -35.476 -26.558 1.00 89.88 697 VAL A O 1
ATOM 5431 N N . ASN A 1 698 ? -7.337 -36.004 -28.514 1.00 87.25 698 ASN A N 1
ATOM 5432 C CA . ASN A 1 698 ? -6.372 -35.231 -29.303 1.00 87.25 698 ASN A CA 1
ATOM 5433 C C . ASN A 1 698 ? -6.475 -33.712 -29.013 1.00 87.25 698 ASN A C 1
ATOM 5435 O O . ASN A 1 698 ? -7.579 -33.180 -28.862 1.00 87.25 698 ASN A O 1
ATOM 5439 N N . LYS A 1 699 ? -5.349 -32.979 -29.034 1.00 80.50 699 LYS A N 1
ATOM 5440 C CA . LYS A 1 699 ? -5.240 -31.553 -28.642 1.00 80.50 699 LYS A CA 1
ATOM 5441 C C . LYS A 1 699 ? -6.285 -30.635 -29.293 1.00 80.50 699 LYS A C 1
ATOM 5443 O O . LYS A 1 699 ? -6.807 -29.727 -28.649 1.00 80.50 699 LYS A O 1
ATOM 5448 N N . LYS A 1 700 ? -6.612 -30.860 -30.573 1.00 81.25 700 LYS A N 1
ATOM 5449 C CA . LYS A 1 700 ? -7.623 -30.066 -31.305 1.00 81.25 700 LYS A CA 1
ATOM 5450 C C . LYS A 1 700 ? -9.029 -30.261 -30.733 1.00 81.25 700 LYS A C 1
ATOM 5452 O O . LYS A 1 700 ? -9.771 -29.293 -30.573 1.00 81.25 700 LYS A O 1
ATOM 5457 N N . THR A 1 701 ? -9.383 -31.501 -30.410 1.00 84.12 701 THR A N 1
ATOM 5458 C CA . THR A 1 701 ? -10.681 -31.845 -29.825 1.00 84.12 701 THR A CA 1
ATOM 5459 C C . THR A 1 701 ? -10.751 -31.378 -28.371 1.00 84.12 701 THR A C 1
ATOM 5461 O O . THR A 1 701 ? -11.752 -30.779 -27.990 1.00 84.12 701 THR A O 1
ATOM 5464 N N . TYR A 1 702 ? -9.666 -31.519 -27.602 1.00 84.38 702 TYR A N 1
ATOM 5465 C CA . TYR A 1 702 ? -9.562 -30.989 -26.236 1.00 84.38 702 TYR A CA 1
ATOM 5466 C C . TYR A 1 702 ? -9.778 -29.467 -26.176 1.00 84.38 702 TYR A C 1
ATOM 5468 O O . TYR A 1 702 ? -10.557 -28.972 -25.360 1.00 84.38 702 TYR A O 1
ATOM 5476 N N . ARG A 1 703 ? -9.181 -28.717 -27.116 1.00 82.56 703 ARG A N 1
ATOM 5477 C CA . ARG A 1 703 ? -9.412 -27.270 -27.278 1.00 82.56 703 ARG A CA 1
ATOM 5478 C C . ARG A 1 703 ? -10.870 -26.940 -27.597 1.00 82.56 703 ARG A C 1
ATOM 5480 O O . ARG A 1 703 ? -11.397 -25.953 -27.090 1.00 82.56 703 ARG A O 1
ATOM 5487 N N . LYS A 1 704 ? -11.528 -27.742 -28.442 1.00 83.50 704 LYS A N 1
ATOM 5488 C CA . LYS A 1 704 ? -12.938 -27.535 -28.810 1.00 83.50 704 LYS A CA 1
ATOM 5489 C C . LYS A 1 704 ? -13.873 -27.775 -27.623 1.00 83.50 704 LYS A C 1
ATOM 5491 O O . LYS A 1 704 ? -14.777 -26.971 -27.419 1.00 83.50 704 LYS A O 1
ATOM 5496 N N . ILE A 1 705 ? -13.623 -28.829 -26.841 1.00 85.94 705 ILE A N 1
ATOM 5497 C CA . ILE A 1 705 ? -14.367 -29.132 -25.609 1.00 85.94 705 ILE A CA 1
ATOM 5498 C C . ILE A 1 705 ? -14.223 -27.971 -24.622 1.00 85.94 705 ILE A C 1
ATOM 5500 O O . ILE A 1 705 ? -15.229 -27.403 -24.219 1.00 85.94 705 ILE A O 1
ATOM 5504 N N . ASN A 1 706 ? -12.991 -27.545 -24.321 1.00 86.31 706 ASN A N 1
ATOM 5505 C CA . ASN A 1 706 ? -12.740 -26.428 -23.406 1.00 86.31 706 ASN A CA 1
ATOM 5506 C C . ASN A 1 706 ? -13.419 -25.127 -23.848 1.00 86.31 706 ASN A C 1
ATOM 5508 O O . ASN A 1 706 ? -14.088 -24.481 -23.048 1.00 86.31 706 ASN A O 1
ATOM 5512 N N . ARG A 1 707 ? -13.304 -24.754 -25.131 1.00 84.31 707 ARG A N 1
ATOM 5513 C CA . ARG A 1 707 ? -13.978 -23.554 -25.655 1.00 84.31 707 ARG A CA 1
ATOM 5514 C C . ARG A 1 707 ? -15.489 -23.625 -25.470 1.00 84.31 707 ARG A C 1
ATOM 5516 O O . ARG A 1 707 ? -16.077 -22.644 -25.037 1.00 84.31 707 ARG A O 1
ATOM 5523 N N . TRP A 1 708 ? -16.101 -24.770 -25.768 1.00 87.19 708 TRP A N 1
ATOM 5524 C CA . TRP A 1 708 ? -17.543 -24.951 -25.620 1.00 87.19 708 TRP A CA 1
ATOM 5525 C C . TRP A 1 708 ? -17.981 -24.891 -24.154 1.00 87.19 708 TRP A C 1
ATOM 5527 O O . TRP A 1 708 ? -18.941 -24.191 -23.832 1.00 87.19 708 TRP A O 1
ATOM 5537 N N . THR A 1 709 ? -17.240 -25.540 -23.253 1.00 88.00 709 THR A N 1
ATOM 5538 C CA . THR A 1 709 ? -17.530 -25.496 -21.817 1.00 88.00 709 THR A CA 1
ATOM 5539 C C . THR A 1 709 ? -17.405 -24.080 -21.260 1.00 88.00 709 THR A C 1
ATOM 5541 O O . THR A 1 709 ? -18.323 -23.618 -20.585 1.00 88.00 709 THR A O 1
ATOM 5544 N N . LEU A 1 710 ? -16.336 -23.351 -21.598 1.00 86.75 710 LEU A N 1
ATOM 5545 C CA . LEU A 1 710 ? -16.166 -21.949 -21.202 1.00 86.75 710 LEU A CA 1
ATOM 5546 C C . LEU A 1 710 ? -17.278 -21.052 -21.769 1.00 86.75 710 LEU A C 1
ATOM 5548 O O . LEU A 1 710 ? -17.807 -20.217 -21.038 1.00 86.75 710 LEU A O 1
ATOM 5552 N N . SER A 1 711 ? -17.677 -21.244 -23.034 1.00 85.56 711 SER A N 1
ATOM 5553 C CA . SER A 1 711 ? -18.787 -20.499 -23.650 1.00 85.56 711 SER A CA 1
ATOM 5554 C C . SER A 1 711 ? -20.105 -20.673 -22.903 1.00 85.56 711 SER A C 1
ATOM 5556 O O . SER A 1 711 ? -20.845 -19.705 -22.767 1.00 85.56 711 SER A O 1
ATOM 5558 N N . ILE A 1 712 ? -20.412 -21.890 -22.445 1.00 87.62 712 ILE A N 1
ATOM 5559 C CA . ILE A 1 712 ? -21.653 -22.183 -21.713 1.00 87.62 712 ILE A CA 1
ATOM 5560 C C . ILE A 1 712 ? -21.576 -21.623 -20.302 1.00 87.62 712 ILE A C 1
ATOM 5562 O O . ILE A 1 712 ? -22.476 -20.914 -19.857 1.00 87.62 712 ILE A O 1
ATOM 5566 N N . LEU A 1 713 ? -20.491 -21.937 -19.603 1.00 87.06 713 LEU A N 1
ATOM 5567 C CA . LEU A 1 713 ? -20.343 -21.637 -18.191 1.00 87.06 713 LEU A CA 1
ATOM 5568 C C . LEU A 1 713 ? -20.289 -20.130 -17.935 1.00 87.06 713 LEU A C 1
ATOM 5570 O O . LEU A 1 713 ? -20.905 -19.621 -17.001 1.00 87.06 713 LEU A O 1
ATOM 5574 N N . PHE A 1 714 ? -19.598 -19.409 -18.812 1.00 88.69 714 PHE A N 1
ATOM 5575 C CA . PHE A 1 714 ? -19.437 -17.967 -18.730 1.00 88.69 714 PHE A CA 1
ATOM 5576 C C . PHE A 1 714 ? -20.273 -17.233 -19.780 1.00 88.69 714 PHE A C 1
ATOM 5578 O O . PHE A 1 714 ? -19.942 -16.105 -20.134 1.00 88.69 714 PHE A O 1
ATOM 5585 N N . PHE A 1 715 ? -21.377 -17.823 -20.253 1.00 87.56 715 PHE A N 1
ATOM 5586 C CA . PHE A 1 715 ? -22.241 -17.218 -21.272 1.00 87.56 715 PHE A CA 1
ATOM 5587 C C . PHE A 1 715 ? -22.693 -15.804 -20.895 1.00 87.56 715 PHE A C 1
ATOM 5589 O O . PHE A 1 715 ? -22.603 -14.889 -21.713 1.00 87.56 715 PHE A O 1
ATOM 5596 N N . ILE A 1 716 ? -23.148 -15.609 -19.651 1.00 87.31 716 ILE A N 1
ATOM 5597 C CA . ILE A 1 716 ? -23.624 -14.306 -19.169 1.00 87.31 716 ILE A CA 1
ATOM 5598 C C . ILE A 1 716 ? -22.464 -13.288 -19.123 1.00 87.31 716 ILE A C 1
ATOM 5600 O O . ILE A 1 716 ? -22.575 -12.265 -19.804 1.00 87.31 716 ILE A O 1
ATOM 5604 N N . PRO A 1 717 ? -21.335 -13.545 -18.420 1.00 85.50 717 PRO A N 1
ATOM 5605 C CA . PRO A 1 717 ? -20.174 -12.652 -18.456 1.00 85.50 717 PRO A CA 1
ATOM 5606 C C . PRO A 1 717 ? -19.655 -12.361 -19.869 1.00 85.50 717 PRO A C 1
ATOM 5608 O O . PRO A 1 717 ? -19.425 -11.203 -20.204 1.00 85.50 717 PRO A O 1
ATOM 5611 N N . LEU A 1 718 ? -19.515 -13.384 -20.716 1.00 86.06 718 LEU A N 1
ATOM 5612 C CA . LEU A 1 718 ? -19.027 -13.245 -22.090 1.00 86.06 718 LEU A CA 1
ATOM 5613 C C . LEU A 1 718 ? -19.972 -12.417 -22.955 1.00 86.06 718 LEU A C 1
ATOM 5615 O O . LEU A 1 718 ? -19.507 -11.604 -23.743 1.00 86.06 718 LEU A O 1
ATOM 5619 N N . SER A 1 719 ? -21.286 -12.572 -22.789 1.00 83.00 719 SER A N 1
ATOM 5620 C CA . SER A 1 719 ? -22.271 -11.763 -23.512 1.00 83.00 719 SER A CA 1
ATOM 5621 C C . SER A 1 719 ? -22.185 -10.291 -23.111 1.00 83.00 719 SER A C 1
ATOM 5623 O O . SER A 1 719 ? -22.271 -9.415 -23.971 1.00 83.00 719 SER A O 1
ATOM 5625 N N . ILE A 1 720 ? -21.965 -10.003 -21.822 1.00 81.69 720 ILE A N 1
ATOM 5626 C CA . ILE A 1 720 ? -21.749 -8.635 -21.330 1.00 81.69 720 ILE A CA 1
ATOM 5627 C C . ILE A 1 720 ? -20.459 -8.061 -21.925 1.00 81.69 720 ILE A C 1
ATOM 5629 O O . ILE A 1 720 ? -20.486 -6.962 -22.472 1.00 81.69 720 ILE A O 1
ATOM 5633 N N . ILE A 1 721 ? -19.353 -8.811 -21.877 1.00 81.94 721 ILE A N 1
ATOM 5634 C CA . ILE A 1 721 ? -18.059 -8.398 -22.445 1.00 81.94 721 ILE A CA 1
ATOM 5635 C C . ILE A 1 721 ? -18.191 -8.130 -23.948 1.00 81.94 721 ILE A C 1
ATOM 5637 O O . ILE A 1 721 ? -17.847 -7.043 -24.403 1.00 81.94 721 ILE A O 1
ATOM 5641 N N . ALA A 1 722 ? -18.767 -9.070 -24.700 1.00 78.81 722 ALA A N 1
ATOM 5642 C CA . ALA A 1 722 ? -18.985 -8.939 -26.137 1.00 78.81 722 ALA A CA 1
ATOM 5643 C C . ALA A 1 722 ? -19.866 -7.728 -26.476 1.00 78.81 722 ALA A C 1
ATOM 5645 O O . ALA A 1 722 ? -19.599 -7.033 -27.449 1.00 78.81 722 ALA A O 1
ATOM 5646 N N . THR A 1 723 ? -20.882 -7.429 -25.657 1.00 76.25 723 THR A N 1
ATOM 5647 C CA . THR A 1 723 ? -21.736 -6.243 -25.839 1.00 76.25 723 THR A CA 1
ATOM 5648 C C . THR A 1 723 ? -20.968 -4.949 -25.577 1.00 76.25 723 THR A C 1
ATOM 5650 O O . THR A 1 723 ? -21.105 -3.997 -26.342 1.00 76.25 723 THR A O 1
ATOM 5653 N N . LEU A 1 724 ? -20.155 -4.902 -24.518 1.00 74.19 724 LEU A N 1
ATOM 5654 C CA . LEU A 1 724 ? -19.331 -3.736 -24.192 1.00 74.19 724 LEU A CA 1
ATOM 5655 C C . LEU A 1 724 ? -18.282 -3.472 -25.280 1.00 74.19 724 LEU A C 1
ATOM 5657 O O . LEU A 1 724 ? -18.118 -2.331 -25.698 1.00 74.19 724 LEU A O 1
ATOM 5661 N N . GLU A 1 725 ? -17.625 -4.517 -25.782 1.00 72.25 725 GLU A N 1
ATOM 5662 C CA . GLU A 1 725 ? -16.611 -4.407 -26.837 1.00 72.25 725 GLU A CA 1
ATOM 5663 C C . GLU A 1 725 ? -17.206 -4.120 -28.222 1.00 72.25 725 GLU A C 1
ATOM 5665 O O . GLU A 1 725 ? -16.614 -3.364 -28.992 1.00 72.25 725 GLU A O 1
ATOM 5670 N N . ALA A 1 726 ? -18.391 -4.657 -28.535 1.00 67.50 726 ALA A N 1
ATOM 5671 C CA . ALA A 1 726 ? -19.115 -4.323 -29.762 1.00 67.50 726 ALA A CA 1
ATOM 5672 C C . ALA A 1 726 ? -19.608 -2.862 -29.748 1.00 67.50 726 ALA A C 1
ATOM 5674 O O . ALA A 1 726 ? -19.562 -2.172 -30.769 1.00 67.50 726 ALA A O 1
ATOM 5675 N N . ASN A 1 727 ? -20.035 -2.359 -28.582 1.00 61.16 727 ASN A N 1
ATOM 5676 C CA . ASN A 1 727 ? -20.469 -0.969 -28.408 1.00 61.16 727 ASN A CA 1
ATOM 5677 C C . ASN A 1 727 ? -19.320 0.037 -28.288 1.00 61.16 727 ASN A C 1
ATOM 5679 O O . ASN A 1 727 ? -19.574 1.243 -28.331 1.00 61.16 727 ASN A O 1
ATOM 5683 N N . ASP A 1 728 ? -18.066 -0.399 -28.212 1.00 52.44 728 ASP A N 1
ATOM 5684 C CA . ASP A 1 728 ? -16.902 0.494 -28.227 1.00 52.44 728 ASP A CA 1
ATOM 5685 C C . ASP A 1 728 ? -16.830 1.300 -29.553 1.00 52.44 728 ASP A C 1
ATOM 5687 O O . ASP A 1 728 ? -16.332 2.424 -29.579 1.00 52.44 728 ASP A O 1
ATOM 5691 N N . HIS A 1 729 ? -17.461 0.811 -30.638 1.00 44.56 729 HIS A N 1
ATOM 5692 C CA . HIS A 1 729 ? -17.716 1.588 -31.867 1.00 44.56 729 HIS A CA 1
ATOM 5693 C C . HIS A 1 729 ? -18.934 2.535 -31.787 1.00 44.56 729 HIS A C 1
ATOM 5695 O O . HIS A 1 729 ? -18.963 3.556 -32.479 1.00 44.56 729 HIS A O 1
ATOM 5701 N N . PHE A 1 730 ? -19.937 2.228 -30.957 1.00 34.31 730 PHE A N 1
ATOM 5702 C CA . PHE A 1 730 ? -21.182 3.002 -30.805 1.00 34.31 730 PHE A CA 1
ATOM 5703 C C . PHE A 1 730 ? -21.060 4.137 -29.767 1.00 34.31 730 PHE A C 1
ATOM 5705 O O . PHE A 1 730 ? -21.859 5.074 -29.748 1.00 34.31 730 PHE A O 1
ATOM 5712 N N . THR A 1 731 ? -20.013 4.118 -28.938 1.00 37.16 731 THR A N 1
ATOM 5713 C CA . THR A 1 731 ? -19.808 5.056 -27.821 1.00 37.16 731 THR A CA 1
ATOM 5714 C C . THR A 1 731 ? -19.035 6.312 -28.253 1.00 37.16 731 THR A C 1
ATOM 5716 O O . THR A 1 731 ? -18.069 6.744 -27.628 1.00 37.16 731 THR A O 1
ATOM 5719 N N . LYS A 1 732 ? -19.491 6.956 -29.338 1.00 41.06 732 LYS A N 1
ATOM 5720 C CA . LYS A 1 732 ? -19.095 8.328 -29.729 1.00 41.06 732 LYS A CA 1
ATOM 5721 C C . LYS A 1 732 ? -19.927 9.414 -29.018 1.00 41.06 732 LYS A C 1
ATOM 5723 O O . LYS A 1 732 ? -19.960 10.559 -29.462 1.00 41.06 732 LYS A O 1
ATOM 5728 N N . THR A 1 733 ? -20.597 9.111 -27.905 1.00 36.97 733 THR A N 1
ATOM 5729 C CA . THR A 1 733 ? -21.256 10.119 -27.057 1.00 36.97 733 THR A CA 1
ATOM 5730 C C . THR A 1 733 ? -20.312 10.581 -25.942 1.00 36.97 733 THR A C 1
ATOM 5732 O O . THR A 1 733 ? -19.935 9.824 -25.051 1.00 36.97 733 THR A O 1
ATOM 5735 N N . LYS A 1 734 ? -19.947 11.872 -25.993 1.00 33.84 734 LYS A N 1
ATOM 5736 C CA . LYS A 1 734 ? -18.976 12.585 -25.130 1.00 33.84 734 LYS A CA 1
ATOM 5737 C C . LYS A 1 734 ? -19.099 12.349 -23.611 1.00 33.84 734 LYS A C 1
ATOM 5739 O O . LYS A 1 734 ? -18.136 12.597 -22.896 1.00 33.84 734 LYS A O 1
ATOM 5744 N N . PHE A 1 735 ? -20.250 11.897 -23.116 1.00 36.44 735 PHE A N 1
ATOM 5745 C CA . PHE A 1 735 ? -20.534 11.751 -21.686 1.00 36.44 735 PHE A CA 1
ATOM 5746 C C . PHE A 1 735 ? -19.856 10.532 -21.038 1.00 36.44 735 PHE A C 1
ATOM 5748 O O . PHE A 1 735 ? -19.344 10.642 -19.931 1.00 36.44 735 PHE A O 1
ATOM 5755 N N . TRP A 1 736 ? -19.795 9.389 -21.730 1.00 30.48 736 TRP A N 1
ATOM 5756 C CA . TRP A 1 736 ? -19.168 8.172 -21.188 1.00 30.48 736 TRP A CA 1
ATOM 5757 C C . TRP A 1 736 ? -17.645 8.167 -21.359 1.00 30.48 736 TRP A C 1
ATOM 5759 O O . TRP A 1 736 ? -16.926 7.628 -20.519 1.00 30.48 736 TRP A O 1
ATOM 5769 N N . LYS A 1 737 ? -17.138 8.862 -22.387 1.00 32.88 737 LYS A N 1
ATOM 5770 C CA . LYS A 1 737 ? -15.698 9.018 -22.636 1.00 32.88 737 LYS A CA 1
ATOM 5771 C C . LYS A 1 737 ? -14.983 9.829 -21.541 1.00 32.88 737 LYS A C 1
ATOM 5773 O O . LYS A 1 737 ? -13.808 9.596 -21.291 1.00 32.88 737 LYS A O 1
ATOM 5778 N N . SER A 1 738 ? -15.684 10.730 -20.841 1.00 33.12 738 SER A N 1
ATOM 5779 C CA . SER A 1 738 ? -15.109 11.497 -19.719 1.00 33.12 738 SER A CA 1
ATOM 5780 C C . SER A 1 738 ? -15.032 10.711 -18.403 1.00 33.12 738 SER A C 1
ATOM 5782 O O . SER A 1 738 ? -14.382 11.161 -17.459 1.00 33.12 738 SER A O 1
ATOM 5784 N N . LEU A 1 739 ? -15.689 9.548 -18.335 1.00 31.08 739 LEU A N 1
ATOM 5785 C CA . LEU A 1 739 ? -15.805 8.738 -17.124 1.00 31.08 739 LEU A CA 1
ATOM 5786 C C . LEU A 1 739 ? -14.751 7.624 -17.026 1.00 31.08 739 LEU A C 1
ATOM 5788 O O . LEU A 1 739 ? -14.528 7.140 -15.921 1.00 31.08 739 LEU A O 1
ATOM 5792 N N . ILE A 1 740 ? -14.121 7.203 -18.136 1.00 32.69 740 ILE A N 1
ATOM 5793 C CA . ILE A 1 740 ? -13.331 5.951 -18.180 1.00 32.69 740 ILE A CA 1
ATOM 5794 C C . ILE A 1 740 ? -11.973 6.073 -18.911 1.00 32.69 740 ILE A C 1
ATOM 5796 O O . ILE A 1 740 ? -11.106 5.229 -18.700 1.00 32.69 740 ILE A O 1
ATOM 5800 N N . ASP A 1 741 ? -11.727 7.096 -19.736 1.00 28.97 741 ASP A N 1
ATOM 5801 C CA . ASP A 1 741 ? -10.591 7.071 -20.674 1.00 28.97 741 ASP A CA 1
ATOM 5802 C C . ASP A 1 741 ? -9.399 7.955 -20.246 1.00 28.97 741 ASP A C 1
ATOM 5804 O O . ASP A 1 741 ? -9.501 9.183 -20.197 1.00 28.97 741 ASP A O 1
ATOM 5808 N N . THR A 1 742 ? -8.251 7.330 -19.959 1.00 28.27 742 THR A N 1
ATOM 5809 C CA . THR A 1 742 ? -6.928 7.976 -19.820 1.00 28.27 742 THR A CA 1
ATOM 5810 C C . THR A 1 742 ? -5.998 7.693 -21.007 1.00 28.27 742 THR A C 1
ATOM 5812 O O . THR A 1 742 ? -4.788 7.867 -20.879 1.00 28.27 742 THR A O 1
ATOM 5815 N N . ARG A 1 743 ? -6.503 7.281 -22.181 1.00 29.91 743 ARG A N 1
ATOM 5816 C CA . ARG A 1 743 ? -5.647 6.977 -23.343 1.00 29.91 743 ARG A CA 1
ATOM 5817 C C . ARG A 1 743 ? -5.783 7.956 -24.509 1.00 29.91 743 ARG A C 1
ATOM 5819 O O . ARG A 1 743 ? -6.833 8.530 -24.786 1.00 29.91 743 ARG A O 1
ATOM 5826 N N . ILE A 1 744 ? -4.657 8.118 -25.202 1.00 26.14 744 ILE A N 1
ATOM 5827 C CA . ILE A 1 744 ? -4.500 8.792 -26.496 1.00 26.14 744 ILE A CA 1
ATOM 5828 C C . ILE A 1 744 ? -5.021 7.838 -27.593 1.00 26.14 744 ILE A C 1
ATOM 5830 O O . ILE A 1 744 ? -4.753 6.638 -27.498 1.00 26.14 744 ILE A O 1
ATOM 5834 N N . PRO A 1 745 ? -5.766 8.309 -28.613 1.00 24.48 745 PRO A N 1
ATOM 5835 C CA . PRO A 1 745 ? -6.216 7.454 -29.705 1.00 24.48 745 PRO A CA 1
ATOM 5836 C C . PRO A 1 745 ? -5.102 7.290 -30.748 1.00 24.48 745 PRO A C 1
ATOM 5838 O O . PRO A 1 745 ? -4.547 8.290 -31.199 1.00 24.48 745 PRO A O 1
ATOM 5841 N N . PHE A 1 746 ? -4.831 6.054 -31.168 1.00 31.22 746 PHE A N 1
ATOM 5842 C CA . PHE A 1 746 ? -4.022 5.750 -32.349 1.00 31.22 746 PHE A CA 1
ATOM 5843 C C . PHE A 1 746 ? -4.766 4.711 -33.190 1.00 31.22 746 PHE A C 1
ATOM 5845 O O . PHE A 1 746 ? -4.993 3.588 -32.743 1.00 31.22 746 PHE A O 1
ATOM 5852 N N . ASP A 1 747 ? -5.206 5.140 -34.373 1.00 25.69 747 ASP A N 1
ATOM 5853 C CA . ASP A 1 747 ? -5.679 4.266 -35.441 1.00 25.69 747 ASP A CA 1
ATOM 5854 C C . ASP A 1 747 ? -4.460 3.933 -36.311 1.00 25.69 747 ASP A C 1
ATOM 5856 O O . ASP A 1 747 ? -3.891 4.822 -36.947 1.00 25.69 747 ASP A O 1
ATOM 5860 N N . GLY A 1 748 ? -4.054 2.665 -36.321 1.00 27.14 748 GLY A N 1
ATOM 5861 C CA . GLY A 1 748 ? -3.049 2.122 -37.229 1.00 27.14 748 GLY A CA 1
ATOM 5862 C C . GLY A 1 748 ? -3.552 0.789 -37.767 1.00 27.14 748 GLY A C 1
ATOM 5863 O O . GLY A 1 748 ? -3.748 -0.155 -37.001 1.00 27.14 748 GLY A O 1
ATOM 5864 N N . GLU A 1 749 ? -3.836 0.733 -39.068 1.00 25.66 749 GLU A N 1
ATOM 5865 C CA . GLU A 1 749 ? -4.207 -0.500 -39.762 1.00 25.66 749 GLU A CA 1
ATOM 5866 C C . GLU A 1 749 ? -3.020 -1.471 -39.730 1.00 25.66 749 GLU A C 1
ATOM 5868 O O . GLU A 1 749 ? -1.905 -1.133 -40.124 1.00 25.66 749 GLU A O 1
ATOM 5873 N N . GLY A 1 750 ? -3.257 -2.661 -39.179 1.00 28.23 750 GLY A N 1
ATOM 5874 C CA . GLY A 1 750 ? -2.253 -3.704 -39.056 1.00 28.23 750 GLY A CA 1
ATOM 5875 C C . GLY A 1 750 ? -2.199 -4.570 -40.305 1.00 28.23 750 GLY A C 1
ATOM 5876 O O . GLY A 1 750 ? -3.180 -5.241 -40.618 1.00 28.23 750 GLY A O 1
ATOM 5877 N N . ASP A 1 751 ? -1.026 -4.634 -40.928 1.00 24.09 751 ASP A N 1
ATOM 5878 C CA . ASP A 1 751 ? -0.669 -5.731 -41.819 1.00 24.09 751 ASP A CA 1
ATOM 5879 C C . ASP A 1 751 ? 0.175 -6.751 -41.047 1.00 24.09 751 ASP A C 1
ATOM 5881 O O . ASP A 1 751 ? 1.218 -6.446 -40.463 1.00 24.09 751 ASP A O 1
ATOM 5885 N N . ALA A 1 752 ? -0.333 -7.981 -41.007 1.00 27.53 752 ALA A N 1
ATOM 5886 C CA . ALA A 1 752 ? 0.343 -9.140 -40.451 1.00 27.53 752 ALA A CA 1
ATOM 5887 C C . ALA A 1 752 ? 1.488 -9.570 -41.380 1.00 27.53 752 ALA A C 1
ATOM 5889 O O . ALA A 1 752 ? 1.279 -9.730 -42.582 1.00 27.53 752 ALA A O 1
ATOM 5890 N N . PHE A 1 753 ? 2.676 -9.807 -40.823 1.00 24.83 753 PHE A N 1
ATOM 5891 C CA . PHE A 1 753 ? 3.795 -10.393 -41.558 1.00 24.83 753 PHE A CA 1
ATOM 5892 C C . PHE A 1 753 ? 4.365 -11.586 -40.785 1.00 24.83 753 PHE A C 1
ATOM 5894 O O . PHE A 1 753 ? 4.702 -11.461 -39.605 1.00 24.83 753 PHE A O 1
ATOM 5901 N N . ASP A 1 754 ? 4.432 -12.738 -41.456 1.00 24.39 754 ASP A N 1
ATOM 5902 C CA . ASP A 1 754 ? 5.034 -13.981 -40.963 1.00 24.39 754 ASP A CA 1
ATOM 5903 C C . ASP A 1 754 ? 6.573 -13.948 -41.107 1.00 24.39 754 ASP A C 1
ATOM 5905 O O . ASP A 1 754 ? 7.095 -13.304 -42.022 1.00 24.39 754 ASP A O 1
ATOM 5909 N N . PRO A 1 755 ? 7.327 -14.643 -40.233 1.00 26.95 755 PRO A N 1
ATOM 5910 C CA . PRO A 1 755 ? 8.783 -14.568 -40.193 1.00 26.95 755 PRO A CA 1
ATOM 5911 C C . PRO A 1 755 ? 9.449 -15.485 -41.229 1.00 26.95 755 PRO A C 1
ATOM 5913 O O . PRO A 1 755 ? 9.010 -16.611 -41.463 1.00 26.95 755 PRO A O 1
ATOM 5916 N N . ALA A 1 756 ? 10.581 -15.039 -41.777 1.00 26.39 756 ALA A N 1
ATOM 5917 C CA . ALA A 1 756 ? 11.543 -15.917 -42.434 1.00 26.39 756 ALA A CA 1
ATOM 5918 C C . ALA A 1 756 ? 12.561 -16.425 -41.400 1.00 26.39 756 ALA A C 1
ATOM 5920 O O . ALA A 1 756 ? 13.187 -15.644 -40.686 1.00 26.39 756 ALA A O 1
ATOM 5921 N N . THR A 1 757 ? 12.723 -17.743 -41.318 1.00 31.89 757 THR A N 1
ATOM 5922 C CA . THR A 1 757 ? 13.861 -18.400 -40.667 1.00 31.89 757 THR A CA 1
ATOM 5923 C C . THR A 1 757 ? 15.044 -18.461 -41.625 1.00 31.89 757 THR A C 1
ATOM 5925 O O . THR A 1 757 ? 14.854 -18.908 -42.751 1.00 31.89 757 THR A O 1
ATOM 5928 N N . GLU A 1 758 ? 16.240 -18.091 -41.159 1.00 25.38 758 GLU A N 1
ATOM 5929 C CA . GLU A 1 758 ? 17.486 -18.888 -41.194 1.00 25.38 758 GLU A CA 1
ATOM 5930 C C . GLU A 1 758 ? 18.713 -18.010 -40.873 1.00 25.38 758 GLU A C 1
ATOM 5932 O O . GLU A 1 758 ? 18.846 -16.908 -41.393 1.00 25.38 758 GLU A O 1
ATOM 5937 N N . GLY A 1 759 ? 19.631 -18.544 -40.053 1.00 33.16 759 GLY A N 1
ATOM 5938 C CA . GLY A 1 759 ? 21.013 -18.059 -39.915 1.00 33.16 759 GLY A CA 1
ATOM 5939 C C . GLY A 1 759 ? 21.355 -17.347 -38.598 1.00 33.16 759 GLY A C 1
ATOM 5940 O O . GLY A 1 759 ? 20.736 -16.359 -38.221 1.00 33.16 759 GLY A O 1
ATOM 5941 N N . GLU A 1 760 ? 22.368 -17.846 -37.884 1.00 51.09 760 GLU A N 1
ATOM 5942 C CA . GLU A 1 760 ? 22.971 -17.188 -36.715 1.00 51.09 760 GLU A CA 1
ATOM 5943 C C . GLU A 1 760 ? 23.749 -15.920 -37.140 1.00 51.09 760 GLU A C 1
ATOM 5945 O O . GLU A 1 760 ? 24.794 -16.063 -37.768 1.00 51.09 760 GLU A O 1
ATOM 5950 N N . GLU A 1 761 ? 23.303 -14.690 -36.812 1.00 48.31 761 GLU A N 1
ATOM 5951 C CA . GLU A 1 761 ? 24.036 -13.483 -37.276 1.00 48.31 761 GLU A CA 1
ATOM 5952 C C . GLU A 1 761 ? 23.807 -12.149 -36.505 1.00 48.31 761 GLU A C 1
ATOM 5954 O O . GLU A 1 761 ? 23.865 -11.078 -37.097 1.00 48.31 761 GLU A O 1
ATOM 5959 N N . TYR A 1 762 ? 23.564 -12.126 -35.183 1.00 57.19 762 TYR A N 1
ATOM 5960 C CA . TYR A 1 762 ? 23.436 -10.835 -34.459 1.00 57.19 762 TYR A CA 1
ATOM 5961 C C . TYR A 1 762 ? 24.779 -10.306 -33.919 1.00 57.19 762 TYR A C 1
ATOM 5963 O O . TYR A 1 762 ? 25.426 -10.964 -33.094 1.00 57.19 762 TYR A O 1
ATOM 5971 N N . VAL A 1 763 ? 25.186 -9.089 -34.312 1.00 55.47 763 VAL A N 1
ATOM 5972 C CA . VAL A 1 763 ? 26.468 -8.475 -33.916 1.00 55.47 763 VAL A CA 1
ATOM 5973 C C . VAL A 1 763 ? 26.258 -7.430 -32.813 1.00 55.47 763 VAL A C 1
ATOM 5975 O O . VAL A 1 763 ? 25.843 -6.294 -33.038 1.00 55.47 763 VAL A O 1
ATOM 5978 N N . ILE A 1 764 ? 26.626 -7.785 -31.577 1.00 54.12 764 ILE A N 1
ATOM 5979 C CA . ILE A 1 764 ? 26.561 -6.868 -30.419 1.00 54.12 764 ILE A CA 1
ATOM 5980 C C . ILE A 1 764 ? 27.589 -5.717 -30.557 1.00 54.12 764 ILE A C 1
ATOM 5982 O O . ILE A 1 764 ? 27.371 -4.601 -30.088 1.00 54.12 764 ILE A O 1
ATOM 5986 N N . SER A 1 765 ? 28.738 -5.946 -31.206 1.00 55.81 765 SER A N 1
ATOM 5987 C CA . SER A 1 765 ? 29.895 -5.032 -31.202 1.00 55.81 765 SER A CA 1
ATOM 5988 C C . SER A 1 765 ? 29.986 -4.095 -32.417 1.00 55.81 765 SER A C 1
ATOM 5990 O O . SER A 1 765 ? 31.037 -4.021 -33.051 1.00 55.81 765 SER A O 1
ATOM 5992 N N . LYS A 1 766 ? 28.923 -3.349 -32.747 1.00 59.44 766 LYS A N 1
ATOM 5993 C CA . LYS A 1 766 ? 28.998 -2.311 -33.804 1.00 59.44 766 LYS A CA 1
ATOM 5994 C C . LYS A 1 766 ? 29.934 -1.150 -33.445 1.00 59.44 766 LYS A C 1
ATOM 5996 O O . LYS A 1 766 ? 30.588 -0.582 -34.312 1.00 59.44 766 LYS A O 1
ATOM 6001 N N . HIS A 1 767 ? 30.043 -0.846 -32.153 1.00 63.09 767 HIS A N 1
ATOM 6002 C CA . HIS A 1 767 ? 30.996 0.114 -31.597 1.00 63.09 767 HIS A CA 1
ATOM 6003 C C . HIS A 1 767 ? 32.005 -0.610 -30.704 1.00 63.09 767 HIS A C 1
ATOM 6005 O O . HIS A 1 767 ? 31.633 -1.553 -30.000 1.00 63.09 767 HIS A O 1
ATOM 6011 N N . SER A 1 768 ? 33.270 -0.182 -30.696 1.00 69.75 768 SER A N 1
ATOM 6012 C CA . SER A 1 768 ? 34.273 -0.721 -29.768 1.00 69.75 768 SER A CA 1
ATOM 6013 C C . SER A 1 768 ? 33.998 -0.243 -28.335 1.00 69.75 768 SER A C 1
ATOM 6015 O O . SER A 1 768 ? 33.458 0.844 -28.128 1.00 69.75 768 SER A O 1
ATOM 6017 N N . PHE A 1 769 ? 34.359 -1.044 -27.325 1.00 67.94 769 PHE A N 1
ATOM 6018 C CA . PHE A 1 769 ? 34.166 -0.667 -25.916 1.00 67.94 769 PHE A CA 1
ATOM 6019 C C . PHE A 1 769 ? 34.866 0.659 -25.576 1.00 67.94 769 PHE A C 1
ATOM 6021 O O . PHE A 1 769 ? 34.265 1.526 -24.953 1.00 67.94 769 PHE A O 1
ATOM 6028 N N . ASN A 1 770 ? 36.087 0.864 -26.082 1.00 67.00 770 ASN A N 1
ATOM 6029 C CA . ASN A 1 770 ? 36.844 2.098 -25.861 1.00 67.00 770 ASN A CA 1
ATOM 6030 C C . ASN A 1 770 ? 36.162 3.338 -26.466 1.00 67.00 770 ASN A C 1
ATOM 6032 O O . ASN A 1 770 ? 36.218 4.403 -25.862 1.00 67.00 770 ASN A O 1
ATOM 6036 N N . ALA A 1 771 ? 35.483 3.200 -27.613 1.00 71.25 771 ALA A N 1
ATOM 6037 C CA . ALA A 1 771 ? 34.739 4.301 -28.231 1.00 71.25 771 ALA A CA 1
ATOM 6038 C C . ALA A 1 771 ? 33.465 4.670 -27.449 1.00 71.25 771 ALA A C 1
ATOM 6040 O O . ALA A 1 771 ? 33.079 5.837 -27.396 1.00 71.25 771 ALA A O 1
ATOM 6041 N N . LEU A 1 772 ? 32.814 3.684 -26.822 1.00 72.50 772 LEU A N 1
ATOM 6042 C CA . LEU A 1 772 ? 31.686 3.928 -25.919 1.00 72.50 772 LEU A CA 1
ATOM 6043 C C . LEU A 1 772 ? 32.156 4.569 -24.609 1.00 72.50 772 LEU A C 1
ATOM 6045 O O . LEU A 1 772 ? 31.562 5.546 -24.164 1.00 72.50 772 LEU A O 1
ATOM 6049 N N . ARG A 1 773 ? 33.267 4.080 -24.045 1.00 69.81 773 ARG A N 1
ATOM 6050 C CA . ARG A 1 773 ? 33.881 4.632 -22.831 1.00 69.81 773 ARG A CA 1
ATOM 6051 C C . ARG A 1 773 ? 34.236 6.110 -22.987 1.00 69.81 773 ARG A C 1
ATOM 6053 O O . ARG A 1 773 ? 33.935 6.893 -22.099 1.00 69.81 773 ARG A O 1
ATOM 6060 N N . SER A 1 774 ? 34.800 6.516 -24.127 1.00 71.50 774 SER A N 1
ATOM 6061 C CA . SER A 1 774 ? 35.153 7.923 -24.374 1.00 71.50 774 SER A CA 1
ATOM 6062 C C . SER A 1 774 ? 33.958 8.882 -24.456 1.00 71.50 774 SER A C 1
ATOM 6064 O O . SER A 1 774 ? 34.162 10.091 -24.421 1.00 71.50 774 SER A O 1
ATOM 6066 N N . ARG A 1 775 ? 32.729 8.367 -24.606 1.00 76.19 775 ARG A N 1
ATOM 6067 C CA . ARG A 1 775 ? 31.489 9.163 -24.644 1.00 76.19 775 ARG A CA 1
ATOM 6068 C C . ARG A 1 775 ? 30.834 9.317 -23.268 1.00 76.19 775 ARG A C 1
ATOM 6070 O O . ARG A 1 775 ? 29.889 10.093 -23.155 1.00 76.19 775 ARG A O 1
ATOM 6077 N N . LEU A 1 776 ? 31.285 8.579 -22.250 1.00 72.69 776 LEU A N 1
ATOM 6078 C CA . LEU A 1 776 ? 30.746 8.707 -20.897 1.00 72.69 776 LEU A CA 1
ATOM 6079 C C . LEU A 1 776 ? 31.233 10.015 -20.247 1.00 72.69 776 LEU A C 1
ATOM 6081 O O . LEU A 1 776 ? 32.388 10.400 -20.448 1.00 72.69 776 LEU A O 1
ATOM 6085 N N . PRO A 1 777 ? 30.375 10.710 -19.479 1.00 66.62 777 PRO A N 1
ATOM 6086 C CA . PRO A 1 777 ? 30.787 11.889 -18.731 1.00 66.62 777 PRO A CA 1
ATOM 6087 C C . PRO A 1 777 ? 31.839 11.521 -17.675 1.00 66.62 777 PRO A C 1
ATOM 6089 O O . PRO A 1 777 ? 31.715 10.516 -16.978 1.00 66.62 777 PRO A O 1
ATOM 6092 N N . ASP A 1 778 ? 32.877 12.353 -17.551 1.00 62.34 778 ASP A N 1
ATOM 6093 C CA . ASP A 1 778 ? 33.913 12.213 -16.523 1.00 62.34 778 ASP A CA 1
ATOM 6094 C C . ASP A 1 778 ? 33.351 12.663 -15.164 1.00 62.34 778 ASP A C 1
ATOM 6096 O O . ASP A 1 778 ? 33.477 13.823 -14.756 1.00 62.34 778 ASP A O 1
ATOM 6100 N N . ASN A 1 779 ? 32.654 11.747 -14.490 1.00 55.72 779 ASN A N 1
ATOM 6101 C CA . ASN A 1 779 ? 31.955 12.016 -13.232 1.00 55.72 779 ASN A CA 1
ATOM 6102 C C . ASN A 1 779 ? 32.908 12.297 -12.054 1.00 55.72 779 ASN A C 1
ATOM 6104 O O . ASN A 1 779 ? 32.473 12.878 -11.057 1.00 55.72 779 ASN A O 1
ATOM 6108 N N . SER A 1 780 ? 34.209 12.008 -12.197 1.00 53.03 780 SER A N 1
ATOM 6109 C CA . SER A 1 780 ? 35.240 12.270 -11.180 1.00 53.03 780 SER A CA 1
ATOM 6110 C C . SER A 1 780 ? 35.313 13.752 -10.761 1.00 53.03 780 SER A C 1
ATOM 6112 O O . SER A 1 780 ? 35.407 14.073 -9.577 1.00 53.03 780 SER A O 1
ATOM 6114 N N . LYS A 1 781 ? 35.161 14.687 -11.714 1.00 46.75 781 LYS A N 1
ATOM 6115 C CA . LYS A 1 781 ? 35.256 16.145 -11.473 1.00 46.75 781 LYS A CA 1
ATOM 6116 C C . LYS A 1 781 ? 33.981 16.773 -10.908 1.00 46.75 781 LYS A C 1
ATOM 6118 O O . LYS A 1 781 ? 34.026 17.838 -10.287 1.00 46.75 781 LYS A O 1
ATOM 6123 N N . THR A 1 782 ? 32.826 16.162 -11.162 1.00 47.44 782 THR A N 1
ATOM 6124 C CA . THR A 1 782 ? 31.532 16.625 -10.630 1.00 47.44 782 THR A CA 1
ATOM 6125 C C . THR A 1 782 ? 31.409 16.256 -9.149 1.00 47.44 782 THR A C 1
ATOM 6127 O O . THR A 1 782 ? 30.913 17.058 -8.355 1.00 47.44 782 THR A O 1
ATOM 6130 N N . LEU A 1 783 ? 31.959 15.097 -8.770 1.00 47.53 783 LEU A N 1
ATOM 6131 C CA . LEU A 1 783 ? 32.108 14.639 -7.388 1.00 47.53 783 LEU A CA 1
ATOM 6132 C C . LEU A 1 783 ? 33.095 15.499 -6.586 1.00 47.53 783 LEU A C 1
ATOM 6134 O O . LEU A 1 783 ? 32.742 15.908 -5.484 1.00 47.53 783 LEU A O 1
ATOM 6138 N N . GLU A 1 784 ? 34.241 15.900 -7.153 1.00 47.75 784 GLU A N 1
ATOM 6139 C CA . GLU A 1 784 ? 35.190 16.842 -6.516 1.00 47.75 784 GLU A CA 1
ATOM 6140 C C . GLU A 1 784 ? 34.504 18.144 -6.064 1.00 47.75 784 GLU A C 1
ATOM 6142 O O . GLU A 1 784 ? 34.697 18.609 -4.943 1.00 47.75 784 GLU A O 1
ATOM 6147 N N . LYS A 1 785 ? 33.616 18.704 -6.899 1.00 46.38 785 LYS A N 1
ATOM 6148 C CA . LYS A 1 785 ? 32.848 19.917 -6.564 1.00 46.38 785 LYS A CA 1
ATOM 6149 C C . LYS A 1 785 ? 31.781 19.690 -5.494 1.00 46.38 785 LYS A C 1
ATOM 6151 O O . LYS A 1 785 ? 31.485 20.618 -4.738 1.00 46.38 785 LYS A O 1
ATOM 6156 N N . SER A 1 786 ? 31.170 18.505 -5.455 1.00 44.84 786 SER A N 1
ATOM 6157 C CA . SER A 1 786 ? 30.211 18.128 -4.408 1.00 44.84 786 SER A CA 1
ATOM 6158 C C . SER A 1 786 ? 30.925 17.958 -3.067 1.00 44.84 786 SER A C 1
ATOM 6160 O O . SER A 1 786 ? 30.510 18.540 -2.064 1.00 44.84 786 SER A O 1
ATOM 6162 N N . PHE A 1 787 ? 32.064 17.264 -3.079 1.00 48.56 787 PHE A N 1
ATOM 6163 C CA . PHE A 1 787 ? 32.921 17.059 -1.918 1.00 48.56 787 PHE A CA 1
ATOM 6164 C C . PHE A 1 787 ? 33.451 18.392 -1.376 1.00 48.56 787 PHE A C 1
ATOM 6166 O O . PHE A 1 787 ? 33.290 18.667 -0.191 1.00 48.56 787 PHE A O 1
ATOM 6173 N N . ASP A 1 788 ? 33.953 19.282 -2.239 1.00 49.69 788 ASP A N 1
ATOM 6174 C CA . ASP A 1 788 ? 34.392 20.636 -1.868 1.00 49.69 788 ASP A CA 1
ATOM 6175 C C . ASP A 1 788 ? 33.267 21.475 -1.252 1.00 49.69 788 ASP A C 1
ATOM 6177 O O . ASP A 1 788 ? 33.498 22.257 -0.326 1.00 49.69 788 ASP A O 1
ATOM 6181 N N . LYS A 1 789 ? 32.034 21.331 -1.751 1.00 52.78 789 LYS A N 1
ATOM 6182 C CA . LYS A 1 789 ? 30.861 22.036 -1.220 1.00 52.78 789 LYS A CA 1
ATOM 6183 C C . LYS A 1 789 ? 30.481 21.513 0.165 1.00 52.78 789 LYS A C 1
ATOM 6185 O O . LYS A 1 789 ? 30.242 22.320 1.064 1.00 52.78 789 LYS A O 1
ATOM 6190 N N . SER A 1 790 ? 30.470 20.196 0.351 1.00 47.88 790 SER A N 1
ATOM 6191 C CA . SER A 1 790 ? 30.222 19.556 1.647 1.00 47.88 790 SER A CA 1
ATOM 6192 C C . SER A 1 790 ? 31.313 19.902 2.661 1.00 47.88 790 SER A C 1
ATOM 6194 O O . SER A 1 790 ? 31.005 20.274 3.791 1.00 47.88 790 SER A O 1
ATOM 6196 N N . PHE A 1 791 ? 32.581 19.902 2.243 1.00 60.22 791 PHE A N 1
ATOM 6197 C CA . PHE A 1 791 ? 33.716 20.291 3.081 1.00 60.22 791 PHE A CA 1
ATOM 6198 C C . PHE A 1 791 ? 33.656 21.774 3.473 1.00 60.22 791 PHE A C 1
ATOM 6200 O O . PHE A 1 791 ? 33.931 22.123 4.620 1.00 60.22 791 PHE A O 1
ATOM 6207 N N . LYS A 1 792 ? 33.233 22.657 2.555 1.00 62.62 792 LYS A N 1
ATOM 6208 C CA . LYS A 1 792 ? 32.968 24.074 2.856 1.00 62.62 792 LYS A CA 1
ATOM 6209 C C . LYS A 1 792 ? 31.857 24.256 3.880 1.00 62.62 792 LYS A C 1
ATOM 6211 O O . LYS A 1 792 ? 32.046 25.011 4.828 1.00 62.62 792 LYS A O 1
ATOM 6216 N N . ASN A 1 793 ? 30.733 23.563 3.707 1.00 62.84 793 ASN A N 1
ATOM 6217 C CA . ASN A 1 793 ? 29.611 23.639 4.640 1.00 62.84 793 ASN A CA 1
ATOM 6218 C C . ASN A 1 793 ? 30.027 23.175 6.043 1.00 62.84 793 ASN A C 1
ATOM 6220 O O . ASN A 1 793 ? 29.739 23.854 7.024 1.00 62.84 793 ASN A O 1
ATOM 6224 N N . LEU A 1 794 ? 30.783 22.076 6.127 1.00 58.66 794 LEU A N 1
ATOM 6225 C CA . LEU A 1 794 ? 31.298 21.544 7.389 1.00 58.66 794 LEU A CA 1
ATOM 6226 C C . LEU A 1 794 ? 32.324 22.491 8.039 1.00 58.66 794 LEU A C 1
ATOM 6228 O O . LEU A 1 794 ? 32.330 22.681 9.255 1.00 58.66 794 LEU A O 1
ATOM 6232 N N . ALA A 1 795 ? 33.171 23.138 7.232 1.00 63.12 795 ALA A N 1
ATOM 6233 C CA . ALA A 1 795 ? 34.114 24.152 7.700 1.00 63.12 795 ALA A CA 1
ATOM 6234 C C . ALA A 1 795 ? 33.408 25.415 8.226 1.00 63.12 795 ALA A C 1
ATOM 6236 O O . ALA A 1 795 ? 33.858 26.008 9.211 1.00 63.12 795 ALA A O 1
ATOM 6237 N N . ASP A 1 796 ? 32.309 25.830 7.598 1.00 70.88 796 ASP A N 1
ATOM 6238 C CA . ASP A 1 796 ? 31.513 26.973 8.046 1.00 70.88 796 ASP A CA 1
ATOM 6239 C C . ASP A 1 796 ? 30.699 26.639 9.310 1.00 70.88 796 ASP A C 1
ATOM 6241 O O . ASP A 1 796 ? 30.658 27.456 10.236 1.00 70.88 796 ASP A O 1
ATOM 6245 N N . GLU A 1 797 ? 30.167 25.420 9.448 1.00 70.19 797 GLU A N 1
ATOM 6246 C CA . GLU A 1 797 ? 29.593 24.937 10.716 1.00 70.19 797 GLU A CA 1
ATOM 6247 C C . GLU A 1 797 ? 30.631 24.945 11.844 1.00 70.19 797 GLU A C 1
ATOM 6249 O O . GLU A 1 797 ? 30.379 25.511 12.911 1.00 70.19 797 GLU A O 1
ATOM 6254 N N . LEU A 1 798 ? 31.833 24.412 11.603 1.00 65.75 798 LEU A N 1
ATOM 6255 C CA . LEU A 1 798 ? 32.932 24.416 12.575 1.00 65.75 798 LEU A CA 1
ATOM 6256 C C . LEU A 1 798 ? 33.325 25.832 13.013 1.00 65.75 798 LEU A C 1
ATOM 6258 O O . LEU A 1 798 ? 33.505 26.069 14.209 1.00 65.75 798 LEU A O 1
ATOM 6262 N N . LYS A 1 799 ? 33.408 26.800 12.091 1.00 72.38 799 LYS A N 1
ATOM 6263 C CA . LYS A 1 799 ? 33.639 28.216 12.445 1.00 72.38 799 LYS A CA 1
ATOM 6264 C C . LYS A 1 799 ? 32.534 28.771 13.335 1.00 72.38 799 LYS A C 1
ATOM 6266 O O . LYS A 1 799 ? 32.812 29.526 14.267 1.00 72.38 799 LYS A O 1
ATOM 6271 N N . THR A 1 800 ? 31.292 28.386 13.065 1.00 75.19 800 THR A N 1
ATOM 6272 C CA . THR A 1 800 ? 30.137 28.812 13.856 1.00 75.19 800 THR A CA 1
ATOM 6273 C C . THR A 1 800 ? 30.237 28.261 15.280 1.00 75.19 800 THR A C 1
ATOM 6275 O O . THR A 1 800 ? 30.122 29.032 16.237 1.00 75.19 800 THR A O 1
ATOM 6278 N N . TYR A 1 801 ? 30.578 26.977 15.437 1.00 69.62 801 TYR A N 1
ATOM 6279 C CA . TYR A 1 801 ? 30.842 26.361 16.743 1.00 69.62 801 TYR A CA 1
ATOM 6280 C C . TYR A 1 801 ? 32.012 27.016 17.487 1.00 69.62 801 TYR A C 1
ATOM 6282 O O . TYR A 1 801 ? 31.890 27.299 18.680 1.00 69.62 801 TYR A O 1
ATOM 6290 N N . TYR A 1 802 ? 33.112 27.332 16.796 1.00 68.44 802 TYR A N 1
ATOM 6291 C CA . TYR A 1 802 ? 34.247 28.046 17.391 1.00 68.44 802 TYR A CA 1
ATOM 6292 C C . TYR A 1 802 ? 33.849 29.438 17.901 1.00 68.44 802 TYR A C 1
ATOM 6294 O O . TYR A 1 802 ? 34.139 29.769 19.051 1.00 68.44 802 TYR A O 1
ATOM 6302 N N . SER A 1 803 ? 33.107 30.214 17.105 1.00 74.12 803 SER A N 1
ATOM 6303 C CA . SER A 1 803 ? 32.632 31.550 17.503 1.00 74.12 803 SER A CA 1
ATOM 6304 C C . SER A 1 803 ? 31.666 31.516 18.695 1.00 74.12 803 SER A C 1
ATOM 6306 O O . SER A 1 803 ? 31.672 32.409 19.545 1.00 74.12 803 SER A O 1
ATOM 6308 N N . LEU A 1 804 ? 30.851 30.460 18.791 1.00 77.62 804 LEU A N 1
ATOM 6309 C CA . LEU A 1 804 ? 29.953 30.246 19.921 1.00 77.62 804 LEU A CA 1
ATOM 6310 C C . LEU A 1 804 ? 30.743 29.876 21.182 1.00 77.62 804 LEU A C 1
ATOM 6312 O O . LEU A 1 804 ? 30.420 30.359 22.265 1.00 77.62 804 LEU A O 1
ATOM 6316 N N . SER A 1 805 ? 31.805 29.076 21.042 1.00 72.31 805 SER A N 1
ATOM 6317 C CA . SER A 1 805 ? 32.692 28.722 22.154 1.00 72.31 805 SER A CA 1
ATOM 6318 C C . SER A 1 805 ? 33.422 29.940 22.735 1.00 72.31 805 SER A C 1
ATOM 6320 O O . SER A 1 805 ? 33.502 30.067 23.957 1.00 72.31 805 SER A O 1
ATOM 6322 N N . GLU A 1 806 ? 33.870 30.878 21.890 1.00 80.69 806 GLU A N 1
ATOM 6323 C CA . GLU A 1 806 ? 34.495 32.129 22.341 1.00 80.69 806 GLU A CA 1
ATOM 6324 C C . GLU A 1 806 ? 33.506 33.005 23.112 1.00 80.69 806 GLU A C 1
ATOM 6326 O O . GLU A 1 806 ? 33.828 33.464 24.207 1.00 80.69 806 GLU A O 1
ATOM 6331 N N . LYS A 1 807 ? 32.275 33.165 22.603 1.00 78.25 807 LYS A N 1
ATOM 6332 C CA . LYS A 1 807 ? 31.210 33.889 23.318 1.00 78.25 807 LYS A CA 1
ATOM 6333 C C . LYS A 1 807 ? 30.899 33.270 24.676 1.00 78.25 807 LYS A C 1
ATOM 6335 O O . LYS A 1 807 ? 30.776 33.993 25.658 1.00 78.25 807 LYS A O 1
ATOM 6340 N N . ILE A 1 808 ? 30.815 31.940 24.750 1.00 74.44 808 ILE A N 1
ATOM 6341 C CA . ILE A 1 808 ? 30.578 31.233 26.014 1.00 74.44 808 ILE A CA 1
ATOM 6342 C C . ILE A 1 808 ? 31.728 31.484 26.999 1.00 74.44 808 ILE A C 1
ATOM 6344 O O . ILE A 1 808 ? 31.470 31.731 28.175 1.00 74.44 808 ILE A O 1
ATOM 6348 N N . GLN A 1 809 ? 32.989 31.477 26.553 1.00 73.62 809 GLN A N 1
ATOM 6349 C CA . GLN A 1 809 ? 34.116 31.818 27.431 1.00 73.62 809 GLN A CA 1
ATOM 6350 C C . GLN A 1 809 ? 34.091 33.277 27.901 1.00 73.62 809 GLN A C 1
ATOM 6352 O O . GLN A 1 809 ? 34.449 33.563 29.047 1.00 73.62 809 GLN A O 1
ATOM 6357 N N . GLU A 1 810 ? 33.664 34.200 27.044 1.00 80.62 810 GLU A N 1
ATOM 6358 C CA . GLU A 1 810 ? 33.532 35.615 27.387 1.00 80.62 810 GLU A CA 1
ATOM 6359 C C . GLU A 1 810 ? 32.415 35.845 28.420 1.00 80.62 810 GLU A C 1
ATOM 6361 O O . GLU A 1 810 ? 32.606 36.569 29.401 1.00 80.62 810 GLU A O 1
ATOM 6366 N N . ASP A 1 811 ? 31.285 35.154 28.263 1.00 77.94 811 ASP A N 1
ATOM 6367 C CA . ASP A 1 811 ? 30.172 35.181 29.212 1.00 77.94 811 ASP A CA 1
ATOM 6368 C C . ASP A 1 811 ? 30.539 34.522 30.548 1.00 77.94 811 ASP A C 1
ATOM 6370 O O . ASP A 1 811 ? 30.202 35.062 31.604 1.00 77.94 811 ASP A O 1
ATOM 6374 N N . ILE A 1 812 ? 31.303 33.421 30.542 1.00 74.69 812 ILE A N 1
ATOM 6375 C CA . ILE A 1 812 ? 31.844 32.813 31.770 1.00 74.69 812 ILE A CA 1
ATOM 6376 C C . ILE A 1 812 ? 32.735 33.815 32.511 1.00 74.69 812 ILE A C 1
ATOM 6378 O O . ILE A 1 812 ? 32.527 34.034 33.703 1.00 74.69 812 ILE A O 1
ATOM 6382 N N . LYS A 1 813 ? 33.657 34.502 31.821 1.00 79.44 813 LYS A N 1
ATOM 6383 C CA . LYS A 1 813 ? 34.492 35.550 32.440 1.00 79.44 813 LYS A CA 1
ATOM 6384 C C . LYS A 1 813 ? 33.662 36.696 33.014 1.00 79.44 813 LYS A C 1
ATOM 6386 O O . LYS A 1 813 ? 33.971 37.194 34.098 1.00 79.44 813 LYS A O 1
ATOM 6391 N N . ARG A 1 814 ? 32.600 37.124 32.325 1.00 76.62 814 ARG A N 1
ATOM 6392 C CA . ARG A 1 814 ? 31.678 38.147 32.850 1.00 76.62 814 ARG A CA 1
ATOM 6393 C C . ARG A 1 814 ? 30.986 37.672 34.121 1.00 76.62 814 ARG A C 1
ATOM 6395 O O . ARG A 1 814 ? 30.937 38.420 35.094 1.00 76.62 814 ARG A O 1
ATOM 6402 N N . VAL A 1 815 ? 30.501 36.433 34.143 1.00 74.25 815 VAL A N 1
ATOM 6403 C CA . VAL A 1 815 ? 29.863 35.838 35.326 1.00 74.25 815 VAL A CA 1
ATOM 6404 C C . VAL A 1 815 ? 30.856 35.702 36.482 1.00 74.25 815 VAL A C 1
ATOM 6406 O O . VAL A 1 815 ? 30.514 36.044 37.612 1.00 74.25 815 VAL A O 1
ATOM 6409 N N . GLU A 1 816 ? 32.094 35.279 36.223 1.00 76.19 816 GLU A N 1
ATOM 6410 C CA . GLU A 1 816 ? 33.163 35.219 37.229 1.00 76.19 816 GLU A CA 1
ATOM 6411 C C . GLU A 1 816 ? 33.495 36.602 37.802 1.00 76.19 816 GLU A C 1
ATOM 6413 O O . GLU A 1 816 ? 33.650 36.741 39.016 1.00 76.19 816 GLU A O 1
ATOM 6418 N N . THR A 1 817 ? 33.527 37.634 36.956 1.00 77.25 817 THR A N 1
ATOM 6419 C CA . THR A 1 817 ? 33.760 39.025 37.381 1.00 77.25 817 THR A CA 1
ATOM 6420 C C . THR A 1 817 ? 32.618 39.522 38.272 1.00 77.25 817 THR A C 1
ATOM 6422 O O . THR A 1 817 ? 32.863 40.034 39.362 1.00 77.25 817 THR A O 1
ATOM 6425 N N . ILE A 1 818 ? 31.363 39.275 37.879 1.00 76.69 818 ILE A N 1
ATOM 6426 C CA . ILE A 1 818 ? 30.177 39.617 38.683 1.00 76.69 818 ILE A CA 1
ATOM 6427 C C . ILE A 1 818 ? 30.183 38.859 40.021 1.00 76.69 818 ILE A C 1
ATOM 6429 O O . ILE A 1 818 ? 29.834 39.418 41.062 1.00 76.69 818 ILE A O 1
ATOM 6433 N N . LEU A 1 819 ? 30.589 37.586 40.031 1.00 69.25 819 LEU A N 1
ATOM 6434 C CA . LEU A 1 819 ? 30.716 36.792 41.258 1.00 69.25 819 LEU A CA 1
ATOM 6435 C C . LEU A 1 819 ? 31.824 37.320 42.181 1.00 69.25 819 LEU A C 1
ATOM 6437 O O . LEU A 1 819 ? 31.648 37.297 43.403 1.00 69.25 819 LEU A O 1
ATOM 6441 N N . ALA A 1 820 ? 32.935 37.806 41.626 1.00 71.19 820 ALA A N 1
ATOM 6442 C CA . ALA A 1 820 ? 34.008 38.443 42.386 1.00 71.19 820 ALA A CA 1
ATOM 6443 C C . ALA A 1 820 ? 33.546 39.772 43.009 1.00 71.19 820 ALA A C 1
ATOM 6445 O O . ALA A 1 820 ? 33.702 39.966 44.216 1.00 71.19 820 ALA A O 1
ATOM 6446 N N . GLU A 1 821 ? 32.866 40.627 42.241 1.00 72.25 821 GLU A N 1
ATOM 6447 C CA . GLU A 1 821 ? 32.286 41.885 42.737 1.00 72.25 821 GLU A CA 1
ATOM 6448 C C . GLU A 1 821 ? 31.239 41.643 43.834 1.00 72.25 821 GLU A C 1
ATOM 6450 O O . GLU A 1 821 ? 31.200 42.350 44.843 1.00 72.25 821 GLU A O 1
ATOM 6455 N N . LYS A 1 822 ? 30.416 40.596 43.699 1.00 66.44 822 LYS A N 1
ATOM 6456 C CA . LYS A 1 822 ? 29.410 40.234 44.708 1.00 66.44 822 LYS A CA 1
ATOM 6457 C C . LYS A 1 822 ? 30.040 39.688 45.995 1.00 66.44 822 LYS A C 1
ATOM 6459 O O . LYS A 1 822 ? 29.512 39.938 47.080 1.00 66.44 822 LYS A O 1
ATOM 6464 N N . LYS A 1 823 ? 31.181 38.991 45.904 1.00 61.66 823 LYS A N 1
ATOM 6465 C CA . LYS A 1 823 ? 31.978 38.580 47.076 1.00 61.66 823 LYS A CA 1
ATOM 6466 C C . LYS A 1 823 ? 32.589 39.783 47.798 1.00 61.66 823 LYS A C 1
ATOM 6468 O O . LYS A 1 823 ? 32.566 39.809 49.025 1.00 61.66 823 LYS A O 1
ATOM 6473 N N . GLU A 1 824 ? 33.062 40.799 47.081 1.00 58.25 824 GLU A N 1
ATOM 6474 C CA . GLU A 1 824 ? 33.577 42.030 47.701 1.00 58.25 824 GLU A CA 1
ATOM 6475 C C . GLU A 1 824 ? 32.465 42.926 48.278 1.00 58.25 824 GLU A C 1
ATOM 6477 O O . GLU A 1 824 ? 32.647 43.542 49.333 1.00 58.25 824 GLU A O 1
ATOM 6482 N N . GLY A 1 825 ? 31.288 42.956 47.645 1.00 56.91 825 GLY A N 1
ATOM 6483 C CA . GLY A 1 825 ? 30.097 43.651 48.147 1.00 56.91 825 GLY A CA 1
ATOM 6484 C C . GLY A 1 825 ? 29.528 43.027 49.426 1.00 56.91 825 GLY A C 1
ATOM 6485 O O . GLY A 1 825 ? 29.231 43.746 50.383 1.00 56.91 825 GLY A O 1
ATOM 6486 N N . GLY A 1 826 ? 29.472 41.692 49.497 1.00 52.72 826 GLY A N 1
ATOM 6487 C CA . GLY A 1 826 ? 29.004 40.960 50.681 1.00 52.72 826 GLY A CA 1
ATOM 6488 C C . GLY A 1 826 ? 29.895 41.139 51.917 1.00 52.72 826 GLY A C 1
ATOM 6489 O O . GLY A 1 826 ? 29.394 41.196 53.037 1.00 52.72 826 GLY A O 1
ATOM 6490 N N . VAL A 1 827 ? 31.208 41.326 51.735 1.00 50.16 827 VAL A N 1
ATOM 6491 C CA . VAL A 1 827 ? 32.148 41.594 52.844 1.00 50.16 827 VAL A CA 1
ATOM 6492 C C . VAL A 1 827 ? 32.007 43.026 53.391 1.00 50.16 827 VAL A C 1
ATOM 6494 O O . VAL A 1 827 ? 32.300 43.277 54.563 1.00 50.16 827 VAL A O 1
ATOM 6497 N N . LYS A 1 828 ? 31.507 43.978 52.590 1.00 49.00 828 LYS A N 1
ATOM 6498 C CA . LYS A 1 828 ? 31.233 45.354 53.044 1.00 49.00 828 LYS A CA 1
ATOM 6499 C C . LYS A 1 828 ? 29.873 45.510 53.731 1.00 49.00 828 LYS A C 1
ATOM 6501 O O . LYS A 1 828 ? 29.765 46.341 54.634 1.00 49.00 828 LYS A O 1
ATOM 6506 N N . GLU A 1 829 ? 28.865 44.714 53.374 1.00 47.91 829 GLU A N 1
ATOM 6507 C CA . GLU A 1 829 ? 27.565 44.716 54.068 1.00 47.91 829 GLU A CA 1
ATOM 6508 C C . GLU A 1 829 ? 27.591 43.942 55.395 1.00 47.91 829 GLU A C 1
ATOM 6510 O O . GLU A 1 829 ? 27.012 44.416 56.375 1.00 47.91 829 GLU A O 1
ATOM 6515 N N . ASP A 1 830 ? 28.350 42.845 55.498 1.00 45.94 830 ASP A N 1
ATOM 6516 C CA . ASP A 1 830 ? 28.438 42.062 56.744 1.00 45.94 830 ASP A CA 1
ATOM 6517 C C . ASP A 1 830 ? 29.270 42.757 57.851 1.00 45.94 830 ASP A C 1
ATOM 6519 O O . ASP A 1 830 ? 29.121 42.475 59.041 1.00 45.94 830 ASP A O 1
ATOM 6523 N N . ASN A 1 831 ? 30.088 43.753 57.480 1.00 46.53 831 ASN A N 1
ATOM 6524 C CA . ASN A 1 831 ? 30.779 44.648 58.421 1.00 46.53 831 ASN A CA 1
ATOM 6525 C C . ASN A 1 831 ? 29.951 45.888 58.823 1.00 46.53 831 ASN A C 1
ATOM 6527 O O . ASN A 1 831 ? 30.299 46.565 59.792 1.00 46.53 831 ASN A O 1
ATOM 6531 N N . ARG A 1 832 ? 28.841 46.188 58.129 1.00 46.19 832 ARG A N 1
ATOM 6532 C CA . ARG A 1 832 ? 27.899 47.268 58.496 1.00 46.19 832 ARG A CA 1
ATOM 6533 C C . ARG A 1 832 ? 26.703 46.773 59.314 1.00 46.19 832 ARG A C 1
ATOM 6535 O O . ARG A 1 832 ? 26.128 47.563 60.058 1.00 46.19 832 ARG A O 1
ATOM 6542 N N . SER A 1 833 ? 26.360 45.487 59.236 1.00 43.69 833 SER A N 1
ATOM 6543 C CA . SER A 1 833 ? 25.286 44.863 60.026 1.00 43.69 833 SER A CA 1
ATOM 6544 C C . SER A 1 833 ? 25.729 44.416 61.432 1.00 43.69 833 SER A C 1
ATOM 6546 O O . SER A 1 833 ? 24.897 44.324 62.332 1.00 43.69 833 SER A O 1
ATOM 6548 N N . LYS A 1 834 ? 27.036 44.215 61.673 1.00 44.50 834 LYS A N 1
ATOM 6549 C CA . LYS A 1 834 ? 27.587 43.814 62.988 1.00 44.50 834 LYS A CA 1
ATOM 6550 C C . LYS A 1 834 ? 27.908 44.970 63.952 1.00 44.50 834 LYS A C 1
ATOM 6552 O O . LYS A 1 834 ? 28.270 44.704 65.094 1.00 44.50 834 LYS A O 1
ATOM 6557 N N . SER A 1 835 ? 27.735 46.238 63.557 1.00 43.47 835 SER A N 1
ATOM 6558 C CA . SER A 1 835 ? 28.036 47.411 64.407 1.00 43.47 835 SER A CA 1
ATOM 6559 C C . SER A 1 835 ? 26.817 48.183 64.945 1.00 43.47 835 SER A C 1
ATOM 6561 O O . SER A 1 835 ? 27.006 49.130 65.706 1.00 43.47 835 SER A O 1
ATOM 6563 N N . SER A 1 836 ? 25.571 47.792 64.628 1.00 43.84 836 SER A N 1
ATOM 6564 C CA . SER A 1 836 ? 24.369 48.573 65.003 1.00 43.84 836 SER A CA 1
ATOM 6565 C C . SER A 1 836 ? 23.244 47.819 65.733 1.00 43.84 836 SER A C 1
ATOM 6567 O O . SER A 1 836 ? 22.204 48.412 66.009 1.00 43.84 836 SER A O 1
ATOM 6569 N N . GLN A 1 837 ? 23.437 46.559 66.139 1.00 37.94 837 GLN A N 1
ATOM 6570 C CA . GLN A 1 837 ? 22.494 45.844 67.021 1.00 37.94 837 GLN A CA 1
ATOM 6571 C C . GLN A 1 837 ? 23.205 45.198 68.214 1.00 37.94 837 GLN A C 1
ATOM 6573 O O . GLN A 1 837 ? 23.134 44.004 68.479 1.00 37.94 837 GLN A O 1
ATOM 6578 N N . GLY A 1 838 ? 23.886 46.067 68.957 1.00 38.78 838 GLY A N 1
ATOM 6579 C CA . GLY A 1 838 ? 24.428 45.833 70.289 1.00 38.78 838 GLY A CA 1
ATOM 6580 C C . GLY A 1 838 ? 24.098 46.995 71.221 1.00 38.78 838 GLY A C 1
ATOM 6581 O O . GLY A 1 838 ? 24.952 47.419 71.986 1.00 38.78 838 GLY A O 1
ATOM 6582 N N . ASN A 1 839 ? 22.885 47.554 71.142 1.00 35.06 839 ASN A N 1
ATOM 6583 C CA . ASN A 1 839 ? 22.289 48.227 72.291 1.00 35.06 839 ASN A CA 1
ATOM 6584 C C . ASN A 1 839 ? 20.756 48.207 72.216 1.00 35.06 839 ASN A C 1
ATOM 6586 O O . ASN A 1 839 ? 20.159 48.615 71.226 1.00 35.06 839 ASN A O 1
ATOM 6590 N N . SER A 1 840 ? 20.147 47.772 73.319 1.00 33.62 840 SER A N 1
ATOM 6591 C CA . SER A 1 840 ? 18.711 47.786 73.624 1.00 33.62 840 SER A CA 1
ATOM 6592 C C . SER A 1 840 ? 17.845 46.630 73.094 1.00 33.62 840 SER A C 1
ATOM 6594 O O . SER A 1 840 ? 17.122 46.714 72.104 1.00 33.62 840 SER A O 1
ATOM 6596 N N . LYS A 1 841 ? 17.834 45.554 73.893 1.00 37.97 841 LYS A N 1
ATOM 6597 C CA . LYS A 1 841 ? 16.674 44.678 74.097 1.00 37.97 841 LYS A CA 1
ATOM 6598 C C . LYS A 1 841 ? 15.432 45.523 74.426 1.00 37.97 841 LYS A C 1
ATOM 6600 O O . LYS A 1 841 ? 15.390 46.082 75.518 1.00 37.97 841 LYS A O 1
ATOM 6605 N N . ASN A 1 842 ? 14.404 45.535 73.572 1.00 34.28 842 ASN A N 1
ATOM 6606 C CA . ASN A 1 842 ? 12.999 45.367 73.984 1.00 34.28 842 ASN A CA 1
ATOM 6607 C C . ASN A 1 842 ? 11.988 45.516 72.833 1.00 34.28 842 ASN A C 1
ATOM 6609 O O . ASN A 1 842 ? 12.088 46.433 72.030 1.00 34.28 842 ASN A O 1
ATOM 6613 N N . LYS A 1 843 ? 10.927 44.696 72.925 1.00 35.19 843 LYS A N 1
ATOM 6614 C CA . LYS A 1 843 ? 9.607 44.772 72.252 1.00 35.19 843 LYS A CA 1
ATOM 6615 C C . LYS A 1 843 ? 9.581 44.376 70.765 1.00 35.19 843 LYS A C 1
ATOM 6617 O O . LYS A 1 843 ? 9.981 45.127 69.894 1.00 35.19 843 LYS A O 1
ATOM 6622 N N . LYS A 1 844 ? 9.208 43.126 70.454 1.00 40.56 844 LYS A N 1
ATOM 6623 C CA . LYS A 1 844 ? 7.823 42.621 70.242 1.00 40.56 844 LYS A CA 1
ATOM 6624 C C . LYS A 1 844 ? 7.066 43.331 69.102 1.00 40.56 844 LYS A C 1
ATOM 6626 O O . LYS A 1 844 ? 6.469 44.370 69.339 1.00 40.56 844 LYS A O 1
ATOM 6631 N N . ASN A 1 845 ? 7.019 42.679 67.936 1.00 33.94 845 ASN A N 1
ATOM 6632 C CA . ASN A 1 845 ? 5.944 42.667 66.922 1.00 33.94 845 ASN A CA 1
ATOM 6633 C C . ASN A 1 845 ? 6.164 41.393 66.068 1.00 33.94 845 ASN A C 1
ATOM 6635 O O . ASN A 1 845 ? 7.312 41.079 65.782 1.00 33.94 845 ASN A O 1
ATOM 6639 N N . LYS A 1 846 ? 5.195 40.490 65.839 1.00 36.81 846 LYS A N 1
ATOM 6640 C CA . LYS A 1 846 ? 3.988 40.600 64.986 1.00 36.81 846 LYS A CA 1
ATOM 6641 C C . LYS A 1 846 ? 4.315 41.033 63.548 1.00 36.81 846 LYS A C 1
ATOM 6643 O O . LYS A 1 846 ? 4.180 42.211 63.237 1.00 36.81 846 LYS A O 1
ATOM 6648 N N . LYS A 1 847 ? 4.698 40.091 62.689 1.00 32.41 847 LYS A N 1
ATOM 6649 C CA . LYS A 1 847 ? 3.904 39.482 61.603 1.00 32.41 847 LYS A CA 1
ATOM 6650 C C . LYS A 1 847 ? 4.826 38.675 60.703 1.00 32.41 847 LYS A C 1
ATOM 6652 O O . LYS A 1 847 ? 5.968 39.139 60.506 1.00 32.41 847 LYS A O 1
#

Organism: NCBI:txid1708541

Secondary structure (DSSP, 8-state):
--S----GGG--GGGGHHHHHHHHHHHHHHHHHTTS-HHHHHHHHHHHHHHHHHHHHHHHHHHHHHHHHHHHS-SPPGGGGGGGGTTHHHHHHHHHHHHHHHHHHHHHHHHHS--TT-----HHHHHHHHHHHHHHHHHHHHHHHHHHHHHHHHHHHHHHHHHHHSPPP--GGGGGGHHHHHHHHHHHHHHHHHTT-HHHHHHHHHHHHHHHHHHHHHHHHHHIIIIIT------THHHHTTPPPPPHHHHHHTTSS------------TT---GGG-------HHHHHHHHHHHHHHHHHH-SS---HHHHTS-GGG-SSS-HHHHHHHHHHTTT-GGGHHHHHHHHHHHHHHHHHH-SSSHHHHHHHHHHHHHHHHHHHTTS-TTTHHHHHH-EE--B-TTSPBPPPEEHHHHHHHTT-HHHHTSHHHHHHHHHHHTTSEEEEEEETTEEEEEE----S--SGGGS--GGGGGSHHHHHHHHHHHHHHHHHHHHHHHHS---TT-TT-PPPHHHHHHHHHHHHHHHHHHHHHHHHHHHH-GGGGG-HHHHHHHHHHHHHHHHHHHHHHHHHHHHHHTTS-------HHHHHHHHHHHHTT----HHHHS-GGG-TTHHHHHHHHHHIIIIIIIHHHHHHHHHHHHHHHHHHHHHHHHHHHHHHHHHHHHS--SS---TTTHHHIIIIIGGGGGTS-HHHHHHHHHHHHHHHTHHHHHHHHHHHHGGGT---HHHHHHH--------PPPP-PPPP------S-SS-HHHHHTTS--THHHHHHHHHHHHHHHHHHHHHHHHHHHHHHHHHHHHHHHHHHHHHHHHHHHHHHSSSSSS--------